Protein 5N0K (pdb70)

Organism: Rattus norvegicus (NCBI:txid10116)

Nearest PDB structures (foldseek):
  5n4l-assembly1_A  TM=9.983E-01  e=0.000E+00  Rattus norvegicus
  4enz-assembly1_A  TM=9.926E-01  e=0.000E+00  Homo sapiens
  2j5w-assembly1_A  TM=9.923E-01  e=0.000E+00  Homo sapiens
  1kcw-assembly1_A  TM=9.896E-01  e=0.000E+00  Homo sapiens
  4ejx-assembly1_A  TM=9.880E-01  e=0.000E+00  Homo sapiens

Sequence (1034 aa):
REKHYYIGITEAVWDYASGSEEKELISVDTEQSNFYLRNGPDRIGRKYKKALYSEYTDDGTFTKTIDKPAWLGLLGPVIKAEVGDKVSVHVKNFASRPYTFHAHGVTYTKANEGAIYPDNTTDFQRADDKLFPGQQYLYVLRANEPSPGEGDSNCVTRIYHSHVDAPKDIASGLIGPLILCKKGSLHKEKEENIDQEFVLMFSVVDENLSWYLEDNIKTFCSEPEKVDKDNEDFQESNRMYSINGYTTFGSLPGLSMCAEDRVKWYLFGMGNEVDVHSALFHGQALTSKNYHTDIINLFPATLIDVSMVAQNPGVWMLSCQNLNHLKAGLQAFFQVRDCNKPSPDDDIQDRHVRHYYIAAEETIWDYAPSGTDTFTGENLTSLGSDSRVFFEQGATRIGGSYKKLVYREYTDDSFTNRKQRGPDEEHLGILGPVIWAEVGDIIRVTFHNKGQFPLSIQPMGVRFTKENEGTYYGPDGRSSKQASHVAPKETFTYEWTVPKEMGPTYADPVCLSKMYYSGVDLTKDIFTGLIGPMKICKKGSLLADGRQKDVDKEFYLFATVFDENESLLLDDNIRMFTTAPENVDKEDEDFQESNKMHSMNGFMYGNLPGLNMCLGESIVWYLFSAGNEADVHGIYFSGNTYLSKGERRDTANLFPHKSLTLLMTPDTEGSFDVECLTTDHYTGGMKQKYTVNQCKGQFEDVTLYQGERTYYIAAVEVEWDYSPSRDWEMMELHHLQEQNVSNAFLDKEEFFIGSKYKKVVYREFTDSTFRREQVKRRAEEEHLGILGPLIHADVGDKVKVVFKNMASRPYSIHAHGVKTKSSTVAPTLPGEVRTYIWQIPERSGAGTEDSPCIPWAYYSTVDRVKDLYSGLIGPLIVCRKSYVKVFNPKKKMEFSLLFLVFDENESWYLDDNINTYSDHPEKVNKDNEEFIESNKMHAINGKMFGNLQGLTMHVGDEVNWYVMAMGNEIDLHTVHFHGHSFQYKHRGIHSSDVFDLFPGTYQTLEMFPQTPGTWLLHCHVTDHIHAGMVTTYTVLPN

Secondary structure (DSSP, 8-state):
-EEEEEEEEEEEEEETTTT-TT-B-TT--HHHHHHHH---SS---SEEEEEEEEEESSTT--SEEPPPGGGTTSPPPEEEETT-EEEEEEEEESSS-B--EESSSB--GGG----S-SS--STTTSTT-B-TT-EEEEEEE--SS-S-TTS-SEEEEEEE--SSHHHHHHHT-EEEEEEE-TT-EETTEETT-SEEEEEEEEEEETTTSTTHHHHHHHH-SS-SS--TT-HHHHHHTEEEEETTB-TT-----EEETT-EEEEEEEEESSTT--EEEEETT--EEETTEEES-EEE-BT-EEEEEEE--SSEEEEEEE--HHHHTTT-EEEEEEE---PPP------S--EEEEEEEEEEEEEES-TTSB-TTT--BTT-TT-TTHHHH--SSS---SEEEEEEEEEESSTT--SB----STTGGGTTS-PPEEEETT-EEEEEEEE-SSS-B--EEESSB--GGG-SS--BSSS----TTT-B-TT-EEEEEEE--GGGS--TTS-SEEEEEEE--SSHHHHHHHT-EEEEEEE-TT-B-TTS-BTT-SEEEEEEEEEEEGGG-TTHHHHHHHH-S-TTS--TT-HHHHHHTEEEEETTB-TT-----EEETT--EEEEEEE-SSTT--EEEEETT--EEETTEEESEEEE-TT-EEEEEE---S-EEEEEEE-SHHHHHTT-EEEEEEE-SS---SS-S---SEEEEEEEEEEEEEES-S--HHHHHHHHHHT-----TTT--TTT---SEEEEEEEEEESSTT--SBPPPPTTTGGGTTSPPPEEEETT-EEEEEEEEESSS-B--EESS-B-SSS----B-TT-EEEEEEE--GGGS--TTS-SEEEEEEE-STTHHHHHHHT-EEEEEEE----S---S---EEEEEEEEEEEEGGG-TTHHHHHHHH-S-GGG--TT-HHHHHHTEEEEETTB-TT-----EEETT-EEEEEEEE-SSTT--EEEEETT--EEESGGG-EEESEEEE-TT-EEEEEE---S-EEEEEEE--HHHHHTT-EEEEEEE--

GO terms:
  GO:0005576 extracellular region (C, EXP)
  GO:0001889 liver development (P, IEP)
  GO:0005507 copper ion binding (F, IDA)
  GO:0005576 extracellular region (C, IDA)
  GO:0009986 cell surface (C, IDA)
  GO:0030324 lung development (P, IEP)
  GO:0060056 mammary gland involution (P, IEP)
  GO:0046688 response to copper ion (P, IDA)
  GO:0007565 female pregnancy (P, IEP)
  GO:0007584 response to nutrient (P, IEP)
  GO:0007595 lactation (P, IEP)
  GO:0015679 plasma membrane copper ion transport (P, TAS)
  GO:0006879 intracellular iron ion homeostasis (P, TAS)

CATH classification: 2.60.40.420 (+5 more: 2.60.40.420, 2.60.40.420, 2.60.40.420)

Structure (mmCIF, N/CA/C/O backbone):
data_5N0K
#
_entry.id   5N0K
#
_cell.length_a   75.360
_cell.length_b   103.810
_cell.length_c   172.811
_cell.angle_alpha   90.00
_cell.angle_beta   90.00
_cell.angle_gamma   90.00
#
_symmetry.space_group_name_H-M   'P 21 21 21'
#
loop_
_entity.id
_entity.type
_entity.pdbx_description
1 polymer Ceruloplasmin
2 non-polymer 2-acetamido-2-deoxy-beta-D-glucopyranose
3 non-polymer 'COPPER (II) ION'
4 non-polymer 'CALCIUM ION'
5 non-polymer 'SODIUM ION'
6 water water
#
loop_
_atom_site.group_PDB
_atom_site.id
_atom_site.type_symbol
_atom_site.label_atom_id
_atom_site.label_alt_id
_atom_site.label_comp_id
_atom_site.label_asym_id
_atom_site.label_entity_id
_atom_site.label_seq_id
_atom_site.pdbx_PDB_ins_code
_atom_site.Cartn_x
_atom_site.Cartn_y
_atom_site.Cartn_z
_atom_site.occupancy
_atom_site.B_iso_or_equiv
_atom_site.auth_seq_id
_atom_site.auth_comp_id
_atom_site.auth_asym_id
_atom_site.auth_atom_id
_atom_site.pdbx_PDB_model_num
ATOM 1 N N . ARG A 1 20 ? 5.425 -27.320 -40.230 1.00 71.77 1 ARG A N 1
ATOM 2 C CA . ARG A 1 20 ? 4.614 -27.771 -39.056 1.00 70.74 1 ARG A CA 1
ATOM 3 C C . ARG A 1 20 ? 4.014 -26.524 -38.384 1.00 68.47 1 ARG A C 1
ATOM 4 O O . ARG A 1 20 ? 4.744 -25.627 -37.977 1.00 64.90 1 ARG A O 1
ATOM 12 N N . GLU A 1 21 ? 2.689 -26.443 -38.325 1.00 67.56 2 GLU A N 1
ATOM 13 C CA . GLU A 1 21 ? 1.998 -25.235 -37.845 1.00 67.77 2 GLU A CA 1
ATOM 14 C C . GLU A 1 21 ? 1.855 -25.336 -36.319 1.00 64.28 2 GLU A C 1
ATOM 15 O O . GLU A 1 21 ? 1.473 -26.381 -35.829 1.00 64.38 2 GLU A O 1
ATOM 21 N N . LYS A 1 22 ? 2.226 -24.277 -35.584 1.00 60.70 3 LYS A N 1
ATOM 22 C CA . LYS A 1 22 ? 2.136 -24.229 -34.109 1.00 58.50 3 LYS A CA 1
ATOM 23 C C . LYS A 1 22 ? 1.460 -22.948 -33.656 1.00 56.06 3 LYS A C 1
ATOM 24 O O . LYS A 1 22 ? 1.445 -21.865 -34.358 1.00 54.78 3 LYS A O 1
ATOM 30 N N . HIS A 1 23 ? 0.852 -23.066 -32.453 1.00 55.21 4 HIS A N 1
ATOM 31 C CA . HIS A 1 23 ? 0.024 -22.010 -31.833 1.00 55.24 4 HIS A CA 1
ATOM 32 C C . HIS A 1 23 ? 0.513 -21.795 -30.400 1.00 52.68 4 HIS A C 1
ATOM 33 O O . HIS A 1 23 ? 0.708 -22.759 -29.646 1.00 51.91 4 HIS A O 1
ATOM 40 N N . TYR A 1 24 ? 0.725 -20.533 -30.033 1.00 49.58 5 TYR A N 1
ATOM 41 C CA . TYR A 1 24 ? 0.894 -20.163 -28.637 1.00 48.82 5 TYR A CA 1
ATOM 42 C C . TYR A 1 24 ? -0.120 -19.086 -28.284 1.00 48.54 5 TYR A C 1
ATOM 43 O O . TYR A 1 24 ? -0.456 -18.231 -29.108 1.00 48.23 5 TYR A O 1
ATOM 52 N N . TYR A 1 25 ? -0.602 -19.118 -27.054 1.00 48.80 6 TYR A N 1
ATOM 53 C CA . TYR A 1 25 ? -1.576 -18.136 -26.616 1.00 50.11 6 TYR A CA 1
ATOM 54 C C . TYR A 1 25 ? -0.826 -17.418 -25.468 1.00 48.84 6 TYR A C 1
ATOM 55 O O . TYR A 1 25 ? -0.381 -18.062 -24.490 1.00 49.17 6 TYR A O 1
ATOM 64 N N . ILE A 1 26 ? -0.663 -16.100 -25.619 1.00 47.23 7 ILE A N 1
ATOM 65 C CA . ILE A 1 26 ? 0.077 -15.335 -24.632 1.00 47.59 7 ILE A CA 1
ATOM 66 C C . ILE A 1 26 ? -0.617 -14.058 -24.286 1.00 47.44 7 ILE A C 1
ATOM 67 O O . ILE A 1 26 ? -0.976 -13.277 -25.186 1.00 47.60 7 ILE A O 1
ATOM 72 N N . GLY A 1 27 ? -0.731 -13.824 -22.981 1.00 48.54 8 GLY A N 1
ATOM 73 C CA . GLY A 1 27 ? -1.489 -12.709 -22.451 1.00 51.09 8 GLY A CA 1
ATOM 74 C C . GLY A 1 27 ? -0.594 -11.761 -21.682 1.00 51.73 8 GLY A C 1
ATOM 75 O O . GLY A 1 27 ? 0.361 -12.199 -21.046 1.00 51.21 8 GLY A O 1
ATOM 76 N N . ILE A 1 28 ? -0.938 -10.473 -21.717 1.00 52.53 9 ILE A N 1
ATOM 77 C CA . ILE A 1 28 ? -0.215 -9.433 -21.002 1.00 52.57 9 ILE A CA 1
ATOM 78 C C . ILE A 1 28 ? -1.037 -8.980 -19.803 1.00 54.27 9 ILE A C 1
ATOM 79 O O . ILE A 1 28 ? -2.163 -8.529 -19.977 1.00 58.04 9 ILE A O 1
ATOM 84 N N . THR A 1 29 ? -0.493 -9.077 -18.596 1.00 54.76 10 THR A N 1
ATOM 85 C CA . THR A 1 29 ? -1.216 -8.617 -17.409 1.00 58.10 10 THR A CA 1
ATOM 86 C C . THR A 1 29 ? -0.302 -7.902 -16.448 1.00 57.73 10 THR A C 1
ATOM 87 O O . THR A 1 29 ? 0.839 -8.305 -16.252 1.00 58.30 10 THR A O 1
ATOM 91 N N . GLU A 1 30 ? -0.839 -6.855 -15.828 1.00 58.35 11 GLU A N 1
ATOM 92 C CA . GLU A 1 30 ? -0.190 -6.180 -14.713 1.00 58.51 11 GLU A CA 1
ATOM 93 C C . GLU A 1 30 ? -0.276 -7.066 -13.494 1.00 57.99 11 GLU A C 1
ATOM 94 O O . GLU A 1 30 ? -1.240 -7.779 -13.340 1.00 60.81 11 GLU A O 1
ATOM 100 N N . ALA A 1 31 ? 0.751 -7.044 -12.660 1.00 56.43 12 ALA A N 1
ATOM 101 C CA . ALA A 1 31 ? 0.836 -7.892 -11.474 1.00 57.55 12 ALA A CA 1
ATOM 102 C C . ALA A 1 31 ? 2.065 -7.451 -10.715 1.00 57.69 12 ALA A C 1
ATOM 103 O O . ALA A 1 31 ? 2.976 -6.915 -11.318 1.00 59.25 12 ALA A O 1
ATOM 105 N N . VAL A 1 32 ? 2.099 -7.686 -9.407 1.00 57.97 13 VAL A N 1
ATOM 106 C CA . VAL A 1 32 ? 3.217 -7.216 -8.565 1.00 58.45 13 VAL A CA 1
ATOM 107 C C . VAL A 1 32 ? 4.330 -8.275 -8.537 1.00 56.82 13 VAL A C 1
ATOM 108 O O . VAL A 1 32 ? 4.066 -9.420 -8.166 1.00 56.37 13 VAL A O 1
ATOM 112 N N . TRP A 1 33 ? 5.551 -7.898 -8.952 1.00 54.29 14 T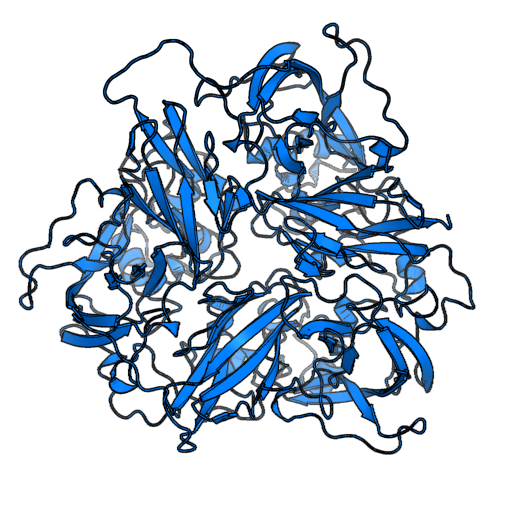RP A N 1
ATOM 113 C CA . TRP A 1 33 ? 6.685 -8.836 -9.021 1.00 52.35 14 TRP A CA 1
ATOM 114 C C . TRP A 1 33 ? 7.568 -8.662 -7.796 1.00 51.91 14 TRP A C 1
ATOM 115 O O . TRP A 1 33 ? 7.898 -7.555 -7.421 1.00 50.86 14 TRP A O 1
ATOM 126 N N . ASP A 1 34 ? 7.965 -9.775 -7.198 1.00 53.79 15 ASP A N 1
ATOM 127 C CA . ASP A 1 34 ? 8.860 -9.780 -6.053 1.00 54.99 15 ASP A CA 1
ATOM 128 C C . ASP A 1 34 ? 10.288 -10.171 -6.465 1.00 53.27 15 ASP A C 1
ATOM 129 O O . ASP A 1 34 ? 10.570 -11.353 -6.736 1.00 53.18 15 ASP A O 1
ATOM 134 N N . TYR A 1 35 ? 11.187 -9.191 -6.409 1.00 50.90 16 TYR A N 1
ATOM 135 C CA . TYR A 1 35 ? 12.554 -9.363 -6.878 1.00 50.38 16 TYR A CA 1
ATOM 136 C C . TYR A 1 35 ? 13.395 -10.224 -5.959 1.00 52.37 16 TYR A C 1
ATOM 137 O O . TYR A 1 35 ? 14.480 -10.627 -6.341 1.00 50.93 16 TYR A O 1
ATOM 146 N N . ALA A 1 36 ? 12.946 -10.472 -4.737 1.00 57.32 17 ALA A N 1
ATOM 147 C CA . ALA A 1 36 ? 13.791 -11.169 -3.784 1.00 61.42 17 ALA A CA 1
ATOM 148 C C . ALA A 1 36 ? 13.067 -12.107 -2.826 1.00 66.09 17 ALA A C 1
ATOM 149 O O . ALA A 1 36 ? 13.531 -12.303 -1.701 1.00 64.16 17 ALA A O 1
ATOM 151 N N . SER A 1 37 ? 11.969 -12.721 -3.286 1.00 73.96 18 SER A N 1
ATOM 152 C CA . SER A 1 37 ? 11.355 -13.863 -2.575 1.00 80.29 18 SER A CA 1
ATOM 153 C C . SER A 1 37 ? 12.439 -14.924 -2.294 1.00 83.10 18 SER A C 1
ATOM 154 O O . SER A 1 37 ? 12.885 -15.613 -3.212 1.00 83.65 18 SER A O 1
ATOM 157 N N . GLY A 1 38 ? 12.877 -15.027 -1.040 1.00 87.35 19 GLY A N 1
ATOM 158 C CA . GLY A 1 38 ? 14.000 -15.902 -0.682 1.00 93.79 19 GLY A CA 1
ATOM 159 C C . GLY A 1 38 ? 14.843 -15.361 0.454 1.00 100.64 19 GLY A C 1
ATOM 160 O O . GLY A 1 38 ? 15.409 -16.133 1.230 1.00 105.22 19 GLY A O 1
ATOM 161 N N . SER A 1 39 ? 14.954 -14.030 0.520 1.00 106.45 20 SER A N 1
ATOM 162 C CA . SER A 1 39 ? 15.618 -13.304 1.626 1.00 107.85 20 SER A CA 1
ATOM 163 C C . SER A 1 39 ? 17.099 -13.690 1.729 1.00 108.26 20 SER A C 1
ATOM 164 O O . SER A 1 39 ? 17.702 -14.146 0.738 1.00 100.94 20 SER A O 1
ATOM 167 N N . GLU A 1 40 ? 17.684 -13.466 2.911 1.00 109.77 21 GLU A N 1
ATOM 168 C CA . GLU A 1 40 ? 18.920 -14.137 3.280 1.00 108.11 21 GLU A CA 1
ATOM 169 C C . GLU A 1 40 ? 18.933 -14.500 4.775 1.00 99.02 21 GLU A C 1
ATOM 170 O O . GLU A 1 40 ? 18.951 -13.580 5.584 1.00 94.81 21 GLU A O 1
ATOM 176 N N . GLU A 1 41 ? 18.908 -15.784 5.191 1.00 95.20 22 GLU A N 1
ATOM 177 C CA . GLU A 1 41 ? 19.056 -17.051 4.411 1.00 92.17 22 GLU A CA 1
ATOM 178 C C . GLU A 1 41 ? 20.424 -17.268 3.703 1.00 84.95 22 GLU A C 1
ATOM 179 O O . GLU A 1 41 ? 21.316 -17.946 4.249 1.00 79.59 22 GLU A O 1
ATOM 185 N N . LYS A 1 42 ? 20.560 -16.703 2.501 1.00 76.97 23 LYS A N 1
ATOM 186 C CA . LYS A 1 42 ? 21.723 -16.848 1.634 1.00 72.23 23 LYS A CA 1
ATOM 187 C C . LYS A 1 42 ? 23.002 -16.151 2.167 1.00 67.47 23 LYS A C 1
ATOM 188 O O . LYS A 1 42 ? 22.925 -15.087 2.777 1.00 65.95 23 LYS A O 1
ATOM 194 N N . GLU A 1 43 ? 24.163 -16.792 1.961 1.00 64.07 24 GLU A N 1
ATOM 195 C CA . GLU A 1 43 ? 25.474 -16.161 2.163 1.00 60.37 24 GLU A CA 1
ATOM 196 C C . GLU A 1 43 ? 26.083 -15.875 0.774 1.00 56.51 24 GLU A C 1
ATOM 197 O O . GLU A 1 43 ? 26.494 -16.788 0.056 1.00 53.72 24 GLU A O 1
ATOM 203 N N . LEU A 1 44 ? 26.108 -14.590 0.414 1.00 53.27 25 LEU A N 1
ATOM 204 C CA . LEU A 1 44 ? 26.489 -14.111 -0.918 1.00 50.87 25 LEU A CA 1
ATOM 205 C C . LEU A 1 44 ? 27.922 -13.585 -0.957 1.00 48.91 25 LEU A C 1
ATOM 206 O O . LEU A 1 44 ? 28.512 -13.269 0.061 1.00 49.66 25 LEU A O 1
ATOM 211 N N . ILE A 1 45 ? 28.488 -13.589 -2.149 1.00 48.04 26 ILE A N 1
ATOM 212 C CA . ILE A 1 45 ? 29.794 -12.992 -2.442 1.00 47.55 26 ILE A CA 1
ATOM 213 C C . ILE A 1 45 ? 29.744 -11.465 -2.277 1.00 44.79 26 ILE A C 1
ATOM 214 O O . ILE A 1 45 ? 28.972 -10.788 -2.961 1.00 41.50 26 ILE A O 1
ATOM 219 N N . SER A 1 46 ? 30.572 -10.943 -1.371 1.00 45.41 27 SER A N 1
ATOM 220 C CA . SER A 1 46 ? 30.856 -9.496 -1.272 1.00 47.63 27 SER A CA 1
ATOM 221 C C . SER A 1 46 ? 29.631 -8.565 -1.041 1.00 48.33 27 SER A C 1
ATOM 222 O O . SER A 1 46 ? 29.554 -7.462 -1.599 1.00 49.07 27 SER A O 1
ATOM 225 N N . VAL A 1 47 ? 28.718 -9.028 -0.197 1.00 49.95 28 VAL A N 1
ATOM 226 C CA . VAL A 1 47 ? 27.470 -8.368 0.140 1.00 55.02 28 VAL A CA 1
ATOM 227 C C . VAL A 1 47 ? 27.161 -8.506 1.660 1.00 61.98 28 VAL A C 1
ATOM 228 O O . VAL A 1 47 ? 27.158 -9.626 2.227 1.00 60.64 28 VAL A O 1
ATOM 232 N N . ASP A 1 48 ? 26.851 -7.366 2.283 1.00 68.18 29 ASP A N 1
ATOM 233 C CA . ASP A 1 48 ? 26.360 -7.311 3.677 1.00 73.19 29 ASP A CA 1
ATOM 234 C C . ASP A 1 48 ? 24.896 -6.859 3.738 1.00 72.57 29 ASP A C 1
ATOM 235 O O . ASP A 1 48 ? 24.273 -6.594 2.714 1.00 70.89 29 ASP A O 1
ATOM 240 N N . THR A 1 49 ? 24.342 -6.839 4.942 1.00 75.76 30 THR A N 1
ATOM 241 C CA . THR A 1 49 ? 22.987 -6.349 5.182 1.00 77.45 30 THR A CA 1
ATOM 242 C C . THR A 1 49 ? 22.762 -4.938 4.601 1.00 75.94 30 THR A C 1
ATOM 243 O O . THR A 1 49 ? 21.741 -4.688 3.970 1.00 75.16 30 THR A O 1
ATOM 247 N N . GLU A 1 50 ? 23.714 -4.031 4.795 1.00 76.65 31 GLU A N 1
ATOM 248 C CA . GLU A 1 50 ? 23.591 -2.667 4.253 1.00 78.10 31 GLU A CA 1
ATOM 249 C C . GLU A 1 50 ? 23.363 -2.669 2.749 1.00 73.53 31 GLU A C 1
ATOM 250 O O . GLU A 1 50 ? 22.382 -2.105 2.273 1.00 71.88 31 GLU A O 1
ATOM 256 N N . GLN A 1 51 ? 24.278 -3.312 2.022 1.00 70.78 32 GLN A N 1
ATOM 257 C CA . GLN A 1 51 ? 24.226 -3.353 0.559 1.00 68.20 32 GLN A CA 1
ATOM 258 C C . GLN A 1 51 ? 22.895 -3.903 0.032 1.00 64.19 32 GLN A C 1
ATOM 259 O O . GLN A 1 51 ? 22.354 -3.342 -0.922 1.00 63.81 32 GLN A O 1
ATOM 265 N N . SER A 1 52 ? 22.365 -4.966 0.646 1.00 59.41 33 SER A N 1
ATOM 266 C CA . SER A 1 52 ? 21.086 -5.543 0.190 1.00 57.91 33 SER A CA 1
ATOM 267 C C . SER A 1 52 ? 19.889 -4.685 0.600 1.00 56.96 33 SER A C 1
ATOM 268 O O . SER A 1 52 ? 18.921 -4.580 -0.144 1.00 56.06 33 SER A O 1
ATOM 271 N N . ASN A 1 53 ? 19.961 -4.077 1.780 1.00 57.15 34 ASN A N 1
ATOM 272 C CA . ASN A 1 53 ? 18.921 -3.167 2.256 1.00 56.20 34 ASN A CA 1
ATOM 273 C C . ASN A 1 53 ? 18.731 -2.020 1.301 1.00 53.57 34 ASN A C 1
ATOM 274 O O . ASN A 1 53 ? 17.601 -1.632 1.012 1.00 52.14 34 ASN A O 1
ATOM 279 N N . PHE A 1 54 ? 19.851 -1.486 0.817 1.00 51.83 35 PHE A N 1
ATOM 280 C CA . PHE A 1 54 ? 19.855 -0.407 -0.180 1.00 50.09 35 PHE A CA 1
ATOM 281 C C . PHE A 1 54 ? 18.831 -0.620 -1.293 1.00 48.87 35 PHE A C 1
ATOM 282 O O . PHE A 1 54 ? 18.030 0.281 -1.586 1.00 49.07 35 PHE A O 1
ATOM 290 N N . TYR A 1 55 ? 18.836 -1.823 -1.868 1.00 45.77 36 TYR A N 1
ATOM 291 C CA . TYR A 1 55 ? 17.957 -2.167 -2.987 1.00 45.11 36 TYR A CA 1
ATOM 292 C C . TYR A 1 55 ? 16.642 -2.778 -2.591 1.00 47.70 36 TYR A C 1
ATOM 293 O O . TYR A 1 55 ? 15.646 -2.597 -3.291 1.00 46.83 36 TYR A O 1
ATOM 302 N N . LEU A 1 56 ? 16.635 -3.516 -1.486 1.00 52.06 37 LEU A N 1
ATOM 303 C CA . LEU A 1 56 ? 15.521 -4.383 -1.150 1.00 56.06 37 LEU A CA 1
ATOM 304 C C . LEU A 1 56 ? 14.557 -3.854 -0.090 1.00 60.51 37 LEU A C 1
ATOM 305 O O . LEU A 1 56 ? 13.406 -4.285 -0.069 1.00 59.92 37 LEU A O 1
ATOM 310 N N . ARG A 1 57 ? 15.007 -2.968 0.801 1.00 64.82 38 ARG A N 1
ATOM 311 C CA . ARG A 1 57 ? 14.161 -2.582 1.933 1.00 68.75 38 ARG A CA 1
ATOM 312 C C . ARG A 1 57 ? 13.255 -1.388 1.649 1.00 67.44 38 ARG A C 1
ATOM 313 O O . ARG A 1 57 ? 13.709 -0.312 1.235 1.00 61.51 38 ARG A O 1
ATOM 321 N N . ASN A 1 58 ? 11.965 -1.627 1.879 1.00 69.86 39 ASN A N 1
ATOM 322 C CA . ASN A 1 58 ? 10.937 -0.591 1.920 1.00 73.55 39 ASN A CA 1
ATOM 323 C C . ASN A 1 58 ? 11.293 0.536 2.917 1.00 73.85 39 ASN A C 1
ATOM 324 O O . ASN A 1 58 ? 11.885 0.293 3.969 1.00 73.98 39 ASN A O 1
ATOM 329 N N . GLY A 1 59 ? 10.934 1.763 2.572 1.00 74.86 40 GLY A N 1
ATOM 330 C CA . GLY A 1 59 ? 11.184 2.911 3.434 1.00 76.11 40 GLY A CA 1
ATOM 331 C C . GLY A 1 59 ? 10.203 4.026 3.151 1.00 78.81 40 GLY A C 1
ATOM 332 O O . GLY A 1 59 ? 9.249 3.832 2.374 1.00 75.03 40 GLY A O 1
ATOM 333 N N . PRO A 1 60 ? 10.416 5.196 3.799 1.00 83.98 41 PRO A N 1
ATOM 334 C CA . PRO A 1 60 ? 9.647 6.429 3.506 1.00 84.73 41 PRO A CA 1
ATOM 335 C C . PRO A 1 60 ? 9.835 6.915 2.063 1.00 83.15 41 PRO A C 1
ATOM 336 O O . PRO A 1 60 ? 8.861 7.134 1.342 1.00 85.25 41 PRO A O 1
ATOM 340 N N . ASP A 1 61 ? 11.092 7.054 1.658 1.00 80.55 42 ASP A N 1
ATOM 341 C CA . ASP A 1 61 ? 11.461 7.535 0.317 1.00 77.58 42 ASP A CA 1
ATOM 342 C C . ASP A 1 61 ? 11.704 6.390 -0.702 1.00 75.04 42 ASP A C 1
ATOM 343 O O . ASP A 1 61 ? 11.684 6.672 -1.911 1.00 68.95 42 ASP A O 1
ATOM 348 N N . ARG A 1 62 ? 11.835 5.137 -0.195 1.00 73.53 43 ARG A N 1
ATOM 349 C CA . ARG A 1 62 ? 12.199 3.882 -0.940 1.00 70.33 43 ARG A CA 1
ATOM 350 C C . ARG A 1 62 ? 11.096 2.804 -1.150 1.00 69.05 43 ARG A C 1
ATOM 351 O O . ARG A 1 62 ? 10.490 2.314 -0.188 1.00 69.19 43 ARG A O 1
ATOM 359 N N . ILE A 1 63 ? 10.931 2.372 -2.403 1.00 66.76 44 ILE A N 1
ATOM 360 C CA . ILE A 1 63 ? 9.903 1.371 -2.815 1.00 65.65 44 ILE A CA 1
ATOM 361 C C . ILE A 1 63 ? 10.098 -0.055 -2.240 1.00 64.02 44 ILE A C 1
ATOM 362 O O . ILE A 1 63 ? 9.114 -0.723 -1.875 1.00 63.76 44 ILE A O 1
ATOM 367 N N . GLY A 1 64 ? 11.349 -0.521 -2.210 1.00 62.31 45 GLY A N 1
ATOM 368 C CA . GLY A 1 64 ? 11.685 -1.877 -1.757 1.00 61.74 45 GLY A CA 1
ATOM 369 C C . GLY A 1 64 ? 11.884 -2.883 -2.879 1.00 60.00 45 GLY A C 1
ATOM 370 O O . GLY A 1 64 ? 12.479 -2.562 -3.906 1.00 59.01 45 GLY A O 1
ATOM 371 N N . ARG A 1 65 ? 11.406 -4.103 -2.672 1.00 59.33 46 ARG A N 1
ATOM 372 C CA . ARG A 1 65 ? 11.662 -5.210 -3.580 1.00 58.15 46 ARG A CA 1
ATOM 373 C C . ARG A 1 65 ? 10.487 -5.631 -4.431 1.00 57.23 46 ARG A C 1
ATOM 374 O O . ARG A 1 65 ? 10.646 -6.484 -5.295 1.00 58.57 46 ARG A O 1
ATOM 382 N N . LYS A 1 66 ? 9.323 -5.033 -4.229 1.00 57.92 47 LYS A N 1
ATOM 383 C CA . LYS A 1 66 ? 8.136 -5.380 -4.998 1.00 58.54 47 LYS A CA 1
ATOM 384 C C . LYS A 1 66 ? 7.772 -4.234 -5.908 1.00 55.64 47 LYS A C 1
ATOM 385 O O . LYS A 1 66 ? 7.684 -3.106 -5.453 1.00 57.76 47 LYS A O 1
ATOM 391 N N . TYR A 1 67 ? 7.556 -4.514 -7.182 1.00 51.55 48 TYR A N 1
ATOM 392 C CA . TYR A 1 67 ? 7.145 -3.491 -8.125 1.00 49.72 48 TYR A CA 1
ATOM 393 C C . TYR A 1 67 ? 5.992 -4.023 -8.955 1.00 50.52 48 TYR A C 1
ATOM 394 O O . TYR A 1 67 ? 5.934 -5.205 -9.264 1.00 49.47 48 TYR A O 1
ATOM 403 N N . LYS A 1 68 ? 5.039 -3.150 -9.245 1.00 52.25 49 LYS A N 1
ATOM 404 C CA . LYS A 1 68 ? 4.030 -3.424 -10.235 1.00 53.16 49 LYS A CA 1
ATOM 405 C C . LYS A 1 68 ? 4.723 -3.459 -11.587 1.00 50.48 49 LYS A C 1
ATOM 406 O O . LYS A 1 68 ? 5.363 -2.496 -11.979 1.00 50.49 49 LYS A O 1
ATOM 412 N N . LYS A 1 69 ? 4.577 -4.571 -12.292 1.00 50.88 50 LYS A N 1
ATOM 413 C CA . LYS A 1 69 ? 5.185 -4.778 -13.628 1.00 49.74 50 LYS A CA 1
ATOM 414 C C . LYS A 1 69 ? 4.119 -5.310 -14.554 1.00 50.03 50 LYS A C 1
ATOM 415 O O . LYS A 1 69 ? 3.108 -5.777 -14.091 1.00 52.27 50 LYS A O 1
ATOM 421 N N . ALA A 1 70 ? 4.341 -5.212 -15.864 1.00 50.14 51 ALA A N 1
ATOM 422 C CA . ALA A 1 70 ? 3.509 -5.884 -16.876 1.00 48.69 51 ALA A CA 1
ATOM 423 C C . ALA A 1 70 ? 4.287 -7.085 -17.386 1.00 48.09 51 ALA A C 1
ATOM 424 O O . ALA A 1 70 ? 5.418 -6.935 -17.858 1.00 46.24 51 ALA A O 1
ATOM 426 N N . LEU A 1 71 ? 3.666 -8.261 -17.310 1.00 47.73 52 LEU A N 1
ATOM 427 C CA . LEU A 1 71 ? 4.308 -9.503 -17.666 1.00 46.78 52 LEU A CA 1
ATOM 428 C C . LEU A 1 71 ? 3.487 -10.293 -18.660 1.00 48.09 52 LEU A C 1
ATOM 429 O O . LEU A 1 71 ? 2.263 -10.211 -18.650 1.00 49.13 52 LEU A O 1
ATOM 434 N N . TYR A 1 72 ? 4.186 -11.085 -19.490 1.00 48.11 53 TYR A N 1
ATOM 435 C CA . TYR A 1 72 ? 3.570 -12.015 -20.441 1.00 47.73 53 TYR A CA 1
ATOM 436 C C . TYR A 1 72 ? 3.324 -13.339 -19.719 1.00 48.42 53 TYR A C 1
ATOM 437 O O . TYR A 1 72 ? 4.172 -13.765 -18.939 1.00 47.17 53 TYR A O 1
ATOM 446 N N . SER A 1 73 ? 2.181 -13.981 -19.980 1.00 49.31 54 SER A N 1
ATOM 447 C CA . SER A 1 73 ? 1.857 -15.278 -19.387 1.00 50.34 54 SER A CA 1
ATOM 448 C C . SER A 1 73 ? 1.285 -16.148 -20.467 1.00 50.03 54 SER A C 1
ATOM 449 O O . SER A 1 73 ? 0.793 -15.632 -21.479 1.00 49.41 54 SER A O 1
ATOM 452 N N . GLU A 1 74 ? 1.362 -17.461 -20.267 1.00 50.71 55 GLU A N 1
ATOM 453 C CA . GLU A 1 74 ? 0.885 -18.418 -21.279 1.00 52.91 55 GLU A CA 1
ATOM 454 C C . GLU A 1 74 ? -0.482 -18.966 -20.927 1.00 53.05 55 GLU A C 1
ATOM 455 O O . GLU A 1 74 ? -0.708 -19.370 -19.794 1.00 51.10 55 GLU A O 1
ATOM 461 N N . TYR A 1 75 ? -1.358 -19.053 -21.923 1.00 56.81 56 TYR A N 1
ATOM 462 C CA . TYR A 1 75 ? -2.717 -19.611 -21.739 1.00 60.23 56 TYR A CA 1
ATOM 463 C C . TYR A 1 75 ? -2.983 -20.793 -22.688 1.00 60.59 56 TYR A C 1
ATOM 464 O O . TYR A 1 75 ? -2.390 -20.889 -23.760 1.00 58.10 56 TYR A O 1
ATOM 473 N N . THR A 1 76 ? -3.895 -21.680 -22.282 1.00 62.86 57 THR A N 1
ATOM 474 C CA . THR A 1 76 ? -4.201 -22.913 -23.036 1.00 63.83 57 THR A CA 1
ATOM 475 C C . THR A 1 76 ? -4.894 -22.679 -24.383 1.00 65.10 57 THR A C 1
ATOM 476 O O . THR A 1 76 ? -4.738 -23.459 -25.324 1.00 63.38 57 THR A O 1
ATOM 480 N N . ASP A 1 77 ? -5.603 -21.566 -24.482 1.00 67.88 58 ASP A N 1
ATOM 481 C CA A ASP A 1 77 ? -6.669 -21.423 -25.443 0.70 71.88 58 ASP A CA 1
ATOM 482 C CA B ASP A 1 77 ? -6.639 -21.418 -25.496 0.30 69.00 58 ASP A CA 1
ATOM 483 C C . ASP A 1 77 ? -6.793 -19.976 -25.938 1.00 70.77 58 ASP A C 1
ATOM 484 O O . ASP A 1 77 ? -6.302 -19.054 -25.276 1.00 68.21 58 ASP A O 1
ATOM 493 N N . GLY A 1 78 ? -7.487 -19.803 -27.075 1.00 72.10 59 GLY A N 1
ATOM 494 C CA . GLY A 1 78 ? -7.917 -18.486 -27.573 1.00 71.05 59 GLY A CA 1
ATOM 495 C C . GLY A 1 78 ? -8.913 -17.724 -26.688 1.00 72.23 59 GLY A C 1
ATOM 496 O O . GLY A 1 78 ? -9.317 -16.599 -27.051 1.00 71.42 59 GLY A O 1
ATOM 497 N N . THR A 1 79 ? -9.313 -18.319 -25.549 1.00 72.82 60 THR A N 1
ATOM 498 C CA . THR A 1 79 ? -10.157 -17.660 -24.537 1.00 73.70 60 THR A CA 1
ATOM 499 C C . THR A 1 79 ? -9.391 -17.021 -23.381 1.00 71.07 60 THR A C 1
ATOM 500 O O . THR A 1 79 ? -9.923 -16.132 -22.735 1.00 69.50 60 THR A O 1
ATOM 504 N N . PHE A 1 80 ? -8.158 -17.461 -23.114 1.00 70.96 61 PHE A N 1
ATOM 505 C CA . PHE A 1 80 ? -7.308 -16.859 -22.056 1.00 70.86 61 PHE A CA 1
ATOM 506 C C . PHE A 1 80 ? -7.983 -17.013 -20.690 1.00 74.44 61 PHE A C 1
ATOM 507 O O . PHE A 1 80 ? -7.984 -16.112 -19.827 1.00 71.79 61 PHE A O 1
ATOM 515 N N . THR A 1 81 ? -8.555 -18.196 -20.513 1.00 79.90 62 THR A N 1
ATOM 516 C CA . THR A 1 81 ? -9.329 -18.512 -19.331 1.00 82.08 62 THR A CA 1
ATOM 517 C C . THR A 1 81 ? -8.510 -19.297 -18.300 1.00 83.78 62 THR A C 1
ATOM 518 O O . THR A 1 81 ? -8.847 -19.223 -17.115 1.00 85.63 62 THR A O 1
ATOM 522 N N . LYS A 1 82 ? -7.463 -20.035 -18.733 1.00 82.46 63 LYS A N 1
ATOM 523 C CA . LYS A 1 82 ? -6.469 -20.628 -17.788 1.00 81.37 63 LYS A CA 1
ATOM 524 C C . LYS A 1 82 ? -4.990 -20.666 -18.241 1.00 78.95 63 LYS A C 1
ATOM 525 O O . LYS A 1 82 ? -4.675 -20.825 -19.432 1.00 75.18 63 LYS A O 1
ATOM 531 N N . THR A 1 83 ? -4.108 -20.571 -17.240 1.00 76.32 64 THR A N 1
ATOM 532 C CA . THR A 1 83 ? -2.689 -20.465 -17.447 1.00 74.16 64 THR A CA 1
ATOM 533 C C . THR A 1 83 ? -2.034 -21.826 -17.584 1.00 72.92 64 THR A C 1
ATOM 534 O O . THR A 1 83 ? -2.478 -22.810 -16.974 1.00 71.68 64 THR A O 1
ATOM 538 N N . ILE A 1 84 ? -0.962 -21.840 -18.380 1.00 70.23 65 ILE A N 1
ATOM 539 C CA . ILE A 1 84 ? 0.051 -22.886 -18.361 1.00 68.56 65 ILE A CA 1
ATOM 540 C C . ILE A 1 84 ? 1.169 -22.340 -17.477 1.00 68.25 65 ILE A C 1
ATOM 541 O O . ILE A 1 84 ? 1.695 -21.260 -17.751 1.00 68.95 65 ILE A O 1
ATOM 546 N N . ASP A 1 85 ? 1.517 -23.087 -16.427 1.00 70.45 66 ASP A N 1
ATOM 547 C CA . ASP A 1 85 ? 2.493 -22.655 -15.400 1.00 71.26 66 ASP A CA 1
ATOM 548 C C . ASP A 1 85 ? 3.881 -22.449 -15.991 1.00 70.49 66 ASP A C 1
ATOM 549 O O . ASP A 1 85 ? 4.381 -23.323 -16.706 1.00 75.30 66 ASP A O 1
ATOM 554 N N . LYS A 1 86 ? 4.525 -21.330 -15.671 1.00 67.10 67 LYS A N 1
ATOM 555 C CA . LYS A 1 86 ? 5.912 -21.121 -16.093 1.00 61.94 67 LYS A CA 1
ATOM 556 C C . LYS A 1 86 ? 6.830 -22.025 -15.262 1.00 58.94 67 LYS A C 1
ATOM 557 O O . LYS A 1 86 ? 6.540 -22.252 -14.099 1.00 61.07 67 LYS A O 1
ATOM 563 N N . PRO A 1 87 ? 7.930 -22.556 -15.847 1.00 55.51 68 PRO A N 1
ATOM 564 C CA . PRO A 1 87 ? 8.956 -23.181 -14.994 1.00 54.01 68 PRO A CA 1
ATOM 565 C C . PRO A 1 87 ? 9.421 -22.206 -13.914 1.00 54.15 68 PRO A C 1
ATOM 566 O O . PRO A 1 87 ? 9.448 -21.004 -14.171 1.00 52.55 68 PRO A O 1
ATOM 570 N N . ALA A 1 88 ? 9.757 -22.701 -12.720 1.00 55.03 69 ALA A N 1
ATOM 571 C CA . ALA A 1 88 ? 10.043 -21.810 -11.566 1.00 55.64 69 ALA A CA 1
ATOM 572 C C . ALA A 1 88 ? 11.204 -20.856 -11.834 1.00 53.18 69 ALA A C 1
ATOM 573 O O . ALA A 1 88 ? 11.174 -19.691 -11.412 1.00 55.42 69 ALA A O 1
ATOM 575 N N . TRP A 1 89 ? 12.203 -21.360 -12.558 1.00 50.12 70 TRP A N 1
ATOM 576 C CA . TRP A 1 89 ? 13.423 -20.586 -12.890 1.00 47.27 70 TRP A CA 1
ATOM 577 C C . TRP A 1 89 ? 13.217 -19.496 -13.933 1.00 44.69 70 TRP A C 1
ATOM 578 O O . TRP A 1 89 ? 14.079 -18.627 -14.046 1.00 42.94 70 TRP A O 1
ATOM 589 N N . LEU A 1 90 ? 12.127 -19.550 -14.707 1.00 43.56 71 LEU A N 1
ATOM 590 C CA . LEU A 1 90 ? 11.844 -18.492 -15.688 1.00 43.86 71 LEU A CA 1
ATOM 591 C C . LEU A 1 90 ? 11.598 -17.138 -15.081 1.00 45.19 71 LEU A C 1
ATOM 592 O O . LEU A 1 90 ? 11.776 -16.130 -15.767 1.00 46.37 71 LEU A O 1
ATOM 597 N N . GLY A 1 91 ? 11.139 -17.090 -13.835 1.00 45.10 72 GLY A N 1
ATOM 598 C CA . GLY A 1 91 ? 10.893 -15.812 -13.193 1.00 44.84 72 GLY A CA 1
ATOM 599 C C . GLY A 1 91 ? 9.921 -14.959 -13.977 1.00 45.10 72 GLY A C 1
ATOM 600 O O . GLY A 1 91 ? 8.841 -15.422 -14.337 1.00 46.74 72 GLY A O 1
ATOM 601 N N . LEU A 1 92 ? 10.326 -13.729 -14.294 1.00 45.44 73 LEU A N 1
ATOM 602 C CA . LEU A 1 92 ? 9.415 -12.749 -14.918 1.00 44.58 73 LEU A CA 1
ATOM 603 C C . LEU A 1 92 ? 9.405 -12.783 -16.441 1.00 43.43 73 LEU A C 1
ATOM 604 O O . LEU A 1 92 ? 8.546 -12.150 -17.086 1.00 43.35 73 LEU A O 1
ATOM 609 N N . LEU A 1 93 ? 10.346 -13.516 -17.026 1.00 41.48 74 LEU A N 1
ATOM 610 C CA . LEU A 1 93 ? 10.329 -13.718 -18.471 1.00 40.39 74 LEU A CA 1
ATOM 611 C C . LEU A 1 93 ? 9.013 -14.334 -18.921 1.00 40.60 74 LEU A C 1
ATOM 612 O O . LEU A 1 93 ? 8.408 -15.114 -18.197 1.00 40.32 74 LEU A O 1
ATOM 617 N N . GLY A 1 94 ? 8.576 -13.944 -20.111 1.00 40.96 75 GLY A N 1
ATOM 618 C CA . GLY A 1 94 ? 7.435 -14.534 -20.767 1.00 41.84 75 GLY A CA 1
ATOM 619 C C . GLY A 1 94 ? 7.692 -16.006 -21.025 1.00 42.51 75 GLY A C 1
ATOM 620 O O . GLY A 1 94 ? 8.837 -16.469 -20.941 1.00 41.28 75 GLY A O 1
ATOM 621 N N . PRO A 1 95 ? 6.626 -16.771 -21.295 1.00 44.41 76 PRO A N 1
ATOM 622 C CA . PRO A 1 95 ? 6.773 -18.217 -21.567 1.00 43.89 76 PRO A CA 1
ATOM 623 C C . PRO A 1 95 ? 7.683 -18.530 -22.769 1.00 43.17 76 PRO A C 1
ATOM 624 O O . PRO A 1 95 ? 7.791 -17.721 -23.705 1.00 39.86 76 PRO A O 1
ATOM 628 N N . VAL A 1 96 ? 8.294 -19.714 -22.738 1.00 42.95 77 VAL A N 1
ATOM 629 C CA . VAL A 1 96 ? 9.202 -20.114 -23.779 1.00 42.81 77 VAL A CA 1
ATOM 630 C C . VAL A 1 96 ? 8.404 -20.478 -25.045 1.00 44.06 77 VAL A C 1
ATOM 631 O O . VAL A 1 96 ? 7.536 -21.357 -25.007 1.00 46.14 77 VAL A O 1
ATOM 635 N N . ILE A 1 97 ? 8.691 -19.781 -26.144 1.00 43.82 78 ILE A N 1
ATOM 636 C CA . ILE A 1 97 ? 8.276 -20.211 -27.477 1.00 46.48 78 ILE A CA 1
ATOM 637 C C . ILE A 1 97 ? 9.411 -20.999 -28.127 1.00 46.71 78 ILE A C 1
ATOM 638 O O . ILE A 1 97 ? 10.560 -20.567 -28.104 1.00 47.42 78 ILE A O 1
ATOM 643 N N . LYS A 1 98 ? 9.078 -22.129 -28.743 1.00 46.52 79 LYS A N 1
ATOM 644 C CA . LYS A 1 98 ? 10.022 -22.909 -29.539 1.00 44.89 79 LYS A CA 1
ATOM 645 C C . LYS A 1 98 ? 9.584 -22.938 -30.986 1.00 44.58 79 LYS A C 1
ATOM 646 O O . LYS A 1 98 ? 8.415 -23.115 -31.274 1.00 44.76 79 LYS A O 1
ATOM 652 N N . ALA A 1 99 ? 10.533 -22.793 -31.902 1.00 44.79 80 ALA A N 1
ATOM 653 C CA . ALA A 1 99 ? 10.283 -22.983 -33.339 1.00 44.05 80 ALA A CA 1
ATOM 654 C C . ALA A 1 99 ? 11.428 -23.767 -34.005 1.00 43.27 80 ALA A C 1
ATOM 655 O O . ALA A 1 99 ? 12.600 -23.576 -33.670 1.00 41.25 80 ALA A O 1
ATOM 657 N N . GLU A 1 100 ? 11.062 -24.663 -34.918 1.00 44.39 81 GLU A N 1
ATOM 658 C CA . GLU A 1 100 ? 11.985 -25.363 -35.807 1.00 44.73 81 GLU A CA 1
ATOM 659 C C . GLU A 1 100 ? 11.978 -24.755 -37.186 1.00 43.57 81 GLU A C 1
ATOM 660 O O . GLU A 1 100 ? 10.950 -24.302 -37.628 1.00 40.26 81 GLU A O 1
ATOM 666 N N . VAL A 1 101 ? 13.121 -24.796 -37.882 1.00 44.21 82 VAL A N 1
ATOM 667 C CA . VAL A 1 101 ? 13.226 -24.333 -39.298 1.00 44.23 82 VAL A CA 1
ATOM 668 C C . VAL A 1 101 ? 12.067 -24.910 -40.124 1.00 44.93 82 VAL A C 1
ATOM 669 O O . VAL A 1 101 ? 11.835 -26.130 -40.117 1.00 42.67 82 VAL A O 1
ATOM 673 N N . GLY A 1 102 ? 11.340 -24.010 -40.796 1.00 46.16 83 GLY A N 1
ATOM 674 C CA . GLY A 1 102 ? 10.167 -24.366 -41.572 1.00 47.65 83 GLY A CA 1
ATOM 675 C C . GLY A 1 102 ? 8.823 -24.264 -40.867 1.00 49.01 83 GLY A C 1
ATOM 676 O O . GLY A 1 102 ? 7.808 -24.228 -41.560 1.00 52.94 83 GLY A O 1
ATOM 677 N N . ASP A 1 103 ? 8.787 -24.254 -39.527 1.00 46.97 84 ASP A N 1
ATOM 678 C CA . ASP A 1 103 ? 7.539 -24.060 -38.769 1.00 46.07 84 ASP A CA 1
ATOM 679 C C . ASP A 1 103 ? 6.895 -22.698 -39.070 1.00 46.34 84 ASP A C 1
ATOM 680 O O . ASP A 1 103 ? 7.585 -21.717 -39.293 1.00 45.22 84 ASP A O 1
ATOM 685 N N . LYS A 1 104 ? 5.559 -22.697 -39.096 1.00 49.40 85 LYS A N 1
ATOM 686 C CA . LYS A 1 104 ? 4.699 -21.516 -38.997 1.00 50.48 85 LYS A CA 1
ATOM 687 C C . LYS A 1 104 ? 4.214 -21.476 -37.556 1.00 49.57 85 LYS A C 1
ATOM 688 O O . LYS A 1 104 ? 3.697 -22.464 -37.054 1.00 49.01 85 LYS A O 1
ATOM 694 N N . VAL A 1 105 ? 4.418 -20.343 -36.893 1.00 49.53 86 VAL A N 1
ATOM 695 C CA . VAL A 1 105 ? 4.084 -20.183 -35.490 1.00 49.22 86 VAL A CA 1
ATOM 696 C C . VAL A 1 105 ? 3.130 -19.004 -35.403 1.00 49.96 86 VAL A C 1
ATOM 697 O O . VAL A 1 105 ? 3.390 -17.919 -35.930 1.00 50.33 86 VAL A O 1
ATOM 701 N N . SER A 1 106 ? 2.004 -19.275 -34.761 1.00 50.61 87 SER A N 1
ATOM 702 C CA . SER A 1 106 ? 0.929 -18.348 -34.605 1.00 50.76 87 SER A CA 1
ATOM 703 C C . SER A 1 106 ? 0.997 -18.039 -33.130 1.00 49.86 87 SER A C 1
ATOM 704 O O . SER A 1 106 ? 0.878 -18.968 -32.249 1.00 50.85 87 SER A O 1
ATOM 707 N N . VAL A 1 107 ? 1.089 -16.744 -32.847 1.00 50.18 88 VAL A N 1
ATOM 708 C CA . VAL A 1 107 ? 1.147 -16.298 -31.479 1.00 50.43 88 VAL A CA 1
ATOM 709 C C . VAL A 1 107 ? -0.080 -15.428 -31.313 1.00 50.73 88 VAL A C 1
ATOM 710 O O . VAL A 1 107 ? -0.168 -14.339 -31.897 1.00 48.44 88 VAL A O 1
ATOM 714 N N . HIS A 1 108 ? -1.036 -15.963 -30.562 1.00 52.73 89 HIS A N 1
ATOM 715 C CA . HIS A 1 108 ? -2.254 -15.258 -30.232 1.00 54.11 89 HIS A CA 1
ATOM 716 C C . HIS A 1 108 ? -1.864 -14.483 -28.954 1.00 52.83 89 HIS A C 1
ATOM 717 O O . HIS A 1 108 ? -1.626 -15.059 -27.892 1.00 52.04 89 HIS A O 1
ATOM 724 N N . VAL A 1 109 ? -1.974 -13.149 -29.110 1.00 53.12 90 VAL A N 1
ATOM 725 C CA . VAL A 1 109 ? -1.669 -12.224 -28.037 1.00 52.84 90 VAL A CA 1
ATOM 726 C C . VAL A 1 109 ? -2.871 -11.350 -27.679 1.00 54.49 90 VAL A C 1
ATOM 727 O O . VAL A 1 109 ? -3.540 -10.798 -28.570 1.00 53.75 90 VAL A O 1
ATOM 731 N N . LYS A 1 110 ? -3.115 -11.211 -26.374 1.00 54.35 91 LYS A N 1
ATOM 732 C CA . LYS A 1 110 ? -4.179 -10.360 -25.869 1.00 56.04 91 LYS A CA 1
ATOM 733 C C . LYS A 1 110 ? -3.626 -9.551 -24.716 1.00 54.29 91 LYS A C 1
ATOM 734 O O . LYS A 1 110 ? -2.959 -10.081 -23.838 1.00 52.80 91 LYS A O 1
ATOM 740 N N . ASN A 1 111 ? -3.956 -8.268 -24.727 1.00 54.80 92 ASN A N 1
ATOM 741 C CA . ASN A 1 111 ? -3.475 -7.320 -23.752 1.00 55.04 92 ASN A CA 1
ATOM 742 C C . ASN A 1 111 ? -4.585 -7.015 -22.705 1.00 57.26 92 ASN A C 1
ATOM 743 O O . ASN A 1 111 ? -5.641 -6.479 -23.053 1.00 54.41 92 ASN A O 1
ATOM 748 N N . PHE A 1 112 ? -4.315 -7.400 -21.445 1.00 59.72 93 PHE A N 1
ATOM 749 C CA . PHE A 1 112 ? -5.179 -7.115 -20.273 1.00 62.83 93 PHE A CA 1
ATOM 750 C C . PHE A 1 112 ? -4.501 -6.143 -19.286 1.00 64.55 93 PHE A C 1
ATOM 751 O O . PHE A 1 112 ? -4.694 -6.237 -18.055 1.00 63.66 93 PHE A O 1
ATOM 759 N N . ALA A 1 113 ? -3.704 -5.214 -19.811 1.00 64.84 94 ALA A N 1
ATOM 760 C CA . ALA A 1 113 ? -3.044 -4.217 -18.977 1.00 63.56 94 ALA A CA 1
ATOM 761 C C . ALA A 1 113 ? -3.641 -2.831 -19.310 1.00 63.45 94 ALA A C 1
ATOM 762 O O . ALA A 1 113 ? -4.488 -2.727 -20.192 1.00 63.83 94 ALA A O 1
ATOM 764 N N . SER A 1 114 ? -3.194 -1.787 -18.611 1.00 62.59 95 SER A N 1
ATOM 765 C CA . SER A 1 114 ? -3.792 -0.440 -18.689 1.00 62.72 95 SER A CA 1
ATOM 766 C C . SER A 1 114 ? -3.194 0.514 -19.754 1.00 62.21 95 SER A C 1
ATOM 767 O O . SER A 1 114 ? -3.537 1.697 -19.778 1.00 63.11 95 SER A O 1
ATOM 770 N N . ARG A 1 115 ? -2.316 0.008 -20.628 1.00 61.85 96 ARG A N 1
ATOM 771 C CA . ARG A 1 115 ? -1.717 0.813 -21.713 1.00 59.90 96 ARG A CA 1
ATOM 772 C C . ARG A 1 115 ? -1.368 -0.052 -22.953 1.00 55.90 96 ARG A C 1
ATOM 773 O O . ARG A 1 115 ? -1.357 -1.287 -22.868 1.00 52.75 96 ARG A O 1
ATOM 781 N N . PRO A 1 116 ? -1.115 0.595 -24.109 1.00 53.26 97 PRO A N 1
ATOM 782 C CA . PRO A 1 116 ? -0.915 -0.191 -25.305 1.00 52.67 97 PRO A CA 1
ATOM 783 C C . PRO A 1 116 ? 0.442 -0.905 -25.294 1.00 51.62 97 PRO A C 1
ATOM 784 O O . PRO A 1 116 ? 1.410 -0.366 -24.758 1.00 49.29 97 PRO A O 1
ATOM 788 N N . TYR A 1 117 ? 0.481 -2.101 -25.877 1.00 50.60 98 TYR A N 1
ATOM 789 C CA . TYR A 1 117 ? 1.663 -2.968 -25.868 1.00 50.39 98 TYR A CA 1
ATOM 790 C C . TYR A 1 117 ? 1.659 -3.857 -27.117 1.00 50.12 98 TYR A C 1
ATOM 791 O O . TYR A 1 117 ? 0.702 -3.826 -27.871 1.00 51.48 98 TYR A O 1
ATOM 800 N N . THR A 1 118 ? 2.732 -4.617 -27.347 1.00 48.90 99 THR A N 1
ATOM 801 C CA . THR A 1 118 ? 2.828 -5.556 -28.490 1.00 48.36 99 THR A CA 1
ATOM 802 C C . THR A 1 118 ? 3.611 -6.834 -28.167 1.00 47.06 99 THR A C 1
ATOM 803 O O . THR A 1 118 ? 4.093 -7.045 -27.045 1.00 45.88 99 THR A O 1
ATOM 807 N N . PHE A 1 119 ? 3.674 -7.689 -29.182 1.00 46.19 100 PHE A N 1
ATOM 808 C CA . PHE A 1 119 ? 4.554 -8.833 -29.245 1.00 44.60 100 PHE A CA 1
ATOM 809 C C . PHE A 1 119 ? 5.403 -8.660 -30.493 1.00 43.62 100 PHE A C 1
ATOM 810 O O . PHE A 1 119 ? 4.895 -8.614 -31.611 1.00 43.27 100 PHE A O 1
ATOM 818 N N . HIS A 1 120 ? 6.709 -8.598 -30.278 1.00 41.99 101 HIS A N 1
ATOM 819 C CA . HIS A 1 120 ? 7.674 -8.474 -31.342 1.00 40.85 101 HIS A CA 1
ATOM 820 C C . HIS A 1 120 ? 8.769 -9.536 -31.243 1.00 39.33 101 HIS A C 1
ATOM 821 O O . HIS A 1 120 ? 9.464 -9.580 -30.245 1.00 37.04 101 HIS A O 1
ATOM 828 N N . ALA A 1 121 ? 8.950 -10.343 -32.293 1.00 40.90 102 ALA A N 1
ATOM 829 C CA . ALA A 1 121 ? 9.872 -11.516 -32.256 1.00 40.64 102 ALA A CA 1
ATOM 830 C C . ALA A 1 121 ? 11.167 -11.247 -33.010 1.00 39.61 102 ALA A C 1
ATOM 831 O O . ALA A 1 121 ? 11.112 -10.737 -34.114 1.00 39.70 102 ALA A O 1
ATOM 833 N N . HIS A 1 122 ? 12.303 -11.620 -32.408 1.00 38.20 103 HIS A N 1
ATOM 834 C CA . HIS A 1 122 ? 13.620 -11.659 -33.071 1.00 38.63 103 HIS A CA 1
ATOM 835 C C . HIS A 1 122 ? 13.950 -12.842 -34.012 1.00 40.91 103 HIS A C 1
ATOM 836 O O . HIS A 1 122 ? 14.541 -12.678 -35.083 1.00 43.09 103 HIS A O 1
ATOM 843 N N . GLY A 1 123 ? 13.687 -14.062 -33.657 1.00 42.37 104 GLY A N 1
ATOM 844 C CA . GLY A 1 123 ? 14.458 -15.076 -34.450 1.00 45.69 104 GLY A CA 1
ATOM 845 C C . GLY A 1 123 ? 14.154 -15.352 -35.926 1.00 45.08 104 GLY A C 1
ATOM 846 O O . GLY A 1 123 ? 14.742 -16.267 -36.542 1.00 43.55 104 GLY A O 1
ATOM 847 N N . VAL A 1 124 ? 13.238 -14.575 -36.493 1.00 44.14 105 VAL A N 1
ATOM 848 C CA . VAL A 1 124 ? 12.154 -15.227 -37.193 1.00 44.61 105 VAL A CA 1
ATOM 849 C C . VAL A 1 124 ? 11.611 -14.341 -38.316 1.00 43.18 105 VAL A C 1
ATOM 850 O O . VAL A 1 124 ? 11.870 -13.156 -38.272 1.00 40.65 105 VAL A O 1
ATOM 854 N N . THR A 1 125 ? 10.933 -14.904 -39.337 1.00 43.56 106 THR A N 1
ATOM 855 C CA . THR A 1 125 ? 10.382 -14.055 -40.466 1.00 44.99 106 THR A CA 1
ATOM 856 C C . THR A 1 125 ? 8.870 -13.695 -40.298 1.00 45.23 106 THR A C 1
ATOM 857 O O . THR A 1 125 ? 8.013 -14.552 -40.096 1.00 46.85 106 THR A O 1
ATOM 861 N N . TYR A 1 126 ? 8.588 -12.404 -40.364 1.00 45.04 107 TYR A N 1
ATOM 862 C CA . TYR A 1 126 ? 7.251 -11.827 -40.244 1.00 44.70 107 TYR A CA 1
ATOM 863 C C . TYR A 1 126 ? 7.099 -10.793 -41.348 1.00 44.24 107 TYR A C 1
ATOM 864 O O . TYR A 1 126 ? 8.077 -10.169 -41.757 1.00 43.61 107 TYR A O 1
ATOM 873 N N . THR A 1 127 ? 5.877 -10.587 -41.822 1.00 45.12 108 THR A N 1
ATOM 874 C CA . THR A 1 127 ? 5.585 -9.491 -42.755 1.00 44.22 108 THR A CA 1
ATOM 875 C C . THR A 1 127 ? 5.463 -8.227 -41.945 1.00 43.30 108 THR A C 1
ATOM 876 O O . THR A 1 127 ? 5.485 -8.278 -40.704 1.00 40.79 108 THR A O 1
ATOM 880 N N . LYS A 1 128 ? 5.288 -7.095 -42.621 1.00 44.30 109 LYS A N 1
ATOM 881 C CA . LYS A 1 128 ? 5.079 -5.829 -41.912 1.00 44.92 109 LYS A CA 1
ATOM 882 C C . LYS A 1 128 ? 3.830 -5.802 -41.015 1.00 48.27 109 LYS A C 1
ATOM 883 O O . LYS A 1 128 ? 3.796 -5.071 -40.023 1.00 49.74 109 LYS A O 1
ATOM 889 N N . ALA A 1 129 ? 2.822 -6.606 -41.361 1.00 49.23 110 ALA A N 1
ATOM 890 C CA . ALA A 1 129 ? 1.634 -6.782 -40.541 1.00 50.43 110 ALA A CA 1
ATOM 891 C C . ALA A 1 129 ? 1.843 -7.672 -39.303 1.00 49.37 110 ALA A C 1
ATOM 892 O O . ALA A 1 129 ? 0.918 -7.823 -38.488 1.00 49.58 110 ALA A O 1
ATOM 894 N N . ASN A 1 130 ? 3.021 -8.289 -39.173 1.00 47.23 111 ASN A N 1
ATOM 895 C CA . ASN A 1 130 ? 3.283 -9.282 -38.112 1.00 46.12 111 ASN A CA 1
ATOM 896 C C . ASN A 1 130 ? 4.512 -8.949 -37.246 1.00 45.09 111 ASN A C 1
ATOM 897 O O . ASN A 1 130 ? 4.966 -9.775 -36.464 1.00 45.59 111 ASN A O 1
ATOM 902 N N . GLU A 1 131 ? 4.977 -7.708 -37.330 1.00 44.47 112 GLU A N 1
ATOM 903 C CA . GLU A 1 131 ? 6.197 -7.255 -36.673 1.00 42.61 112 GLU A CA 1
ATOM 904 C C . GLU A 1 131 ? 5.974 -6.837 -35.224 1.00 42.33 112 GLU A C 1
ATOM 905 O O . GLU A 1 131 ? 6.826 -7.042 -34.383 1.00 41.65 112 GLU A O 1
ATOM 911 N N . GLY A 1 132 ? 4.849 -6.201 -34.923 1.00 42.97 113 GLY A N 1
ATOM 912 C CA . GLY A 1 132 ? 4.589 -5.739 -33.555 1.00 41.49 113 GLY A CA 1
ATOM 913 C C . GLY A 1 132 ? 5.516 -4.638 -33.083 1.00 40.44 113 GLY A C 1
ATOM 914 O O . GLY A 1 132 ? 5.943 -4.625 -31.927 1.00 37.63 113 GLY A O 1
ATOM 915 N N . ALA A 1 133 ? 5.830 -3.715 -33.988 1.00 41.04 114 ALA A N 1
ATOM 916 C CA . ALA A 1 133 ? 6.652 -2.559 -33.639 1.00 42.39 114 ALA A CA 1
ATOM 917 C C . ALA A 1 133 ? 6.189 -1.343 -34.427 1.00 44.20 114 ALA A C 1
ATOM 918 O O . ALA A 1 133 ? 5.931 -1.435 -35.641 1.00 46.59 114 ALA A O 1
ATOM 920 N N . ILE A 1 134 ? 6.108 -0.210 -33.733 1.00 43.21 115 ILE A N 1
ATOM 921 C CA . ILE A 1 134 ? 5.655 1.022 -34.324 1.00 44.26 115 ILE A CA 1
ATOM 922 C C . ILE A 1 134 ? 6.801 2.012 -34.614 1.00 43.63 115 ILE A C 1
ATOM 923 O O . ILE A 1 134 ? 7.627 2.353 -33.735 1.00 43.75 115 ILE A O 1
ATOM 928 N N . TYR A 1 135 ? 6.842 2.458 -35.861 1.00 42.82 116 TYR A N 1
ATOM 929 C CA . TYR A 1 135 ? 7.805 3.445 -36.311 1.00 41.42 116 TYR A CA 1
ATOM 930 C C . TYR A 1 135 ? 7.467 3.865 -37.714 1.00 41.93 116 TYR A C 1
ATOM 931 O O . TYR A 1 135 ? 6.730 3.146 -38.403 1.00 43.45 116 TYR A O 1
ATOM 940 N N . PRO A 1 136 ? 8.029 4.988 -38.167 1.00 42.35 117 PRO A N 1
ATOM 941 C CA . PRO A 1 136 ? 7.809 5.445 -39.550 1.00 43.34 117 PRO A CA 1
ATOM 942 C C . PRO A 1 136 ? 8.289 4.462 -40.595 1.00 43.17 117 PRO A C 1
ATOM 943 O O . PRO A 1 136 ? 9.480 4.348 -40.803 1.00 43.26 117 PRO A O 1
ATOM 947 N N . ASP A 1 137 ? 7.358 3.755 -41.227 1.00 45.32 118 ASP A N 1
ATOM 948 C CA . ASP A 1 137 ? 7.668 2.674 -42.186 1.00 47.16 118 ASP A CA 1
ATOM 949 C C . ASP A 1 137 ? 6.839 2.682 -43.499 1.00 49.81 118 ASP A C 1
ATOM 950 O O . ASP A 1 137 ? 6.827 1.667 -44.227 1.00 49.83 118 ASP A O 1
ATOM 955 N N . ASN A 1 138 ? 6.171 3.804 -43.797 1.00 52.42 119 ASN A N 1
ATOM 956 C CA . ASN A 1 138 ? 5.254 3.934 -44.942 1.00 56.75 119 ASN A CA 1
ATOM 957 C C . ASN A 1 138 ? 4.150 2.841 -44.963 1.00 57.30 119 ASN A C 1
ATOM 958 O O . ASN A 1 138 ? 3.602 2.566 -46.008 1.00 60.94 119 ASN A O 1
ATOM 963 N N . THR A 1 139 ? 3.819 2.238 -43.818 1.00 56.74 120 THR A N 1
ATOM 964 C CA . THR A 1 139 ? 2.683 1.333 -43.727 1.00 58.73 120 THR A CA 1
ATOM 965 C C . THR A 1 139 ? 1.383 2.086 -43.323 1.00 62.28 120 THR A C 1
ATOM 966 O O . THR A 1 139 ? 1.418 3.189 -42.757 1.00 59.39 120 THR A O 1
ATOM 970 N N . THR A 1 140 ? 0.249 1.468 -43.622 1.00 69.36 121 THR A N 1
ATOM 971 C CA . THR A 1 140 ? -1.069 2.082 -43.397 1.00 79.98 121 THR A CA 1
ATOM 972 C C . THR A 1 140 ? -2.021 1.048 -42.819 1.00 82.19 121 THR A C 1
ATOM 973 O O . THR A 1 140 ? -2.082 -0.053 -43.327 1.00 82.58 121 THR A O 1
ATOM 977 N N . ASP A 1 141 ? -2.711 1.418 -41.737 1.00 85.68 122 ASP A N 1
ATOM 978 C CA . ASP A 1 141 ? -3.948 0.779 -41.286 1.00 88.98 122 ASP A CA 1
ATOM 979 C C . ASP A 1 141 ? -3.906 -0.749 -41.197 1.00 86.08 122 ASP A C 1
ATOM 980 O O . ASP A 1 141 ? -3.686 -1.271 -40.118 1.00 80.75 122 ASP A O 1
ATOM 985 N N . PHE A 1 142 ? -4.106 -1.448 -42.322 1.00 90.73 123 PHE A N 1
ATOM 986 C CA . PHE A 1 142 ? -4.167 -2.939 -42.394 1.00 94.85 123 PHE A CA 1
ATOM 987 C C . PHE A 1 142 ? -2.863 -3.675 -42.006 1.00 88.74 123 PHE A C 1
ATOM 988 O O . PHE A 1 142 ? -2.689 -4.854 -42.294 1.00 91.94 123 PHE A O 1
ATOM 996 N N . GLN A 1 143 ? -2.039 -3.002 -41.223 1.00 77.98 124 GLN A N 1
ATOM 997 C CA . GLN A 1 143 ? -0.592 -3.203 -41.178 1.00 74.92 124 GLN A CA 1
ATOM 998 C C . GLN A 1 143 ? -0.001 -2.561 -39.943 1.00 70.23 124 GLN A C 1
ATOM 999 O O . GLN A 1 143 ? 1.095 -2.926 -39.557 1.00 69.11 124 GLN A O 1
ATOM 1005 N N . ARG A 1 144 ? -0.680 -1.551 -39.397 1.00 65.30 125 ARG A N 1
ATOM 1006 C CA . ARG A 1 144 ? -0.345 -0.954 -38.121 1.00 61.27 125 ARG A CA 1
ATOM 1007 C C . ARG A 1 144 ? -1.156 -1.502 -36.966 1.00 60.24 125 ARG A C 1
ATOM 1008 O O . ARG A 1 144 ? -1.050 -0.984 -35.856 1.00 60.52 125 ARG A O 1
ATOM 1016 N N . ALA A 1 145 ? -1.939 -2.554 -37.196 1.00 60.02 126 ALA A N 1
ATOM 1017 C CA . ALA A 1 145 ? -2.809 -3.100 -36.153 1.00 61.19 126 ALA A CA 1
ATOM 1018 C C . ALA A 1 145 ? -2.025 -3.961 -35.184 1.00 60.85 126 ALA A C 1
ATOM 1019 O O . ALA A 1 145 ? -2.316 -3.979 -33.984 1.00 63.32 126 ALA A O 1
ATOM 1021 N N . ASP A 1 146 ? -1.044 -4.687 -35.720 1.00 58.04 127 ASP A N 1
ATOM 1022 C CA . ASP A 1 146 ? 0.027 -5.329 -34.920 1.00 55.68 127 ASP A CA 1
ATOM 1023 C C . ASP A 1 146 ? 0.882 -4.430 -34.028 1.00 53.07 127 ASP A C 1
ATOM 1024 O O . ASP A 1 146 ? 1.434 -4.902 -33.032 1.00 50.16 127 ASP A O 1
ATOM 1029 N N . ASP A 1 147 ? 0.984 -3.151 -34.385 1.00 52.92 128 ASP A N 1
ATOM 1030 C CA . ASP A 1 147 ? 1.969 -2.237 -33.802 1.00 51.36 128 ASP A CA 1
ATOM 1031 C C . ASP A 1 147 ? 1.588 -1.596 -32.471 1.00 52.31 128 ASP A C 1
ATOM 1032 O O . ASP A 1 147 ? 2.451 -1.083 -31.775 1.00 51.84 128 ASP A O 1
ATOM 1037 N N . LYS A 1 148 ? 0.313 -1.677 -32.097 1.00 55.23 129 LYS A N 1
ATOM 1038 C CA . LYS A 1 148 ? -0.206 -1.096 -30.839 1.00 55.76 129 LYS A CA 1
ATOM 1039 C C . LYS A 1 148 ? -1.498 -1.862 -30.430 1.00 56.05 129 LYS A C 1
ATOM 1040 O O . LYS A 1 148 ? -2.494 -1.807 -31.145 1.00 56.38 129 LYS A O 1
ATOM 1046 N N . LEU A 1 149 ? -1.457 -2.600 -29.322 1.00 54.78 130 LEU A N 1
ATOM 1047 C CA . LEU A 1 149 ? -2.622 -3.297 -28.814 1.00 54.96 130 LEU A CA 1
ATOM 1048 C C . LEU A 1 149 ? -3.057 -2.592 -27.569 1.00 55.87 130 LEU A C 1
ATOM 1049 O O . LEU A 1 149 ? -2.387 -2.711 -26.518 1.00 53.09 130 LEU A O 1
ATOM 1054 N N . PHE A 1 150 ? -4.201 -1.904 -27.684 1.00 55.13 131 PHE A N 1
ATOM 1055 C CA . PHE A 1 150 ? -4.742 -1.148 -26.585 1.00 56.33 131 PHE A CA 1
ATOM 1056 C C . PHE A 1 150 ? -5.232 -2.181 -25.583 1.00 57.38 131 PHE A C 1
ATOM 1057 O O . PHE A 1 150 ? -5.385 -3.429 -25.914 1.00 57.37 131 PHE A O 1
ATOM 1065 N N . PRO A 1 151 ? -5.538 -1.699 -24.337 1.00 59.12 132 PRO A N 1
ATOM 1066 C CA . PRO A 1 151 ? -6.210 -2.541 -23.328 1.00 59.63 132 PRO A CA 1
ATOM 1067 C C . PRO A 1 151 ? -7.433 -3.242 -23.929 1.00 60.08 132 PRO A C 1
ATOM 1068 O O . PRO A 1 151 ? -8.156 -2.640 -24.729 1.00 60.49 132 PRO A O 1
ATOM 1072 N N . GLY A 1 152 ? -7.573 -4.536 -23.642 1.00 61.18 133 GLY A N 1
ATOM 1073 C CA . GLY A 1 152 ? -8.604 -5.373 -24.242 1.00 62.37 133 GLY A CA 1
ATOM 1074 C C . GLY A 1 152 ? -8.444 -5.820 -25.690 1.00 62.39 133 GLY A C 1
ATOM 1075 O O . GLY A 1 152 ? -9.235 -6.677 -26.144 1.00 63.32 133 GLY A O 1
ATOM 1076 N N . GLN A 1 153 ? -7.473 -5.273 -26.435 1.00 60.01 134 GLN A N 1
ATOM 1077 C CA . GLN A 1 153 ? -7.305 -5.694 -27.823 1.00 59.99 134 GLN A CA 1
ATOM 1078 C C . GLN A 1 153 ? -6.513 -6.982 -27.923 1.00 58.70 134 GLN A C 1
ATOM 1079 O O . GLN A 1 153 ? -5.789 -7.372 -26.993 1.00 58.33 134 GLN A O 1
ATOM 1085 N N . GLN A 1 154 ? -6.655 -7.623 -29.078 1.00 58.60 135 GLN A N 1
ATOM 1086 C CA . GLN A 1 154 ? -6.132 -8.963 -29.329 1.00 58.29 135 GLN A CA 1
ATOM 1087 C C . GLN A 1 154 ? -5.584 -9.028 -30.746 1.00 57.29 135 GLN A C 1
ATOM 1088 O O . GLN A 1 154 ? -6.161 -8.424 -31.654 1.00 57.21 135 GLN A O 1
ATOM 1094 N N . TYR A 1 155 ? -4.491 -9.780 -30.929 1.00 56.49 136 TYR A N 1
ATOM 1095 C CA . TYR A 1 155 ? -3.899 -9.997 -32.253 1.00 55.30 136 TYR A CA 1
ATOM 1096 C C . TYR A 1 155 ? -3.233 -11.345 -32.406 1.00 55.11 136 TYR A C 1
ATOM 1097 O O . TYR A 1 155 ? -2.640 -11.901 -31.465 1.00 55.20 136 TYR A O 1
ATOM 1106 N N . LEU A 1 156 ? -3.303 -11.844 -33.627 1.00 55.91 137 LEU A N 1
ATOM 1107 C CA . LEU A 1 156 ? -2.668 -13.089 -33.994 1.00 55.51 137 LEU A CA 1
ATOM 1108 C C . LEU A 1 156 ? -1.486 -12.692 -34.897 1.00 52.15 137 LEU A C 1
ATOM 1109 O O . LEU A 1 156 ? -1.641 -12.185 -36.055 1.00 47.37 137 LEU A O 1
ATOM 1114 N N . TYR A 1 157 ? -0.309 -12.901 -34.291 1.00 49.54 138 TYR A N 1
ATOM 1115 C CA . TYR A 1 157 ? 1.001 -12.758 -34.941 1.00 47.77 138 TYR A CA 1
ATOM 1116 C C . TYR A 1 157 ? 1.472 -14.048 -35.648 1.00 46.64 138 TYR A C 1
ATOM 1117 O O . TYR A 1 157 ? 1.644 -15.096 -35.017 1.00 45.11 138 TYR A O 1
ATOM 1126 N N . VAL A 1 158 ? 1.689 -13.946 -36.954 1.00 47.47 139 VAL A N 1
ATOM 1127 C CA . VAL A 1 158 ? 2.079 -15.066 -37.809 1.00 49.34 139 VAL A CA 1
ATOM 1128 C C . VAL A 1 158 ? 3.580 -14.950 -38.066 1.00 47.74 139 VAL A C 1
ATOM 1129 O O . VAL A 1 158 ? 4.011 -14.077 -38.831 1.00 46.33 139 VAL A O 1
ATOM 1133 N N . LEU A 1 159 ? 4.339 -15.853 -37.436 1.00 47.74 140 LEU A N 1
ATOM 1134 C CA . LEU A 1 159 ? 5.803 -15.976 -37.603 1.00 47.08 140 LEU A CA 1
ATOM 1135 C C . LEU A 1 159 ? 6.144 -17.258 -38.394 1.00 47.55 140 LEU A C 1
ATOM 1136 O O . LEU A 1 159 ? 5.505 -18.305 -38.210 1.00 46.59 140 LEU A O 1
ATOM 1141 N N . ARG A 1 160 ? 7.167 -17.181 -39.241 1.00 47.92 141 ARG A N 1
ATOM 1142 C CA . ARG A 1 160 ? 7.716 -18.358 -39.923 1.00 48.65 141 ARG A CA 1
ATOM 1143 C C . ARG A 1 160 ? 9.228 -18.476 -39.694 1.00 46.89 141 ARG A C 1
ATOM 1144 O O . ARG A 1 160 ? 9.959 -17.527 -39.874 1.00 46.39 141 ARG A O 1
ATOM 1152 N N . ALA A 1 161 ? 9.689 -19.655 -39.315 1.00 48.15 142 ALA A N 1
ATOM 1153 C CA . ALA A 1 161 ? 11.124 -19.925 -39.135 1.00 46.81 142 ALA A CA 1
ATOM 1154 C C . ALA A 1 161 ? 11.806 -20.181 -40.485 1.00 48.33 142 ALA A C 1
ATOM 1155 O O . ALA A 1 161 ? 12.126 -21.314 -40.818 1.00 47.16 142 ALA A O 1
ATOM 1157 N N . ASN A 1 162 ? 12.033 -19.108 -41.240 1.00 52.92 143 ASN A N 1
ATOM 1158 C CA . ASN A 1 162 ? 12.521 -19.175 -42.643 1.00 57.43 143 ASN A CA 1
ATOM 1159 C C . ASN A 1 162 ? 13.817 -18.442 -42.979 1.00 61.70 143 ASN A C 1
ATOM 1160 O O . ASN A 1 162 ? 14.299 -18.572 -44.106 1.00 66.36 143 ASN A O 1
ATOM 1165 N N . GLU A 1 163 ? 14.390 -17.669 -42.063 1.00 65.14 144 GLU A N 1
ATOM 1166 C CA . GLU A 1 163 ? 15.751 -17.140 -42.332 1.00 70.05 144 GLU A CA 1
ATOM 1167 C C . GLU A 1 163 ? 16.811 -18.257 -42.174 1.00 69.52 144 GLU A C 1
ATOM 1168 O O . GLU A 1 163 ? 16.437 -19.407 -41.903 1.00 65.30 144 GLU A O 1
ATOM 1174 N N . PRO A 1 164 ? 18.119 -17.954 -42.405 1.00 73.16 145 PRO A N 1
ATOM 1175 C CA . PRO A 1 164 ? 19.210 -18.945 -42.090 1.00 73.19 145 PRO A CA 1
ATOM 1176 C C . PRO A 1 164 ? 19.113 -19.543 -40.680 1.00 72.46 145 PRO A C 1
ATOM 1177 O O . PRO A 1 164 ? 19.634 -20.615 -40.425 1.00 77.26 145 PRO A O 1
ATOM 1181 N N . SER A 1 165 ? 18.426 -18.830 -39.796 1.00 71.83 146 SER A N 1
ATOM 1182 C CA . SER A 1 165 ? 17.702 -19.418 -38.671 1.00 68.29 146 SER A CA 1
ATOM 1183 C C . SER A 1 165 ? 18.846 -19.768 -37.773 1.00 60.20 146 SER A C 1
ATOM 1184 O O . SER A 1 165 ? 19.433 -18.774 -37.239 1.00 55.33 146 SER A O 1
ATOM 1187 N N . PRO A 1 166 ? 19.156 -21.116 -37.584 1.00 46.83 147 PRO A N 1
ATOM 1188 C CA . PRO A 1 166 ? 20.487 -21.459 -37.072 1.00 42.27 147 PRO A CA 1
ATOM 1189 C C . PRO A 1 166 ? 21.411 -21.960 -38.173 1.00 39.87 147 PRO A C 1
ATOM 1190 O O . PRO A 1 166 ? 21.056 -22.832 -38.973 1.00 38.70 147 PRO A O 1
ATOM 1194 N N . GLY A 1 167 ? 22.604 -21.377 -38.199 1.00 38.12 148 GLY A N 1
ATOM 1195 C CA . GLY A 1 167 ? 23.641 -21.747 -39.106 1.00 37.34 148 GLY A CA 1
ATOM 1196 C C . GLY A 1 167 ? 24.215 -23.140 -38.903 1.00 37.15 148 GLY A C 1
ATOM 1197 O O . GLY A 1 167 ? 24.062 -23.782 -37.858 1.00 35.43 148 GLY A O 1
ATOM 1198 N N . GLU A 1 168 ? 24.941 -23.580 -39.912 1.00 37.39 149 GLU A N 1
ATOM 1199 C CA . GLU A 1 168 ? 25.560 -24.885 -39.869 1.00 38.88 149 GLU A CA 1
ATOM 1200 C C . GLU A 1 168 ? 26.597 -24.995 -38.750 1.00 35.49 149 GLU A C 1
ATOM 1201 O O . GLU A 1 168 ? 26.789 -26.077 -38.212 1.00 34.79 149 GLU A O 1
ATOM 1207 N N . GLY A 1 169 ? 27.251 -23.883 -38.417 1.00 32.42 150 GLY A N 1
ATOM 1208 C CA . GLY A 1 169 ? 28.164 -23.827 -37.287 1.00 30.99 150 GLY A CA 1
ATOM 1209 C C . GLY A 1 169 ? 27.530 -23.497 -35.934 1.00 29.90 150 GLY A C 1
ATOM 1210 O O . GLY A 1 169 ? 28.209 -23.512 -34.917 1.00 29.70 150 GLY A O 1
ATOM 1211 N N . ASP A 1 170 ? 26.249 -23.182 -35.912 1.00 29.29 151 ASP A N 1
ATOM 1212 C CA . ASP A 1 170 ? 25.526 -22.931 -34.668 1.00 29.73 151 ASP A CA 1
ATOM 1213 C C . ASP A 1 170 ? 25.044 -24.245 -34.050 1.00 30.78 151 ASP A C 1
ATOM 1214 O O . ASP A 1 170 ? 24.992 -25.309 -34.719 1.00 31.26 151 ASP A O 1
ATOM 1219 N N . SER A 1 171 ? 24.685 -24.168 -32.772 1.00 29.37 152 SER A N 1
ATOM 1220 C CA . SER A 1 171 ? 24.029 -25.278 -32.085 1.00 29.65 152 SER A CA 1
ATOM 1221 C C . SER A 1 171 ? 22.721 -25.699 -32.750 1.00 30.05 152 SER A C 1
ATOM 1222 O O . SER A 1 171 ? 22.140 -24.961 -33.546 1.00 29.65 152 SER A O 1
ATOM 1225 N N . ASN A 1 172 ? 22.242 -26.877 -32.397 1.00 31.63 153 ASN A N 1
ATOM 1226 C CA . ASN A 1 172 ? 20.921 -27.330 -32.883 1.00 33.37 153 ASN A CA 1
ATOM 1227 C C . ASN A 1 172 ? 19.838 -26.314 -32.532 1.00 34.05 153 ASN A C 1
ATOM 1228 O O . ASN A 1 172 ? 19.013 -26.000 -33.373 1.00 33.76 153 ASN A O 1
ATOM 1233 N N . CYS A 1 173 ? 19.907 -25.757 -31.312 1.00 34.84 154 CYS A N 1
ATOM 1234 C CA . CYS A 1 173 ? 18.984 -24.707 -30.845 1.00 34.20 154 CYS A CA 1
ATOM 1235 C C . CYS A 1 173 ? 19.771 -23.482 -30.355 1.00 32.65 154 CYS A C 1
ATOM 1236 O O . CYS A 1 173 ? 20.826 -23.611 -29.705 1.00 32.13 154 CYS A O 1
ATOM 1239 N N . VAL A 1 174 ? 19.257 -22.298 -30.678 1.00 31.70 155 VAL A N 1
ATOM 1240 C CA . VAL A 1 174 ? 19.910 -21.019 -30.372 1.00 30.70 155 VAL A CA 1
ATOM 1241 C C . VAL A 1 174 ? 18.919 -20.068 -29.700 1.00 31.62 155 VAL A C 1
ATOM 1242 O O . VAL A 1 174 ? 17.703 -20.302 -29.760 1.00 30.72 155 VAL A O 1
ATOM 1246 N N . THR A 1 175 ? 19.441 -18.996 -29.087 1.00 31.58 156 THR A N 1
ATOM 1247 C CA . THR A 1 175 ? 18.604 -18.106 -28.349 1.00 32.69 156 THR A CA 1
ATOM 1248 C C . THR A 1 175 ? 18.177 -16.942 -29.178 1.00 32.90 156 THR A C 1
ATOM 1249 O O . THR A 1 175 ? 18.974 -16.322 -29.833 1.00 31.98 156 THR A O 1
ATOM 1253 N N . ARG A 1 176 ? 16.860 -16.717 -29.181 1.00 33.23 157 ARG A N 1
ATOM 1254 C CA . ARG A 1 176 ? 16.259 -15.515 -29.696 1.00 32.90 157 ARG A CA 1
ATOM 1255 C C . ARG A 1 176 ? 15.308 -15.022 -28.596 1.00 32.80 157 ARG A C 1
ATOM 1256 O O . ARG A 1 176 ? 15.160 -15.648 -27.549 1.00 30.85 157 ARG A O 1
ATOM 1264 N N . ILE A 1 177 ? 14.726 -13.852 -28.810 1.00 33.65 158 ILE A N 1
ATOM 1265 C CA . ILE A 1 177 ? 13.861 -13.220 -27.804 1.00 34.34 158 ILE A CA 1
ATOM 1266 C C . ILE A 1 177 ? 12.641 -12.640 -28.463 1.00 34.91 158 ILE A C 1
ATOM 1267 O O . ILE A 1 177 ? 12.581 -12.536 -29.708 1.00 34.23 158 ILE A O 1
ATOM 1272 N N . TYR A 1 178 ? 11.660 -12.300 -27.624 1.00 35.32 159 TYR A N 1
ATOM 1273 C CA . TYR A 1 178 ? 10.523 -11.480 -28.053 1.00 35.12 159 TYR A CA 1
ATOM 1274 C C . TYR A 1 178 ? 10.251 -10.471 -26.957 1.00 35.70 159 TYR A C 1
ATOM 1275 O O . TYR A 1 178 ? 10.578 -10.712 -25.779 1.00 35.06 159 TYR A O 1
ATOM 1284 N N . HIS A 1 179 ? 9.667 -9.345 -27.359 1.00 35.53 160 HIS A N 1
ATOM 1285 C CA . HIS A 1 179 ? 9.345 -8.298 -26.414 1.00 37.37 160 HIS A CA 1
ATOM 1286 C C . HIS A 1 179 ? 8.381 -7.249 -27.011 1.00 37.97 160 HIS A C 1
ATOM 1287 O O . HIS A 1 179 ? 8.135 -7.209 -28.210 1.00 38.02 160 HIS A O 1
ATOM 1294 N N . SER A 1 180 ? 7.815 -6.409 -26.161 1.00 38.53 161 SER A N 1
ATOM 1295 C CA . SER A 1 180 ? 6.903 -5.390 -26.651 1.00 39.85 161 SER A CA 1
ATOM 1296 C C . SER A 1 180 ? 7.714 -4.259 -27.247 1.00 40.01 161 SER A C 1
ATOM 1297 O O . SER A 1 180 ? 8.845 -4.013 -26.841 1.00 40.09 161 SER A O 1
ATOM 1300 N N . HIS A 1 181 ? 7.130 -3.559 -28.208 1.00 42.00 162 HIS A N 1
ATOM 1301 C CA . HIS A 1 181 ? 7.869 -2.578 -28.986 1.00 42.12 162 HIS A CA 1
ATOM 1302 C C . HIS A 1 181 ? 7.019 -1.387 -29.402 1.00 43.07 162 HIS A C 1
ATOM 1303 O O . HIS A 1 181 ? 6.978 -0.982 -30.571 1.00 42.78 162 HIS A O 1
ATOM 1310 N N . VAL A 1 182 ? 6.353 -0.827 -28.408 1.00 45.12 163 VAL A N 1
ATOM 1311 C CA . VAL A 1 182 ? 5.665 0.446 -28.539 1.00 46.61 163 VAL A CA 1
ATOM 1312 C C . VAL A 1 182 ? 6.793 1.449 -28.340 1.00 45.94 163 VAL A C 1
ATOM 1313 O O . VAL A 1 182 ? 7.212 2.126 -29.298 1.00 45.28 163 VAL A O 1
ATOM 1317 N N . ASP A 1 183 ? 7.312 1.486 -27.114 1.00 45.86 164 ASP A N 1
ATOM 1318 C CA . ASP A 1 183 ? 8.630 2.082 -26.820 1.00 45.39 164 ASP A CA 1
ATOM 1319 C C . ASP A 1 183 ? 9.434 0.944 -26.191 1.00 43.22 164 ASP A C 1
ATOM 1320 O O . ASP A 1 183 ? 9.313 0.650 -24.990 1.00 42.11 164 ASP A O 1
ATOM 1325 N N . ALA A 1 184 ? 10.221 0.269 -27.014 1.00 41.27 165 ALA A N 1
ATOM 1326 C CA . ALA A 1 184 ? 10.764 -1.013 -26.604 1.00 40.57 165 ALA A CA 1
ATOM 1327 C C . ALA A 1 184 ? 11.496 -0.932 -25.267 1.00 39.61 165 ALA A C 1
ATOM 1328 O O . ALA A 1 184 ? 11.236 -1.747 -24.399 1.00 38.30 165 ALA A O 1
ATOM 1330 N N . PRO A 1 185 ? 12.398 0.063 -25.092 1.00 39.75 166 PRO A N 1
ATOM 1331 C CA . PRO A 1 185 ? 13.116 0.084 -23.816 1.00 38.96 166 PRO A CA 1
ATOM 1332 C C . PRO A 1 185 ? 12.217 0.215 -22.600 1.00 40.42 166 PRO A C 1
ATOM 1333 O O . PRO A 1 185 ? 12.451 -0.479 -21.615 1.00 41.41 166 PRO A O 1
ATOM 1337 N N . LYS A 1 186 ? 11.204 1.078 -22.652 1.00 42.08 167 LYS A N 1
ATOM 1338 C CA . LYS A 1 186 ? 10.324 1.259 -21.499 1.00 42.51 167 LYS A CA 1
ATOM 1339 C C . LYS A 1 186 ? 9.432 0.039 -21.269 1.00 41.08 167 LYS A C 1
ATOM 1340 O O . LYS A 1 186 ? 9.258 -0.405 -20.147 1.00 40.71 167 LYS A O 1
ATOM 1346 N N . ASP A 1 187 ? 8.942 -0.542 -22.349 1.00 39.89 168 ASP A N 1
ATOM 1347 C CA . ASP A 1 187 ? 8.145 -1.765 -22.304 1.00 40.43 168 ASP A CA 1
ATOM 1348 C C . ASP A 1 187 ? 8.886 -2.961 -21.729 1.00 40.72 168 ASP A C 1
ATOM 1349 O O . ASP A 1 187 ? 8.282 -3.807 -21.052 1.00 41.30 168 ASP A O 1
ATOM 1354 N N . ILE A 1 188 ? 10.185 -3.066 -22.041 1.00 39.78 169 ILE A N 1
ATOM 1355 C CA . ILE A 1 188 ? 11.021 -4.170 -21.545 1.00 38.41 169 ILE A CA 1
ATOM 1356 C C . ILE A 1 188 ? 11.273 -3.958 -20.058 1.00 37.39 169 ILE A C 1
ATOM 1357 O O . ILE A 1 188 ? 11.203 -4.896 -19.264 1.00 35.44 169 ILE A O 1
ATOM 1362 N N . ALA A 1 189 ? 11.597 -2.724 -19.703 1.00 37.09 170 ALA A N 1
ATOM 1363 C CA . ALA A 1 189 ? 11.885 -2.400 -18.326 1.00 38.71 170 ALA A CA 1
ATOM 1364 C C . ALA A 1 189 ? 10.646 -2.701 -17.501 1.00 40.95 170 ALA A C 1
ATOM 1365 O O . ALA A 1 189 ? 10.770 -3.181 -16.388 1.00 43.55 170 ALA A O 1
ATOM 1367 N N . SER A 1 190 ? 9.463 -2.413 -18.069 1.00 41.56 171 SER A N 1
ATOM 1368 C CA . SER A 1 190 ? 8.148 -2.753 -17.481 1.00 42.14 171 SER A CA 1
ATOM 1369 C C . SER A 1 190 ? 7.885 -4.250 -17.311 1.00 43.20 171 SER A C 1
ATOM 1370 O O . SER A 1 190 ? 7.097 -4.626 -16.448 1.00 44.72 171 SER A O 1
ATOM 1373 N N . GLY A 1 191 ? 8.541 -5.085 -18.126 1.00 41.50 172 GLY A N 1
ATOM 1374 C CA . GLY A 1 191 ? 8.621 -6.526 -17.916 1.00 40.22 172 GLY A CA 1
ATOM 1375 C C . GLY A 1 191 ? 8.220 -7.378 -19.105 1.00 40.11 172 GLY A C 1
ATOM 1376 O O . GLY A 1 191 ? 8.135 -8.602 -18.987 1.00 41.34 172 GLY A O 1
ATOM 1377 N N . LEU A 1 192 ? 7.952 -6.761 -20.248 1.00 39.49 173 LEU A N 1
ATOM 1378 C CA . LEU A 1 192 ? 7.517 -7.509 -21.423 1.00 40.18 173 LEU A CA 1
ATOM 1379 C C . LEU A 1 192 ? 8.686 -8.032 -22.286 1.00 39.32 173 LEU A C 1
ATOM 1380 O O . LEU A 1 192 ? 9.047 -7.432 -23.319 1.00 37.94 173 LEU A O 1
ATOM 1385 N N . ILE A 1 193 ? 9.253 -9.151 -21.847 1.00 38.20 174 ILE A N 1
ATOM 1386 C CA . ILE A 1 193 ? 10.365 -9.787 -22.546 1.00 38.20 174 ILE A CA 1
ATOM 1387 C C . ILE A 1 193 ? 10.235 -11.265 -22.274 1.00 37.58 174 ILE A C 1
ATOM 1388 O O . ILE A 1 193 ? 9.878 -11.667 -21.149 1.00 36.97 174 ILE A O 1
ATOM 1393 N N . GLY A 1 194 ? 10.491 -12.065 -23.305 1.00 36.98 175 GLY A N 1
ATOM 1394 C CA . GLY A 1 194 ? 10.547 -13.518 -23.162 1.00 36.96 175 GLY A CA 1
ATOM 1395 C C . GLY A 1 194 ? 11.492 -14.159 -24.171 1.00 36.64 175 GLY A C 1
ATOM 1396 O O . GLY A 1 194 ? 11.975 -13.469 -25.067 1.00 35.13 175 GLY A O 1
ATOM 1397 N N . PRO A 1 195 ? 11.727 -15.482 -24.054 1.00 36.63 176 PRO A N 1
ATOM 1398 C CA . PRO A 1 195 ? 12.538 -16.245 -24.967 1.00 36.75 176 PRO A CA 1
ATOM 1399 C C . PRO A 1 195 ? 11.797 -16.972 -26.080 1.00 36.95 176 PRO A C 1
ATOM 1400 O O . PRO A 1 195 ? 10.693 -17.501 -25.875 1.00 37.08 176 PRO A O 1
ATOM 1404 N N . LEU A 1 196 ? 12.445 -17.002 -27.239 1.00 36.12 177 LEU A N 1
ATOM 1405 C CA . LEU A 1 196 ? 12.031 -17.795 -28.393 1.00 37.02 177 LEU A CA 1
ATOM 1406 C C . LEU A 1 196 ? 13.255 -18.614 -28.756 1.00 36.94 177 LEU A C 1
ATOM 1407 O O . LEU A 1 196 ? 14.276 -18.037 -29.178 1.00 36.98 177 LEU A O 1
ATOM 1412 N N . ILE A 1 197 ? 13.175 -19.935 -28.546 1.00 36.22 178 ILE A N 1
ATOM 1413 C CA . ILE A 1 197 ? 14.260 -20.849 -28.868 1.00 36.24 178 ILE A CA 1
ATOM 1414 C C . ILE A 1 197 ? 14.051 -21.375 -30.296 1.00 36.46 178 ILE A C 1
ATOM 1415 O O . ILE A 1 197 ? 13.019 -21.980 -30.612 1.00 36.47 178 ILE A O 1
ATOM 1420 N N . LEU A 1 198 ? 15.036 -21.137 -31.153 1.00 34.94 179 LEU A N 1
ATOM 1421 C CA . LEU A 1 198 ? 14.924 -21.446 -32.559 1.00 35.84 179 LEU A CA 1
ATOM 1422 C C . LEU A 1 198 ? 15.833 -22.622 -32.837 1.00 36.03 179 LEU A C 1
ATOM 1423 O O . LEU A 1 198 ? 17.007 -22.583 -32.514 1.00 35.35 179 LEU A O 1
ATOM 1428 N N . CYS A 1 199 ? 15.298 -23.659 -33.462 1.00 38.02 180 CYS A N 1
ATOM 1429 C CA . CYS A 1 199 ? 16.051 -24.904 -33.664 1.00 39.72 180 CYS A CA 1
ATOM 1430 C C . CYS A 1 199 ? 16.113 -25.410 -35.095 1.00 38.24 180 CYS A C 1
ATOM 1431 O O . CYS A 1 199 ? 15.249 -25.148 -35.913 1.00 38.84 180 CYS A O 1
ATOM 1434 N N . LYS A 1 200 ? 17.139 -26.181 -35.369 1.00 38.20 181 LYS A N 1
ATOM 1435 C CA . LYS A 1 200 ? 17.264 -26.877 -36.643 1.00 40.37 181 LYS A CA 1
ATOM 1436 C C . LYS A 1 200 ? 16.131 -27.911 -36.747 1.00 42.40 181 LYS A C 1
ATOM 1437 O O . LYS A 1 200 ? 15.710 -28.501 -35.748 1.00 39.72 181 LYS A O 1
ATOM 1443 N N . LYS A 1 201 ? 15.612 -28.085 -37.953 1.00 47.64 182 LYS A N 1
ATOM 1444 C CA . LYS A 1 201 ? 14.685 -29.185 -38.233 1.00 51.24 182 LYS A CA 1
ATOM 1445 C C . LYS A 1 201 ? 15.415 -30.529 -38.003 1.00 50.99 182 LYS A C 1
ATOM 1446 O O . LYS A 1 201 ? 16.614 -30.617 -38.233 1.00 51.50 182 LYS A O 1
ATOM 1452 N N . GLY A 1 202 ? 14.788 -31.571 -37.478 1.00 52.32 183 GLY A N 1
ATOM 1453 C CA . GLY A 1 202 ? 13.841 -31.555 -36.423 1.00 51.31 183 GLY A CA 1
ATOM 1454 C C . GLY A 1 202 ? 14.708 -32.076 -35.276 1.00 50.48 183 GLY A C 1
ATOM 1455 O O . GLY A 1 202 ? 14.873 -33.283 -35.086 1.00 47.15 183 GLY A O 1
ATOM 1456 N N . SER A 1 203 ? 15.288 -31.145 -34.528 1.00 48.16 184 SER A N 1
ATOM 1457 C CA . SER A 1 203 ? 16.015 -31.480 -33.295 1.00 49.76 184 SER A CA 1
ATOM 1458 C C . SER A 1 203 ? 15.135 -31.617 -32.014 1.00 48.70 184 SER A C 1
ATOM 1459 O O . SER A 1 203 ? 15.640 -32.080 -30.992 1.00 48.55 184 SER A O 1
ATOM 1462 N N . LEU A 1 204 ? 13.852 -31.252 -32.075 1.00 47.82 185 LEU A N 1
ATOM 1463 C CA . LEU A 1 204 ? 12.926 -31.353 -30.918 1.00 50.61 185 LEU A CA 1
ATOM 1464 C C . LEU A 1 204 ? 12.090 -32.653 -30.810 1.00 52.81 185 LEU A C 1
ATOM 1465 O O . LEU A 1 204 ? 11.666 -33.233 -31.799 1.00 52.41 185 LEU A O 1
ATOM 1470 N N . HIS A 1 205 ? 11.841 -33.062 -29.572 1.00 56.54 186 HIS A N 1
ATOM 1471 C CA . HIS A 1 205 ? 10.913 -34.144 -29.235 1.00 58.83 186 HIS A CA 1
ATOM 1472 C C . HIS A 1 205 ? 10.165 -33.665 -28.001 1.00 58.17 186 HIS A C 1
ATOM 1473 O O . HIS A 1 205 ? 10.776 -33.333 -26.980 1.00 51.74 186 HIS A O 1
ATOM 1480 N N . LYS A 1 206 ? 8.837 -33.617 -28.114 1.00 63.38 187 LYS A N 1
ATOM 1481 C CA . LYS A 1 206 ? 7.961 -33.137 -27.037 1.00 66.56 187 LYS A CA 1
ATOM 1482 C C . LYS A 1 206 ? 8.450 -31.757 -26.590 1.00 63.63 187 LYS A C 1
ATOM 1483 O O . LYS A 1 206 ? 8.546 -31.479 -25.388 1.00 61.27 187 LYS A O 1
ATOM 1489 N N . GLU A 1 207 ? 8.806 -30.927 -27.581 1.00 60.70 188 GLU A N 1
ATOM 1490 C CA . GLU A 1 207 ? 9.278 -29.553 -27.357 1.00 57.89 188 GLU A CA 1
ATOM 1491 C C . GLU A 1 207 ? 10.655 -29.383 -26.662 1.00 52.79 188 GLU A C 1
ATOM 1492 O O . GLU A 1 207 ? 11.041 -28.275 -26.294 1.00 50.56 188 GLU A O 1
ATOM 1498 N N . LYS A 1 208 ? 11.399 -30.468 -26.525 1.00 48.94 189 LYS A N 1
ATOM 1499 C CA . LYS A 1 208 ? 12.671 -30.459 -25.840 1.00 48.17 189 LYS A CA 1
ATOM 1500 C C . LYS A 1 208 ? 13.726 -31.040 -26.787 1.00 46.55 189 LYS A C 1
ATOM 1501 O O . LYS A 1 208 ? 13.447 -32.020 -27.477 1.00 46.57 189 LYS A O 1
ATOM 1507 N N . GLU A 1 209 ? 14.919 -30.438 -26.838 1.00 43.79 190 GLU A N 1
ATOM 1508 C CA . GLU A 1 209 ? 15.980 -30.956 -27.701 1.00 42.67 190 GLU A CA 1
ATOM 1509 C C . GLU A 1 209 ? 16.343 -32.404 -27.338 1.00 44.74 190 GLU A C 1
ATOM 1510 O O . GLU A 1 209 ? 16.595 -32.700 -26.178 1.00 43.01 190 GLU A O 1
ATOM 1516 N N . GLU A 1 210 ? 16.378 -33.281 -28.344 1.00 47.15 191 GLU A N 1
ATOM 1517 C CA . GLU A 1 210 ? 16.803 -34.658 -28.153 1.00 49.79 191 GLU A CA 1
ATOM 1518 C C . GLU A 1 210 ? 18.248 -34.740 -27.700 1.00 48.78 191 GLU A C 1
ATOM 1519 O O . GLU A 1 210 ? 19.104 -33.984 -28.170 1.00 48.56 191 GLU A O 1
ATOM 1525 N N . ASN A 1 211 ? 18.483 -35.679 -26.785 1.00 47.39 192 ASN A N 1
ATOM 1526 C CA . ASN A 1 211 ? 19.757 -35.900 -26.093 1.00 46.29 192 ASN A CA 1
ATOM 1527 C C . ASN A 1 211 ? 20.242 -34.739 -25.223 1.00 43.19 192 ASN A C 1
ATOM 1528 O O . ASN A 1 211 ? 21.420 -34.640 -24.943 1.00 44.83 192 ASN A O 1
ATOM 1533 N N . ILE A 1 212 ? 19.332 -33.870 -24.793 1.00 40.49 193 ILE A N 1
ATOM 1534 C CA . ILE A 1 212 ? 19.637 -32.807 -23.852 1.00 38.07 193 ILE A CA 1
ATOM 1535 C C . ILE A 1 212 ? 18.750 -33.101 -22.663 1.00 37.87 193 ILE A C 1
ATOM 1536 O O . ILE A 1 212 ? 17.569 -33.357 -22.822 1.00 36.19 193 ILE A O 1
ATOM 1541 N N . ASP A 1 213 ? 19.346 -33.098 -21.481 1.00 38.80 194 ASP A N 1
ATOM 1542 C CA . ASP A 1 213 ? 18.644 -33.407 -20.231 1.00 40.87 194 ASP A CA 1
ATOM 1543 C C . ASP A 1 213 ? 18.011 -32.170 -19.580 1.00 41.13 194 ASP A C 1
ATOM 1544 O O . ASP A 1 213 ? 16.942 -32.276 -18.996 1.00 41.83 194 ASP A O 1
ATOM 1549 N N . GLN A 1 214 ? 18.623 -30.998 -19.747 1.00 40.03 195 GLN A N 1
ATOM 1550 C CA . GLN A 1 214 ? 18.124 -29.750 -19.153 1.00 40.00 195 GLN A CA 1
ATOM 1551 C C . GLN A 1 214 ? 18.259 -28.562 -20.079 1.00 39.14 195 GLN A C 1
ATOM 1552 O O . GLN A 1 214 ? 19.314 -28.355 -20.691 1.00 39.03 195 GLN A O 1
ATOM 1558 N N . GLU A 1 215 ? 17.210 -27.759 -20.150 1.00 38.15 196 GLU A N 1
ATOM 1559 C CA . GLU A 1 215 ? 17.256 -26.543 -20.916 1.00 37.71 196 GLU A CA 1
ATOM 1560 C C . GLU A 1 215 ? 16.870 -25.380 -19.993 1.00 37.58 196 GLU A C 1
ATOM 1561 O O . GLU A 1 215 ? 15.774 -25.368 -19.455 1.00 37.71 196 GLU A O 1
ATOM 1567 N N . PHE A 1 216 ? 17.786 -24.426 -19.797 1.00 37.32 197 PHE A N 1
ATOM 1568 C CA . PHE A 1 216 ? 17.495 -23.234 -19.006 1.00 36.79 197 PHE A CA 1
ATOM 1569 C C . PHE A 1 216 ? 17.668 -21.957 -19.852 1.00 36.56 197 PHE A C 1
ATOM 1570 O O . PHE A 1 216 ? 18.507 -21.877 -20.762 1.00 36.32 197 PHE A O 1
ATOM 1578 N N . VAL A 1 217 ? 16.842 -20.969 -19.547 1.00 35.41 198 VAL A N 1
ATOM 1579 C CA . VAL A 1 217 ? 16.904 -19.684 -20.160 1.00 35.36 198 VAL A CA 1
ATOM 1580 C C . VAL A 1 217 ? 17.132 -18.670 -19.045 1.00 35.19 198 VAL A C 1
ATOM 1581 O O . VAL A 1 217 ? 16.350 -18.617 -18.096 1.00 34.54 198 VAL A O 1
ATOM 1585 N N . LEU A 1 218 ? 18.156 -17.835 -19.216 1.00 33.98 199 LEU A N 1
ATOM 1586 C CA . LEU A 1 218 ? 18.500 -16.792 -18.255 1.00 34.11 199 LEU A CA 1
ATOM 1587 C C . LEU A 1 218 ? 18.738 -15.454 -18.913 1.00 33.10 199 LEU A C 1
ATOM 1588 O O . LEU A 1 218 ? 19.569 -15.350 -19.814 1.00 32.12 199 LEU A O 1
ATOM 1593 N N . MET A 1 219 ? 18.048 -14.435 -18.414 1.00 32.97 200 MET A N 1
ATOM 1594 C CA . MET A 1 219 ? 18.278 -13.049 -18.780 1.00 32.81 200 MET A CA 1
ATOM 1595 C C . MET A 1 219 ? 19.087 -12.342 -17.689 1.00 32.61 200 MET A C 1
ATOM 1596 O O . MET A 1 219 ? 18.659 -12.320 -16.559 1.00 32.25 200 MET A O 1
ATOM 1601 N N . PHE A 1 220 ? 20.237 -11.752 -18.039 1.00 32.32 201 PHE A N 1
ATOM 1602 C CA . PHE A 1 220 ? 21.033 -10.961 -17.107 1.00 31.85 201 PHE A CA 1
ATOM 1603 C C . PHE A 1 220 ? 20.650 -9.574 -17.408 1.00 31.86 201 PHE A C 1
ATOM 1604 O O . PHE A 1 220 ? 20.784 -9.139 -18.535 1.00 34.70 201 PHE A O 1
ATOM 1612 N N . SER A 1 221 ? 20.137 -8.881 -16.417 1.00 32.17 202 SER A N 1
ATOM 1613 C CA . SER A 1 221 ? 19.691 -7.538 -16.621 1.00 33.75 202 SER A CA 1
ATOM 1614 C C . SER A 1 221 ? 19.702 -6.713 -15.333 1.00 34.93 202 SER A C 1
ATOM 1615 O O . SER A 1 221 ? 19.318 -7.208 -14.271 1.00 35.75 202 SER A O 1
ATOM 1618 N N . VAL A 1 222 ? 20.128 -5.459 -15.463 1.00 34.31 203 VAL A N 1
ATOM 1619 C CA . VAL A 1 222 ? 19.907 -4.446 -14.440 1.00 35.16 203 VAL A CA 1
ATOM 1620 C C . VAL A 1 222 ? 18.516 -3.879 -14.749 1.00 35.41 203 VAL A C 1
ATOM 1621 O O . VAL A 1 222 ? 18.364 -2.870 -15.464 1.00 35.84 203 VAL A O 1
ATOM 1625 N N . VAL A 1 223 ? 17.489 -4.551 -14.249 1.00 35.69 204 VAL A N 1
ATOM 1626 C CA . VAL A 1 223 ? 16.125 -4.134 -14.579 1.00 37.40 204 VAL A CA 1
ATOM 1627 C C . VAL A 1 223 ? 15.831 -2.751 -13.939 1.00 38.54 204 VAL A C 1
ATOM 1628 O O . VAL A 1 223 ? 15.810 -2.607 -12.710 1.00 39.64 204 VAL A O 1
ATOM 1632 N N . ASP A 1 224 ? 15.650 -1.740 -14.781 1.00 38.84 205 ASP A N 1
ATOM 1633 C CA . ASP A 1 224 ? 15.547 -0.373 -14.309 1.00 40.59 205 ASP A CA 1
ATOM 1634 C C . ASP A 1 224 ? 14.095 0.087 -14.066 1.00 40.27 205 ASP A C 1
ATOM 1635 O O . ASP A 1 224 ? 13.382 0.512 -14.994 1.00 37.28 205 ASP A O 1
ATOM 1640 N N . GLU A 1 225 ? 13.669 0.023 -12.803 1.00 41.23 206 GLU A N 1
ATOM 1641 C CA . GLU A 1 225 ? 12.292 0.394 -12.465 1.00 42.29 206 GLU A CA 1
ATOM 1642 C C . GLU A 1 225 ? 12.055 1.939 -12.569 1.00 43.74 206 GLU A C 1
ATOM 1643 O O . GLU A 1 225 ? 10.916 2.374 -12.499 1.00 45.33 206 GLU A O 1
ATOM 1649 N N . ASN A 1 226 ? 13.097 2.758 -12.761 1.00 43.98 207 ASN A N 1
ATOM 1650 C CA . ASN A 1 226 ? 12.893 4.183 -13.091 1.00 45.98 207 ASN A CA 1
ATOM 1651 C C . ASN A 1 226 ? 12.391 4.367 -14.490 1.00 46.43 207 ASN A C 1
ATOM 1652 O O . ASN A 1 226 ? 11.800 5.406 -14.791 1.00 45.78 207 ASN A O 1
ATOM 1657 N N . LEU A 1 227 ? 12.681 3.389 -15.346 1.00 46.04 208 LEU A N 1
ATOM 1658 C CA . LEU A 1 227 ? 12.195 3.416 -16.712 1.00 47.74 208 LEU A CA 1
ATOM 1659 C C . LEU A 1 227 ? 10.862 2.778 -16.919 1.00 45.99 208 LEU A C 1
ATOM 1660 O O . LEU A 1 227 ? 10.238 3.046 -17.932 1.00 44.42 208 LEU A O 1
ATOM 1665 N N . SER A 1 228 ? 10.452 1.881 -16.030 1.00 47.05 209 SER A N 1
ATOM 1666 C CA . SER A 1 228 ? 9.116 1.281 -16.132 1.00 48.21 209 SER A CA 1
ATOM 1667 C C . SER A 1 228 ? 7.992 2.336 -16.217 1.00 48.08 209 SER A C 1
ATOM 1668 O O . SER A 1 228 ? 8.031 3.393 -15.565 1.00 46.32 209 SER A O 1
ATOM 1671 N N . TRP A 1 229 ? 6.990 2.009 -17.028 1.00 48.33 210 TRP A N 1
ATOM 1672 C CA . TRP A 1 229 ? 5.751 2.763 -17.080 1.00 50.05 210 TRP A CA 1
ATOM 1673 C C . TRP A 1 229 ? 5.083 2.893 -15.682 1.00 51.28 210 TRP A C 1
ATOM 1674 O O . TRP A 1 229 ? 4.433 3.883 -15.385 1.00 51.85 210 TRP A O 1
ATOM 1685 N N . TYR A 1 230 ? 5.297 1.900 -14.828 1.00 51.23 211 TYR A N 1
ATOM 1686 C CA . TYR A 1 230 ? 4.656 1.813 -13.539 1.00 52.33 211 TYR A CA 1
ATOM 1687 C C . TYR A 1 230 ? 5.495 2.462 -12.439 1.00 52.00 211 TYR A C 1
ATOM 1688 O O . TYR A 1 230 ? 5.316 2.131 -11.283 1.00 53.08 211 TYR A O 1
ATOM 1697 N N . LEU A 1 231 ? 6.408 3.373 -12.760 1.00 51.51 212 LEU A N 1
ATOM 1698 C CA . LEU A 1 231 ? 7.177 4.039 -11.698 1.00 51.80 212 LEU A CA 1
ATOM 1699 C C . LEU A 1 231 ? 6.262 4.887 -10.795 1.00 55.31 212 LEU A C 1
ATOM 1700 O O . LEU A 1 231 ? 6.386 4.811 -9.567 1.00 52.34 212 LEU A O 1
ATOM 1705 N N . GLU A 1 232 ? 5.362 5.683 -11.395 1.00 60.71 213 GLU A N 1
ATOM 1706 C CA . GLU A 1 232 ? 4.495 6.605 -10.606 1.00 64.49 213 GLU A CA 1
ATOM 1707 C C . GLU A 1 232 ? 3.533 5.767 -9.786 1.00 65.65 213 GLU A C 1
ATOM 1708 O O . GLU A 1 232 ? 3.418 6.002 -8.589 1.00 67.28 213 GLU A O 1
ATOM 1714 N N . ASP A 1 233 ? 2.872 4.788 -10.427 1.00 65.84 214 ASP A N 1
ATOM 1715 C CA . ASP A 1 233 ? 2.027 3.791 -9.736 1.00 64.87 214 ASP A CA 1
ATOM 1716 C C . ASP A 1 233 ? 2.754 3.160 -8.537 1.00 64.63 214 ASP A C 1
ATOM 1717 O O . ASP A 1 233 ? 2.143 2.950 -7.489 1.00 66.46 214 ASP A O 1
ATOM 1722 N N . ASN A 1 234 ? 4.048 2.864 -8.693 1.00 62.76 215 ASN A N 1
ATOM 1723 C CA . ASN A 1 234 ? 4.851 2.216 -7.637 1.00 62.62 215 ASN A CA 1
ATOM 1724 C C . ASN A 1 234 ? 5.319 3.168 -6.532 1.00 63.41 215 ASN A C 1
ATOM 1725 O O . ASN A 1 234 ? 5.555 2.726 -5.398 1.00 63.18 215 ASN A O 1
ATOM 1730 N N . ILE A 1 235 ? 5.522 4.446 -6.865 1.00 63.61 216 ILE A N 1
ATOM 1731 C CA . ILE A 1 235 ? 5.786 5.471 -5.849 1.00 64.01 216 ILE A CA 1
ATOM 1732 C C . ILE A 1 235 ? 4.525 5.646 -4.982 1.00 66.22 216 ILE A C 1
ATOM 1733 O O . ILE A 1 235 ? 4.629 5.652 -3.756 1.00 64.99 216 ILE A O 1
ATOM 1738 N N . LYS A 1 236 ? 3.358 5.758 -5.632 1.00 69.31 217 LYS A N 1
ATOM 1739 C CA . LYS A 1 236 ? 2.043 5.874 -4.958 1.00 73.09 217 LYS A CA 1
ATOM 1740 C C . LYS A 1 236 ? 1.772 4.704 -3.987 1.00 72.98 217 LYS A C 1
ATOM 1741 O O . LYS A 1 236 ? 1.305 4.926 -2.864 1.00 72.30 217 LYS A O 1
ATOM 1747 N N . THR A 1 237 ? 2.089 3.479 -4.410 1.00 72.17 218 THR A N 1
ATOM 1748 C CA . THR A 1 237 ? 1.790 2.274 -3.624 1.00 73.28 218 THR A CA 1
ATOM 1749 C C . THR A 1 237 ? 2.745 2.034 -2.425 1.00 75.04 218 THR A C 1
ATOM 1750 O O . THR A 1 237 ? 2.281 1.617 -1.364 1.00 79.12 218 THR A O 1
ATOM 1754 N N . PHE A 1 238 ? 4.044 2.311 -2.568 1.00 74.40 219 PHE A N 1
ATOM 1755 C CA . PHE A 1 238 ? 5.067 1.826 -1.601 1.00 75.35 219 PHE A CA 1
ATOM 1756 C C . PHE A 1 238 ? 5.848 2.887 -0.818 1.00 77.55 219 PHE A C 1
ATOM 1757 O O . PHE A 1 238 ? 6.371 2.583 0.261 1.00 79.99 219 PHE A O 1
ATOM 1765 N N . CYS A 1 239 ? 5.983 4.099 -1.361 1.00 78.64 220 CYS A N 1
ATOM 1766 C CA . CYS A 1 239 ? 6.654 5.180 -0.639 1.00 79.57 220 CYS A CA 1
ATOM 1767 C C . CYS A 1 239 ? 5.635 5.744 0.386 1.00 86.27 220 CYS A C 1
ATOM 1768 O O . CYS A 1 239 ? 4.696 6.464 0.005 1.00 86.88 220 CYS A O 1
ATOM 1771 N N . SER A 1 240 ? 5.817 5.400 1.672 1.00 91.10 221 SER A N 1
ATOM 1772 C CA . SER A 1 240 ? 4.925 5.854 2.771 1.00 94.82 221 SER A CA 1
ATOM 1773 C C . SER A 1 240 ? 4.879 7.387 3.021 1.00 99.94 221 SER A C 1
ATOM 1774 O O . SER A 1 240 ? 4.030 7.844 3.791 1.00 102.67 221 SER A O 1
ATOM 1777 N N . GLU A 1 241 ? 5.780 8.158 2.396 1.00 102.35 222 GLU A N 1
ATOM 1778 C CA . GLU A 1 241 ? 5.716 9.630 2.355 1.00 106.75 222 GLU A CA 1
ATOM 1779 C C . GLU A 1 241 ? 6.165 10.100 0.963 1.00 109.84 222 GLU A C 1
ATOM 1780 O O . GLU A 1 241 ? 7.364 10.188 0.739 1.00 105.69 222 GLU A O 1
ATOM 1786 N N . PRO A 1 242 ? 5.230 10.431 0.031 1.00 118.26 223 PRO A N 1
ATOM 1787 C CA . PRO A 1 242 ? 5.658 10.746 -1.354 1.00 119.63 223 PRO A CA 1
ATOM 1788 C C . PRO A 1 242 ? 6.132 12.219 -1.569 1.00 123.70 223 PRO A C 1
ATOM 1789 O O . PRO A 1 242 ? 5.769 12.842 -2.577 1.00 121.64 223 PRO A O 1
ATOM 1793 N N . GLU A 1 243 ? 6.985 12.727 -0.661 1.00 127.40 224 GLU A N 1
ATOM 1794 C CA . GLU A 1 243 ? 7.343 14.169 -0.549 1.00 130.03 224 GLU A CA 1
ATOM 1795 C C . GLU A 1 243 ? 8.788 14.511 -0.990 1.00 130.36 224 GLU A C 1
ATOM 1796 O O . GLU A 1 243 ? 8.979 15.074 -2.075 1.00 128.75 224 GLU A O 1
ATOM 1802 N N . LYS A 1 244 ? 9.786 14.182 -0.153 1.00 130.32 225 LYS A N 1
ATOM 1803 C CA . LYS A 1 244 ? 11.212 14.503 -0.432 1.00 128.17 225 LYS A CA 1
ATOM 1804 C C . LYS A 1 244 ? 11.838 13.712 -1.594 1.00 127.13 225 LYS A C 1
ATOM 1805 O O . LYS A 1 244 ? 12.919 14.075 -2.076 1.00 125.56 225 LYS A O 1
ATOM 1811 N N . VAL A 1 245 ? 11.173 12.631 -2.020 1.00 125.42 226 VAL A N 1
ATOM 1812 C CA . VAL A 1 245 ? 11.482 11.950 -3.292 1.00 118.96 226 VAL A CA 1
ATOM 1813 C C . VAL A 1 245 ? 11.523 12.906 -4.493 1.00 109.15 226 VAL A C 1
ATOM 1814 O O . VAL A 1 245 ? 10.512 13.185 -5.157 1.00 106.05 226 VAL A O 1
ATOM 1818 N N . ASP A 1 246 ? 12.725 13.413 -4.726 1.00 98.06 227 ASP A N 1
ATOM 1819 C CA . ASP A 1 246 ? 13.121 13.935 -6.010 1.00 90.48 227 ASP A CA 1
ATOM 1820 C C . ASP A 1 246 ? 13.399 12.666 -6.847 1.00 84.02 227 ASP A C 1
ATOM 1821 O O . AS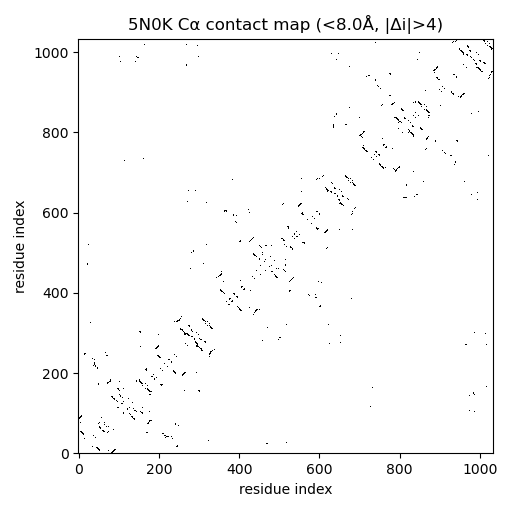P A 1 246 ? 14.227 11.841 -6.451 1.00 78.89 227 ASP A O 1
ATOM 1826 N N . LYS A 1 247 ? 12.695 12.475 -7.965 1.00 78.85 228 LYS A N 1
ATOM 1827 C CA . LYS A 1 247 ? 12.991 11.333 -8.862 1.00 77.74 228 LYS A CA 1
ATOM 1828 C C . LYS A 1 247 ? 14.370 11.426 -9.543 1.00 77.27 228 LYS A C 1
ATOM 1829 O O . LYS A 1 247 ? 14.880 10.413 -10.008 1.00 77.98 228 LYS A O 1
ATOM 1835 N N . ASP A 1 248 ? 14.948 12.632 -9.598 1.00 77.64 229 ASP A N 1
ATOM 1836 C CA . ASP A 1 248 ? 16.344 12.861 -10.023 1.00 75.71 229 ASP A CA 1
ATOM 1837 C C . ASP A 1 248 ? 17.381 12.363 -9.005 1.00 71.43 229 ASP A C 1
ATOM 1838 O O . ASP A 1 248 ? 18.553 12.227 -9.362 1.00 70.20 229 ASP A O 1
ATOM 1843 N N . ASN A 1 249 ? 16.976 12.187 -7.741 1.00 68.96 230 ASN A N 1
ATOM 1844 C CA . ASN A 1 249 ? 17.884 11.784 -6.647 1.00 68.54 230 ASN A CA 1
ATOM 1845 C C . ASN A 1 249 ? 18.630 10.500 -7.041 1.00 65.50 230 ASN A C 1
ATOM 1846 O O . ASN A 1 249 ? 18.012 9.473 -7.298 1.00 62.72 230 ASN A O 1
ATOM 1851 N N . GLU A 1 250 ? 19.951 10.594 -7.105 1.00 65.22 231 GLU A N 1
ATOM 1852 C CA . GLU A 1 250 ? 20.784 9.520 -7.605 1.00 64.53 231 GLU A CA 1
ATOM 1853 C C . GLU A 1 250 ? 20.657 8.273 -6.740 1.00 63.08 231 GLU A C 1
ATOM 1854 O O . GLU A 1 250 ? 20.412 7.181 -7.268 1.00 63.99 231 GLU A O 1
ATOM 1860 N N . ASP A 1 251 ? 20.768 8.430 -5.424 1.00 61.05 232 ASP A N 1
ATOM 1861 C CA . ASP A 1 251 ? 20.594 7.297 -4.509 1.00 59.84 232 ASP A CA 1
ATOM 1862 C C . ASP A 1 251 ? 19.206 6.606 -4.693 1.00 58.08 232 ASP A C 1
ATOM 1863 O O . ASP A 1 251 ? 19.104 5.373 -4.607 1.00 55.56 232 ASP A O 1
ATOM 1868 N N . PHE A 1 252 ? 18.163 7.374 -5.016 1.00 56.22 233 PHE A N 1
ATOM 1869 C CA . PHE A 1 252 ? 16.812 6.794 -5.194 1.00 54.35 233 PHE A CA 1
ATOM 1870 C C . PHE A 1 252 ? 16.690 6.019 -6.537 1.00 50.87 233 PHE A C 1
ATOM 1871 O O . PHE A 1 252 ? 16.119 4.920 -6.575 1.00 48.58 233 PHE A O 1
ATOM 1879 N N . GLN A 1 253 ? 17.182 6.622 -7.620 1.00 49.45 234 GLN A N 1
ATOM 1880 C CA . GLN A 1 253 ? 17.215 5.968 -8.933 1.00 49.65 234 GLN A CA 1
ATOM 1881 C C . GLN A 1 253 ? 17.891 4.588 -8.835 1.00 48.21 234 GLN A C 1
ATOM 1882 O O . GLN A 1 253 ? 17.323 3.580 -9.290 1.00 45.93 234 GLN A O 1
ATOM 1888 N N . GLU A 1 254 ? 19.074 4.575 -8.207 1.00 46.10 235 GLU A N 1
ATOM 1889 C CA . GLU A 1 254 ? 19.892 3.381 -8.010 1.00 45.20 235 GLU A CA 1
ATOM 1890 C C . GLU A 1 254 ? 19.162 2.303 -7.210 1.00 44.97 235 GLU A C 1
ATOM 1891 O O . GLU A 1 254 ? 19.267 1.105 -7.516 1.00 43.48 235 GLU A O 1
ATOM 1897 N N . SER A 1 255 ? 18.382 2.710 -6.222 1.00 44.60 236 SER A N 1
ATOM 1898 C CA . SER A 1 255 ? 17.632 1.732 -5.455 1.00 45.73 236 SER A CA 1
ATOM 1899 C C . SER A 1 255 ? 16.505 1.085 -6.284 1.00 45.21 236 SER A C 1
ATOM 1900 O O . SER A 1 255 ? 15.967 0.054 -5.864 1.00 44.61 236 SER A O 1
ATOM 1903 N N . ASN A 1 256 ? 16.150 1.677 -7.432 1.00 45.04 237 ASN A N 1
ATOM 1904 C CA . ASN A 1 256 ? 15.221 1.086 -8.398 1.00 45.70 237 ASN A CA 1
ATOM 1905 C C . ASN A 1 256 ? 15.894 0.259 -9.500 1.00 44.25 237 ASN A C 1
ATOM 1906 O O . ASN A 1 256 ? 15.237 -0.180 -10.450 1.00 44.43 237 ASN A O 1
ATOM 1911 N N . ARG A 1 257 ? 17.202 0.056 -9.388 1.00 43.08 238 ARG A N 1
ATOM 1912 C CA . ARG A 1 257 ? 17.931 -0.772 -10.336 1.00 41.25 238 ARG A CA 1
ATOM 1913 C C . ARG A 1 257 ? 18.181 -2.156 -9.717 1.00 40.04 238 ARG A C 1
ATOM 1914 O O . ARG A 1 257 ? 18.952 -2.300 -8.749 1.00 37.97 238 ARG A O 1
ATOM 1922 N N . MET A 1 258 ? 17.507 -3.170 -10.272 1.00 39.30 239 MET A N 1
ATOM 1923 C CA . MET A 1 258 ? 17.470 -4.491 -9.642 1.00 38.54 239 MET A CA 1
ATOM 1924 C C . MET A 1 258 ? 18.353 -5.451 -10.441 1.00 36.58 239 MET A C 1
ATOM 1925 O O . MET A 1 258 ? 18.004 -5.872 -11.549 1.00 34.17 239 MET A O 1
ATOM 1930 N N . TYR A 1 259 ? 19.534 -5.731 -9.896 1.00 36.37 240 TYR A N 1
ATOM 1931 C CA . TYR A 1 259 ? 20.593 -6.412 -10.651 1.00 35.57 240 TYR A CA 1
ATOM 1932 C C . TYR A 1 259 ? 20.307 -7.915 -10.555 1.00 36.30 240 TYR A C 1
ATOM 1933 O O . TYR A 1 259 ? 20.658 -8.557 -9.573 1.00 38.94 240 TYR A O 1
ATOM 1942 N N . SER A 1 260 ? 19.688 -8.468 -11.588 1.00 35.21 241 SER A N 1
ATOM 1943 C CA . SER A 1 260 ? 18.983 -9.726 -11.486 1.00 35.03 241 SER A CA 1
ATOM 1944 C C . SER A 1 260 ? 19.214 -10.671 -12.656 1.00 34.24 241 SER A C 1
ATOM 1945 O O . SER A 1 260 ? 19.674 -10.260 -13.718 1.00 33.83 241 SER A O 1
ATOM 1948 N N . ILE A 1 261 ? 18.818 -11.926 -12.422 1.00 34.47 242 ILE A N 1
ATOM 1949 C CA . ILE A 1 261 ? 18.661 -12.949 -13.436 1.00 34.36 242 ILE A CA 1
ATOM 1950 C C . ILE A 1 261 ? 17.215 -13.385 -13.480 1.00 35.17 242 ILE A C 1
ATOM 1951 O O . ILE A 1 261 ? 16.692 -13.917 -12.502 1.00 37.24 242 ILE A O 1
ATOM 1956 N N . ASN A 1 262 ? 16.557 -13.176 -14.608 1.00 34.60 243 ASN A N 1
ATOM 1957 C CA . ASN A 1 262 ? 15.130 -13.436 -14.735 1.00 35.20 243 ASN A CA 1
ATOM 1958 C C . ASN A 1 262 ? 14.317 -12.725 -13.657 1.00 36.48 243 ASN A C 1
ATOM 1959 O O . ASN A 1 262 ? 13.250 -13.182 -13.255 1.00 37.26 243 ASN A O 1
ATOM 1964 N N . GLY A 1 263 ? 14.814 -11.565 -13.230 1.00 37.66 244 GLY A N 1
ATOM 1965 C CA . GLY A 1 263 ? 14.152 -10.760 -12.211 1.00 39.29 244 GLY A CA 1
ATOM 1966 C C . GLY A 1 263 ? 14.252 -11.272 -10.791 1.00 39.82 244 GLY A C 1
ATOM 1967 O O . GLY A 1 263 ? 13.403 -10.938 -9.971 1.00 41.40 244 GLY A O 1
ATOM 1968 N N . TYR A 1 264 ? 15.285 -12.059 -10.502 1.00 40.21 245 TYR A N 1
ATOM 1969 C CA . TYR A 1 264 ? 15.585 -12.518 -9.154 1.00 42.20 245 TYR A CA 1
ATOM 1970 C C . TYR A 1 264 ? 16.957 -11.943 -8.786 1.00 42.51 245 TYR A C 1
ATOM 1971 O O . TYR A 1 264 ? 17.929 -12.108 -9.560 1.00 39.28 245 TYR A O 1
ATOM 1980 N N . THR A 1 265 ? 16.991 -11.248 -7.634 1.00 43.33 246 THR A N 1
ATOM 1981 C CA A THR A 1 265 ? 18.193 -10.620 -7.099 0.70 43.91 246 THR A CA 1
ATOM 1982 C CA B THR A 1 265 ? 18.187 -10.606 -7.102 0.30 43.54 246 THR A CA 1
ATOM 1983 C C . THR A 1 265 ? 18.622 -11.325 -5.820 1.00 44.47 246 THR A C 1
ATOM 1984 O O . THR A 1 265 ? 17.876 -12.124 -5.275 1.00 47.22 246 THR A O 1
ATOM 1991 N N . PHE A 1 266 ? 19.839 -11.033 -5.369 1.00 43.66 247 PHE A N 1
ATOM 1992 C CA . PHE A 1 266 ? 20.395 -11.477 -4.089 1.00 43.88 247 PHE A CA 1
ATOM 1993 C C . PHE A 1 266 ? 20.231 -12.971 -3.795 1.00 44.36 247 PHE A C 1
ATOM 1994 O O . PHE A 1 266 ? 19.884 -13.384 -2.691 1.00 44.93 247 PHE A O 1
ATOM 2002 N N . GLY A 1 267 ? 20.522 -13.781 -4.810 1.00 44.01 248 GLY A N 1
ATOM 2003 C CA . GLY A 1 267 ? 20.580 -15.229 -4.663 1.00 43.22 248 GLY A CA 1
ATOM 2004 C C . GLY A 1 267 ? 19.231 -15.888 -4.647 1.00 44.24 248 GLY A C 1
ATOM 2005 O O . GLY A 1 267 ? 19.138 -17.038 -4.277 1.00 45.46 248 GLY A O 1
ATOM 2006 N N . SER A 1 268 ? 18.187 -15.190 -5.075 1.00 43.90 249 SER A N 1
ATOM 2007 C CA . SER A 1 268 ? 16.825 -15.696 -4.931 1.00 44.95 249 SER A CA 1
ATOM 2008 C C . SER A 1 268 ? 16.286 -16.572 -6.081 1.00 43.30 249 SER A C 1
ATOM 2009 O O . SER A 1 268 ? 15.228 -17.167 -5.923 1.00 43.43 249 SER A O 1
ATOM 2012 N N . LEU A 1 269 ? 16.987 -16.651 -7.217 1.00 42.03 250 LEU A N 1
ATOM 2013 C CA . LEU A 1 269 ? 16.539 -17.464 -8.368 1.00 42.76 250 LEU A CA 1
ATOM 2014 C C . LEU A 1 269 ? 16.342 -18.898 -7.925 1.00 42.31 250 LEU A C 1
ATOM 2015 O O . LEU A 1 269 ? 17.299 -19.501 -7.457 1.00 40.49 250 LEU A O 1
ATOM 2020 N N . PRO A 1 270 ? 15.101 -19.424 -8.041 1.00 42.84 251 PRO A N 1
ATOM 2021 C CA . PRO A 1 270 ? 14.803 -20.798 -7.658 1.00 44.71 251 PRO A CA 1
ATOM 2022 C C . PRO A 1 270 ? 14.874 -21.799 -8.825 1.00 44.10 251 PRO A C 1
ATOM 2023 O O . PRO A 1 270 ? 14.707 -21.420 -9.994 1.00 43.62 251 PRO A O 1
ATOM 2027 N N . GLY A 1 271 ? 15.097 -23.063 -8.497 1.00 44.42 252 GLY A N 1
ATOM 2028 C CA . GLY A 1 271 ? 14.776 -24.167 -9.425 1.00 46.17 252 GLY A CA 1
ATOM 2029 C C . GLY A 1 271 ? 15.815 -24.590 -10.457 1.00 45.17 252 GLY A C 1
ATOM 2030 O O . GLY A 1 271 ? 15.495 -25.366 -11.364 1.00 46.36 252 GLY A O 1
ATOM 2031 N N . LEU A 1 272 ? 17.051 -24.117 -10.321 1.00 42.67 253 LEU A N 1
ATOM 2032 C CA . LEU A 1 272 ? 18.126 -24.515 -11.231 1.00 42.26 253 LEU A CA 1
ATOM 2033 C C . LEU A 1 272 ? 18.819 -25.804 -10.749 1.00 41.96 253 LEU A C 1
ATOM 2034 O O . LEU A 1 272 ? 19.976 -25.799 -10.290 1.00 41.67 253 LEU A O 1
ATOM 2039 N N . SER A 1 273 ? 18.081 -26.905 -10.837 1.00 41.72 254 SER A N 1
ATOM 2040 C CA . SER A 1 273 ? 18.569 -28.192 -10.386 1.00 41.87 254 SER A CA 1
ATOM 2041 C C . SER A 1 273 ? 18.822 -29.105 -11.582 1.00 40.79 254 SER A C 1
ATOM 2042 O O . SER A 1 273 ? 18.259 -28.929 -12.644 1.00 39.90 254 SER A O 1
ATOM 2045 N N . MET A 1 274 ? 19.711 -30.063 -11.401 1.00 40.78 255 MET A N 1
ATOM 2046 C CA . MET A 1 274 ? 20.123 -30.938 -12.473 1.00 39.94 255 MET A CA 1
ATOM 2047 C C . MET A 1 274 ? 20.909 -32.030 -11.798 1.00 41.20 255 MET A C 1
ATOM 2048 O O . MET A 1 274 ? 21.196 -31.931 -10.596 1.00 41.02 255 MET A O 1
ATOM 2053 N N . CYS A 1 275 ? 21.211 -33.072 -12.562 1.00 43.01 256 CYS A N 1
ATOM 2054 C CA . CYS A 1 275 ? 22.008 -34.198 -12.113 1.00 46.42 256 CYS A CA 1
ATOM 2055 C C . CYS A 1 275 ? 23.392 -34.131 -12.658 1.00 44.72 256 CYS A C 1
ATOM 2056 O O . CYS A 1 275 ? 23.566 -33.732 -13.802 1.00 44.63 256 CYS A O 1
ATOM 2059 N N . ALA A 1 276 ? 24.369 -34.604 -11.892 1.00 43.77 257 ALA A N 1
ATOM 2060 C CA . ALA A 1 276 ? 25.702 -34.813 -12.436 1.00 43.62 257 ALA A CA 1
ATOM 2061 C C . ALA A 1 276 ? 25.607 -35.715 -13.663 1.00 43.99 257 ALA A C 1
ATOM 2062 O O . ALA A 1 276 ? 24.871 -36.700 -13.662 1.00 42.83 257 ALA A O 1
ATOM 2064 N N . GLU A 1 277 ? 26.336 -35.332 -14.714 1.00 44.22 258 GLU A N 1
ATOM 2065 C CA . GLU A 1 277 ? 26.323 -35.973 -16.061 1.00 44.56 258 GLU A CA 1
ATOM 2066 C C . GLU A 1 277 ? 25.168 -35.533 -16.938 1.00 41.41 258 GLU A C 1
ATOM 2067 O O . GLU A 1 277 ? 25.107 -35.943 -18.077 1.00 40.92 258 GLU A O 1
ATOM 2073 N N . ASP A 1 278 ? 24.264 -34.696 -16.443 1.00 39.90 259 ASP A N 1
ATOM 2074 C CA . ASP A 1 278 ? 23.305 -34.074 -17.341 1.00 39.81 259 ASP A CA 1
ATOM 2075 C C . ASP A 1 278 ? 23.996 -33.268 -18.464 1.00 39.06 259 ASP A C 1
ATOM 2076 O O . ASP A 1 278 ? 24.961 -32.544 -18.221 1.00 36.05 259 ASP A O 1
ATOM 2081 N N . ARG A 1 279 ? 23.501 -33.447 -19.691 1.00 40.63 260 ARG A N 1
ATOM 2082 C CA . ARG A 1 279 ? 23.824 -32.575 -20.817 1.00 41.09 260 ARG A CA 1
ATOM 2083 C C . ARG A 1 279 ? 22.832 -31.386 -20.785 1.00 38.91 260 ARG A C 1
ATOM 2084 O O . ARG A 1 279 ? 21.616 -31.553 -20.940 1.00 37.25 260 ARG A O 1
ATOM 2092 N N . VAL A 1 280 ? 23.382 -30.196 -20.514 1.00 36.32 261 VAL A N 1
ATOM 2093 C CA . VAL A 1 280 ? 22.644 -28.987 -20.252 1.00 34.38 261 VAL A CA 1
ATOM 2094 C C . VAL A 1 280 ? 22.881 -27.992 -21.393 1.00 34.19 261 VAL A C 1
ATOM 2095 O O . VAL A 1 280 ? 24.017 -27.825 -21.879 1.00 33.20 261 VAL A O 1
ATOM 2099 N N . LYS A 1 281 ? 21.806 -27.323 -21.816 1.00 33.60 262 LYS A N 1
ATOM 2100 C CA . LYS A 1 281 ? 21.915 -26.112 -22.626 1.00 32.49 262 LYS A CA 1
ATOM 2101 C C . LYS A 1 281 ? 21.471 -24.897 -21.812 1.00 32.17 262 LYS A C 1
ATOM 2102 O O . LYS A 1 281 ? 20.398 -24.919 -21.199 1.00 32.04 262 LYS A O 1
ATOM 2108 N N . TRP A 1 282 ? 22.293 -23.846 -21.822 1.00 30.76 263 TRP A N 1
ATOM 2109 C CA . TRP A 1 282 ? 21.948 -22.577 -21.208 1.00 31.44 263 TRP A CA 1
ATOM 2110 C C . TRP A 1 282 ? 21.715 -21.556 -22.315 1.00 31.06 263 TRP A C 1
ATOM 2111 O O . TRP A 1 282 ? 22.595 -21.360 -23.128 1.00 30.85 263 TRP A O 1
ATOM 2122 N N . TYR A 1 283 ? 20.535 -20.923 -22.339 1.00 31.49 264 TYR A N 1
ATOM 2123 C CA . TYR A 1 283 ? 20.141 -19.964 -23.372 1.00 31.29 264 TYR A CA 1
ATOM 2124 C C . TYR A 1 283 ? 20.172 -18.654 -22.680 1.00 30.80 264 TYR A C 1
ATOM 2125 O O . TYR A 1 283 ? 19.368 -18.395 -21.807 1.00 31.05 264 TYR A O 1
ATOM 2134 N N . LEU A 1 284 ? 21.159 -17.839 -23.023 1.00 30.91 265 LEU A N 1
ATOM 2135 C CA . LEU A 1 284 ? 21.448 -16.650 -22.261 1.00 30.68 265 LEU A CA 1
ATOM 2136 C C . LEU A 1 284 ? 21.259 -15.432 -23.083 1.00 29.97 265 LEU A C 1
ATOM 2137 O O . LEU A 1 284 ? 21.555 -15.438 -24.256 1.00 30.10 265 LEU A O 1
ATOM 2142 N N . PHE A 1 285 ? 20.770 -14.370 -22.453 1.00 30.19 266 PHE A N 1
ATOM 2143 C CA . PHE A 1 285 ? 20.787 -13.087 -23.067 1.00 28.92 266 PHE A CA 1
ATOM 2144 C C . PHE A 1 285 ? 20.882 -11.984 -22.041 1.00 28.92 266 PHE A C 1
ATOM 2145 O O . PHE A 1 285 ? 20.607 -12.169 -20.860 1.00 29.38 266 PHE A O 1
ATOM 2153 N N . GLY A 1 286 ? 21.406 -10.865 -22.507 1.00 28.60 267 GLY A N 1
ATOM 2154 C CA . GLY A 1 286 ? 21.510 -9.639 -21.750 1.00 29.26 267 GLY A CA 1
ATOM 2155 C C . GLY A 1 286 ? 20.404 -8.708 -22.202 1.00 30.47 267 GLY A C 1
ATOM 2156 O O . GLY A 1 286 ? 19.873 -8.846 -23.307 1.00 28.44 267 GLY A O 1
ATOM 2157 N N . MET A 1 287 ? 20.041 -7.775 -21.335 1.00 32.38 268 MET A N 1
ATOM 2158 C CA . MET A 1 287 ? 19.079 -6.752 -21.692 1.00 35.83 268 MET A CA 1
ATOM 2159 C C . MET A 1 287 ? 19.326 -5.489 -20.892 1.00 34.97 268 MET A C 1
ATOM 2160 O O . MET A 1 287 ? 19.629 -5.552 -19.711 1.00 34.95 268 MET A O 1
ATOM 2165 N N . GLY A 1 288 ? 19.206 -4.335 -21.542 1.00 35.65 269 GLY A N 1
ATOM 2166 C CA . GLY A 1 288 ? 19.028 -3.062 -20.850 1.00 34.25 269 GLY A CA 1
ATOM 2167 C C . GLY A 1 288 ? 19.792 -1.916 -21.464 1.00 33.79 269 GLY A C 1
ATOM 2168 O O . GLY A 1 288 ? 19.569 -1.554 -22.615 1.00 33.00 269 GLY A O 1
ATOM 2169 N N . ASN A 1 289 ? 20.700 -1.346 -20.690 1.00 32.91 270 ASN A N 1
ATOM 2170 C CA . ASN A 1 289 ? 21.271 -0.054 -20.988 1.00 33.18 270 ASN A CA 1
ATOM 2171 C C . ASN A 1 289 ? 22.810 -0.118 -20.926 1.00 31.89 270 ASN A C 1
ATOM 2172 O O . ASN A 1 289 ? 23.386 -1.206 -21.004 1.00 30.09 270 ASN A O 1
ATOM 2177 N N . GLU A 1 290 ? 23.468 1.030 -20.781 1.00 30.08 271 GLU A N 1
ATOM 2178 C CA . GLU A 1 290 ? 24.915 1.067 -20.821 1.00 31.22 271 GLU A CA 1
ATOM 2179 C C . GLU A 1 290 ? 25.572 0.367 -19.634 1.00 31.19 271 GLU A C 1
ATOM 2180 O O . GLU A 1 290 ? 26.671 -0.148 -19.794 1.00 31.83 271 GLU A O 1
ATOM 2186 N N . VAL A 1 291 ? 24.942 0.391 -18.450 1.00 31.91 272 VAL A N 1
ATOM 2187 C CA . VAL A 1 291 ? 25.452 -0.357 -17.273 1.00 32.98 272 VAL A CA 1
ATOM 2188 C C . VAL A 1 291 ? 25.385 -1.881 -17.452 1.00 31.11 272 VAL A C 1
ATOM 2189 O O . VAL A 1 291 ? 26.052 -2.591 -16.724 1.00 29.38 272 VAL A O 1
ATOM 2193 N N . ASP A 1 292 ? 24.612 -2.362 -18.413 1.00 30.04 273 ASP A N 1
ATOM 2194 C CA . ASP A 1 292 ? 24.508 -3.798 -18.667 1.00 30.52 273 ASP A CA 1
ATOM 2195 C C . ASP A 1 292 ? 25.705 -4.425 -19.393 1.00 30.32 273 ASP A C 1
ATOM 2196 O O . ASP A 1 292 ? 25.570 -4.919 -20.524 1.00 29.30 273 ASP A O 1
ATOM 2201 N N . VAL A 1 293 ? 26.871 -4.376 -18.710 1.00 29.54 274 VAL A N 1
ATOM 2202 C CA . VAL A 1 293 ? 28.068 -5.065 -19.076 1.00 28.22 274 VAL A CA 1
ATOM 2203 C C . VAL A 1 293 ? 28.117 -6.230 -18.116 1.00 28.39 274 VAL A C 1
ATOM 2204 O O . VAL A 1 293 ? 28.456 -6.063 -16.961 1.00 29.04 274 VAL A O 1
ATOM 2208 N N . HIS A 1 294 ? 27.740 -7.406 -18.602 1.00 28.12 275 HIS A N 1
ATOM 2209 C CA . HIS A 1 294 ? 27.680 -8.605 -17.762 1.00 28.96 275 HIS A CA 1
ATOM 2210 C C . HIS A 1 294 ? 28.744 -9.622 -18.098 1.00 28.41 275 HIS A C 1
ATOM 2211 O O . HIS A 1 294 ? 29.165 -9.740 -19.247 1.00 27.08 275 HIS A O 1
ATOM 2218 N N . SER A 1 295 ? 29.133 -10.379 -17.068 1.00 28.07 276 SER A N 1
ATOM 2219 C CA . SER A 1 295 ? 30.166 -11.408 -17.175 1.00 26.60 276 SER A CA 1
ATOM 2220 C C . SER A 1 295 ? 29.708 -12.601 -16.342 1.00 26.77 276 SER A C 1
ATOM 2221 O O . SER A 1 295 ? 30.053 -12.775 -15.172 1.00 26.53 276 SER A O 1
ATOM 2224 N N . ALA A 1 296 ? 28.877 -13.418 -16.950 1.00 27.27 277 ALA A N 1
ATOM 2225 C CA . ALA A 1 296 ? 28.371 -14.635 -16.307 1.00 28.03 277 ALA A CA 1
ATOM 2226 C C . ALA A 1 296 ? 29.425 -15.689 -16.059 1.00 28.42 277 ALA A C 1
ATOM 2227 O O . ALA A 1 296 ? 30.071 -16.137 -17.013 1.00 28.55 277 ALA A O 1
ATOM 2229 N N . LEU A 1 297 ? 29.569 -16.104 -14.792 1.00 28.70 278 LEU A N 1
ATOM 2230 C CA . LEU A 1 297 ? 30.422 -17.212 -14.424 1.00 29.27 278 LEU A CA 1
ATOM 2231 C C . LEU A 1 297 ? 29.580 -18.305 -13.780 1.00 30.10 278 LEU A C 1
ATOM 2232 O O . LEU A 1 297 ? 28.883 -18.060 -12.804 1.00 30.25 278 LEU A O 1
ATOM 2237 N N . PHE A 1 298 ? 29.665 -19.514 -14.315 1.00 30.52 279 PHE A N 1
ATOM 2238 C CA . PHE A 1 298 ? 29.082 -20.710 -13.699 1.00 30.60 279 PHE A CA 1
ATOM 2239 C C . PHE A 1 298 ? 30.172 -21.355 -12.897 1.00 31.10 279 PHE A C 1
ATOM 2240 O O . PHE A 1 298 ? 30.981 -22.076 -13.448 1.00 32.41 279 PHE A O 1
ATOM 2248 N N . HIS A 1 299 ? 30.211 -21.092 -11.597 1.00 31.95 280 HIS A N 1
ATOM 2249 C CA . HIS A 1 299 ? 31.336 -21.534 -10.790 1.00 32.95 280 HIS A CA 1
ATOM 2250 C C . HIS A 1 299 ? 31.429 -23.069 -10.734 1.00 33.17 280 HIS A C 1
ATOM 2251 O O . HIS A 1 299 ? 30.420 -23.800 -10.577 1.00 33.94 280 HIS A O 1
ATOM 2258 N N . GLY A 1 300 ? 32.653 -23.545 -10.837 1.00 31.94 281 GLY A N 1
ATOM 2259 C CA . GLY A 1 300 ? 32.916 -24.934 -10.743 1.00 33.94 281 GLY A CA 1
ATOM 2260 C C . GLY A 1 300 ? 32.521 -25.723 -11.969 1.00 34.91 281 GLY A C 1
ATOM 2261 O O . GLY A 1 300 ? 32.628 -26.928 -11.937 1.00 35.72 281 GLY A O 1
ATOM 2262 N N . GLN A 1 301 ? 32.094 -25.083 -13.057 1.00 34.55 282 GLN A N 1
ATOM 2263 C CA . GLN A 1 301 ? 31.649 -25.857 -14.215 1.00 34.93 282 GLN A CA 1
ATOM 2264 C C . GLN A 1 301 ? 32.487 -25.641 -15.449 1.00 34.39 282 GLN A C 1
ATOM 2265 O O . GLN A 1 301 ? 33.337 -24.758 -15.502 1.00 34.77 282 GLN A O 1
ATOM 2271 N N . ALA A 1 302 ? 32.267 -26.495 -16.437 1.00 34.74 283 ALA A N 1
ATOM 2272 C CA . ALA A 1 302 ? 33.031 -26.466 -17.671 1.00 33.68 283 ALA A CA 1
ATOM 2273 C C . ALA A 1 302 ? 32.090 -26.240 -18.850 1.00 33.38 283 ALA A C 1
ATOM 2274 O O . ALA A 1 302 ? 31.208 -27.067 -19.117 1.00 32.76 283 ALA A O 1
ATOM 2276 N N . LEU A 1 303 ? 32.273 -25.107 -19.538 1.00 32.52 284 LEU A N 1
ATOM 2277 C CA . LEU A 1 303 ? 31.339 -24.669 -20.574 1.00 32.89 284 LEU A CA 1
ATOM 2278 C C . LEU A 1 303 ? 31.966 -24.637 -21.972 1.00 30.53 284 LEU A C 1
ATOM 2279 O O . LEU A 1 303 ? 33.163 -24.330 -22.139 1.00 30.55 284 LEU A O 1
ATOM 2284 N N . THR A 1 304 ? 31.149 -24.885 -22.983 1.00 29.74 285 THR A N 1
ATOM 2285 C CA . THR A 1 304 ? 31.520 -24.557 -24.362 1.00 31.75 285 THR A CA 1
ATOM 2286 C C . THR A 1 304 ? 30.458 -23.785 -25.090 1.00 30.57 285 THR A C 1
ATOM 2287 O O . THR A 1 304 ? 29.320 -23.902 -24.769 1.00 30.23 285 THR A O 1
ATOM 2291 N N . SER A 1 305 ? 30.889 -23.021 -26.092 1.00 31.72 286 SER A N 1
ATOM 2292 C CA . SER A 1 305 ? 30.047 -22.287 -27.008 1.00 32.13 286 SER A CA 1
ATOM 2293 C C . SER A 1 305 ? 30.700 -22.320 -28.379 1.00 32.74 286 SER A C 1
ATOM 2294 O O . SER A 1 305 ? 31.897 -22.051 -28.491 1.00 31.82 286 SER A O 1
ATOM 2297 N N . LYS A 1 306 ? 29.923 -22.625 -29.413 1.00 33.48 287 LYS A N 1
ATOM 2298 C CA . LYS A 1 306 ? 30.432 -22.821 -30.778 1.00 34.78 287 LYS A CA 1
ATOM 2299 C C . LYS A 1 306 ? 31.681 -23.692 -30.859 1.00 32.93 287 LYS A C 1
ATOM 2300 O O . LYS A 1 306 ? 32.576 -23.431 -31.678 1.00 31.76 287 LYS A O 1
ATOM 2306 N N . ASN A 1 307 ? 31.717 -24.724 -30.017 1.00 32.58 288 ASN A N 1
ATOM 2307 C CA . ASN A 1 307 ? 32.805 -25.704 -29.934 1.00 32.29 288 ASN A CA 1
ATOM 2308 C C . ASN A 1 307 ? 34.151 -25.167 -29.451 1.00 31.26 288 ASN A C 1
ATOM 2309 O O . ASN A 1 307 ? 35.187 -25.836 -29.603 1.00 30.93 288 ASN A O 1
ATOM 2314 N N . TYR A 1 308 ? 34.112 -23.995 -28.832 1.00 29.39 289 TYR A N 1
ATOM 2315 C CA . TYR A 1 308 ? 35.263 -23.387 -28.166 1.00 29.11 289 TYR A CA 1
ATOM 2316 C C . TYR A 1 308 ? 34.996 -23.428 -26.687 1.00 28.37 289 TYR A C 1
ATOM 2317 O O . TYR A 1 308 ? 33.843 -23.296 -26.261 1.00 28.78 289 TYR A O 1
ATOM 2326 N N . HIS A 1 309 ? 36.049 -23.620 -25.904 1.00 27.93 290 HIS A N 1
ATOM 2327 C CA . HIS A 1 309 ? 35.934 -23.528 -24.451 1.00 27.82 290 HIS A CA 1
ATOM 2328 C C . HIS A 1 309 ? 35.573 -22.091 -24.026 1.00 27.23 290 HIS A C 1
ATOM 2329 O O . HIS A 1 309 ? 36.076 -21.191 -24.582 1.00 26.46 290 HIS A O 1
ATOM 2336 N N . THR A 1 310 ? 34.645 -21.916 -23.114 1.00 28.40 291 THR A N 1
ATOM 2337 C CA . THR A 1 310 ? 34.326 -20.602 -22.551 1.00 31.04 291 THR A CA 1
ATOM 2338 C C . THR A 1 310 ? 34.423 -20.685 -21.036 1.00 30.39 291 THR A C 1
ATOM 2339 O O . THR A 1 310 ? 33.907 -21.624 -20.413 1.00 29.56 291 THR A O 1
ATOM 2343 N N . ASP A 1 311 ? 34.999 -19.642 -20.461 1.00 30.45 292 ASP A N 1
ATOM 2344 C CA . ASP A 1 311 ? 35.067 -19.461 -19.029 1.00 31.76 292 ASP A CA 1
ATOM 2345 C C . ASP A 1 311 ? 34.131 -18.377 -18.524 1.00 33.14 292 ASP A C 1
ATOM 2346 O O . ASP A 1 311 ? 33.664 -18.471 -17.404 1.00 39.63 292 ASP A O 1
ATOM 2351 N N . ILE A 1 312 ? 33.884 -17.341 -19.304 1.00 30.94 293 ILE A N 1
ATOM 2352 C CA . ILE A 1 312 ? 32.972 -16.310 -18.913 1.00 30.07 293 ILE A CA 1
ATOM 2353 C C . ILE A 1 312 ? 32.061 -16.089 -20.079 1.00 28.64 293 ILE A C 1
ATOM 2354 O O . ILE A 1 312 ? 32.515 -16.162 -21.200 1.00 28.00 293 ILE A O 1
ATOM 2359 N N . ILE A 1 313 ? 30.785 -15.828 -19.828 1.00 28.68 294 ILE A N 1
ATOM 2360 C CA . ILE A 1 313 ? 29.860 -15.451 -20.886 1.00 29.19 294 ILE A CA 1
ATOM 2361 C C . ILE A 1 313 ? 29.503 -13.985 -20.697 1.00 27.74 294 ILE A C 1
ATOM 2362 O O . ILE A 1 313 ? 28.848 -13.617 -19.706 1.00 28.22 294 ILE A O 1
ATOM 2367 N N . ASN A 1 314 ? 29.932 -13.157 -21.646 1.00 25.69 295 ASN A N 1
ATOM 2368 C CA . ASN A 1 314 ? 29.624 -11.725 -21.620 1.00 24.95 295 ASN A CA 1
ATOM 2369 C C . ASN A 1 314 ? 28.330 -11.456 -22.313 1.00 24.86 295 ASN A C 1
ATOM 2370 O O . ASN A 1 314 ? 28.020 -12.059 -23.324 1.00 25.79 295 ASN A O 1
ATOM 2375 N N . LEU A 1 315 ? 27.565 -10.534 -21.763 1.00 25.21 296 LEU A N 1
ATOM 2376 C CA . LEU A 1 315 ? 26.201 -10.282 -22.230 1.00 25.85 296 LEU A CA 1
ATOM 2377 C C . LEU A 1 315 ? 26.000 -8.810 -22.141 1.00 25.55 296 LEU A C 1
ATOM 2378 O O . LEU A 1 315 ? 26.355 -8.218 -21.153 1.00 24.80 296 LEU A O 1
ATOM 2383 N N . PHE A 1 316 ? 25.467 -8.244 -23.212 1.00 25.99 297 PHE A N 1
ATOM 2384 C CA . PHE A 1 316 ? 25.146 -6.828 -23.318 1.00 26.90 297 PHE A CA 1
ATOM 2385 C C . PHE A 1 316 ? 23.651 -6.676 -23.691 1.00 28.27 297 PHE A C 1
ATOM 2386 O O . PHE A 1 316 ? 22.928 -7.676 -23.863 1.00 30.96 297 PHE A O 1
ATOM 2394 N N . PRO A 1 317 ? 23.164 -5.445 -23.861 1.00 28.84 298 PRO A N 1
ATOM 2395 C CA . PRO A 1 317 ? 21.739 -5.368 -24.244 1.00 28.53 298 PRO A CA 1
ATOM 2396 C C . PRO A 1 317 ? 21.404 -6.107 -25.564 1.00 28.94 298 PRO A C 1
ATOM 2397 O O . PRO A 1 317 ? 21.800 -5.695 -26.647 1.00 28.83 298 PRO A O 1
ATOM 2401 N N . ALA A 1 318 ? 20.643 -7.181 -25.417 1.00 29.09 299 ALA A N 1
ATOM 2402 C CA . ALA A 1 318 ? 20.183 -8.069 -26.463 1.00 29.51 299 ALA A CA 1
ATOM 2403 C C . ALA A 1 318 ? 21.257 -8.975 -27.062 1.00 29.96 299 ALA A C 1
ATOM 2404 O O . ALA A 1 318 ? 21.026 -9.625 -28.100 1.00 30.94 299 ALA A O 1
ATOM 2406 N N . THR A 1 319 ? 22.388 -9.110 -26.375 1.00 29.04 300 THR A N 1
ATOM 2407 C CA . THR A 1 319 ? 23.290 -10.184 -26.738 1.00 29.01 300 THR A CA 1
ATOM 2408 C C . THR A 1 319 ? 22.595 -11.551 -26.648 1.00 29.46 300 THR A C 1
ATOM 2409 O O . THR A 1 319 ? 21.977 -11.865 -25.637 1.00 28.85 300 THR A O 1
ATOM 2413 N N . LEU A 1 320 ? 22.735 -12.346 -27.695 1.00 29.49 301 LEU A N 1
ATOM 2414 C CA . LEU A 1 320 ? 22.108 -13.658 -27.774 1.00 31.21 301 LEU A CA 1
ATOM 2415 C C . LEU A 1 320 ? 23.191 -14.704 -27.904 1.00 31.29 301 LEU A C 1
ATOM 2416 O O . LEU A 1 320 ? 23.972 -14.641 -28.825 1.00 30.64 301 LEU A O 1
ATOM 2421 N N . ILE A 1 321 ? 23.208 -15.665 -26.991 1.00 32.09 302 ILE A N 1
ATOM 2422 C CA . ILE A 1 321 ? 24.166 -16.732 -27.032 1.00 32.91 302 ILE A CA 1
ATOM 2423 C C . ILE A 1 321 ? 23.593 -17.997 -26.359 1.00 31.69 302 ILE A C 1
ATOM 2424 O O . ILE A 1 321 ? 22.750 -17.918 -25.473 1.00 29.34 302 ILE A O 1
ATOM 2429 N N . ASP A 1 322 ? 24.114 -19.147 -26.751 1.00 31.34 303 ASP A N 1
ATOM 2430 C CA . ASP A 1 322 ? 23.780 -20.403 -26.130 1.00 31.75 303 ASP A CA 1
ATOM 2431 C C . ASP A 1 322 ? 25.049 -21.185 -25.784 1.00 30.66 303 ASP A C 1
ATOM 2432 O O . ASP A 1 322 ? 25.992 -21.204 -26.536 1.00 29.36 303 ASP A O 1
ATOM 2437 N N . VAL A 1 323 ? 25.076 -21.809 -24.611 1.00 32.03 304 VAL A N 1
ATOM 2438 C CA . VAL A 1 323 ? 26.234 -22.592 -24.196 1.00 31.97 304 VAL A CA 1
ATOM 2439 C C . VAL A 1 323 ? 25.801 -23.959 -23.720 1.00 31.98 304 VAL A C 1
ATOM 2440 O O . VAL A 1 323 ? 24.661 -24.193 -23.280 1.00 30.80 304 VAL A O 1
ATOM 2444 N N . SER A 1 324 ? 26.730 -24.879 -23.829 1.00 32.06 305 SER A N 1
ATOM 2445 C CA . SER A 1 324 ? 26.443 -26.231 -23.463 1.00 33.73 305 SER A CA 1
ATOM 2446 C C . SER A 1 324 ? 27.456 -26.678 -22.378 1.00 34.28 305 SER A C 1
ATOM 2447 O O . SER A 1 324 ? 28.600 -26.190 -22.309 1.00 33.65 305 SER A O 1
ATOM 2450 N N . MET A 1 325 ? 26.989 -27.532 -21.485 1.00 34.60 306 MET A N 1
ATOM 2451 C CA . MET A 1 325 ? 27.790 -28.038 -20.376 1.00 34.88 306 MET A CA 1
ATOM 2452 C C . MET A 1 325 ? 27.315 -29.415 -19.941 1.00 35.69 306 MET A C 1
ATOM 2453 O O . MET A 1 325 ? 26.149 -29.775 -20.081 1.00 34.64 306 MET A O 1
ATOM 2458 N N . VAL A 1 326 ? 28.241 -30.189 -19.415 1.00 37.24 307 VAL A N 1
ATOM 2459 C CA . VAL A 1 326 ? 27.933 -31.449 -18.788 1.00 36.99 307 VAL A CA 1
ATOM 2460 C C . VAL A 1 326 ? 28.169 -31.196 -17.312 1.00 37.41 307 VAL A C 1
ATOM 2461 O O . VAL A 1 326 ? 29.301 -30.962 -16.912 1.00 34.68 307 VAL A O 1
ATOM 2465 N N . ALA A 1 327 ? 27.101 -31.265 -16.510 1.00 39.33 308 ALA A N 1
ATOM 2466 C CA . ALA A 1 327 ? 27.165 -30.925 -15.088 1.00 39.71 308 ALA A CA 1
ATOM 2467 C C . ALA A 1 327 ? 28.057 -31.908 -14.403 1.00 41.32 308 ALA A C 1
ATOM 2468 O O . ALA A 1 327 ? 27.891 -33.099 -14.599 1.00 41.55 308 ALA A O 1
ATOM 2470 N N . GLN A 1 328 ? 29.025 -31.415 -13.652 1.00 44.41 309 GLN A N 1
ATOM 2471 C CA . GLN A 1 328 ? 29.887 -32.261 -12.847 1.00 49.70 309 GLN A CA 1
ATOM 2472 C C . GLN A 1 328 ? 29.926 -31.710 -11.420 1.00 49.31 309 GLN A C 1
ATOM 2473 O O . GLN A 1 328 ? 29.404 -30.622 -11.100 1.00 48.59 309 GLN A O 1
ATOM 2479 N N . ASN A 1 329 ? 30.551 -32.495 -10.565 1.00 49.54 310 ASN A N 1
ATOM 2480 C CA . ASN A 1 329 ? 30.947 -32.058 -9.245 1.00 50.74 310 ASN A CA 1
ATOM 2481 C C . ASN A 1 329 ? 29.728 -31.771 -8.356 1.00 48.75 310 ASN A C 1
ATOM 2482 O O . ASN A 1 329 ? 29.375 -30.616 -8.093 1.00 46.29 310 ASN A O 1
ATOM 2487 N N . PRO A 1 330 ? 29.064 -32.841 -7.914 1.00 48.21 311 PRO A N 1
ATOM 2488 C CA . PRO A 1 330 ? 27.899 -32.729 -7.054 1.00 48.47 311 PRO A CA 1
ATOM 2489 C C . PRO A 1 330 ? 28.003 -31.719 -5.883 1.00 47.21 311 PRO A C 1
ATOM 2490 O O . PRO A 1 330 ? 28.898 -31.801 -5.046 1.00 48.77 311 PRO A O 1
ATOM 2494 N N . GLY A 1 331 ? 27.074 -30.776 -5.862 1.00 44.30 312 GLY A N 1
ATOM 2495 C CA . GLY A 1 331 ? 27.079 -29.699 -4.898 1.00 44.20 312 GLY A CA 1
ATOM 2496 C C . GLY A 1 331 ? 26.243 -28.500 -5.322 1.00 41.64 312 GLY A C 1
ATOM 2497 O O . GLY A 1 331 ? 25.589 -28.519 -6.368 1.00 41.05 312 GLY A O 1
ATOM 2498 N N . VAL A 1 332 ? 26.266 -27.476 -4.472 1.00 40.53 313 VAL A N 1
ATOM 2499 C CA . VAL A 1 332 ? 25.627 -26.178 -4.727 1.00 39.35 313 VAL A CA 1
ATOM 2500 C C . VAL A 1 332 ? 26.671 -25.192 -5.206 1.00 37.91 313 VAL A C 1
ATOM 2501 O O . VAL A 1 332 ? 27.657 -24.927 -4.510 1.00 36.57 313 VAL A O 1
ATOM 2505 N N . TRP A 1 333 ? 26.410 -24.620 -6.375 1.00 37.44 314 TRP A N 1
ATOM 2506 C CA . TRP A 1 333 ? 27.367 -23.757 -7.062 1.00 37.22 314 TRP A CA 1
ATOM 2507 C C . TRP A 1 333 ? 26.771 -22.419 -7.346 1.00 37.20 314 TRP A C 1
ATOM 2508 O O . TRP A 1 333 ? 25.578 -22.305 -7.590 1.00 37.28 314 TRP A O 1
ATOM 2519 N N . MET A 1 334 ? 27.634 -21.419 -7.329 1.00 38.13 315 MET A N 1
ATOM 2520 C CA . MET A 1 334 ? 27.267 -20.013 -7.569 1.00 39.71 315 MET A CA 1
ATOM 2521 C C . MET A 1 334 ? 27.252 -19.675 -9.078 1.00 37.00 315 MET A C 1
ATOM 2522 O O . MET A 1 334 ? 28.071 -20.182 -9.860 1.00 37.03 315 MET A O 1
ATOM 2527 N N . LEU A 1 335 ? 26.277 -18.874 -9.477 1.00 35.42 316 LEU A N 1
ATOM 2528 C CA . LEU A 1 335 ? 26.160 -18.287 -10.806 1.00 34.26 316 LEU A CA 1
ATOM 2529 C C . LEU A 1 335 ? 26.163 -16.814 -10.530 1.00 34.50 316 LEU A C 1
ATOM 2530 O O . LEU A 1 335 ? 25.241 -16.309 -9.879 1.00 33.35 316 LEU A O 1
ATOM 2535 N N . SER A 1 336 ? 27.213 -16.133 -10.951 1.00 33.79 317 SER A N 1
ATOM 2536 C CA . SER A 1 336 ? 27.353 -14.727 -10.625 1.00 36.12 317 SER A CA 1
ATOM 2537 C C . SER A 1 336 ? 27.795 -13.925 -11.841 1.00 34.42 317 SER A C 1
ATOM 2538 O O . SER A 1 336 ? 28.292 -14.471 -12.810 1.00 35.73 317 SER A O 1
ATOM 2541 N N . CYS A 1 337 ? 27.553 -12.627 -11.795 1.00 33.56 318 CYS A N 1
ATOM 2542 C CA . CYS A 1 337 ? 28.165 -11.701 -12.738 1.00 31.51 318 CYS A CA 1
ATOM 2543 C C . CYS A 1 337 ? 29.454 -11.216 -12.084 1.00 31.11 318 CYS A C 1
ATOM 2544 O O . CYS A 1 337 ? 29.439 -10.797 -10.935 1.00 33.13 318 CYS A O 1
ATOM 2547 N N . GLN A 1 338 ? 30.556 -11.287 -12.808 1.00 29.83 319 GLN A N 1
ATOM 2548 C CA . GLN A 1 338 ? 31.857 -10.852 -12.315 1.00 30.07 319 GLN A CA 1
ATOM 2549 C C . GLN A 1 338 ? 32.167 -9.397 -12.585 1.00 29.63 319 GLN A C 1
ATOM 2550 O O . GLN A 1 338 ? 33.258 -8.939 -12.269 1.00 29.73 319 GLN A O 1
ATOM 2556 N N . ASN A 1 339 ? 31.235 -8.670 -13.205 1.00 29.70 320 ASN A N 1
ATOM 2557 C CA . ASN A 1 339 ? 31.254 -7.212 -13.136 1.00 29.03 320 ASN A CA 1
ATOM 2558 C C . ASN A 1 339 ? 31.142 -6.888 -11.650 1.00 28.92 320 ASN A C 1
ATOM 2559 O O . ASN A 1 339 ? 30.088 -7.094 -11.048 1.00 27.68 320 ASN A O 1
ATOM 2564 N N . LEU A 1 340 ? 32.246 -6.382 -11.087 1.00 28.72 321 LEU A N 1
ATOM 2565 C CA . LEU A 1 340 ? 32.372 -6.176 -9.655 1.00 30.20 321 LEU A CA 1
ATOM 2566 C C . LEU A 1 340 ? 31.288 -5.239 -9.077 1.00 31.37 321 LEU A C 1
ATOM 2567 O O . LEU A 1 340 ? 30.832 -5.458 -7.940 1.00 34.19 321 LEU A O 1
ATOM 2572 N N . ASN A 1 341 ? 30.857 -4.242 -9.848 1.00 29.76 322 ASN A N 1
ATOM 2573 C CA . ASN A 1 341 ? 29.709 -3.445 -9.426 1.00 30.66 322 ASN A CA 1
ATOM 2574 C C . ASN A 1 341 ? 28.407 -4.199 -9.391 1.00 30.50 322 ASN A C 1
ATOM 2575 O O . ASN A 1 341 ? 27.596 -3.936 -8.509 1.00 32.01 322 ASN A O 1
ATOM 2580 N N . HIS A 1 342 ? 28.222 -5.132 -10.320 1.00 29.26 323 HIS A N 1
ATOM 2581 C CA . HIS A 1 342 ? 27.008 -5.918 -10.377 1.00 29.63 323 HIS A CA 1
ATOM 2582 C C . HIS A 1 342 ? 26.944 -6.972 -9.300 1.00 30.39 323 HIS A C 1
ATOM 2583 O O . HIS A 1 342 ? 25.875 -7.210 -8.728 1.00 30.86 323 HIS A O 1
ATOM 2590 N N . LEU A 1 343 ? 28.081 -7.608 -9.045 1.00 31.02 324 LEU A N 1
ATOM 2591 C CA . LEU A 1 343 ? 28.198 -8.648 -8.042 1.00 33.63 324 LEU A CA 1
ATOM 2592 C C . LEU A 1 343 ? 27.783 -8.149 -6.675 1.00 35.33 324 LEU A C 1
ATOM 2593 O O . LEU A 1 343 ? 26.917 -8.736 -6.050 1.00 36.83 324 LEU A O 1
ATOM 2598 N N . LYS A 1 344 ? 28.346 -7.030 -6.252 1.00 36.25 325 LYS A N 1
ATOM 2599 C CA . LYS A 1 344 ? 27.949 -6.445 -4.972 1.00 39.75 325 LYS A CA 1
ATOM 2600 C C . LYS A 1 344 ? 26.550 -5.783 -4.915 1.00 39.88 325 LYS A C 1
ATOM 2601 O O . LYS A 1 344 ? 26.073 -5.479 -3.823 1.00 41.91 325 LYS A O 1
ATOM 2607 N N . ALA A 1 345 ? 25.900 -5.581 -6.053 1.00 38.27 326 ALA A N 1
ATOM 2608 C CA . ALA A 1 345 ? 24.496 -5.158 -6.078 1.00 37.95 326 ALA A CA 1
ATOM 2609 C C . ALA A 1 345 ? 23.529 -6.354 -6.170 1.00 36.97 326 ALA A C 1
ATOM 2610 O O . ALA A 1 345 ? 22.352 -6.185 -6.515 1.00 37.47 326 ALA A O 1
ATOM 2612 N N . GLY A 1 346 ? 24.023 -7.551 -5.878 1.00 35.74 327 GLY A N 1
ATOM 2613 C CA . GLY A 1 346 ? 23.169 -8.732 -5.779 1.00 36.28 327 GLY A CA 1
ATOM 2614 C C . GLY A 1 346 ? 23.027 -9.650 -6.981 1.00 36.43 327 GLY A C 1
ATOM 2615 O O . GLY A 1 346 ? 22.261 -10.612 -6.913 1.00 36.99 327 GLY A O 1
ATOM 2616 N N . LEU A 1 347 ? 23.733 -9.398 -8.083 1.00 36.26 328 LEU A N 1
ATOM 2617 C CA . LEU A 1 347 ? 23.562 -10.234 -9.286 1.00 35.62 328 LEU A CA 1
ATOM 2618 C C . LEU A 1 347 ? 24.302 -11.584 -9.167 1.00 35.29 328 LEU A C 1
ATOM 2619 O O . LEU A 1 347 ? 25.461 -11.767 -9.603 1.00 35.00 328 LEU A O 1
ATOM 2624 N N . GLN A 1 348 ? 23.587 -12.512 -8.547 1.00 36.23 329 GLN A N 1
ATOM 2625 C CA . GLN A 1 348 ? 24.090 -13.792 -8.070 1.00 36.56 329 GLN A CA 1
ATOM 2626 C C . GLN A 1 348 ? 22.876 -14.724 -7.900 1.00 37.17 329 GLN A C 1
ATOM 2627 O O . GLN A 1 348 ? 21.785 -14.302 -7.482 1.00 38.00 329 GLN A O 1
ATOM 2633 N N . ALA A 1 349 ? 23.091 -15.989 -8.213 1.00 37.49 330 ALA A N 1
ATOM 2634 C CA . ALA A 1 349 ? 22.105 -17.041 -8.079 1.00 37.25 330 ALA A CA 1
ATOM 2635 C C . ALA A 1 349 ? 22.827 -18.348 -7.794 1.00 36.90 330 ALA A C 1
ATOM 2636 O O . ALA A 1 349 ? 24.028 -18.431 -7.983 1.00 36.34 330 ALA A O 1
ATOM 2638 N N . PHE A 1 350 ? 22.094 -19.356 -7.341 1.00 37.71 331 PHE A N 1
ATOM 2639 C CA . PHE A 1 350 ? 22.659 -20.660 -7.049 1.00 38.63 331 PHE A CA 1
ATOM 2640 C C . PHE A 1 350 ? 22.058 -21.655 -8.000 1.00 38.70 331 PHE A C 1
ATOM 2641 O O . PHE A 1 350 ? 20.959 -21.439 -8.494 1.00 39.86 331 PHE A O 1
ATOM 2649 N N . PHE A 1 351 ? 22.802 -22.718 -8.298 1.00 36.59 332 PHE A N 1
ATOM 2650 C CA . PHE A 1 351 ? 22.238 -23.881 -8.942 1.00 36.64 332 PHE A CA 1
ATOM 2651 C C . PHE A 1 351 ? 22.752 -25.155 -8.274 1.00 36.88 332 PHE A C 1
ATOM 2652 O O . PHE A 1 351 ? 23.779 -25.141 -7.589 1.00 36.96 332 PHE A O 1
ATOM 2660 N N . GLN A 1 352 ? 22.049 -26.255 -8.490 1.00 36.72 333 GLN A N 1
ATOM 2661 C CA . GLN A 1 352 ? 22.320 -27.463 -7.723 1.00 37.72 333 GLN A CA 1
ATOM 2662 C C . GLN A 1 352 ? 22.594 -28.612 -8.646 1.00 37.57 333 GLN A C 1
ATOM 2663 O O . GLN A 1 352 ? 21.802 -28.869 -9.549 1.00 38.01 333 GLN A O 1
ATOM 2669 N N . VAL A 1 353 ? 23.697 -29.307 -8.410 1.00 37.83 334 VAL A N 1
ATOM 2670 C CA . VAL A 1 353 ? 24.047 -30.473 -9.190 1.00 39.13 334 VAL A CA 1
ATOM 2671 C C . VAL A 1 353 ? 23.908 -31.630 -8.224 1.00 41.31 334 VAL A C 1
ATOM 2672 O O . VAL A 1 353 ? 24.632 -31.687 -7.248 1.00 41.46 334 VAL A O 1
ATOM 2676 N N . ARG A 1 354 ? 22.923 -32.488 -8.454 1.00 43.28 335 ARG A N 1
ATOM 2677 C CA . ARG A 1 354 ? 22.645 -33.631 -7.569 1.00 46.74 335 ARG A CA 1
ATOM 2678 C C . ARG A 1 354 ? 23.429 -34.856 -8.026 1.00 49.12 335 ARG A C 1
ATOM 2679 O O . ARG A 1 354 ? 23.704 -34.981 -9.207 1.00 49.83 335 ARG A O 1
ATOM 2687 N N . ASP A 1 355 ? 23.753 -35.763 -7.105 1.00 54.36 336 ASP A N 1
ATOM 2688 C CA . ASP A 1 355 ? 24.366 -37.067 -7.434 1.00 57.02 336 ASP A CA 1
ATOM 2689 C C . ASP A 1 355 ? 23.209 -38.009 -7.725 1.00 58.12 336 ASP A C 1
ATOM 2690 O O . ASP A 1 355 ? 22.610 -38.530 -6.811 1.00 57.61 336 ASP A O 1
ATOM 2695 N N . CYS A 1 356 ? 22.880 -38.200 -8.998 1.00 60.91 337 CYS A N 1
ATOM 2696 C CA . CYS A 1 356 ? 21.813 -39.139 -9.396 1.00 63.91 337 CYS A CA 1
ATOM 2697 C C . CYS A 1 356 ? 22.388 -40.521 -9.782 1.00 64.04 337 CYS A C 1
ATOM 2698 O O . CYS A 1 356 ? 21.740 -41.253 -10.508 1.00 62.23 337 CYS A O 1
ATOM 2701 N N . ASN A 1 357 ? 23.596 -40.861 -9.310 1.00 66.89 338 ASN A N 1
ATOM 2702 C CA . ASN A 1 357 ? 24.290 -42.125 -9.644 1.00 73.35 338 ASN A CA 1
ATOM 2703 C C . ASN A 1 357 ? 24.379 -42.449 -11.157 1.00 73.75 338 ASN A C 1
ATOM 2704 O O . ASN A 1 357 ? 24.412 -43.610 -11.547 1.00 73.33 338 ASN A O 1
ATOM 2709 N N . LYS A 1 358 ? 24.436 -41.420 -11.998 1.00 75.15 339 LYS A N 1
ATOM 2710 C CA . LYS A 1 358 ? 24.587 -41.609 -13.434 1.00 75.64 339 LYS A CA 1
ATOM 2711 C C . LYS A 1 358 ? 26.069 -41.876 -13.661 1.00 76.72 339 LYS A C 1
ATOM 2712 O O . LYS A 1 358 ? 26.910 -41.322 -12.939 1.00 74.44 339 LYS A O 1
ATOM 2718 N N . PRO A 1 359 ? 26.392 -42.735 -14.649 1.00 77.76 340 PRO A N 1
ATOM 2719 C CA . PRO A 1 359 ? 27.768 -43.218 -14.823 1.00 80.03 340 PRO A CA 1
ATOM 2720 C C . PRO A 1 359 ? 28.785 -42.151 -15.256 1.00 80.62 340 PRO A C 1
ATOM 2721 O O . PRO A 1 359 ? 28.593 -41.545 -16.304 1.00 77.25 340 PRO A O 1
ATOM 2725 N N . SER A 1 360 ? 29.840 -41.936 -14.451 1.00 85.02 341 SER A N 1
ATOM 2726 C CA . SER A 1 360 ? 31.028 -41.148 -14.864 1.00 88.63 341 SER A CA 1
ATOM 2727 C C . SER A 1 360 ? 31.681 -41.832 -16.069 1.00 95.88 341 SER A C 1
ATOM 2728 O O . SER A 1 360 ? 32.022 -43.015 -15.963 1.00 100.02 341 SER A O 1
ATOM 2731 N N . PRO A 1 361 ? 31.864 -41.116 -17.212 1.00 101.16 342 PRO A N 1
ATOM 2732 C CA . PRO A 1 361 ? 32.784 -41.704 -18.189 1.00 102.73 342 PRO A CA 1
ATOM 2733 C C . PRO A 1 361 ? 34.174 -41.601 -17.561 1.00 103.33 342 PRO A C 1
ATOM 2734 O O . PRO A 1 361 ? 34.810 -40.550 -17.607 1.00 102.19 342 PRO A O 1
ATOM 2738 N N . ASP A 1 362 ? 34.586 -42.681 -16.904 1.00 105.99 343 ASP A N 1
ATOM 2739 C CA . ASP A 1 362 ? 35.744 -42.654 -16.022 1.00 108.77 343 ASP A CA 1
ATOM 2740 C C . ASP A 1 362 ? 37.010 -42.761 -16.876 1.00 106.10 343 ASP A C 1
ATOM 2741 O O . ASP A 1 362 ? 37.285 -43.805 -17.470 1.00 98.79 343 ASP A O 1
ATOM 2746 N N . ASP A 1 363 ? 37.747 -41.652 -16.941 1.00 106.53 344 ASP A N 1
ATOM 2747 C CA . ASP A 1 363 ? 38.905 -41.495 -17.817 1.00 107.00 344 ASP A CA 1
ATOM 2748 C C . ASP A 1 363 ? 40.139 -41.601 -16.898 1.00 107.20 344 ASP A C 1
ATOM 2749 O O . ASP A 1 363 ? 39.985 -41.276 -15.724 1.00 112.39 344 ASP A O 1
ATOM 2754 N N . ASP A 1 364 ? 41.334 -42.075 -17.296 1.00 102.87 345 ASP A N 1
ATOM 2755 C CA . ASP A 1 364 ? 41.839 -42.477 -18.635 1.00 101.30 345 ASP A CA 1
ATOM 2756 C C . ASP A 1 364 ? 43.315 -42.025 -18.746 1.00 98.38 345 ASP A C 1
ATOM 2757 O O . ASP A 1 364 ? 44.132 -42.765 -19.292 1.00 102.24 345 ASP A O 1
ATOM 2762 N N . ILE A 1 365 ? 43.664 -40.854 -18.187 1.00 92.26 346 ILE A N 1
ATOM 2763 C CA . ILE A 1 365 ? 44.927 -40.147 -18.525 1.00 85.91 346 ILE A CA 1
ATOM 2764 C C . ILE A 1 365 ? 46.224 -40.724 -17.891 1.00 81.63 346 ILE A C 1
ATOM 2765 O O . ILE A 1 365 ? 46.308 -40.961 -16.684 1.00 75.89 346 ILE A O 1
ATOM 2770 N N . GLN A 1 366 ? 47.235 -40.885 -18.754 1.00 81.84 347 GLN A N 1
ATOM 2771 C CA . GLN A 1 366 ? 48.569 -41.415 -18.425 1.00 83.74 347 GLN A CA 1
ATOM 2772 C C . GLN A 1 366 ? 49.592 -40.269 -18.218 1.00 79.74 347 GLN A C 1
ATOM 2773 O O . GLN A 1 366 ? 49.414 -39.164 -18.761 1.00 74.71 347 GLN A O 1
ATOM 2779 N N . ASP A 1 367 ? 50.665 -40.559 -17.467 1.00 75.62 348 ASP A N 1
ATOM 2780 C CA . ASP A 1 367 ? 51.765 -39.601 -17.162 1.00 70.86 348 ASP A CA 1
ATOM 2781 C C . ASP A 1 367 ? 51.208 -38.226 -16.732 1.00 67.23 348 ASP A C 1
ATOM 2782 O O . ASP A 1 367 ? 51.481 -37.208 -17.361 1.00 62.71 348 ASP A O 1
ATOM 2787 N N . ARG A 1 368 ? 50.410 -38.233 -15.659 1.00 65.87 349 ARG A N 1
ATOM 2788 C CA . ARG A 1 368 ? 49.901 -37.008 -15.021 1.00 62.57 349 ARG A CA 1
ATOM 2789 C C . ARG A 1 368 ? 51.044 -36.381 -14.225 1.00 59.72 349 ARG A C 1
ATOM 2790 O O . ARG A 1 368 ? 51.783 -37.086 -13.535 1.00 60.07 349 ARG A O 1
ATOM 2798 N N . HIS A 1 369 ? 51.189 -35.060 -14.325 1.00 55.33 350 HIS A N 1
ATOM 2799 C CA . HIS A 1 369 ? 52.237 -34.323 -13.611 1.00 52.50 350 HIS A CA 1
ATOM 2800 C C . HIS A 1 369 ? 51.624 -33.498 -12.514 1.00 46.39 350 HIS A C 1
ATOM 2801 O O . HIS A 1 369 ? 50.479 -33.109 -12.603 1.00 45.04 350 HIS A O 1
ATOM 2808 N N . VAL A 1 370 ? 52.392 -33.265 -11.463 1.00 44.81 351 VAL A N 1
ATOM 2809 C CA . VAL A 1 370 ? 52.029 -32.315 -10.408 1.00 43.37 351 VAL A CA 1
ATOM 2810 C C . VAL A 1 370 ? 52.780 -31.022 -10.685 1.00 40.96 351 VAL A C 1
ATOM 2811 O O . VAL A 1 370 ? 53.999 -31.036 -10.742 1.00 41.69 351 VAL A O 1
ATOM 2815 N N . ARG A 1 371 ? 52.052 -29.922 -10.872 1.00 38.26 352 ARG A N 1
ATOM 2816 C CA . ARG A 1 371 ? 52.641 -28.580 -10.951 1.00 36.47 352 ARG A CA 1
ATOM 2817 C C . ARG A 1 371 ? 52.433 -27.929 -9.605 1.00 35.87 352 ARG A C 1
ATOM 2818 O O . ARG A 1 371 ? 51.293 -27.581 -9.253 1.00 36.09 352 ARG A O 1
ATOM 2826 N N . HIS A 1 372 ? 53.519 -27.782 -8.842 1.00 36.88 353 HIS A N 1
ATOM 2827 C CA . HIS A 1 372 ? 53.490 -27.180 -7.510 1.00 37.70 353 HIS A CA 1
ATOM 2828 C C . HIS A 1 372 ? 54.098 -25.778 -7.522 1.00 36.41 353 HIS A C 1
ATOM 2829 O O . HIS A 1 372 ? 55.222 -25.589 -7.968 1.00 36.29 353 HIS A O 1
ATOM 2836 N N . TYR A 1 373 ? 53.330 -24.816 -7.015 1.00 35.76 354 TYR A N 1
ATOM 2837 C CA . TYR A 1 373 ? 53.718 -23.407 -6.956 1.00 36.22 354 TYR A CA 1
ATOM 2838 C C . TYR A 1 373 ? 53.749 -22.941 -5.496 1.00 35.91 354 TYR A C 1
ATOM 2839 O O . TYR A 1 373 ? 52.938 -23.405 -4.672 1.00 36.93 354 TYR A O 1
ATOM 2848 N N . TYR A 1 374 ? 54.697 -22.056 -5.183 1.00 34.93 355 TYR A N 1
ATOM 2849 C CA . TYR A 1 374 ? 54.801 -21.429 -3.860 1.00 35.39 355 TYR A CA 1
ATOM 2850 C C . TYR A 1 374 ? 54.592 -19.968 -4.068 1.00 33.90 355 TYR A C 1
ATOM 2851 O O . TYR A 1 374 ? 55.377 -19.343 -4.740 1.00 33.56 355 TYR A O 1
ATOM 2860 N N . ILE A 1 375 ? 53.490 -19.444 -3.556 1.00 34.28 356 ILE A N 1
ATOM 2861 C CA . ILE A 1 375 ? 53.043 -18.098 -3.852 1.00 33.80 356 ILE A CA 1
ATOM 2862 C C . ILE A 1 375 ? 52.660 -17.386 -2.586 1.00 35.59 356 ILE A C 1
ATOM 2863 O O . ILE A 1 375 ? 51.870 -17.888 -1.808 1.00 38.18 356 ILE A O 1
ATOM 2868 N N . ALA A 1 376 ? 53.195 -16.195 -2.389 1.00 36.43 357 ALA A N 1
ATOM 2869 C CA . ALA A 1 376 ? 52.819 -15.370 -1.273 1.00 37.05 357 ALA A CA 1
ATOM 2870 C C . ALA A 1 376 ? 52.060 -14.118 -1.725 1.00 36.94 357 ALA A C 1
ATOM 2871 O O . ALA A 1 376 ? 52.347 -13.528 -2.779 1.00 36.39 357 ALA A O 1
ATOM 2873 N N . ALA A 1 377 ? 51.109 -13.702 -0.903 1.00 37.03 358 ALA A N 1
ATOM 2874 C CA . ALA A 1 377 ? 50.594 -12.350 -0.971 1.00 38.05 358 ALA A CA 1
ATOM 2875 C C . ALA A 1 377 ? 51.480 -11.481 -0.099 1.00 38.61 358 ALA A C 1
ATOM 2876 O O . ALA A 1 377 ? 51.757 -11.851 1.015 1.00 38.68 358 ALA A O 1
ATOM 2878 N N . GLU A 1 378 ? 51.950 -10.359 -0.639 1.00 39.54 359 GLU A N 1
ATOM 2879 C CA . GLU A 1 378 ? 52.857 -9.423 0.073 1.00 40.75 359 GLU A CA 1
ATOM 2880 C C . GLU A 1 378 ? 52.761 -7.986 -0.444 1.00 40.74 359 GLU A C 1
ATOM 2881 O O . GLU A 1 378 ? 52.327 -7.735 -1.581 1.00 39.99 359 GLU A O 1
ATOM 2887 N N . GLU A 1 379 ? 53.240 -7.070 0.391 1.00 42.40 360 GLU A N 1
ATOM 2888 C CA . GLU A 1 379 ? 53.155 -5.630 0.186 1.00 42.93 360 GLU A CA 1
ATOM 2889 C C . GLU A 1 379 ? 54.275 -5.121 -0.685 1.00 41.71 360 GLU A C 1
ATOM 2890 O O . GLU A 1 379 ? 55.383 -5.515 -0.469 1.00 42.14 360 GLU A O 1
ATOM 2896 N N . THR A 1 380 ? 53.983 -4.284 -1.689 1.00 42.01 361 THR A N 1
ATOM 2897 C CA . THR A 1 380 ? 54.981 -3.400 -2.345 1.00 43.07 361 THR A CA 1
ATOM 2898 C C . THR A 1 380 ? 54.434 -1.998 -2.419 1.00 43.50 361 THR A C 1
ATOM 2899 O O . THR A 1 380 ? 53.223 -1.762 -2.345 1.00 42.73 361 THR A O 1
ATOM 2903 N N . ILE A 1 381 ? 55.341 -1.080 -2.695 1.00 43.51 362 ILE A N 1
ATOM 2904 C CA . ILE A 1 381 ? 54.952 0.193 -3.202 1.00 43.50 362 ILE A CA 1
ATOM 2905 C C . ILE A 1 381 ? 55.047 0.018 -4.706 1.00 41.45 362 ILE A C 1
ATOM 2906 O O . ILE A 1 381 ? 56.106 -0.206 -5.273 1.00 40.47 362 ILE A O 1
ATOM 2911 N N . TRP A 1 382 ? 53.890 0.063 -5.337 1.00 40.03 363 TRP A N 1
ATOM 2912 C CA . TRP A 1 382 ? 53.812 -0.065 -6.766 1.00 37.70 363 TRP A CA 1
ATOM 2913 C C . TRP A 1 382 ? 53.742 1.301 -7.425 1.00 36.65 363 TRP A C 1
ATOM 2914 O O . TRP A 1 382 ? 52.835 2.068 -7.215 1.00 35.90 363 TRP A O 1
ATOM 2925 N N . ASP A 1 383 ? 54.712 1.568 -8.254 1.00 36.95 364 ASP A N 1
ATOM 2926 C CA . ASP A 1 383 ? 54.757 2.758 -9.028 1.00 36.79 364 ASP A CA 1
ATOM 2927 C C . ASP A 1 383 ? 54.183 2.409 -10.406 1.00 35.85 364 ASP A C 1
ATOM 2928 O O . ASP A 1 383 ? 54.764 1.608 -11.133 1.00 35.75 364 ASP A O 1
ATOM 2933 N N . TYR A 1 384 ? 53.090 3.064 -10.765 1.00 35.53 365 TYR A N 1
ATOM 2934 C CA . TYR A 1 384 ? 52.416 2.829 -12.040 1.00 35.78 365 TYR A CA 1
ATOM 2935 C C . TYR A 1 384 ? 53.160 3.390 -13.279 1.00 35.67 365 TYR A C 1
ATOM 2936 O O . TYR A 1 384 ? 52.854 3.009 -14.423 1.00 32.91 365 TYR A O 1
ATOM 2945 N N . ALA A 1 385 ? 54.135 4.273 -13.060 1.00 37.00 366 ALA A N 1
ATOM 2946 C CA . ALA A 1 385 ? 54.959 4.760 -14.162 1.00 38.19 366 ALA A CA 1
ATOM 2947 C C . ALA A 1 385 ? 56.363 5.210 -13.685 1.00 39.45 366 ALA A C 1
ATOM 2948 O O . ALA A 1 385 ? 56.639 6.400 -13.562 1.00 40.04 366 ALA A O 1
ATOM 2950 N N . PRO A 1 386 ? 57.249 4.244 -13.424 1.00 39.75 367 PRO A N 1
ATOM 2951 C CA . PRO A 1 386 ? 58.565 4.527 -12.839 1.00 41.57 367 PRO A CA 1
ATOM 2952 C C . PRO A 1 386 ? 59.358 5.660 -13.460 1.00 42.47 367 PRO A C 1
ATOM 2953 O O . PRO A 1 386 ? 60.051 6.342 -12.733 1.00 45.67 367 PRO A O 1
ATOM 2957 N N . SER A 1 387 ? 59.276 5.863 -14.770 1.00 41.65 368 SER A N 1
ATOM 2958 C CA . SER A 1 387 ? 60.027 6.950 -15.443 1.00 42.61 368 SER A CA 1
ATOM 2959 C C . SER A 1 387 ? 59.529 8.374 -15.133 1.00 43.86 368 SER A C 1
ATOM 2960 O O . SER A 1 387 ? 60.217 9.346 -15.438 1.00 44.42 368 SER A O 1
ATOM 2963 N N . GLY A 1 388 ? 58.324 8.506 -14.585 1.00 45.00 369 GLY A N 1
ATOM 2964 C CA . GLY A 1 388 ? 57.712 9.827 -14.371 1.00 45.24 369 GLY A CA 1
ATOM 2965 C C . GLY A 1 388 ? 57.313 10.569 -15.640 1.00 45.07 369 GLY A C 1
ATOM 2966 O O . GLY A 1 388 ? 56.922 11.752 -15.585 1.00 45.27 369 GLY A O 1
ATOM 2967 N N . THR A 1 389 ? 57.405 9.885 -16.782 1.00 45.26 370 THR A N 1
ATOM 2968 C CA . THR A 1 389 ? 56.990 10.440 -18.044 1.00 45.02 370 THR A CA 1
ATOM 2969 C C . THR A 1 389 ? 56.009 9.527 -18.752 1.00 43.33 370 THR A C 1
ATOM 2970 O O . THR A 1 389 ? 55.915 8.326 -18.472 1.00 42.72 370 THR A O 1
ATOM 2974 N N . ASP A 1 390 ? 55.267 10.149 -19.653 1.00 42.62 371 ASP A N 1
ATOM 2975 C CA . ASP A 1 390 ? 54.656 9.496 -20.777 1.00 41.83 371 ASP A CA 1
ATOM 2976 C C . ASP A 1 390 ? 55.753 9.281 -21.809 1.00 42.41 371 ASP A C 1
ATOM 2977 O O . ASP A 1 390 ? 56.201 10.207 -22.467 1.00 43.05 371 ASP A O 1
ATOM 2982 N N . THR A 1 391 ? 56.159 8.029 -21.915 1.00 42.94 372 THR A N 1
ATOM 2983 C CA . THR A 1 391 ? 57.151 7.537 -22.857 1.00 44.57 372 THR A CA 1
ATOM 2984 C C . THR A 1 391 ? 56.793 7.768 -24.331 1.00 44.85 372 THR A C 1
ATOM 2985 O O . THR A 1 391 ? 57.678 7.701 -25.166 1.00 49.23 372 THR A O 1
ATOM 2989 N N . PHE A 1 392 ? 55.527 8.008 -24.665 1.00 41.65 373 PHE A N 1
ATOM 2990 C CA . PHE A 1 392 ? 55.145 8.265 -26.052 1.00 41.46 373 PHE A CA 1
ATOM 2991 C C . PHE A 1 392 ? 55.572 9.670 -26.463 1.00 43.56 373 PHE A C 1
ATOM 2992 O O . PHE A 1 392 ? 56.036 9.851 -27.576 1.00 42.71 373 PHE A O 1
ATOM 3000 N N . THR A 1 393 ? 55.425 10.639 -25.549 1.00 45.24 374 THR A N 1
ATOM 3001 C CA . THR A 1 393 ? 55.664 12.063 -25.828 1.00 46.71 374 THR A CA 1
ATOM 3002 C C . THR A 1 393 ? 56.884 12.669 -25.144 1.00 47.65 374 THR A C 1
ATOM 3003 O O . THR A 1 393 ? 57.223 13.801 -25.436 1.00 51.35 374 THR A O 1
ATOM 3007 N N . GLY A 1 394 ? 57.515 11.953 -24.214 1.00 48.50 375 GLY A N 1
ATOM 3008 C CA . GLY A 1 394 ? 58.606 12.501 -23.400 1.00 48.67 375 GLY A CA 1
ATOM 3009 C C . GLY A 1 394 ? 58.175 13.442 -22.281 1.00 49.28 375 GLY A C 1
ATOM 3010 O O . GLY A 1 394 ? 59.010 13.883 -21.515 1.00 48.04 375 GLY A O 1
ATOM 3011 N N . GLU A 1 395 ? 56.876 13.723 -22.163 1.00 51.06 376 GLU A N 1
ATOM 3012 C CA . GLU A 1 395 ? 56.358 14.699 -21.194 1.00 53.26 376 GLU A CA 1
ATOM 3013 C C . GLU A 1 395 ? 56.298 14.170 -19.763 1.00 52.45 376 GLU A C 1
ATOM 3014 O O . GLU A 1 395 ? 55.933 13.009 -19.516 1.00 51.35 376 GLU A O 1
ATOM 3020 N N . ASN A 1 396 ? 56.593 15.084 -18.847 1.00 51.10 377 ASN A N 1
ATOM 3021 C CA . ASN A 1 396 ? 56.458 14.925 -17.425 1.00 51.77 377 ASN A CA 1
ATOM 3022 C C . ASN A 1 396 ? 54.982 14.673 -17.111 1.00 47.69 377 ASN A C 1
ATOM 3023 O O . ASN A 1 396 ? 54.114 15.419 -17.562 1.00 44.70 377 ASN A O 1
ATOM 3028 N N . LEU A 1 397 ? 54.720 13.619 -16.334 1.00 45.21 378 LEU A N 1
ATOM 3029 C CA . LEU A 1 397 ? 53.362 13.213 -16.010 1.00 45.01 378 LEU A CA 1
ATOM 3030 C C . LEU A 1 397 ? 52.580 14.202 -15.175 1.00 46.20 378 LEU A C 1
ATOM 3031 O O . LEU A 1 397 ? 51.345 14.166 -15.187 1.00 48.06 378 LEU A O 1
ATOM 3036 N N . THR A 1 398 ? 53.266 15.049 -14.425 1.00 47.12 379 THR A N 1
ATOM 3037 C CA . THR A 1 398 ? 52.596 16.030 -13.584 1.00 49.50 379 THR A CA 1
ATOM 3038 C C . THR A 1 398 ? 52.606 17.416 -14.231 1.00 50.59 379 THR A C 1
ATOM 3039 O O . THR A 1 398 ? 52.432 18.420 -13.544 1.00 51.31 379 THR A O 1
ATOM 3043 N N . SER A 1 399 ? 52.791 17.490 -15.550 1.00 51.78 380 SER A N 1
ATOM 3044 C CA . SER A 1 399 ? 52.972 18.791 -16.172 1.00 53.21 380 SER A CA 1
ATOM 3045 C C . SER A 1 399 ? 51.604 19.459 -16.290 1.00 53.25 380 SER A C 1
ATOM 3046 O O . SER A 1 399 ? 50.599 18.787 -16.529 1.00 50.76 380 SER A O 1
ATOM 3049 N N . LEU A 1 400 ? 51.582 20.778 -16.077 1.00 55.03 381 LEU A N 1
ATOM 3050 C CA . LEU A 1 400 ? 50.333 21.532 -15.980 1.00 54.80 381 LEU A CA 1
ATOM 3051 C C . LEU A 1 400 ? 49.405 21.356 -17.171 1.00 52.48 381 LEU A C 1
ATOM 3052 O O . LEU A 1 400 ? 49.859 21.279 -18.305 1.00 51.54 381 LEU A O 1
ATOM 3057 N N . GLY A 1 401 ? 48.100 21.266 -16.893 1.00 51.56 382 GLY A N 1
ATOM 3058 C CA . GLY A 1 401 ? 47.115 21.088 -17.931 1.00 50.15 382 GLY A CA 1
ATOM 3059 C C . GLY A 1 401 ? 47.153 19.761 -18.693 1.00 50.12 382 GLY A C 1
ATOM 3060 O O . GLY A 1 401 ? 46.369 19.594 -19.618 1.00 51.86 382 GLY A O 1
ATOM 3061 N N . SER A 1 402 ? 48.028 18.814 -18.339 1.00 48.48 383 SER A N 1
ATOM 3062 C CA . SER A 1 402 ? 48.089 17.525 -19.058 1.00 47.49 383 SER A CA 1
ATOM 3063 C C . SER A 1 402 ? 47.011 16.590 -18.487 1.00 44.11 383 SER A C 1
ATOM 3064 O O . SER A 1 402 ? 46.586 16.741 -17.335 1.00 44.53 383 SER A O 1
ATOM 3067 N N . ASP A 1 403 ? 46.577 15.630 -19.290 1.00 41.92 384 ASP A N 1
ATOM 3068 C CA . ASP A 1 403 ? 45.623 14.607 -18.812 1.00 41.15 384 ASP A CA 1
ATOM 3069 C C . ASP A 1 403 ? 46.284 13.706 -17.742 1.00 38.72 384 ASP A C 1
ATOM 3070 O O . ASP A 1 403 ? 45.624 13.263 -16.790 1.00 36.73 384 ASP A O 1
ATOM 3075 N N . SER A 1 404 ? 47.592 13.472 -17.885 1.00 38.12 385 SER A N 1
ATOM 3076 C CA . SER A 1 404 ? 48.289 12.582 -16.974 1.00 39.48 385 SER A CA 1
ATOM 3077 C C . SER A 1 404 ? 48.285 13.119 -15.552 1.00 41.61 385 SER A C 1
ATOM 3078 O O . SER A 1 404 ? 48.087 12.340 -14.607 1.00 41.68 385 SER A O 1
ATOM 3081 N N . ARG A 1 405 ? 48.438 14.438 -15.416 1.00 41.49 386 ARG A N 1
ATOM 3082 C CA . ARG A 1 405 ? 48.479 15.079 -14.125 1.00 43.61 386 ARG A CA 1
ATOM 3083 C C . ARG A 1 405 ? 47.321 14.732 -13.236 1.00 41.91 386 ARG A C 1
ATOM 3084 O O . ARG A 1 405 ? 47.499 14.622 -12.032 1.00 43.34 386 ARG A O 1
ATOM 3092 N N . VAL A 1 406 ? 46.142 14.514 -13.796 1.00 41.28 387 VAL A N 1
ATOM 3093 C CA . VAL A 1 406 ? 45.007 14.152 -12.942 1.00 41.51 387 VAL A CA 1
ATOM 3094 C C . VAL A 1 406 ? 45.370 12.963 -12.046 1.00 41.64 387 VAL A C 1
ATOM 3095 O O . VAL A 1 406 ? 45.033 12.957 -10.883 1.00 43.39 387 VAL A O 1
ATOM 3099 N N . PHE A 1 407 ? 46.098 11.990 -12.591 1.00 39.33 388 PHE A N 1
ATOM 3100 C CA . PHE A 1 407 ? 46.365 10.729 -11.912 1.00 38.32 388 PHE A CA 1
ATOM 3101 C C . PHE A 1 407 ? 47.687 10.693 -11.149 1.00 38.71 388 PHE A C 1
ATOM 3102 O O . PHE A 1 407 ? 47.834 9.901 -10.204 1.00 38.75 388 PHE A O 1
ATOM 3110 N N . PHE A 1 408 ? 48.644 11.511 -11.574 1.00 40.12 389 PHE A N 1
ATOM 3111 C CA . PHE A 1 408 ? 49.989 11.545 -10.975 1.00 42.66 389 PHE A CA 1
ATOM 3112 C C . PHE A 1 408 ? 50.294 12.717 -10.007 1.00 45.43 389 PHE A C 1
ATOM 3113 O O . PHE A 1 408 ? 51.214 12.621 -9.165 1.00 43.35 389 PHE A O 1
ATOM 3121 N N . GLU A 1 409 ? 49.512 13.797 -10.118 1.00 49.43 390 GLU A N 1
ATOM 3122 C CA . GLU A 1 409 ? 49.561 14.918 -9.161 1.00 53.20 390 GLU A CA 1
ATOM 3123 C C . GLU A 1 409 ? 49.618 14.362 -7.730 1.00 52.25 390 GLU A C 1
ATOM 3124 O O . GLU A 1 409 ? 48.829 13.486 -7.359 1.00 49.12 390 GLU A O 1
ATOM 3130 N N . GLN A 1 410 ? 50.582 14.844 -6.950 1.00 53.32 391 GLN A N 1
ATOM 3131 C CA . GLN A 1 410 ? 50.673 14.502 -5.529 1.00 53.90 391 GLN A CA 1
ATOM 3132 C C . GLN A 1 410 ? 50.772 15.785 -4.703 1.00 55.74 391 GLN A C 1
ATOM 3133 O O . GLN A 1 410 ? 51.563 16.675 -5.016 1.00 58.82 391 GLN A O 1
ATOM 3139 N N . GLY A 1 411 ? 49.968 15.880 -3.655 1.00 55.16 392 GLY A N 1
ATOM 3140 C CA . GLY A 1 411 ? 50.047 17.024 -2.759 1.00 55.37 392 GLY A CA 1
ATOM 3141 C C . GLY A 1 411 ? 49.135 16.811 -1.577 1.00 54.38 392 GLY A C 1
ATOM 3142 O O . GLY A 1 411 ? 49.185 15.749 -0.963 1.00 52.81 392 GLY A O 1
ATOM 3143 N N . ALA A 1 412 ? 48.262 17.789 -1.319 1.00 54.87 393 ALA A N 1
ATOM 3144 C CA . ALA A 1 412 ? 47.449 17.849 -0.089 1.00 55.92 393 ALA A CA 1
ATOM 3145 C C . ALA A 1 412 ? 46.372 16.760 0.063 1.00 54.85 393 ALA A C 1
ATOM 3146 O O . ALA A 1 412 ? 46.277 16.125 1.119 1.00 56.15 393 ALA A O 1
ATOM 3148 N N . THR A 1 413 ? 45.555 16.567 -0.963 1.00 53.26 394 THR A N 1
ATOM 3149 C CA . THR A 1 413 ? 44.512 15.545 -0.933 1.00 53.57 394 THR A CA 1
ATOM 3150 C C . THR A 1 413 ? 44.663 14.623 -2.147 1.00 52.08 394 THR A C 1
ATOM 3151 O O . THR A 1 413 ? 43.688 14.093 -2.698 1.00 49.83 394 THR A O 1
ATOM 3155 N N . ARG A 1 414 ? 45.903 14.408 -2.546 1.00 52.07 395 ARG A N 1
ATOM 3156 C CA . ARG A 1 414 ? 46.162 13.664 -3.748 1.00 52.56 395 ARG A CA 1
ATOM 3157 C C . ARG A 1 414 ? 47.357 12.723 -3.532 1.00 51.00 395 ARG A C 1
ATOM 3158 O O . ARG A 1 414 ? 48.449 13.174 -3.158 1.00 51.72 395 ARG A O 1
ATOM 3166 N N . ILE A 1 415 ? 47.127 11.427 -3.743 1.00 47.76 396 ILE A N 1
ATOM 3167 C CA . ILE A 1 415 ? 48.125 10.384 -3.455 1.00 46.89 396 ILE A CA 1
ATOM 3168 C C . ILE A 1 415 ? 49.263 10.351 -4.470 1.00 45.03 396 ILE A C 1
ATOM 3169 O O . ILE A 1 415 ? 50.404 10.143 -4.090 1.00 44.30 396 ILE A O 1
ATOM 3174 N N . GLY A 1 416 ? 48.936 10.484 -5.757 1.00 44.03 397 GLY A N 1
ATOM 3175 C CA . GLY A 1 416 ? 49.931 10.428 -6.846 1.00 43.62 397 GLY A CA 1
ATOM 3176 C C . GLY A 1 416 ? 50.011 9.099 -7.597 1.00 42.30 397 GLY A C 1
ATOM 3177 O O . GLY A 1 416 ? 49.025 8.396 -7.739 1.00 42.70 397 GLY A O 1
ATOM 3178 N N . GLY A 1 417 ? 51.213 8.768 -8.048 1.00 41.45 398 GLY A N 1
ATOM 3179 C CA . GLY A 1 417 ? 51.486 7.637 -8.904 1.00 40.59 398 GLY A CA 1
ATOM 3180 C C . GLY A 1 417 ? 51.921 6.334 -8.253 1.00 39.93 398 GLY A C 1
ATOM 3181 O O . GLY A 1 417 ? 51.996 5.302 -8.952 1.00 40.81 398 GLY A O 1
ATOM 3182 N N . SER A 1 418 ? 52.193 6.354 -6.949 1.00 38.14 399 SER A N 1
ATOM 3183 C CA . SER A 1 418 ? 52.643 5.152 -6.229 1.00 38.50 399 SER A CA 1
ATOM 3184 C C . SER A 1 418 ? 51.685 4.774 -5.107 1.00 37.65 399 SER A C 1
ATOM 3185 O O . SER A 1 418 ? 51.248 5.620 -4.350 1.00 39.57 399 SER A O 1
ATOM 3188 N N . TYR A 1 419 ? 51.331 3.506 -5.022 1.00 37.73 400 TYR A N 1
ATOM 3189 C CA . TYR A 1 419 ? 50.365 3.029 -4.036 1.00 38.43 400 TYR A CA 1
ATOM 3190 C C . TYR A 1 419 ? 50.931 1.769 -3.394 1.00 40.46 400 TYR A C 1
ATOM 3191 O O . TYR A 1 419 ? 51.530 0.926 -4.082 1.00 38.89 400 TYR A O 1
ATOM 3200 N N . LYS A 1 420 ? 50.784 1.689 -2.068 1.00 42.57 401 LYS A N 1
ATOM 3201 C CA . LYS A 1 420 ? 50.924 0.447 -1.337 1.00 43.31 401 LYS A CA 1
ATOM 3202 C C . LYS A 1 420 ? 49.911 -0.543 -1.911 1.00 41.15 401 LYS A C 1
ATOM 3203 O O . LYS A 1 420 ? 48.713 -0.277 -1.930 1.00 40.41 401 LYS A O 1
ATOM 3209 N N . LYS A 1 421 ? 50.405 -1.677 -2.406 1.00 39.88 402 LYS A N 1
ATOM 3210 C CA . LYS A 1 421 ? 49.560 -2.728 -2.980 1.00 38.21 402 LYS A CA 1
ATOM 3211 C C . LYS A 1 421 ? 49.898 -4.061 -2.359 1.00 38.33 402 LYS A C 1
ATOM 3212 O O . LYS A 1 421 ? 50.899 -4.195 -1.667 1.00 37.85 402 LYS A O 1
ATOM 3218 N N . LEU A 1 422 ? 49.031 -5.030 -2.603 1.00 38.02 403 LEU A N 1
ATOM 3219 C CA . LEU A 1 422 ? 49.219 -6.409 -2.181 1.00 38.51 403 LEU A CA 1
ATOM 3220 C C . LEU A 1 422 ? 49.291 -7.256 -3.442 1.00 36.63 403 LEU A C 1
ATOM 3221 O O . LEU A 1 422 ? 48.396 -7.250 -4.259 1.00 37.31 403 LEU A O 1
ATOM 3226 N N . VAL A 1 423 ? 50.307 -8.071 -3.540 1.00 35.46 404 VAL A N 1
ATOM 3227 C CA . VAL A 1 423 ? 50.701 -8.619 -4.777 1.00 34.00 404 VAL A CA 1
ATOM 3228 C C . VAL A 1 423 ? 51.078 -10.116 -4.605 1.00 33.71 404 VAL A C 1
ATOM 3229 O O . VAL A 1 423 ? 51.626 -10.529 -3.572 1.00 33.84 404 VAL A O 1
ATOM 3233 N N . TYR A 1 424 ? 50.723 -10.958 -5.584 1.00 32.07 405 TYR A N 1
ATOM 3234 C CA . TYR A 1 424 ? 51.157 -12.365 -5.567 1.00 31.40 405 TYR A CA 1
ATOM 3235 C C . TYR A 1 424 ? 52.608 -12.517 -6.107 1.00 31.86 405 TYR A C 1
ATOM 3236 O O . TYR A 1 424 ? 52.968 -11.918 -7.143 1.00 30.44 405 TYR A O 1
ATOM 3245 N N . ARG A 1 425 ? 53.440 -13.295 -5.401 1.00 32.74 406 ARG A N 1
ATOM 3246 C CA . ARG A 1 425 ? 54.866 -13.397 -5.719 1.00 34.14 406 ARG A CA 1
ATOM 3247 C C . ARG A 1 425 ? 55.342 -14.805 -5.485 1.00 35.30 406 ARG A C 1
ATOM 3248 O O . ARG A 1 425 ? 54.966 -15.423 -4.485 1.00 36.17 406 ARG A O 1
ATOM 3256 N N . GLU A 1 426 ? 56.127 -15.325 -6.429 1.00 35.48 407 GLU A N 1
ATOM 3257 C CA . GLU A 1 426 ? 56.492 -16.745 -6.443 1.00 35.32 407 GLU A CA 1
ATOM 3258 C C . GLU A 1 426 ? 57.812 -16.947 -5.692 1.00 36.27 407 GLU A C 1
ATOM 3259 O O . GLU A 1 426 ? 58.756 -16.117 -5.818 1.00 34.92 407 GLU A O 1
ATOM 3265 N N . TYR A 1 427 ? 57.852 -18.063 -4.953 1.00 36.53 408 TYR A N 1
ATOM 3266 C CA . TYR A 1 427 ? 59.011 -18.483 -4.160 1.00 38.95 408 TYR A CA 1
ATOM 3267 C C . TYR A 1 427 ? 59.416 -19.857 -4.603 1.00 39.31 408 TYR A C 1
ATOM 3268 O O . TYR A 1 427 ? 58.728 -20.472 -5.406 1.00 40.40 408 TYR A O 1
ATOM 3277 N N . THR A 1 428 ? 60.562 -20.310 -4.123 1.00 41.37 409 THR A N 1
ATOM 3278 C CA . THR A 1 428 ? 61.142 -21.607 -4.504 1.00 41.96 409 THR A CA 1
ATOM 3279 C C . THR A 1 428 ? 60.587 -22.722 -3.655 1.00 41.99 409 THR A C 1
ATOM 3280 O O . THR A 1 428 ? 60.535 -23.854 -4.102 1.00 42.32 409 THR A O 1
ATOM 3284 N N . ASP A 1 429 ? 60.154 -22.399 -2.441 1.00 43.77 410 ASP A N 1
ATOM 3285 C CA . ASP A 1 429 ? 59.739 -23.417 -1.459 1.00 45.46 410 ASP A CA 1
ATOM 3286 C C . ASP A 1 429 ? 58.785 -22.884 -0.377 1.00 45.76 410 ASP A C 1
ATOM 3287 O O . ASP A 1 429 ? 58.433 -21.706 -0.329 1.00 44.57 410 ASP A O 1
ATOM 3292 N N . ASP A 1 430 ? 58.361 -23.824 0.439 1.00 47.12 411 ASP A N 1
ATOM 3293 C CA . ASP A 1 430 ? 57.465 -23.670 1.555 1.00 49.75 411 ASP A CA 1
ATOM 3294 C C . ASP A 1 430 ? 57.966 -22.695 2.698 1.00 49.09 411 ASP A C 1
ATOM 3295 O O . ASP A 1 430 ? 57.182 -22.309 3.573 1.00 48.30 411 ASP A O 1
ATOM 3300 N N . SER A 1 431 ? 59.255 -22.325 2.700 1.00 47.39 412 SER A N 1
ATOM 3301 C CA . SER A 1 431 ? 59.821 -21.356 3.642 1.00 47.57 412 SER A CA 1
ATOM 3302 C C . SER A 1 431 ? 59.699 -19.911 3.163 1.00 46.71 412 SER A C 1
ATOM 3303 O O . SER A 1 431 ? 59.931 -18.975 3.942 1.00 45.48 412 SER A O 1
ATOM 3306 N N . PHE A 1 432 ? 59.403 -19.728 1.879 1.00 45.25 413 PHE A N 1
ATOM 3307 C CA . PHE A 1 432 ? 59.133 -18.404 1.342 1.00 45.82 413 PHE A CA 1
ATOM 3308 C C . PHE A 1 432 ? 60.308 -17.473 1.584 1.00 47.81 413 PHE A C 1
ATOM 3309 O O . PHE A 1 432 ? 60.159 -16.344 2.025 1.00 47.58 413 PHE A O 1
ATOM 3317 N N . THR A 1 433 ? 61.469 -17.975 1.201 1.00 49.88 414 THR A N 1
ATOM 3318 C CA . THR A 1 433 ? 62.744 -17.349 1.494 1.00 52.30 414 THR A CA 1
ATOM 3319 C C . THR A 1 433 ? 63.447 -16.811 0.252 1.00 51.79 414 THR A C 1
ATOM 3320 O O . THR A 1 433 ? 63.990 -15.717 0.278 1.00 53.67 414 THR A O 1
ATOM 3324 N N . ASN A 1 434 ? 63.488 -17.619 -0.797 1.00 52.23 415 ASN A N 1
ATOM 3325 C CA . ASN A 1 434 ? 64.090 -17.251 -2.049 1.00 52.65 415 ASN A CA 1
ATOM 3326 C C . ASN A 1 434 ? 63.002 -17.188 -3.093 1.00 51.38 415 ASN A C 1
ATOM 3327 O O . ASN A 1 434 ? 62.297 -18.167 -3.326 1.00 49.90 415 ASN A O 1
ATOM 3332 N N . ARG A 1 435 ? 62.904 -16.023 -3.718 1.00 51.21 416 ARG A N 1
ATOM 3333 C CA . ARG A 1 435 ? 62.063 -15.808 -4.866 1.00 52.17 416 ARG A CA 1
ATOM 3334 C C . ARG A 1 435 ? 62.531 -16.699 -6.002 1.00 52.96 416 ARG A C 1
ATOM 3335 O O . ARG A 1 435 ? 63.736 -16.876 -6.194 1.00 52.36 416 ARG A O 1
ATOM 3343 N N . LYS A 1 436 ? 61.583 -17.288 -6.729 1.00 54.76 417 LYS A N 1
ATOM 3344 C CA . LYS A 1 436 ? 61.865 -17.766 -8.081 1.00 59.06 417 LYS A CA 1
ATOM 3345 C C . LYS A 1 436 ? 62.032 -16.481 -8.898 1.00 60.46 417 LYS A C 1
ATOM 3346 O O . LYS A 1 436 ? 61.055 -15.771 -9.159 1.00 58.50 417 LYS A O 1
ATOM 3352 N N . GLN A 1 437 ? 63.264 -16.124 -9.229 1.00 64.72 418 GLN A N 1
ATOM 3353 C CA . GLN A 1 437 ? 63.457 -14.808 -9.832 1.00 69.36 418 GLN A CA 1
ATOM 3354 C C . GLN A 1 437 ? 62.923 -14.756 -11.266 1.00 64.99 418 GLN A C 1
ATOM 3355 O O . GLN A 1 437 ? 62.951 -15.734 -12.021 1.00 60.13 418 GLN A O 1
ATOM 3361 N N . ARG A 1 438 ? 62.395 -13.580 -11.572 1.00 63.22 419 ARG A N 1
ATOM 3362 C CA . ARG A 1 438 ? 61.600 -13.341 -12.746 1.00 62.50 419 ARG A CA 1
ATOM 3363 C C . ARG A 1 438 ? 62.554 -13.105 -13.924 1.00 62.38 419 ARG A C 1
ATOM 3364 O O . ARG A 1 438 ? 63.356 -12.161 -13.902 1.00 60.22 419 ARG A O 1
ATOM 3372 N N . GLY A 1 439 ? 62.500 -13.997 -14.917 1.00 62.28 420 GLY A N 1
ATOM 3373 C CA . GLY A 1 439 ? 63.350 -13.917 -16.118 1.00 62.58 420 GLY A CA 1
ATOM 3374 C C . GLY A 1 439 ? 63.139 -12.694 -17.013 1.00 61.40 420 GLY A C 1
ATOM 3375 O O . GLY A 1 439 ? 62.370 -11.787 -16.692 1.00 58.74 420 GLY A O 1
ATOM 3376 N N . PRO A 1 440 ? 63.854 -12.640 -18.145 1.00 63.41 421 PRO A N 1
ATOM 3377 C CA . PRO A 1 440 ? 63.625 -11.541 -19.095 1.00 61.04 421 PRO A CA 1
ATOM 3378 C C . PRO A 1 440 ? 62.291 -11.687 -19.847 1.00 57.01 421 PRO A C 1
ATOM 3379 O O . PRO A 1 440 ? 61.631 -10.684 -20.113 1.00 52.90 421 PRO A O 1
ATOM 3383 N N . ASP A 1 441 ? 61.943 -12.931 -20.190 1.00 54.82 422 ASP A N 1
ATOM 3384 C CA . ASP A 1 441 ? 60.597 -13.348 -20.630 1.00 54.85 422 ASP A CA 1
ATOM 3385 C C . ASP A 1 441 ? 59.404 -12.874 -19.744 1.00 49.01 422 ASP A C 1
ATOM 3386 O O . ASP A 1 441 ? 58.321 -12.714 -20.248 1.00 43.67 422 ASP A O 1
ATOM 3391 N N . GLU A 1 442 ? 59.621 -12.677 -18.447 1.00 45.96 423 GLU A N 1
ATOM 3392 C CA . GLU A 1 442 ? 58.567 -12.397 -17.485 1.00 44.74 423 GLU A CA 1
ATOM 3393 C C . GLU A 1 442 ? 58.661 -10.973 -16.928 1.00 40.63 423 GLU A C 1
ATOM 3394 O O . GLU A 1 442 ? 57.892 -10.604 -16.075 1.00 38.01 423 GLU A O 1
ATOM 3400 N N . GLU A 1 443 ? 59.584 -10.149 -17.410 1.00 40.19 424 GLU A N 1
ATOM 3401 C CA . GLU A 1 443 ? 59.647 -8.759 -16.952 1.00 39.37 424 GLU A CA 1
ATOM 3402 C C . GLU A 1 443 ? 58.341 -7.990 -17.255 1.00 36.43 424 GLU A C 1
ATOM 3403 O O . GLU A 1 443 ? 57.896 -7.196 -16.437 1.00 35.47 424 GLU A O 1
ATOM 3409 N N . HIS A 1 444 ? 57.711 -8.274 -18.402 1.00 33.27 425 HIS A N 1
ATOM 3410 C CA . HIS A 1 444 ? 56.469 -7.586 -18.800 1.00 31.17 425 HIS A CA 1
ATOM 3411 C C . HIS A 1 444 ? 55.296 -7.838 -17.880 1.00 29.80 425 HIS A C 1
ATOM 3412 O O . HIS A 1 444 ? 54.297 -7.135 -17.941 1.00 27.37 425 HIS A O 1
ATOM 3419 N N . LEU A 1 445 ? 55.390 -8.887 -17.082 1.00 29.42 426 LEU A N 1
ATOM 3420 C CA . LEU A 1 445 ? 54.321 -9.276 -16.153 1.00 29.36 426 LEU A CA 1
ATOM 3421 C C . LEU A 1 445 ? 53.916 -8.162 -15.196 1.00 29.43 426 LEU A C 1
ATOM 3422 O O . LEU A 1 445 ? 52.732 -8.012 -14.877 1.00 29.57 426 LEU A O 1
ATOM 3427 N N . GLY A 1 446 ? 54.897 -7.386 -14.754 1.00 30.17 427 GLY A N 1
ATOM 3428 C CA . GLY A 1 446 ? 54.663 -6.230 -13.932 1.00 30.79 427 GLY A CA 1
ATOM 3429 C C . GLY A 1 446 ? 53.978 -6.601 -12.645 1.00 31.52 427 GLY A C 1
ATOM 3430 O O . GLY A 1 446 ? 54.489 -7.405 -11.873 1.00 33.91 427 GLY A O 1
ATOM 3431 N N . ILE A 1 447 ? 52.792 -6.046 -12.434 1.00 30.83 428 ILE A N 1
ATOM 3432 C CA . ILE A 1 447 ? 52.095 -6.243 -11.191 1.00 30.79 428 ILE A CA 1
ATOM 3433 C C . ILE A 1 447 ? 51.536 -7.666 -10.992 1.00 29.55 428 ILE A C 1
ATOM 3434 O O . ILE A 1 447 ? 51.321 -8.086 -9.850 1.00 28.70 428 ILE A O 1
ATOM 3439 N N . LEU A 1 448 ? 51.291 -8.380 -12.095 1.00 28.30 429 LEU A N 1
ATOM 3440 C CA . LEU A 1 448 ? 50.670 -9.697 -12.066 1.00 28.44 429 LEU A CA 1
ATOM 3441 C C . LEU A 1 448 ? 51.425 -10.686 -11.222 1.00 28.80 429 LEU A C 1
ATOM 3442 O O . LEU A 1 448 ? 52.633 -10.614 -11.128 1.00 30.18 429 LEU A O 1
ATOM 3447 N N . GLY A 1 449 ? 50.728 -11.609 -10.600 1.00 28.37 430 GLY A N 1
ATOM 3448 C CA . GLY A 1 449 ? 51.408 -12.728 -9.929 1.00 28.87 430 GLY A CA 1
ATOM 3449 C C . GLY A 1 449 ? 52.001 -13.666 -10.941 1.00 28.98 430 GLY A C 1
ATOM 3450 O O . GLY A 1 449 ? 51.810 -13.495 -12.145 1.00 28.35 430 GLY A O 1
ATOM 3451 N N . PRO A 1 450 ? 52.701 -14.698 -10.470 1.00 29.90 431 PRO A N 1
ATOM 3452 C CA . PRO A 1 450 ? 53.344 -15.594 -11.434 1.00 29.54 431 PRO A CA 1
ATOM 3453 C C . PRO A 1 450 ? 52.321 -16.335 -12.286 1.00 28.17 431 PRO A C 1
ATOM 3454 O O . PRO A 1 450 ? 51.177 -16.507 -11.870 1.00 28.07 431 PRO A O 1
ATOM 3458 N N . VAL A 1 451 ? 52.731 -16.760 -13.474 1.00 27.52 432 VAL A N 1
ATOM 3459 C CA . VAL A 1 451 ? 51.888 -17.582 -14.313 1.00 27.60 432 VAL A CA 1
ATOM 3460 C C . VAL A 1 451 ? 51.705 -18.969 -13.688 1.00 28.91 432 VAL A C 1
ATOM 3461 O O . VAL A 1 451 ? 52.682 -19.676 -13.460 1.00 28.69 432 VAL A O 1
ATOM 3465 N N . ILE A 1 452 ? 50.461 -19.375 -13.447 1.00 29.47 433 ILE A N 1
ATOM 3466 C CA . ILE A 1 452 ? 50.156 -20.774 -13.055 1.00 30.97 433 ILE A CA 1
ATOM 3467 C C . ILE A 1 452 ? 49.777 -21.531 -14.342 1.00 31.30 433 ILE A C 1
ATOM 3468 O O . ILE A 1 452 ? 48.766 -21.200 -14.983 1.00 30.48 433 ILE A O 1
ATOM 3473 N N . TRP A 1 453 ? 50.571 -22.529 -14.718 1.00 30.52 434 TRP A N 1
ATOM 3474 C CA . TRP A 1 453 ? 50.355 -23.248 -15.970 1.00 30.67 434 TRP A CA 1
ATOM 3475 C C . TRP A 1 453 ? 50.205 -24.732 -15.751 1.00 30.54 434 TRP A C 1
ATOM 3476 O O . TRP A 1 453 ? 50.728 -25.292 -14.797 1.00 31.12 434 TRP A O 1
ATOM 3487 N N . ALA A 1 454 ? 49.486 -25.374 -16.653 1.00 29.85 435 ALA A N 1
ATOM 3488 C CA . ALA A 1 454 ? 49.308 -26.789 -16.558 1.00 30.91 435 ALA A CA 1
ATOM 3489 C C . ALA A 1 454 ? 48.810 -27.345 -17.849 1.00 31.52 435 ALA A C 1
ATOM 3490 O O . ALA A 1 454 ? 48.210 -26.638 -18.661 1.00 31.85 435 ALA A O 1
ATOM 3492 N N . GLU A 1 455 ? 49.019 -28.639 -18.014 1.00 32.39 436 GLU A N 1
ATOM 3493 C CA . GLU A 1 455 ? 48.416 -29.370 -19.124 1.00 32.15 436 GLU A CA 1
ATOM 3494 C C . GLU A 1 455 ? 47.158 -30.073 -18.670 1.00 31.56 436 GLU A C 1
ATOM 3495 O O . GLU A 1 455 ? 47.002 -30.385 -17.494 1.00 30.74 436 GLU A O 1
ATOM 3501 N N . VAL A 1 456 ? 46.288 -30.354 -19.633 1.00 31.20 437 VAL A N 1
ATOM 3502 C CA . VAL A 1 456 ? 45.132 -31.193 -19.416 1.00 32.52 437 VAL A CA 1
ATOM 3503 C C . VAL A 1 456 ? 45.610 -32.515 -18.779 1.00 33.90 437 VAL A C 1
ATOM 3504 O O . VAL A 1 456 ? 46.534 -33.181 -19.285 1.00 35.47 437 VAL A O 1
ATOM 3508 N N . GLY A 1 457 ? 44.977 -32.876 -17.676 1.00 34.73 438 GLY A N 1
ATOM 3509 C CA . GLY A 1 457 ? 45.280 -34.102 -16.939 1.00 35.62 438 GLY A CA 1
ATOM 3510 C C . GLY A 1 457 ? 46.078 -33.848 -15.676 1.00 36.08 438 GLY A C 1
ATOM 3511 O O . GLY A 1 457 ? 46.104 -34.688 -14.791 1.00 36.84 438 GLY A O 1
ATOM 3512 N N . ASP A 1 458 ? 46.737 -32.699 -15.582 1.00 35.67 439 ASP A N 1
ATOM 3513 C CA . ASP A 1 458 ? 47.631 -32.440 -14.469 1.00 36.53 439 ASP A CA 1
ATOM 3514 C C . ASP A 1 458 ? 46.874 -32.155 -13.182 1.00 36.58 439 ASP A C 1
ATOM 3515 O O . ASP A 1 458 ? 45.659 -31.943 -13.179 1.00 35.77 439 ASP A O 1
ATOM 3520 N N . ILE A 1 459 ? 47.643 -32.153 -12.098 1.00 36.67 440 ILE A N 1
ATOM 3521 C CA . ILE A 1 459 ? 47.202 -31.709 -10.791 1.00 36.56 440 ILE A CA 1
ATOM 3522 C C . ILE A 1 459 ? 48.002 -30.460 -10.499 1.00 34.44 440 ILE A C 1
ATOM 3523 O O . ILE A 1 459 ? 49.185 -30.409 -10.779 1.00 33.77 440 ILE A O 1
ATOM 3528 N N . ILE A 1 460 ? 47.351 -29.449 -9.967 1.00 33.69 441 ILE A N 1
ATOM 3529 C CA . ILE A 1 460 ? 48.030 -28.214 -9.658 1.00 34.88 441 ILE A CA 1
ATOM 3530 C C . ILE A 1 460 ? 47.964 -28.112 -8.184 1.00 34.93 441 ILE A C 1
ATOM 3531 O O . ILE A 1 460 ? 46.887 -28.214 -7.645 1.00 35.01 441 ILE A O 1
ATOM 3536 N N . ARG A 1 461 ? 49.101 -27.884 -7.544 1.00 36.91 442 ARG A N 1
ATOM 3537 C CA . ARG A 1 461 ? 49.102 -27.499 -6.148 1.00 39.11 442 ARG A CA 1
ATOM 3538 C C . ARG A 1 461 ? 49.725 -26.125 -5.974 1.00 37.50 442 ARG A C 1
ATOM 3539 O O . ARG A 1 461 ? 50.725 -25.788 -6.621 1.00 36.11 442 ARG A O 1
ATOM 3547 N N . VAL A 1 462 ? 49.123 -25.350 -5.080 1.00 36.21 443 VAL A N 1
ATOM 3548 C CA . VAL A 1 462 ? 49.566 -24.016 -4.791 1.00 36.82 443 VAL A CA 1
ATOM 3549 C C . VAL A 1 462 ? 49.648 -23.852 -3.291 1.00 37.22 443 VAL A C 1
ATOM 3550 O O . VAL A 1 462 ? 48.644 -23.903 -2.619 1.00 37.89 443 VAL A O 1
ATOM 3554 N N . THR A 1 463 ? 50.858 -23.683 -2.775 1.00 37.38 444 THR A N 1
ATOM 3555 C CA . THR A 1 463 ? 51.054 -23.380 -1.373 1.00 37.35 444 THR A CA 1
ATOM 3556 C C . THR A 1 463 ? 51.070 -21.867 -1.235 1.00 37.05 444 THR A C 1
ATOM 3557 O O . THR A 1 463 ? 51.990 -21.208 -1.695 1.00 37.40 444 THR A O 1
ATOM 3561 N N . PHE A 1 464 ? 50.038 -21.335 -0.588 1.00 37.26 445 PHE A N 1
ATOM 3562 C CA . PHE A 1 464 ? 49.806 -19.921 -0.497 1.00 37.29 445 PHE A CA 1
ATOM 3563 C C . PHE A 1 464 ? 50.017 -19.422 0.926 1.00 38.36 445 PHE A C 1
ATOM 3564 O O . PHE A 1 464 ? 49.377 -19.893 1.862 1.00 38.65 445 PHE A O 1
ATOM 3572 N N . HIS A 1 465 ? 50.869 -18.419 1.063 1.00 39.29 446 HIS A N 1
ATOM 3573 C CA . HIS A 1 465 ? 51.265 -17.881 2.365 1.00 40.52 446 HIS A CA 1
ATOM 3574 C C . HIS A 1 465 ? 50.950 -16.408 2.328 1.00 39.46 446 HIS A C 1
ATOM 3575 O O . HIS A 1 465 ? 51.335 -15.715 1.411 1.00 37.79 446 HIS A O 1
ATOM 3582 N N . ASN A 1 466 ? 50.238 -15.947 3.329 1.00 39.88 447 ASN A N 1
ATOM 3583 C CA . ASN A 1 466 ? 49.751 -14.607 3.345 1.00 40.94 447 ASN A CA 1
ATOM 3584 C C . ASN A 1 466 ? 50.698 -13.779 4.198 1.00 42.82 447 ASN A C 1
ATOM 3585 O O . ASN A 1 466 ? 50.776 -14.030 5.371 1.00 45.15 447 ASN A O 1
ATOM 3590 N N . LYS A 1 467 ? 51.413 -12.817 3.611 1.00 43.97 448 LYS A N 1
ATOM 3591 C CA . LYS A 1 467 ? 52.269 -11.860 4.373 1.00 46.37 448 LYS A CA 1
ATOM 3592 C C . LYS A 1 467 ? 51.661 -10.465 4.507 1.00 46.97 448 LYS A C 1
ATOM 3593 O O . LYS A 1 467 ? 52.358 -9.526 4.853 1.00 48.34 448 LYS A O 1
ATOM 3599 N N . GLY A 1 468 ? 50.372 -10.319 4.221 1.00 46.94 449 GLY A N 1
ATOM 3600 C CA . GLY A 1 468 ? 49.683 -9.054 4.367 1.00 47.46 449 GLY A CA 1
ATOM 3601 C C . GLY A 1 468 ? 48.913 -9.004 5.671 1.00 49.52 449 GLY A C 1
ATOM 3602 O O . GLY A 1 468 ? 48.943 -9.955 6.435 1.00 50.31 449 GLY A O 1
ATOM 3603 N N . GLN A 1 469 ? 48.214 -7.894 5.906 1.00 50.93 450 GLN A N 1
ATOM 3604 C CA . GLN A 1 469 ? 47.422 -7.662 7.121 1.00 53.05 450 GLN A CA 1
ATOM 3605 C C . GLN A 1 469 ? 45.912 -7.962 6.980 1.00 52.18 450 GLN A C 1
ATOM 3606 O O . GLN A 1 469 ? 45.166 -7.800 7.951 1.00 52.10 450 GLN A O 1
ATOM 3612 N N . PHE A 1 470 ? 45.468 -8.390 5.791 1.00 49.60 451 PHE A N 1
ATOM 3613 C CA . PHE A 1 470 ? 44.068 -8.705 5.535 1.00 48.33 451 PHE A CA 1
ATOM 3614 C C . PHE A 1 470 ? 43.968 -10.156 5.122 1.00 47.88 451 PHE A C 1
ATOM 3615 O O . PHE A 1 470 ? 44.886 -10.689 4.462 1.00 45.75 451 PHE A O 1
ATOM 3623 N N . PRO A 1 471 ? 42.848 -10.810 5.500 1.00 47.72 452 PRO A N 1
ATOM 3624 C CA . PRO A 1 471 ? 42.635 -12.161 5.016 1.00 46.59 452 PRO A CA 1
ATOM 3625 C C . PRO A 1 471 ? 42.498 -12.164 3.489 1.00 43.80 452 PRO A C 1
ATOM 3626 O O . PRO A 1 471 ? 41.934 -11.236 2.915 1.00 42.53 452 PRO A O 1
ATOM 3630 N N . LEU A 1 472 ? 43.049 -13.204 2.872 1.00 41.55 453 LEU A N 1
ATOM 3631 C CA . LEU A 1 472 ? 43.070 -13.357 1.436 1.00 39.17 453 LEU A CA 1
ATOM 3632 C C . LEU A 1 472 ? 42.886 -14.836 1.031 1.00 36.79 453 LEU A C 1
ATOM 3633 O O . LEU A 1 472 ? 42.812 -15.745 1.866 1.00 34.59 453 LEU A O 1
ATOM 3638 N N . SER A 1 473 ? 42.775 -15.057 -0.262 1.00 35.11 454 SER A N 1
ATOM 3639 C CA . SER A 1 473 ? 42.739 -16.411 -0.790 1.00 35.07 454 SER A CA 1
ATOM 3640 C C . SER A 1 473 ? 43.260 -16.477 -2.202 1.00 33.46 454 SER A C 1
ATOM 3641 O O . SER A 1 473 ? 43.730 -15.480 -2.739 1.00 33.45 454 SER A O 1
ATOM 3644 N N . ILE A 1 474 ? 43.230 -17.677 -2.775 1.00 32.88 455 ILE A N 1
ATOM 3645 C CA . ILE A 1 474 ? 43.424 -17.860 -4.207 1.00 32.10 455 ILE A CA 1
ATOM 3646 C C . ILE A 1 474 ? 42.241 -18.565 -4.807 1.00 32.87 455 ILE A C 1
ATOM 3647 O O . ILE A 1 474 ? 41.889 -19.682 -4.388 1.00 33.33 455 ILE A O 1
ATOM 3652 N N . GLN A 1 475 ? 41.610 -17.896 -5.775 1.00 33.48 456 GLN A N 1
ATOM 3653 C CA . GLN A 1 475 ? 40.464 -18.458 -6.484 1.00 33.28 456 GLN A CA 1
ATOM 3654 C C . GLN A 1 475 ? 40.842 -18.522 -7.950 1.00 31.58 456 GLN A C 1
ATOM 3655 O O . GLN A 1 475 ? 41.021 -17.492 -8.588 1.00 29.21 456 GLN A O 1
ATOM 3661 N N . PRO A 1 476 ? 40.959 -19.729 -8.495 1.00 31.79 457 PRO A N 1
ATOM 3662 C CA . PRO A 1 476 ? 41.164 -19.864 -9.953 1.00 31.93 457 PRO A CA 1
ATOM 3663 C C . PRO A 1 476 ? 39.864 -19.719 -10.726 1.00 31.96 457 PRO A C 1
ATOM 3664 O O . PRO A 1 476 ? 38.792 -20.040 -10.222 1.00 32.33 457 PRO A O 1
ATOM 3668 N N . MET A 1 477 ? 39.963 -19.241 -11.943 1.00 32.76 458 MET A N 1
ATOM 3669 C CA . MET A 1 477 ? 38.858 -19.357 -12.886 1.00 34.07 458 MET A CA 1
ATOM 3670 C C . MET A 1 477 ? 39.248 -20.405 -13.906 1.00 34.02 458 MET A C 1
ATOM 3671 O O . MET A 1 477 ? 40.216 -20.204 -14.622 1.00 33.69 458 MET A O 1
ATOM 3676 N N . GLY A 1 478 ? 38.524 -21.524 -13.970 1.00 34.25 459 GLY A N 1
ATOM 3677 C CA . GLY A 1 478 ? 38.686 -22.474 -15.058 1.00 34.19 459 GLY A CA 1
ATOM 3678 C C . GLY A 1 478 ? 39.535 -23.719 -14.788 1.00 35.88 459 GLY A C 1
ATOM 3679 O O . GLY A 1 478 ? 40.113 -24.305 -15.716 1.00 36.79 459 GLY A O 1
ATOM 3680 N N . VAL A 1 479 ? 39.613 -24.135 -13.531 1.00 36.62 460 VAL A N 1
ATOM 3681 C CA . VAL A 1 479 ? 40.131 -25.456 -13.179 1.00 37.49 460 VAL A CA 1
ATOM 3682 C C . VAL A 1 479 ? 39.174 -26.033 -12.172 1.00 38.07 460 VAL A C 1
ATOM 3683 O O . VAL A 1 479 ? 38.282 -25.353 -11.718 1.00 38.44 460 VAL A O 1
ATOM 3687 N N . ARG A 1 480 ? 39.346 -27.311 -11.866 1.00 42.18 461 ARG A N 1
ATOM 3688 C CA . ARG A 1 480 ? 38.416 -28.077 -11.031 1.00 44.22 461 ARG A CA 1
ATOM 3689 C C . ARG A 1 480 ? 38.968 -28.155 -9.617 1.00 41.84 461 ARG A C 1
ATOM 3690 O O . ARG A 1 480 ? 40.114 -28.533 -9.400 1.00 39.64 461 ARG A O 1
ATOM 3698 N N . PHE A 1 481 ? 38.131 -27.758 -8.675 1.00 41.92 462 PHE A N 1
ATOM 3699 C CA . PHE A 1 481 ? 38.411 -27.832 -7.244 1.00 42.24 462 PHE A CA 1
ATOM 3700 C C . PHE A 1 481 ? 37.256 -28.525 -6.549 1.00 43.44 462 PHE A C 1
ATOM 3701 O O . PHE A 1 481 ? 36.097 -28.321 -6.902 1.00 43.47 462 PHE A O 1
ATOM 3709 N N . THR A 1 482 ? 37.576 -29.316 -5.533 1.00 45.28 463 THR A N 1
ATOM 3710 C CA . THR A 1 482 ? 36.575 -29.755 -4.586 1.00 45.45 463 THR A CA 1
ATOM 3711 C C . THR A 1 482 ? 36.180 -28.553 -3.728 1.00 47.12 463 THR A C 1
ATOM 3712 O O . THR A 1 482 ? 36.905 -27.524 -3.638 1.00 46.96 463 THR A O 1
ATOM 3716 N N . LYS A 1 483 ? 35.023 -28.688 -3.094 1.00 47.61 464 LYS A N 1
ATOM 3717 C CA . LYS A 1 483 ? 34.479 -27.641 -2.224 1.00 47.27 464 LYS A CA 1
ATOM 3718 C C . LYS A 1 483 ? 35.475 -27.214 -1.091 1.00 48.21 464 LYS A C 1
ATOM 3719 O O . LYS A 1 483 ? 35.552 -26.030 -0.711 1.00 46.27 464 LYS A O 1
ATOM 3725 N N . GLU A 1 484 ? 36.278 -28.175 -0.625 1.00 49.95 465 GLU A N 1
ATOM 3726 C CA . GLU A 1 484 ? 37.279 -27.957 0.422 1.00 52.79 465 GLU A CA 1
ATOM 3727 C C . GLU A 1 484 ? 38.472 -27.124 -0.050 1.00 50.07 465 GLU A C 1
ATOM 3728 O O . GLU A 1 484 ? 39.216 -26.600 0.783 1.00 48.43 465 GLU A O 1
ATOM 3734 N N . ASN A 1 485 ? 38.620 -27.001 -1.379 1.00 45.81 466 ASN A N 1
ATOM 3735 C CA . ASN A 1 485 ? 39.605 -26.183 -2.021 1.00 43.50 466 ASN A CA 1
ATOM 3736 C C . ASN A 1 485 ? 39.074 -24.871 -2.633 1.00 42.82 466 ASN A C 1
ATOM 3737 O O . ASN A 1 485 ? 39.871 -24.076 -3.099 1.00 43.61 466 ASN A O 1
ATOM 3742 N N . GLU A 1 486 ? 37.764 -24.624 -2.630 1.00 41.69 467 GLU A N 1
ATOM 3743 C CA . GLU A 1 486 ? 37.204 -23.401 -3.242 1.00 39.09 467 GLU A CA 1
ATOM 3744 C C . GLU A 1 486 ? 37.669 -22.133 -2.524 1.00 38.94 467 GLU A C 1
ATOM 3745 O O . GLU A 1 486 ? 37.723 -22.088 -1.287 1.00 38.83 467 GLU A O 1
ATOM 3751 N N . GLY A 1 487 ? 38.038 -21.119 -3.308 1.00 37.04 468 GLY A N 1
ATOM 3752 C CA . GLY A 1 487 ? 38.593 -19.885 -2.764 1.00 36.83 468 GLY A CA 1
ATOM 3753 C C . GLY A 1 487 ? 37.629 -18.786 -2.372 1.00 35.80 468 GLY A C 1
ATOM 3754 O O . GLY A 1 487 ? 38.048 -17.737 -1.923 1.00 35.78 468 GLY A O 1
ATOM 3755 N N . THR A 1 488 ? 36.345 -19.010 -2.570 1.00 36.65 469 THR A N 1
ATOM 3756 C CA . THR A 1 488 ? 35.353 -17.987 -2.352 1.00 38.49 469 THR A CA 1
ATOM 3757 C C . THR A 1 488 ? 34.252 -18.586 -1.521 1.00 38.88 469 THR A C 1
ATOM 3758 O O . THR A 1 488 ? 33.821 -19.705 -1.800 1.00 38.09 469 THR A O 1
ATOM 3762 N N . TYR A 1 489 ? 33.781 -17.830 -0.534 1.00 40.40 470 TYR A N 1
ATOM 3763 C CA . TYR A 1 489 ? 32.781 -18.359 0.351 1.00 43.28 470 TYR A CA 1
ATOM 3764 C C . TYR A 1 489 ? 31.378 -17.908 -0.031 1.00 42.41 470 TYR A C 1
ATOM 3765 O O . TYR A 1 489 ? 31.133 -16.757 -0.328 1.00 40.73 470 TYR A O 1
ATOM 3774 N N . TYR A 1 490 ? 30.469 -18.867 -0.006 1.00 41.87 471 TYR A N 1
ATOM 3775 C CA . TYR A 1 490 ? 29.059 -18.617 -0.154 1.00 42.18 471 TYR A CA 1
ATOM 3776 C C . TYR A 1 490 ? 28.285 -19.864 0.314 1.00 42.74 471 TYR A C 1
ATOM 3777 O O . TYR A 1 490 ? 28.859 -20.937 0.475 1.00 42.11 471 TYR A O 1
ATOM 3786 N N . GLY A 1 491 ? 26.989 -19.705 0.530 1.00 43.86 472 GLY A N 1
ATOM 3787 C CA . GLY A 1 491 ? 26.121 -20.812 0.859 1.00 45.64 472 GLY A CA 1
ATOM 3788 C C . GLY A 1 491 ? 24.652 -20.440 1.118 1.00 46.39 472 GLY A C 1
ATOM 3789 O O . GLY A 1 491 ? 24.231 -19.322 0.823 1.00 43.88 472 GLY A O 1
ATOM 3790 N N . PRO A 1 492 ? 23.873 -21.367 1.684 1.00 49.95 473 PRO A N 1
ATOM 3791 C CA . PRO A 1 492 ? 24.355 -22.679 2.139 1.00 50.95 473 PRO A CA 1
ATOM 3792 C C . PRO A 1 492 ? 24.758 -23.621 0.985 1.00 52.00 473 PRO A C 1
ATOM 3793 O O . PRO A 1 492 ? 24.016 -23.750 -0.007 1.00 49.78 473 PRO A O 1
ATOM 3797 N N . ASP A 1 493 ? 25.959 -24.200 1.113 1.00 53.94 474 ASP A N 1
ATOM 3798 C CA . ASP A 1 493 ? 26.476 -25.219 0.211 1.00 57.17 474 ASP A CA 1
ATOM 3799 C C . ASP A 1 493 ? 27.234 -26.384 0.930 1.00 59.50 474 ASP A C 1
ATOM 3800 O O . ASP A 1 493 ? 28.051 -27.099 0.296 1.00 59.54 474 ASP A O 1
ATOM 3805 N N . GLY A 1 494 ? 26.972 -26.564 2.231 1.00 59.80 475 GLY A N 1
ATOM 3806 C CA . GLY A 1 494 ? 27.474 -27.713 2.971 1.00 61.18 475 GLY A CA 1
ATOM 3807 C C . GLY A 1 494 ? 28.914 -27.635 3.437 1.00 62.03 475 GLY A C 1
ATOM 3808 O O . GLY A 1 494 ? 29.451 -28.640 3.912 1.00 63.80 475 GLY A O 1
ATOM 3809 N N . ARG A 1 495 ? 29.532 -26.458 3.318 1.00 61.45 476 ARG A N 1
ATOM 3810 C CA . ARG A 1 495 ? 30.901 -26.232 3.792 1.00 62.81 476 ARG A CA 1
ATOM 3811 C C . ARG A 1 495 ? 30.880 -25.781 5.271 1.00 66.20 476 ARG A C 1
ATOM 3812 O O . ARG A 1 495 ? 30.090 -24.886 5.631 1.00 63.51 476 ARG A O 1
ATOM 3820 N N . SER A 1 496 ? 31.737 -26.399 6.101 1.00 70.03 477 SER A N 1
ATOM 3821 C CA . SER A 1 496 ? 32.038 -25.916 7.478 1.00 73.85 477 SER A CA 1
ATOM 3822 C C . SER A 1 496 ? 33.314 -25.068 7.447 1.00 75.96 477 SER A C 1
ATOM 3823 O O . SER A 1 496 ? 33.296 -23.868 7.777 1.00 81.34 477 SER A O 1
ATOM 3826 N N . SER A 1 497 ? 34.411 -25.704 7.025 1.00 73.29 478 SER A N 1
ATOM 3827 C CA . SER A 1 497 ? 35.742 -25.094 7.040 1.00 70.06 478 SER A CA 1
ATOM 3828 C C . SER A 1 497 ? 35.835 -23.837 6.133 1.00 66.16 478 SER A C 1
ATOM 3829 O O . SER A 1 497 ? 35.462 -23.878 4.967 1.00 59.92 478 SER A O 1
ATOM 3832 N N . LYS A 1 498 ? 36.327 -22.742 6.712 1.00 65.49 479 LYS A N 1
ATOM 3833 C CA . LYS A 1 498 ? 36.636 -21.497 6.004 1.00 65.95 479 LYS A CA 1
ATOM 3834 C C . LYS A 1 498 ? 38.102 -21.387 5.540 1.00 62.59 479 LYS A C 1
ATOM 3835 O O . LYS A 1 498 ? 38.496 -20.366 4.971 1.00 64.23 479 LYS A O 1
ATOM 3841 N N . GLN A 1 499 ? 38.887 -22.437 5.759 1.00 58.96 480 GLN A N 1
ATOM 3842 C CA . GLN A 1 499 ? 40.339 -22.406 5.620 1.00 57.30 480 GLN A CA 1
ATOM 3843 C C . GLN A 1 499 ? 40.792 -21.985 4.224 1.00 52.91 480 GLN A C 1
ATOM 3844 O O . GLN A 1 499 ? 41.678 -21.154 4.091 1.00 51.71 480 GLN A O 1
ATOM 3850 N N . ALA A 1 500 ? 40.152 -22.547 3.207 1.00 48.26 481 ALA A N 1
ATOM 3851 C CA . ALA A 1 500 ? 40.504 -22.297 1.812 1.00 45.85 481 ALA A CA 1
ATOM 3852 C C . ALA A 1 500 ? 40.060 -20.929 1.314 1.00 43.47 481 ALA A C 1
ATOM 3853 O O . ALA A 1 500 ? 40.701 -20.359 0.425 1.00 39.85 481 ALA A O 1
ATOM 3855 N N . SER A 1 501 ? 38.942 -20.449 1.851 1.00 42.13 482 SER A N 1
ATOM 3856 C CA . SER A 1 501 ? 38.314 -19.194 1.428 1.00 42.45 482 SER A CA 1
ATOM 3857 C C . SER A 1 501 ? 38.674 -18.001 2.319 1.00 42.97 482 SER A C 1
ATOM 3858 O O . SER A 1 501 ? 38.234 -16.889 2.076 1.00 43.26 482 SER A O 1
ATOM 3861 N N . HIS A 1 502 ? 39.482 -18.245 3.343 1.00 44.33 483 HIS A N 1
ATOM 3862 C CA . HIS A 1 502 ? 39.883 -17.240 4.317 1.00 44.72 483 HIS A CA 1
ATOM 3863 C C . HIS A 1 502 ? 41.225 -17.735 4.902 1.00 44.21 483 HIS A C 1
ATOM 3864 O O . HIS A 1 502 ? 41.256 -18.557 5.818 1.00 43.40 483 HIS A O 1
ATOM 3871 N N . VAL A 1 503 ? 42.318 -17.313 4.269 1.00 43.26 484 VAL A N 1
ATOM 3872 C CA . VAL A 1 503 ? 43.667 -17.527 4.765 1.00 42.81 484 VAL A CA 1
ATOM 3873 C C . VAL A 1 503 ? 44.070 -16.229 5.436 1.00 43.03 484 VAL A C 1
ATOM 3874 O O . VAL A 1 503 ? 44.291 -15.204 4.757 1.00 40.46 484 VAL A O 1
ATOM 3878 N N . ALA A 1 504 ? 44.117 -16.287 6.774 1.00 44.15 485 ALA A N 1
ATOM 3879 C CA . ALA A 1 504 ? 44.392 -15.138 7.665 1.00 44.84 485 ALA A CA 1
ATOM 3880 C C . ALA A 1 504 ? 45.814 -14.682 7.523 1.00 45.72 485 ALA A C 1
ATOM 3881 O O . ALA A 1 504 ? 46.637 -15.466 7.059 1.00 44.68 485 ALA A O 1
ATOM 3883 N N . PRO A 1 505 ? 46.120 -13.442 7.968 1.00 48.36 486 PRO A N 1
ATOM 3884 C CA . PRO A 1 505 ? 47.417 -12.780 7.922 1.00 51.34 486 PRO A CA 1
ATOM 3885 C C . PRO A 1 505 ? 48.767 -13.477 8.177 1.00 55.77 486 PRO A C 1
ATOM 3886 O O . PRO A 1 505 ? 49.775 -12.887 7.803 1.00 64.80 486 PRO A O 1
ATOM 3890 N N . LYS A 1 506 ? 48.882 -14.625 8.814 1.00 56.46 487 LYS A N 1
ATOM 3891 C CA . LYS A 1 506 ? 50.211 -15.304 8.756 1.00 57.20 487 LYS A CA 1
ATOM 3892 C C . LYS A 1 506 ? 50.118 -16.803 8.389 1.00 54.44 487 LYS A C 1
ATOM 3893 O O . LYS A 1 506 ? 51.097 -17.534 8.438 1.00 52.37 487 LYS A O 1
ATOM 3899 N N . GLU A 1 507 ? 48.944 -17.246 7.976 1.00 51.83 488 GLU A N 1
ATOM 3900 C CA . GLU A 1 507 ? 48.720 -18.640 7.740 1.00 51.56 488 GLU A CA 1
ATOM 3901 C C . GLU A 1 507 ? 49.176 -19.018 6.335 1.00 48.49 488 GLU A C 1
ATOM 3902 O O . GLU A 1 507 ? 49.581 -18.167 5.515 1.00 45.32 488 GLU A O 1
ATOM 3908 N N . THR A 1 508 ? 49.128 -20.321 6.100 1.00 46.03 489 THR A N 1
ATOM 3909 C CA . THR A 1 508 ? 49.520 -20.924 4.873 1.00 44.24 489 THR A CA 1
ATOM 3910 C C . THR A 1 508 ? 48.455 -21.957 4.539 1.00 43.08 489 THR A C 1
ATOM 3911 O O . THR A 1 508 ? 47.994 -22.682 5.402 1.00 42.64 489 THR A O 1
ATOM 3915 N N . PHE A 1 509 ? 48.059 -22.029 3.278 1.00 42.24 490 PHE A N 1
ATOM 3916 C CA . PHE A 1 509 ? 47.147 -23.076 2.836 1.00 41.75 490 PHE A CA 1
ATOM 3917 C C . PHE A 1 509 ? 47.644 -23.638 1.519 1.00 40.94 490 PHE A C 1
ATOM 3918 O O . PHE A 1 509 ? 48.060 -22.858 0.644 1.00 41.47 490 PHE A O 1
ATOM 3926 N N . THR A 1 510 ? 47.619 -24.969 1.406 1.00 40.06 491 THR A N 1
ATOM 3927 C CA . THR A 1 510 ? 47.904 -25.693 0.158 1.00 41.04 491 THR A CA 1
ATOM 3928 C C . THR A 1 510 ? 46.615 -26.151 -0.605 1.00 40.14 491 THR A C 1
ATOM 3929 O O . THR A 1 510 ? 45.971 -27.169 -0.265 1.00 38.43 491 THR A O 1
ATOM 3933 N N . TYR A 1 511 ? 46.302 -25.372 -1.643 1.00 37.95 492 TYR A N 1
ATOM 3934 C CA . TYR A 1 511 ? 45.274 -25.667 -2.613 1.00 37.37 492 TYR A CA 1
ATOM 3935 C C . TYR A 1 511 ? 45.680 -26.831 -3.472 1.00 38.15 492 TYR A C 1
ATOM 3936 O O . TYR A 1 511 ? 46.837 -26.940 -3.840 1.00 38.62 492 TYR A O 1
ATOM 3945 N N . GLU A 1 512 ? 44.722 -27.686 -3.810 1.00 39.58 493 GLU A N 1
ATOM 3946 C CA . GLU A 1 512 ? 44.871 -28.653 -4.875 1.00 40.59 493 GLU A CA 1
ATOM 3947 C C . GLU A 1 512 ? 43.710 -28.470 -5.858 1.00 39.70 493 GLU A C 1
ATOM 3948 O O . GLU A 1 512 ? 42.565 -28.636 -5.499 1.00 40.47 493 GLU A O 1
ATOM 3954 N N . TRP A 1 513 ? 44.031 -28.178 -7.110 1.00 38.76 494 TRP A N 1
ATOM 3955 C CA . TRP A 1 513 ? 43.062 -28.165 -8.182 1.00 37.16 494 TRP A CA 1
ATOM 3956 C C . TRP A 1 513 ? 43.479 -29.232 -9.207 1.00 37.46 494 TRP A C 1
ATOM 3957 O O . TRP A 1 513 ? 44.647 -29.689 -9.201 1.00 36.98 494 TRP A O 1
ATOM 3968 N N . THR A 1 514 ? 42.551 -29.629 -10.085 1.00 36.26 495 THR A N 1
ATOM 3969 C CA . THR A 1 514 ? 42.866 -30.591 -11.171 1.00 36.28 495 THR A CA 1
ATOM 3970 C C . THR A 1 514 ? 42.446 -29.985 -12.516 1.00 34.90 495 THR A C 1
ATOM 3971 O O . THR A 1 514 ? 41.728 -28.981 -12.538 1.00 31.15 495 THR A O 1
ATOM 3975 N N . VAL A 1 515 ? 42.901 -30.577 -13.623 1.00 34.75 496 VAL A N 1
ATOM 3976 C CA . VAL A 1 515 ? 42.630 -30.022 -14.958 1.00 35.90 496 VAL A CA 1
ATOM 3977 C C . VAL A 1 515 ? 42.057 -31.128 -15.845 1.00 38.41 496 VAL A C 1
ATOM 3978 O O . VAL A 1 515 ? 42.772 -31.733 -16.663 1.00 39.68 496 VAL A O 1
ATOM 3982 N N . PRO A 1 516 ? 40.758 -31.421 -15.685 1.00 39.65 497 PRO A N 1
ATOM 3983 C CA . PRO A 1 516 ? 40.163 -32.451 -16.542 1.00 39.36 497 PRO A CA 1
ATOM 3984 C C . PRO A 1 516 ? 39.905 -31.906 -17.935 1.00 39.23 497 PRO A C 1
ATOM 3985 O O . PRO A 1 516 ? 39.856 -30.701 -18.141 1.00 40.11 497 PRO A O 1
ATOM 3989 N N . LYS A 1 517 ? 39.762 -32.795 -18.889 1.00 41.31 498 LYS A N 1
ATOM 3990 C CA . LYS A 1 517 ? 39.764 -32.415 -20.282 1.00 44.70 498 LYS A CA 1
ATOM 3991 C C . LYS A 1 517 ? 38.671 -31.423 -20.649 1.00 41.70 498 LYS A C 1
ATOM 3992 O O . LYS A 1 517 ? 38.846 -30.641 -21.559 1.00 40.44 498 LYS A O 1
ATOM 3998 N N . GLU A 1 518 ? 37.557 -31.442 -19.944 1.00 42.21 499 GLU A N 1
ATOM 3999 C CA . GLU A 1 518 ? 36.432 -30.529 -20.244 1.00 43.65 499 GLU A CA 1
ATOM 4000 C C . GLU A 1 518 ? 36.809 -29.082 -19.908 1.00 39.53 499 GLU A C 1
ATOM 4001 O O . GLU A 1 518 ? 36.243 -28.144 -20.450 1.00 34.94 499 GLU A O 1
ATOM 4007 N N . MET A 1 519 ? 37.802 -28.925 -19.040 1.00 39.03 500 MET A N 1
ATOM 4008 C CA . MET A 1 519 ? 38.297 -27.625 -18.666 1.00 39.07 500 MET A CA 1
ATOM 4009 C C . MET A 1 519 ? 39.430 -27.148 -19.559 1.00 35.93 500 MET A C 1
ATOM 4010 O O . MET A 1 519 ? 39.846 -25.990 -19.469 1.00 33.19 500 MET A O 1
ATOM 4015 N N . GLY A 1 520 ? 39.921 -28.031 -20.430 1.00 32.98 501 GLY A N 1
ATOM 4016 C CA . GLY A 1 520 ? 40.983 -27.682 -21.361 1.00 31.50 501 GLY A CA 1
ATOM 4017 C C . GLY A 1 520 ? 40.481 -27.228 -22.716 1.00 30.42 501 GLY A C 1
ATOM 4018 O O . GLY A 1 520 ? 39.285 -27.209 -22.967 1.00 30.09 501 GLY A O 1
ATOM 4019 N N . PRO A 1 521 ? 41.403 -26.882 -23.623 1.00 29.95 502 PRO A N 1
ATOM 4020 C CA . PRO A 1 521 ? 41.039 -26.508 -24.988 1.00 30.64 502 PRO A CA 1
ATOM 4021 C C . PRO A 1 521 ? 40.272 -27.585 -25.670 1.00 29.71 502 PRO A C 1
ATOM 4022 O O . PRO A 1 521 ? 40.583 -28.726 -25.469 1.00 28.14 502 PRO A O 1
ATOM 4026 N N . THR A 1 522 ? 39.299 -27.208 -26.482 1.00 30.59 503 THR A N 1
ATOM 4027 C CA . THR A 1 522 ? 38.601 -28.173 -27.360 1.00 32.03 503 THR A CA 1
ATOM 4028 C C . THR A 1 522 ? 39.480 -28.440 -28.581 1.00 32.12 503 THR A C 1
ATOM 4029 O O . THR A 1 522 ? 40.498 -27.798 -28.747 1.00 32.33 503 THR A O 1
ATOM 4033 N N . TYR A 1 523 ? 39.042 -29.349 -29.441 1.00 32.20 504 TYR A N 1
ATOM 4034 C CA . TYR A 1 523 ? 39.616 -29.587 -30.765 1.00 34.05 504 TYR A CA 1
ATOM 4035 C C . TYR A 1 523 ? 39.882 -28.326 -31.578 1.00 32.95 504 TYR A C 1
ATOM 4036 O O . TYR A 1 523 ? 40.950 -28.174 -32.192 1.00 35.12 504 TYR A O 1
ATOM 4045 N N . ALA A 1 524 ? 38.909 -27.436 -31.581 1.00 31.20 505 ALA A N 1
ATOM 4046 C CA . ALA A 1 524 ? 38.939 -26.272 -32.427 1.00 30.35 505 ALA A CA 1
ATOM 4047 C C . ALA A 1 524 ? 39.707 -25.105 -31.800 1.00 30.50 505 ALA A C 1
ATOM 4048 O O . ALA A 1 524 ? 40.049 -24.168 -32.497 1.00 31.36 505 ALA A O 1
ATOM 4050 N N . ASP A 1 525 ? 39.918 -25.161 -30.477 1.00 30.80 506 ASP A N 1
ATOM 4051 C CA . ASP A 1 525 ? 40.635 -24.128 -29.694 1.00 29.06 506 ASP A CA 1
ATOM 4052 C C . ASP A 1 525 ? 42.131 -24.055 -30.013 1.00 28.26 506 ASP A C 1
ATOM 4053 O O . ASP A 1 525 ? 42.711 -24.996 -30.547 1.00 29.04 506 ASP A O 1
ATOM 4058 N N . PRO A 1 526 ? 42.788 -22.947 -29.628 1.00 27.05 507 PRO A N 1
ATOM 4059 C CA . PRO A 1 526 ? 44.258 -22.966 -29.647 1.00 27.33 507 PRO A CA 1
ATOM 4060 C C . PRO A 1 526 ? 44.881 -23.944 -28.645 1.00 27.43 507 PRO A C 1
ATOM 4061 O O . PRO A 1 526 ? 44.190 -24.504 -27.771 1.00 27.33 507 PRO A O 1
ATOM 4065 N N . VAL A 1 527 ? 46.192 -24.084 -28.742 1.00 27.43 508 VAL A N 1
ATOM 4066 C CA . VAL A 1 527 ? 46.913 -25.037 -27.929 1.00 29.08 508 VAL A CA 1
ATOM 4067 C C . VAL A 1 527 ? 46.804 -24.724 -26.428 1.00 27.93 508 VAL A C 1
ATOM 4068 O O . VAL A 1 527 ? 46.641 -25.647 -25.611 1.00 26.21 508 VAL A O 1
ATOM 4072 N N . CYS A 1 528 ? 46.844 -23.434 -26.093 1.00 26.54 509 CYS A N 1
ATOM 4073 C CA . CYS A 1 528 ? 46.763 -22.971 -24.728 1.00 27.15 509 CYS A CA 1
ATOM 4074 C C . CYS A 1 528 ? 45.688 -21.919 -24.551 1.00 26.82 509 CYS A C 1
ATOM 4075 O O . CYS A 1 528 ? 45.555 -20.991 -25.370 1.00 25.33 509 CYS A O 1
ATOM 4078 N N . LEU A 1 529 ? 44.955 -22.037 -23.439 1.00 27.34 510 LEU A N 1
ATOM 4079 C CA . LEU A 1 529 ? 43.950 -21.025 -23.066 1.00 27.31 510 LEU A CA 1
ATOM 4080 C C . LEU A 1 529 ? 44.470 -20.114 -21.987 1.00 26.49 510 LEU A C 1
ATOM 4081 O O . LEU A 1 529 ? 45.111 -20.557 -21.068 1.00 27.15 510 LEU A O 1
ATOM 4086 N N . SER A 1 530 ? 44.085 -18.860 -22.063 1.00 25.82 511 SER A N 1
ATOM 4087 C CA . SER A 1 530 ? 44.402 -17.854 -21.064 1.00 26.25 511 SER A CA 1
ATOM 4088 C C . SER A 1 530 ? 43.322 -17.906 -20.009 1.00 25.95 511 SER A C 1
ATOM 4089 O O . SER A 1 530 ? 42.135 -17.790 -20.327 1.00 24.99 511 SER A O 1
ATOM 4092 N N . LYS A 1 531 ? 43.706 -18.026 -18.759 1.00 25.99 512 LYS A N 1
ATOM 4093 C CA . LYS A 1 531 ? 42.752 -17.854 -17.688 1.00 26.76 512 LYS A CA 1
ATOM 4094 C C . LYS A 1 531 ? 43.401 -17.017 -16.636 1.00 27.21 512 LYS A C 1
ATOM 4095 O O . LYS A 1 531 ? 44.389 -16.323 -16.934 1.00 26.78 512 LYS A O 1
ATOM 4101 N N . MET A 1 532 ? 42.868 -17.045 -15.420 1.00 28.03 513 MET A N 1
ATOM 4102 C CA . MET A 1 532 ? 43.388 -16.203 -14.364 1.00 29.02 513 MET A CA 1
ATOM 4103 C C . MET A 1 532 ? 43.066 -16.746 -12.996 1.00 28.26 513 MET A C 1
ATOM 4104 O O . MET A 1 532 ? 42.295 -17.673 -12.863 1.00 27.31 513 MET A O 1
ATOM 4109 N N . TYR A 1 533 ? 43.682 -16.134 -11.993 1.00 27.54 514 TYR A N 1
ATOM 4110 C CA . TYR A 1 533 ? 43.389 -16.402 -10.614 1.00 27.40 514 TYR A CA 1
ATOM 4111 C C . TYR A 1 533 ? 43.463 -15.079 -9.858 1.00 27.59 514 TYR A C 1
ATOM 4112 O O . TYR A 1 533 ? 44.087 -14.123 -10.341 1.00 27.16 514 TYR A O 1
ATOM 4121 N N . TYR A 1 534 ? 42.808 -15.031 -8.697 1.00 27.73 515 TYR A N 1
ATOM 4122 C CA . TYR A 1 534 ? 42.672 -13.807 -7.907 1.00 28.66 515 TYR A CA 1
ATOM 4123 C C . TYR A 1 534 ? 42.222 -14.155 -6.508 1.00 29.55 515 TYR A C 1
ATOM 4124 O O . TYR A 1 534 ? 41.840 -15.289 -6.231 1.00 30.23 515 TYR A O 1
ATOM 4133 N N . SER A 1 535 ? 42.270 -13.191 -5.615 1.00 31.02 516 SER A N 1
ATOM 4134 C CA . SER A 1 535 ? 41.809 -13.424 -4.266 1.00 33.91 516 SER A CA 1
ATOM 4135 C C . SER A 1 535 ? 40.300 -13.280 -4.218 1.00 35.21 516 SER A C 1
ATOM 4136 O O . SER A 1 535 ? 39.756 -12.291 -4.684 1.00 36.59 516 SER A O 1
ATOM 4139 N N . GLY A 1 536 ? 39.658 -14.295 -3.643 1.00 36.37 517 GLY A N 1
ATOM 4140 C CA . GLY A 1 536 ? 38.227 -14.383 -3.507 1.00 35.93 517 GLY A CA 1
ATOM 4141 C C . GLY A 1 536 ? 37.627 -14.173 -2.125 1.00 36.95 517 GLY A C 1
ATOM 4142 O O . GLY A 1 536 ? 36.457 -14.489 -1.925 1.00 35.64 517 GLY A O 1
ATOM 4143 N N . VAL A 1 537 ? 38.395 -13.650 -1.172 1.00 38.09 518 VAL A N 1
ATOM 4144 C CA . VAL A 1 537 ? 37.830 -13.292 0.122 1.00 40.00 518 VAL A CA 1
ATOM 4145 C C . VAL A 1 537 ? 36.846 -12.144 -0.039 1.00 40.79 518 VAL A C 1
ATOM 4146 O O . VAL A 1 537 ? 35.771 -12.194 0.509 1.00 41.36 518 VAL A O 1
ATOM 4150 N N . ASP A 1 538 ? 37.256 -11.087 -0.742 1.00 41.62 519 ASP A N 1
ATOM 4151 C CA . ASP A 1 538 ? 36.349 -10.023 -1.204 1.00 41.97 519 ASP A CA 1
ATOM 4152 C C . ASP A 1 538 ? 36.766 -9.591 -2.618 1.00 41.10 519 ASP A C 1
ATOM 4153 O O . ASP A 1 538 ? 37.545 -8.675 -2.825 1.00 41.92 519 ASP A O 1
ATOM 4158 N N . LEU A 1 539 ? 36.203 -10.260 -3.591 1.00 41.70 520 LEU A N 1
ATOM 4159 C CA . LEU A 1 539 ? 36.555 -10.069 -4.994 1.00 41.84 520 LEU A CA 1
ATOM 4160 C C . LEU A 1 539 ? 36.544 -8.613 -5.445 1.00 40.26 520 LEU A C 1
ATOM 4161 O O . LEU A 1 539 ? 37.405 -8.185 -6.238 1.00 38.58 520 LEU A O 1
ATOM 4166 N N . THR A 1 540 ? 35.561 -7.869 -4.941 1.00 37.83 521 THR A N 1
ATOM 4167 C CA . THR A 1 540 ? 35.333 -6.503 -5.398 1.00 36.72 521 THR A CA 1
ATOM 4168 C C . THR A 1 540 ? 36.395 -5.506 -4.912 1.00 37.34 521 THR A C 1
ATOM 4169 O O . THR A 1 540 ? 36.453 -4.364 -5.423 1.00 35.53 521 THR A O 1
ATOM 4173 N N . LYS A 1 541 ? 37.191 -5.915 -3.915 1.00 37.24 522 LYS A N 1
ATOM 4174 C CA . LYS A 1 541 ? 38.355 -5.144 -3.443 1.00 38.23 522 LYS A CA 1
ATOM 4175 C C . LYS A 1 541 ? 39.722 -5.757 -3.713 1.00 36.33 522 LYS A C 1
ATOM 4176 O O . LYS A 1 541 ? 40.698 -5.028 -3.973 1.00 34.73 522 LYS A O 1
ATOM 4182 N N . ASP A 1 542 ? 39.794 -7.086 -3.624 1.00 36.14 523 ASP A N 1
ATOM 4183 C CA . ASP A 1 542 ? 41.080 -7.813 -3.646 1.00 36.60 523 ASP A CA 1
ATOM 4184 C C . ASP A 1 542 ? 41.871 -7.656 -4.941 1.00 35.49 523 ASP A C 1
ATOM 4185 O O . ASP A 1 542 ? 43.072 -7.383 -4.918 1.00 36.90 523 ASP A O 1
ATOM 4190 N N . ILE A 1 543 ? 41.178 -7.756 -6.058 1.00 34.18 524 ILE A N 1
ATOM 4191 C CA . ILE A 1 543 ? 41.827 -7.638 -7.334 1.00 33.71 524 ILE A CA 1
ATOM 4192 C C . ILE A 1 543 ? 42.410 -6.229 -7.470 1.00 32.70 524 ILE A C 1
ATOM 4193 O O . ILE A 1 543 ? 43.596 -6.050 -7.821 1.00 30.63 524 ILE A O 1
ATOM 4198 N N . PHE A 1 544 ? 41.582 -5.238 -7.170 1.00 31.53 525 PHE A N 1
ATOM 4199 C CA . PHE A 1 544 ? 42.034 -3.855 -7.238 1.00 31.90 525 PHE A CA 1
ATOM 4200 C C . PHE A 1 544 ? 43.135 -3.574 -6.235 1.00 32.10 525 PHE A C 1
ATOM 4201 O O . PHE A 1 544 ? 43.929 -2.660 -6.439 1.00 31.49 525 PHE A O 1
ATOM 4209 N N . THR A 1 545 ? 43.187 -4.358 -5.151 1.00 33.18 526 THR A N 1
ATOM 4210 C CA . THR A 1 545 ? 44.324 -4.291 -4.222 1.00 33.84 526 THR A CA 1
ATOM 4211 C C . THR A 1 545 ? 45.646 -4.799 -4.882 1.00 33.50 526 THR A C 1
ATOM 4212 O O . THR A 1 545 ? 46.763 -4.368 -4.490 1.00 33.73 526 THR A O 1
ATOM 4216 N N . GLY A 1 546 ? 45.514 -5.669 -5.895 1.00 31.58 527 GLY A N 1
ATOM 4217 C CA . GLY A 1 546 ? 46.642 -6.169 -6.683 1.00 30.45 527 GLY A CA 1
ATOM 4218 C C . GLY A 1 546 ? 46.711 -7.679 -6.769 1.00 30.29 527 GLY A C 1
ATOM 4219 O O . GLY A 1 546 ? 47.647 -8.219 -7.369 1.00 29.94 527 GLY A O 1
ATOM 4220 N N . LEU A 1 547 ? 45.715 -8.372 -6.223 1.00 29.62 528 LEU A N 1
ATOM 4221 C CA . LEU A 1 547 ? 45.796 -9.812 -6.150 1.00 30.84 528 LEU A CA 1
ATOM 4222 C C . LEU A 1 547 ? 45.165 -10.431 -7.358 1.00 29.27 528 LEU A C 1
ATOM 4223 O O . LEU A 1 547 ? 44.021 -10.867 -7.300 1.00 29.05 528 LEU A O 1
ATOM 4228 N N . ILE A 1 548 ? 45.968 -10.512 -8.416 1.00 28.21 529 ILE A N 1
ATOM 4229 C CA . ILE A 1 548 ? 45.544 -11.005 -9.692 1.00 28.27 529 ILE A CA 1
ATOM 4230 C C . ILE A 1 548 ? 46.741 -11.599 -10.410 1.00 27.55 529 ILE A C 1
ATOM 4231 O O . ILE A 1 548 ? 47.823 -10.991 -10.424 1.00 27.75 529 ILE A O 1
ATOM 4236 N N . GLY A 1 549 ? 46.525 -12.724 -11.088 1.00 26.98 530 GLY A N 1
ATOM 4237 C CA . GLY A 1 549 ? 47.545 -13.268 -11.974 1.00 27.08 530 GLY A CA 1
ATOM 4238 C C . GLY A 1 549 ? 47.036 -14.146 -13.101 1.00 26.38 530 GLY A C 1
ATOM 4239 O O . GLY A 1 549 ? 45.907 -14.543 -13.075 1.00 25.44 530 GLY A O 1
ATOM 4240 N N . PRO A 1 550 ? 47.898 -14.460 -14.089 1.00 27.07 531 PRO A N 1
ATOM 4241 C CA . PRO A 1 550 ? 47.489 -15.286 -15.208 1.00 26.91 531 PRO A CA 1
ATOM 4242 C C . PRO A 1 550 ? 47.577 -16.774 -14.950 1.00 27.91 531 PRO A C 1
ATOM 4243 O O . PRO A 1 550 ? 48.407 -17.233 -14.201 1.00 27.50 531 PRO A O 1
ATOM 4247 N N . MET A 1 551 ? 46.694 -17.509 -15.609 1.00 29.25 532 MET A N 1
ATOM 4248 C CA . MET A 1 551 ? 46.741 -18.952 -15.632 1.00 31.75 532 MET A CA 1
ATOM 4249 C C . MET A 1 551 ? 46.722 -19.329 -17.117 1.00 31.39 532 MET A C 1
ATOM 4250 O O . MET A 1 551 ? 46.107 -18.626 -17.940 1.00 31.86 532 MET A O 1
ATOM 4255 N N . LYS A 1 552 ? 47.482 -20.364 -17.452 1.00 29.71 533 LYS A N 1
ATOM 4256 C CA . LYS A 1 552 ? 47.575 -20.914 -18.778 1.00 28.41 533 LYS A CA 1
ATOM 4257 C C . LYS A 1 552 ? 47.317 -22.410 -18.738 1.00 28.48 533 LYS A C 1
ATOM 4258 O O . LYS A 1 552 ? 48.037 -23.137 -18.078 1.00 27.29 533 LYS A O 1
ATOM 4264 N N . ILE A 1 553 ? 46.291 -22.866 -19.448 1.00 27.40 534 ILE A N 1
ATOM 4265 C CA . ILE A 1 553 ? 45.885 -24.243 -19.398 1.00 28.38 534 ILE A CA 1
ATOM 4266 C C . ILE A 1 553 ? 46.001 -24.800 -20.796 1.00 27.82 534 ILE A C 1
ATOM 4267 O O . ILE A 1 553 ? 45.409 -24.244 -21.698 1.00 27.94 534 ILE A O 1
ATOM 4272 N N . CYS A 1 554 ? 46.723 -25.900 -20.977 1.00 28.19 535 CYS A N 1
ATOM 4273 C CA . CYS A 1 554 ? 47.136 -26.318 -22.314 1.00 29.30 535 CYS A CA 1
ATOM 4274 C C . CYS A 1 554 ? 46.853 -27.787 -22.630 1.00 29.91 535 CYS A C 1
ATOM 4275 O O . CYS A 1 554 ? 46.700 -28.614 -21.742 1.00 28.36 535 CYS A O 1
ATOM 4278 N N . LYS A 1 555 ? 46.790 -28.082 -23.927 1.00 31.02 536 LYS A N 1
ATOM 4279 C CA . LYS A 1 555 ? 46.641 -29.427 -24.399 1.00 33.02 536 LYS A CA 1
ATOM 4280 C C . LYS A 1 555 ? 47.764 -30.263 -23.863 1.00 32.92 536 LYS A C 1
ATOM 4281 O O . LYS A 1 555 ? 48.890 -29.838 -23.737 1.00 31.27 536 LYS A O 1
ATOM 4287 N N . LYS A 1 556 ? 47.399 -31.466 -23.511 1.00 34.20 537 LYS A N 1
ATOM 4288 C CA . LYS A 1 556 ? 48.326 -32.493 -23.152 1.00 36.80 537 LYS A CA 1
ATOM 4289 C C . LYS A 1 556 ? 49.436 -32.645 -24.198 1.00 36.34 537 LYS A C 1
ATOM 4290 O O . LYS A 1 556 ? 49.146 -32.667 -25.387 1.00 36.29 537 LYS A O 1
ATOM 4296 N N . GLY A 1 557 ? 50.689 -32.744 -23.741 1.00 36.11 538 GLY A N 1
ATOM 4297 C CA . GLY A 1 557 ? 51.863 -32.920 -24.606 1.00 36.98 538 GLY A CA 1
ATOM 4298 C C . GLY A 1 557 ? 52.427 -31.665 -25.247 1.00 37.88 538 GLY A 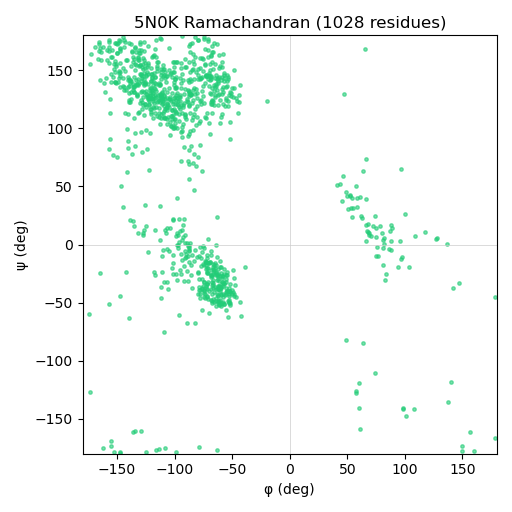C 1
ATOM 4299 O O . GLY A 1 557 ? 53.430 -31.729 -25.965 1.00 37.54 538 GLY A O 1
ATOM 4300 N N . SER A 1 558 ? 51.819 -30.507 -24.974 1.00 37.18 539 SER A N 1
ATOM 4301 C CA . SER A 1 558 ? 52.169 -29.276 -25.697 1.00 37.14 539 SER A CA 1
ATOM 4302 C C . SER A 1 558 ? 53.274 -28.412 -25.048 1.00 36.43 539 SER A C 1
ATOM 4303 O O . SER A 1 558 ? 53.835 -27.539 -25.719 1.00 38.23 539 SER A O 1
ATOM 4306 N N . LEU A 1 559 ? 53.558 -28.605 -23.765 1.00 36.01 540 LEU A N 1
ATOM 4307 C CA . LEU A 1 559 ? 54.518 -27.744 -23.060 1.00 37.18 540 LEU A CA 1
ATOM 4308 C C . LEU A 1 559 ? 55.923 -28.380 -22.898 1.00 38.32 540 LEU A C 1
ATOM 4309 O O . LEU A 1 559 ? 56.065 -29.603 -22.902 1.00 37.71 540 LEU A O 1
ATOM 4314 N N . LEU A 1 560 ? 56.937 -27.526 -22.815 1.00 38.49 541 LEU A N 1
ATOM 4315 C CA . LEU A 1 560 ? 58.290 -27.936 -22.446 1.00 41.43 541 LEU A CA 1
ATOM 4316 C C . LEU A 1 560 ? 58.316 -27.903 -20.932 1.00 43.01 541 LEU A C 1
ATOM 4317 O O . LEU A 1 560 ? 57.333 -27.447 -20.295 1.00 43.11 541 LEU A O 1
ATOM 4322 N N . ALA A 1 561 ? 59.415 -28.401 -20.364 1.00 42.86 542 ALA A N 1
ATOM 4323 C CA . ALA A 1 561 ? 59.548 -28.623 -18.911 1.00 43.79 542 ALA A CA 1
ATOM 4324 C C . ALA A 1 561 ? 59.352 -27.333 -18.082 1.00 42.78 542 ALA A C 1
ATOM 4325 O O . ALA A 1 561 ? 58.819 -27.360 -16.961 1.00 42.74 542 ALA A O 1
ATOM 4327 N N . ASP A 1 562 ? 59.756 -26.205 -18.663 1.00 42.35 543 ASP A N 1
ATOM 4328 C CA . ASP A 1 562 ? 59.625 -24.899 -18.018 1.00 43.39 543 ASP A CA 1
ATOM 4329 C C . ASP A 1 562 ? 58.264 -24.212 -18.262 1.00 40.71 543 ASP A C 1
ATOM 4330 O O . ASP A 1 562 ? 58.071 -23.081 -17.838 1.00 40.63 543 ASP A O 1
ATOM 4335 N N . GLY A 1 563 ? 57.356 -24.860 -18.987 1.00 39.67 544 GLY A N 1
ATOM 4336 C CA . GLY A 1 563 ? 55.990 -24.338 -19.198 1.00 39.88 544 GLY A CA 1
ATOM 4337 C C . GLY A 1 563 ? 55.725 -23.592 -20.505 1.00 39.13 544 GLY A C 1
ATOM 4338 O O . GLY A 1 563 ? 54.565 -23.306 -20.830 1.00 37.16 544 GLY A O 1
ATOM 4339 N N . ARG A 1 564 ? 56.786 -23.286 -21.249 1.00 40.02 545 ARG A N 1
ATOM 4340 C CA . ARG A 1 564 ? 56.680 -22.618 -22.545 1.00 40.02 545 ARG A CA 1
ATOM 4341 C C . ARG A 1 564 ? 56.032 -23.573 -23.515 1.00 37.12 545 ARG A C 1
ATOM 4342 O O . ARG A 1 564 ? 56.259 -24.781 -23.467 1.00 35.13 545 ARG A O 1
ATOM 4350 N N . GLN A 1 565 ? 55.238 -23.013 -24.406 1.00 35.34 546 GLN A N 1
ATOM 4351 C CA . GLN A 1 565 ? 54.567 -23.820 -25.381 1.00 37.16 546 GLN A CA 1
ATOM 4352 C C . GLN A 1 565 ? 55.555 -24.219 -26.507 1.00 38.74 546 GLN A C 1
ATOM 4353 O O . GLN A 1 565 ? 56.390 -23.395 -26.938 1.00 36.33 546 GLN A O 1
ATOM 4359 N N . LYS A 1 566 ? 55.396 -25.455 -27.000 1.00 39.24 547 LYS A N 1
ATOM 4360 C CA . LYS A 1 566 ? 56.346 -26.049 -27.933 1.00 41.28 547 LYS A CA 1
ATOM 4361 C C . LYS A 1 566 ? 56.632 -25.216 -29.168 1.00 43.03 547 LYS A C 1
ATOM 4362 O O . LYS A 1 566 ? 57.779 -24.828 -29.384 1.00 48.95 547 LYS A O 1
ATOM 4368 N N . ASP A 1 567 ? 55.704 -24.922 -30.037 1.00 43.80 548 ASP A N 1
ATOM 4369 C CA . ASP A 1 567 ? 56.268 -24.378 -31.307 1.00 45.59 548 ASP A CA 1
ATOM 4370 C C . ASP A 1 567 ? 56.231 -22.844 -31.356 1.00 41.30 548 ASP A C 1
ATOM 4371 O O . ASP A 1 567 ? 56.036 -22.248 -32.398 1.00 38.17 548 ASP A O 1
ATOM 4376 N N . VAL A 1 568 ? 56.537 -22.236 -30.211 1.00 38.54 549 VAL A N 1
ATOM 4377 C CA . VAL A 1 568 ? 56.266 -20.822 -29.955 1.00 38.04 549 VAL A CA 1
ATOM 4378 C C . VAL A 1 568 ? 57.493 -20.147 -29.371 1.00 37.06 549 VAL A C 1
ATOM 4379 O O . VAL A 1 568 ? 58.053 -20.647 -28.400 1.00 38.61 549 VAL A O 1
ATOM 4383 N N . ASP A 1 569 ? 57.889 -19.015 -29.944 1.00 34.19 550 ASP A N 1
ATOM 4384 C CA . ASP A 1 569 ? 59.111 -18.366 -29.535 1.00 35.62 550 ASP A CA 1
ATOM 4385 C C . ASP A 1 569 ? 58.903 -17.581 -28.246 1.00 33.80 550 ASP A C 1
ATOM 4386 O O . ASP A 1 569 ? 59.715 -17.677 -27.351 1.00 33.48 550 ASP A O 1
ATOM 4391 N N . LYS A 1 570 ? 57.791 -16.864 -28.129 1.00 32.79 551 LYS A N 1
ATOM 4392 C CA . LYS A 1 570 ? 57.502 -16.059 -26.953 1.00 32.20 551 LYS A CA 1
ATOM 4393 C C . LYS A 1 570 ? 56.013 -15.989 -26.635 1.00 30.46 551 LYS A C 1
ATOM 4394 O O . LYS A 1 570 ? 55.142 -15.963 -27.536 1.00 28.81 551 LYS A O 1
ATOM 4400 N N . GLU A 1 571 ? 55.773 -15.944 -25.324 1.00 29.20 552 GLU A N 1
ATOM 4401 C CA . GLU A 1 571 ? 54.490 -15.883 -24.733 1.00 29.57 552 GLU A CA 1
ATOM 4402 C C . GLU A 1 571 ? 54.402 -14.647 -23.851 1.00 29.06 552 GLU A C 1
ATOM 4403 O O . GLU A 1 571 ? 55.219 -14.484 -22.980 1.00 30.87 552 GLU A O 1
ATOM 4409 N N . PHE A 1 572 ? 53.405 -13.786 -24.082 1.00 28.67 553 PHE A N 1
ATOM 4410 C CA . PHE A 1 572 ? 53.189 -12.564 -23.296 1.00 27.84 553 PHE A CA 1
ATOM 4411 C C . PHE A 1 572 ? 51.763 -12.515 -22.773 1.00 26.74 553 PHE A C 1
ATOM 4412 O O . PHE A 1 572 ? 50.857 -12.866 -23.481 1.00 27.40 553 PHE A O 1
ATOM 4420 N N . TYR A 1 573 ? 51.587 -11.920 -21.600 1.00 26.35 554 TYR A N 1
ATOM 4421 C CA . TYR A 1 573 ? 50.366 -11.860 -20.806 1.00 25.62 554 TYR A CA 1
ATOM 4422 C C . TYR A 1 573 ? 50.052 -10.392 -20.597 1.00 26.20 554 TYR A C 1
ATOM 4423 O O . TYR A 1 573 ? 50.927 -9.656 -20.114 1.00 25.65 554 TYR A O 1
ATOM 4432 N N . LEU A 1 574 ? 48.858 -9.938 -20.999 1.00 25.46 555 LEU A N 1
ATOM 4433 C CA . LEU A 1 574 ? 48.468 -8.536 -20.819 1.00 25.77 555 LEU A CA 1
ATOM 4434 C C . LEU A 1 574 ? 47.130 -8.486 -20.128 1.00 25.31 555 LEU A C 1
ATOM 4435 O O . LEU A 1 574 ? 46.092 -8.956 -20.650 1.00 24.38 555 LEU A O 1
ATOM 4440 N N . PHE A 1 575 ? 47.178 -7.913 -18.944 1.00 25.41 556 PHE A N 1
ATOM 4441 C CA . PHE A 1 575 ? 46.034 -7.654 -18.123 1.00 25.59 556 PHE A CA 1
ATOM 4442 C C . PHE A 1 575 ? 45.657 -6.165 -18.231 1.00 25.51 556 PHE A C 1
ATOM 4443 O O . PHE A 1 575 ? 46.375 -5.298 -17.737 1.00 24.67 556 PHE A O 1
ATOM 4451 N N . ALA A 1 576 ? 44.525 -5.884 -18.877 1.00 25.94 557 ALA A N 1
ATOM 4452 C CA . ALA A 1 576 ? 43.983 -4.514 -18.965 1.00 25.97 557 ALA A CA 1
ATOM 4453 C C . ALA A 1 576 ? 42.895 -4.243 -17.933 1.00 26.01 557 ALA A C 1
ATOM 4454 O O . ALA A 1 576 ? 41.961 -5.012 -17.748 1.00 26.22 557 ALA A O 1
ATOM 4456 N N . THR A 1 577 ? 43.031 -3.139 -17.235 1.00 27.01 558 THR A N 1
ATOM 4457 C CA . THR A 1 577 ? 42.014 -2.763 -16.255 1.00 28.05 558 THR A CA 1
ATOM 4458 C C . THR A 1 577 ? 42.197 -1.312 -15.825 1.00 29.17 558 THR A C 1
ATOM 4459 O O . THR A 1 577 ? 43.295 -0.728 -15.966 1.00 29.43 558 THR A O 1
ATOM 4463 N N . VAL A 1 578 ? 41.107 -0.768 -15.297 1.00 29.69 559 VAL A N 1
ATOM 4464 C CA . VAL A 1 578 ? 41.116 0.490 -14.617 1.00 31.98 559 VAL A CA 1
ATOM 4465 C C . VAL A 1 578 ? 41.311 0.124 -13.141 1.00 31.96 559 VAL A C 1
ATOM 4466 O O . VAL A 1 578 ? 40.370 -0.289 -12.470 1.00 32.52 559 VAL A O 1
ATOM 4470 N N . PHE A 1 579 ? 42.538 0.270 -12.652 1.00 32.49 560 PHE A N 1
ATOM 4471 C CA . PHE A 1 579 ? 42.853 -0.097 -11.263 1.00 33.45 560 PHE A CA 1
ATOM 4472 C C . PHE A 1 579 ? 42.234 0.929 -10.346 1.00 33.83 560 PHE A C 1
ATOM 4473 O O . PHE A 1 579 ? 42.662 2.081 -10.315 1.00 32.53 560 PHE A O 1
ATOM 4481 N N . ASP A 1 580 ? 41.190 0.519 -9.634 1.00 34.05 561 ASP A N 1
ATOM 4482 C CA . ASP A 1 580 ? 40.421 1.468 -8.857 1.00 34.24 561 ASP A CA 1
ATOM 4483 C C . ASP A 1 580 ? 41.007 1.437 -7.470 1.00 33.45 561 ASP A C 1
ATOM 4484 O O . ASP A 1 580 ? 40.624 0.632 -6.669 1.00 32.72 561 ASP A O 1
ATOM 4489 N N . GLU A 1 581 ? 41.964 2.324 -7.221 1.00 33.42 562 GLU A N 1
ATOM 4490 C CA . GLU A 1 581 ? 42.598 2.414 -5.936 1.00 35.40 562 GLU A CA 1
ATOM 4491 C C . GLU A 1 581 ? 41.636 2.856 -4.807 1.00 37.50 562 GLU A C 1
ATOM 4492 O O . GLU A 1 581 ? 41.959 2.669 -3.618 1.00 38.53 562 GLU A O 1
ATOM 4498 N N . ASN A 1 582 ? 40.474 3.410 -5.167 1.00 38.10 563 ASN A N 1
ATOM 4499 C CA . ASN A 1 582 ? 39.428 3.732 -4.186 1.00 41.42 563 ASN A CA 1
ATOM 4500 C C . ASN A 1 582 ? 38.861 2.490 -3.567 1.00 40.69 563 ASN A C 1
ATOM 4501 O O . ASN A 1 582 ? 38.444 2.518 -2.436 1.00 41.31 563 ASN A O 1
ATOM 4506 N N . GLU A 1 583 ? 38.850 1.419 -4.335 1.00 41.93 564 GLU A N 1
ATOM 4507 C CA . GLU A 1 583 ? 38.359 0.125 -3.880 1.00 43.91 564 GLU A CA 1
ATOM 4508 C C . GLU A 1 583 ? 39.410 -0.739 -3.194 1.00 40.65 564 GLU A C 1
ATOM 4509 O O . GLU A 1 583 ? 39.074 -1.803 -2.717 1.00 41.99 564 GLU A O 1
ATOM 4515 N N . SER A 1 584 ? 40.658 -0.295 -3.120 1.00 38.99 565 SER A N 1
ATOM 4516 C CA . SER A 1 584 ? 41.724 -1.087 -2.482 1.00 39.80 565 SER A CA 1
ATOM 4517 C C . SER A 1 584 ? 41.576 -1.232 -0.956 1.00 40.32 565 SER A C 1
ATOM 4518 O O . SER A 1 584 ? 41.169 -0.286 -0.255 1.00 41.34 565 SER A O 1
ATOM 4521 N N . LEU A 1 585 ? 41.951 -2.413 -0.455 1.00 40.20 566 LEU A N 1
ATOM 4522 C CA . LEU A 1 585 ? 42.017 -2.674 0.984 1.00 40.09 566 LEU A CA 1
ATOM 4523 C C . LEU A 1 585 ? 42.982 -1.700 1.640 1.00 39.88 566 LEU A C 1
ATOM 4524 O O . LEU A 1 585 ? 42.821 -1.397 2.824 1.00 40.92 566 LEU A O 1
ATOM 4529 N N . LEU A 1 586 ? 43.960 -1.229 0.870 1.00 38.24 567 LEU A N 1
ATOM 4530 C CA . LEU A 1 586 ? 44.975 -0.315 1.353 1.00 40.02 567 LEU A CA 1
ATOM 4531 C C . LEU A 1 586 ? 44.737 1.184 1.122 1.00 40.14 567 LEU A C 1
ATOM 4532 O O . LEU A 1 586 ? 45.655 1.990 1.355 1.00 39.37 567 LEU A O 1
ATOM 4537 N N . LEU A 1 587 ? 43.520 1.561 0.709 1.00 41.11 568 LEU A N 1
ATOM 4538 C CA . LEU A 1 587 ? 43.177 2.975 0.520 1.00 42.86 568 LEU A CA 1
ATOM 4539 C C . LEU A 1 587 ? 43.510 3.815 1.736 1.00 45.72 568 LEU A C 1
ATOM 4540 O O . LEU A 1 587 ? 43.985 4.923 1.572 1.00 46.29 568 LEU A O 1
ATOM 4545 N N . ASP A 1 588 ? 43.252 3.308 2.942 1.00 49.20 569 ASP A N 1
ATOM 4546 C CA . ASP A 1 588 ? 43.549 4.080 4.149 1.00 51.89 569 ASP A CA 1
ATOM 4547 C C . ASP A 1 588 ? 45.050 4.196 4.387 1.00 51.86 569 ASP A C 1
ATOM 4548 O O . ASP A 1 588 ? 45.529 5.306 4.642 1.00 52.72 569 ASP A O 1
ATOM 4553 N N . ASP A 1 589 ? 45.807 3.103 4.294 1.00 51.75 570 ASP A N 1
ATOM 4554 C CA . ASP A 1 589 ? 47.280 3.224 4.398 1.00 52.99 570 ASP A CA 1
ATOM 4555 C C . ASP A 1 589 ? 47.851 4.228 3.392 1.00 51.94 570 ASP A C 1
ATOM 4556 O O . ASP A 1 589 ? 48.745 4.987 3.720 1.00 52.02 570 ASP A O 1
ATOM 4561 N N . ASN A 1 590 ? 47.320 4.227 2.175 1.00 49.54 571 ASN A N 1
ATOM 4562 C CA . ASN A 1 590 ? 47.809 5.094 1.130 1.00 48.01 571 ASN A CA 1
ATOM 4563 C C . ASN A 1 590 ? 47.452 6.561 1.349 1.00 49.21 571 ASN A C 1
ATOM 4564 O O . ASN A 1 590 ? 48.262 7.446 1.054 1.00 48.59 571 ASN A O 1
ATOM 4569 N N . ILE A 1 591 ? 46.248 6.823 1.849 1.00 49.78 572 ILE A N 1
ATOM 4570 C CA . ILE A 1 591 ? 45.863 8.189 2.206 1.00 51.76 572 ILE A CA 1
ATOM 4571 C C . ILE A 1 591 ? 46.856 8.724 3.248 1.00 53.24 572 ILE A C 1
ATOM 4572 O O . ILE A 1 591 ? 47.416 9.819 3.074 1.00 53.43 572 ILE A O 1
ATOM 4577 N N . ARG A 1 592 ? 47.094 7.938 4.296 1.00 55.16 573 ARG A N 1
ATOM 4578 C CA . ARG A 1 592 ? 48.084 8.308 5.332 1.00 59.58 573 ARG A CA 1
ATOM 4579 C C . ARG A 1 592 ? 49.515 8.429 4.814 1.00 58.35 573 ARG A C 1
ATOM 4580 O O . ARG A 1 592 ? 50.207 9.384 5.142 1.00 57.49 573 ARG A O 1
ATOM 4588 N N . MET A 1 593 ? 49.942 7.484 3.989 1.00 58.43 574 MET A N 1
ATOM 4589 C CA . MET A 1 593 ? 51.340 7.432 3.553 1.00 61.13 574 MET A CA 1
ATOM 4590 C C . MET A 1 593 ? 51.692 8.556 2.553 1.00 59.25 574 MET A C 1
ATOM 4591 O O . MET A 1 593 ? 52.796 9.088 2.594 1.00 58.16 574 MET A O 1
ATOM 4596 N N . PHE A 1 594 ? 50.741 8.949 1.700 1.00 57.12 575 PHE A N 1
ATOM 4597 C CA . PHE A 1 594 ? 51.058 9.730 0.506 1.00 55.87 575 PHE A CA 1
ATOM 4598 C C . PHE A 1 594 ? 50.463 11.149 0.384 1.00 55.34 575 PHE A C 1
ATOM 4599 O O . PHE A 1 594 ? 51.004 11.975 -0.348 1.00 53.34 575 PHE A O 1
ATOM 4607 N N . THR A 1 595 ? 49.361 11.431 1.061 1.00 56.67 576 THR A N 1
ATOM 4608 C CA . THR A 1 595 ? 48.823 12.793 1.062 1.00 59.03 576 THR A CA 1
ATOM 4609 C C . THR A 1 595 ? 49.492 13.584 2.180 1.00 61.64 576 THR A C 1
ATOM 4610 O O . THR A 1 595 ? 49.749 13.044 3.256 1.00 61.95 576 THR A O 1
ATOM 4614 N N . THR A 1 596 ? 49.776 14.860 1.922 1.00 63.39 577 THR A N 1
ATOM 4615 C CA . THR A 1 596 ? 50.288 15.754 2.968 1.00 65.69 577 THR A CA 1
ATOM 4616 C C . THR A 1 596 ? 49.170 16.262 3.913 1.00 66.22 577 THR A C 1
ATOM 4617 O O . THR A 1 596 ? 49.480 16.821 4.948 1.00 69.48 577 THR A O 1
ATOM 4621 N N . ALA A 1 597 ? 47.892 16.024 3.593 1.00 64.13 578 ALA A N 1
ATOM 4622 C CA . ALA A 1 597 ? 46.787 16.452 4.455 1.00 63.46 578 ALA A CA 1
ATOM 4623 C C . ALA A 1 597 ? 45.626 15.431 4.524 1.00 61.21 578 ALA A C 1
ATOM 4624 O O . ALA A 1 597 ? 44.507 15.758 4.189 1.00 61.62 578 ALA A O 1
ATOM 4626 N N . PRO A 1 598 ? 45.879 14.212 5.033 1.00 60.78 579 PRO A N 1
ATOM 4627 C CA . PRO A 1 598 ? 44.883 13.114 5.099 1.00 61.95 579 PRO A CA 1
ATOM 4628 C C . PRO A 1 598 ? 43.522 13.376 5.792 1.00 64.40 579 PRO A C 1
ATOM 4629 O O . PRO A 1 598 ? 42.529 12.674 5.530 1.00 61.57 579 PRO A O 1
ATOM 4633 N N . GLU A 1 599 ? 43.500 14.358 6.684 1.00 69.50 580 GLU A N 1
ATOM 4634 C CA . GLU A 1 599 ? 42.305 14.729 7.438 1.00 71.30 580 GLU A CA 1
ATOM 4635 C C . GLU A 1 599 ? 41.297 15.345 6.490 1.00 67.81 580 GLU A C 1
ATOM 4636 O O . GLU A 1 599 ? 40.115 15.104 6.621 1.00 67.32 580 GLU A O 1
ATOM 4642 N N . ASN A 1 600 ? 41.778 16.138 5.538 1.00 65.80 581 ASN A N 1
ATOM 4643 C CA . ASN A 1 600 ? 40.910 16.796 4.550 1.00 66.79 581 ASN A CA 1
ATOM 4644 C C . ASN A 1 600 ? 40.400 15.899 3.402 1.00 64.77 581 ASN A C 1
ATOM 4645 O O . ASN A 1 600 ? 39.522 16.336 2.641 1.00 64.08 581 ASN A O 1
ATOM 4650 N N . VAL A 1 601 ? 40.943 14.687 3.247 1.00 61.59 582 VAL A N 1
ATOM 4651 C CA . VAL A 1 601 ? 40.529 13.822 2.146 1.00 59.56 582 VAL A CA 1
ATOM 4652 C C . VAL A 1 601 ? 39.093 13.408 2.387 1.00 58.87 582 VAL A C 1
ATOM 4653 O O . VAL A 1 601 ? 38.758 12.893 3.464 1.00 58.07 582 VAL A O 1
ATOM 4657 N N . ASP A 1 602 ? 38.247 13.678 1.399 1.00 57.71 583 ASP A N 1
ATOM 4658 C CA . ASP A 1 602 ? 36.897 13.135 1.367 1.00 58.58 583 ASP A CA 1
ATOM 4659 C C . ASP A 1 602 ? 36.923 12.035 0.284 1.00 57.27 583 ASP A C 1
ATOM 4660 O O . ASP A 1 602 ? 37.016 12.337 -0.917 1.00 56.99 583 ASP A O 1
ATOM 4665 N N . LYS A 1 603 ? 36.838 10.775 0.716 1.00 55.14 584 LYS A N 1
ATOM 4666 C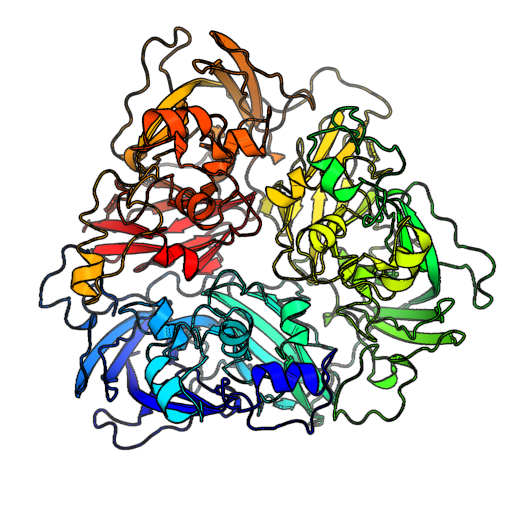 CA . LYS A 1 603 ? 36.841 9.626 -0.202 1.00 54.94 584 LYS A CA 1
ATOM 4667 C C . LYS A 1 603 ? 35.715 9.691 -1.216 1.00 57.29 584 LYS A C 1
ATOM 4668 O O . LYS A 1 603 ? 35.840 9.128 -2.310 1.00 59.04 584 LYS A O 1
ATOM 4674 N N . GLU A 1 604 ? 34.612 10.356 -0.850 1.00 58.82 585 GLU A N 1
ATOM 4675 C CA . GLU A 1 604 ? 33.428 10.470 -1.717 1.00 58.70 585 GLU A CA 1
ATOM 4676 C C . GLU A 1 604 ? 33.542 11.558 -2.799 1.00 55.51 585 GLU A C 1
ATOM 4677 O O . GLU A 1 604 ? 32.714 11.609 -3.678 1.00 52.25 585 GLU A O 1
ATOM 4683 N N . ASP A 1 605 ? 34.552 12.420 -2.742 1.00 56.04 586 ASP A N 1
ATOM 4684 C CA . ASP A 1 605 ? 34.728 13.474 -3.756 1.00 57.68 586 ASP A CA 1
ATOM 4685 C C . ASP A 1 605 ? 35.024 12.825 -5.119 1.00 57.05 586 ASP A C 1
ATOM 4686 O O . ASP A 1 605 ? 35.935 11.995 -5.212 1.00 56.95 586 ASP A O 1
ATOM 4691 N N . GLU A 1 606 ? 34.243 13.186 -6.145 1.00 56.33 587 GLU A N 1
ATOM 4692 C CA . GLU A 1 606 ? 34.439 12.694 -7.523 1.00 56.29 587 GLU A CA 1
ATOM 4693 C C . GLU A 1 606 ? 35.846 12.880 -8.094 1.00 53.92 587 GLU A C 1
ATOM 4694 O O . GLU A 1 606 ? 36.363 11.981 -8.755 1.00 53.48 587 GLU A O 1
ATOM 4700 N N . ASP A 1 607 ? 36.470 14.023 -7.827 1.00 52.65 588 ASP A N 1
ATOM 4701 C CA . ASP A 1 607 ? 37.805 14.303 -8.371 1.00 51.73 588 ASP A CA 1
ATOM 4702 C C . ASP A 1 607 ? 38.914 13.541 -7.616 1.00 49.32 588 ASP A C 1
ATOM 4703 O O . ASP A 1 607 ? 39.946 13.215 -8.197 1.00 48.48 588 ASP A O 1
ATOM 4708 N N . PHE A 1 608 ? 38.711 13.262 -6.333 1.00 46.69 589 PHE A N 1
ATOM 4709 C CA . PHE A 1 608 ? 39.625 12.413 -5.598 1.00 45.19 589 PHE A CA 1
ATOM 4710 C C . PHE A 1 608 ? 39.486 11.013 -6.144 1.00 43.03 589 PHE A C 1
ATOM 4711 O O . PHE A 1 608 ? 40.468 10.371 -6.423 1.00 42.31 589 PHE A O 1
ATOM 4719 N N . GLN A 1 609 ? 38.259 10.552 -6.283 1.00 43.10 590 GLN A N 1
ATOM 4720 C CA . GLN A 1 609 ? 38.017 9.259 -6.903 1.00 43.88 590 GLN A CA 1
ATOM 4721 C C . GLN A 1 609 ? 38.674 9.076 -8.271 1.00 40.66 590 GLN A C 1
ATOM 4722 O O . GLN A 1 609 ? 39.325 8.072 -8.512 1.00 39.86 590 GLN A O 1
ATOM 4728 N N . GLU A 1 610 ? 38.517 10.054 -9.137 1.00 39.49 591 GLU A N 1
ATOM 4729 C CA . GLU A 1 610 ? 39.058 9.971 -10.486 1.00 38.86 591 GLU A CA 1
ATOM 4730 C C . GLU A 1 610 ? 40.595 9.827 -10.437 1.00 37.86 591 GLU A C 1
ATOM 4731 O O . GLU A 1 610 ? 41.200 9.023 -11.183 1.00 34.99 591 GLU A O 1
ATOM 4737 N N . SER A 1 611 ? 41.205 10.571 -9.519 1.00 36.93 592 SER A N 1
ATOM 4738 C CA . SER A 1 611 ? 42.655 10.595 -9.370 1.00 36.68 592 SER A CA 1
ATOM 4739 C C . SER A 1 611 ? 43.226 9.246 -8.928 1.00 37.27 592 SER A C 1
ATOM 4740 O O . SER A 1 611 ? 44.467 9.039 -9.018 1.00 38.96 592 SER A O 1
ATOM 4743 N N . ASN A 1 612 ? 42.372 8.389 -8.346 1.00 35.70 593 ASN A N 1
ATOM 4744 C CA . ASN A 1 612 ? 42.776 7.042 -7.942 1.00 35.60 593 ASN A CA 1
ATOM 4745 C C . ASN A 1 612 ? 42.421 5.931 -8.932 1.00 34.37 593 ASN A C 1
ATOM 4746 O O . ASN A 1 612 ? 42.554 4.738 -8.588 1.00 33.04 593 ASN A O 1
ATOM 4751 N N . LYS A 1 613 ? 41.980 6.313 -10.139 1.00 32.84 594 LYS A N 1
ATOM 4752 C CA . LYS A 1 613 ? 41.695 5.362 -11.202 1.00 32.56 594 LYS A CA 1
ATOM 4753 C C . LYS A 1 613 ? 42.794 5.273 -12.214 1.00 31.94 594 LYS A C 1
ATOM 4754 O O . LYS A 1 613 ? 42.866 6.089 -13.097 1.00 34.10 594 LYS A O 1
ATOM 4760 N N . MET A 1 614 ? 43.614 4.241 -12.099 1.00 31.50 595 MET A N 1
ATOM 4761 C CA . MET A 1 614 ? 44.858 4.115 -12.828 1.00 31.49 595 MET A CA 1
ATOM 4762 C C . MET A 1 614 ? 44.633 3.154 -14.012 1.00 31.13 595 MET A C 1
ATOM 4763 O O . MET A 1 614 ? 44.584 1.942 -13.864 1.00 29.80 595 MET A O 1
ATOM 4768 N N . HIS A 1 615 ? 44.489 3.751 -15.191 1.00 31.53 596 HIS A N 1
ATOM 4769 C CA . HIS A 1 615 ? 44.094 3.065 -16.391 1.00 31.13 596 HIS A CA 1
ATOM 4770 C C . HIS A 1 615 ? 45.363 2.470 -16.963 1.00 30.90 596 HIS A C 1
ATOM 4771 O O . HIS A 1 615 ? 46.202 3.230 -17.499 1.00 32.22 596 HIS A O 1
ATOM 4778 N N . SER A 1 616 ? 45.477 1.133 -16.895 1.00 28.74 597 SER A N 1
ATOM 4779 C CA . SER A 1 616 ? 46.758 0.465 -17.005 1.00 28.44 597 SER A CA 1
ATOM 4780 C C . SER A 1 616 ? 46.752 -0.920 -17.673 1.00 27.49 597 SER A C 1
ATOM 4781 O O . SER A 1 616 ? 45.710 -1.545 -17.844 1.00 25.99 597 SER A O 1
ATOM 4784 N N . MET A 1 617 ? 47.956 -1.385 -17.973 1.00 27.76 598 MET A N 1
ATOM 4785 C CA . MET A 1 617 ? 48.229 -2.678 -18.569 1.00 29.38 598 MET A CA 1
ATOM 4786 C C . MET A 1 617 ? 49.319 -3.315 -17.726 1.00 27.85 598 MET A C 1
ATOM 4787 O O . MET A 1 617 ? 50.426 -2.796 -17.684 1.00 27.80 598 MET A O 1
ATOM 4792 N N . ASN A 1 618 ? 49.011 -4.411 -17.030 1.00 26.17 599 ASN A N 1
ATOM 4793 C CA . ASN A 1 618 ? 49.955 -5.009 -16.077 1.00 26.34 599 ASN A CA 1
ATOM 4794 C C . ASN A 1 618 ? 50.480 -4.051 -14.988 1.00 27.05 599 ASN A C 1
ATOM 4795 O O . ASN A 1 618 ? 51.602 -4.181 -14.490 1.00 27.72 599 ASN A O 1
ATOM 4800 N N . GLY A 1 619 ? 49.649 -3.103 -14.599 1.00 27.18 600 GLY A N 1
ATOM 4801 C CA . GLY A 1 619 ? 50.019 -2.120 -13.597 1.00 29.04 600 GLY A CA 1
ATOM 4802 C C . GLY A 1 619 ? 50.836 -0.953 -14.127 1.00 30.65 600 GLY A C 1
ATOM 4803 O O . GLY A 1 619 ? 51.312 -0.151 -13.326 1.00 31.20 600 GLY A O 1
ATOM 4804 N N . PHE A 1 620 ? 51.032 -0.868 -15.456 1.00 30.38 601 PHE A N 1
ATOM 4805 C CA . PHE A 1 620 ? 51.876 0.161 -16.039 1.00 31.16 601 PHE A CA 1
ATOM 4806 C C . PHE A 1 620 ? 51.026 1.074 -16.904 1.00 31.03 601 PHE A C 1
ATOM 4807 O O . PHE A 1 620 ? 49.979 0.659 -17.452 1.00 30.55 601 PHE A O 1
ATOM 4815 N N . MET A 1 621 ? 51.500 2.307 -17.041 1.00 30.52 602 MET A N 1
ATOM 4816 C CA . MET A 1 621 ? 50.752 3.380 -17.637 1.00 29.80 602 MET A CA 1
ATOM 4817 C C . MET A 1 621 ? 51.649 4.246 -18.486 1.00 30.02 602 MET A C 1
ATOM 4818 O O . MET A 1 621 ? 52.859 4.239 -18.329 1.00 30.42 602 MET A O 1
ATOM 4823 N N . TYR A 1 622 ? 51.050 4.984 -19.416 1.00 30.38 603 TYR A N 1
ATOM 4824 C CA . TYR A 1 622 ? 51.764 5.946 -20.266 1.00 29.83 603 TYR A CA 1
ATOM 4825 C C . TYR A 1 622 ? 53.149 5.455 -20.774 1.00 31.46 603 TYR A C 1
ATOM 4826 O O . TYR A 1 622 ? 54.173 6.139 -20.635 1.00 32.32 603 TYR A O 1
ATOM 4835 N N . GLY A 1 623 ? 53.154 4.251 -21.362 1.00 31.17 604 GLY A N 1
ATOM 4836 C CA . GLY A 1 623 ? 54.317 3.691 -22.020 1.00 31.24 604 GLY A CA 1
ATOM 4837 C C . GLY A 1 623 ? 55.433 3.155 -21.129 1.00 32.62 604 GLY A C 1
ATOM 4838 O O . GLY A 1 623 ? 56.521 2.879 -21.616 1.00 33.24 604 GLY A O 1
ATOM 4839 N N . ASN A 1 624 ? 55.171 2.971 -19.841 1.00 32.89 605 ASN A N 1
ATOM 4840 C CA . ASN A 1 624 ? 56.202 2.447 -18.919 1.00 33.80 605 ASN A CA 1
ATOM 4841 C C . ASN A 1 624 ? 56.315 0.937 -18.803 1.00 33.65 605 ASN A C 1
ATOM 4842 O O . ASN A 1 624 ? 57.161 0.461 -18.058 1.00 33.54 605 ASN A O 1
ATOM 4847 N N . LEU A 1 625 ? 55.464 0.189 -19.518 1.00 34.56 606 LEU A N 1
ATOM 4848 C CA . LEU A 1 625 ? 55.459 -1.294 -19.442 1.00 35.21 606 LEU A CA 1
ATOM 4849 C C . LEU A 1 625 ? 56.702 -1.828 -20.152 1.00 34.26 606 LEU A C 1
ATOM 4850 O O . LEU A 1 625 ? 56.817 -1.668 -21.381 1.00 31.97 606 LEU A O 1
ATOM 4855 N N . PRO A 1 626 ? 57.626 -2.440 -19.378 1.00 33.69 607 PRO A N 1
ATOM 4856 C CA . PRO A 1 626 ? 58.825 -2.982 -19.985 1.00 34.87 607 PRO A CA 1
ATOM 4857 C 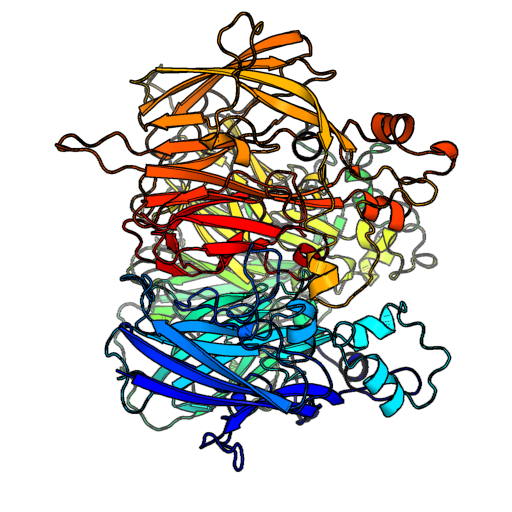C . PRO A 1 626 ? 58.656 -4.423 -20.488 1.00 34.39 607 PRO A C 1
ATOM 4858 O O . PRO A 1 626 ? 57.771 -5.139 -20.046 1.00 33.16 607 PRO A O 1
ATOM 4862 N N . GLY A 1 627 ? 59.513 -4.791 -21.433 1.00 34.69 608 GLY A N 1
ATOM 4863 C CA . GLY A 1 627 ? 59.787 -6.169 -21.806 1.00 34.58 608 GLY A CA 1
ATOM 4864 C C . GLY A 1 627 ? 58.951 -6.833 -22.870 1.00 33.26 608 GLY A C 1
ATOM 4865 O O . GLY A 1 627 ? 59.017 -8.037 -22.985 1.00 32.18 608 GLY A O 1
ATOM 4866 N N . LEU A 1 628 ? 58.172 -6.076 -23.646 1.00 32.87 609 LEU A N 1
ATOM 4867 C CA . LEU A 1 628 ? 57.450 -6.652 -24.802 1.00 31.80 609 LEU A CA 1
ATOM 4868 C C . LEU A 1 628 ? 58.370 -6.591 -26.039 1.00 32.58 609 LEU A C 1
ATOM 4869 O O . LEU A 1 628 ? 58.183 -5.787 -26.960 1.00 32.32 609 LEU A O 1
ATOM 4874 N N . ASN A 1 629 ? 59.388 -7.443 -26.027 1.00 33.68 610 ASN A N 1
ATOM 4875 C CA . ASN A 1 629 ? 60.429 -7.403 -27.050 1.00 35.68 610 ASN A CA 1
ATOM 4876 C C . ASN A 1 629 ? 60.523 -8.754 -27.723 1.00 34.99 610 ASN A C 1
ATOM 4877 O O . ASN A 1 629 ? 60.481 -9.770 -27.046 1.00 36.09 610 ASN A O 1
ATOM 4882 N N . MET A 1 630 ? 60.675 -8.748 -29.042 1.00 34.37 611 MET A N 1
ATOM 4883 C CA . MET A 1 630 ? 60.670 -9.954 -29.829 1.00 35.36 611 MET A CA 1
ATOM 4884 C C . MET A 1 630 ? 61.407 -9.726 -31.134 1.00 37.48 611 MET A C 1
ATOM 4885 O O . MET A 1 630 ? 61.788 -8.592 -31.456 1.00 38.05 611 MET A O 1
ATOM 4890 N N . CYS A 1 631 ? 61.577 -10.805 -31.894 1.00 39.46 612 CYS A N 1
ATOM 4891 C CA . CYS A 1 631 ? 62.269 -10.748 -33.178 1.00 41.24 612 CYS A CA 1
ATOM 4892 C C . CYS A 1 631 ? 61.301 -10.862 -34.361 1.00 40.92 612 CYS A C 1
ATOM 4893 O O . CYS A 1 631 ? 60.290 -11.570 -34.294 1.00 41.73 612 CYS A O 1
ATOM 4896 N N . LEU A 1 632 ? 61.624 -10.148 -35.430 1.00 39.43 613 LEU A N 1
ATOM 4897 C CA . LEU A 1 632 ? 60.972 -10.291 -36.715 1.00 40.64 613 LEU A CA 1
ATOM 4898 C C . LEU A 1 632 ? 60.801 -11.747 -37.119 1.00 39.18 613 LEU A C 1
ATOM 4899 O O . LEU A 1 632 ? 61.754 -12.476 -37.132 1.00 38.68 613 LEU A O 1
ATOM 4904 N N . GLY A 1 633 ? 59.566 -12.174 -37.387 1.00 37.87 614 GLY A N 1
ATOM 4905 C CA . GLY A 1 633 ? 59.289 -13.499 -37.899 1.00 37.51 614 GLY A CA 1
ATOM 4906 C C . GLY A 1 633 ? 59.106 -14.542 -36.812 1.00 37.98 614 GLY A C 1
ATOM 4907 O O . GLY A 1 633 ? 58.773 -15.700 -37.095 1.00 38.05 614 GLY A O 1
ATOM 4908 N N . GLU A 1 634 ? 59.308 -14.161 -35.556 1.00 37.91 615 GLU A N 1
ATOM 4909 C CA . GLU A 1 634 ? 59.116 -15.114 -34.468 1.00 37.79 615 GLU A CA 1
ATOM 4910 C C . GLU A 1 634 ? 57.630 -15.476 -34.336 1.00 35.62 615 GLU A C 1
ATOM 4911 O O . GLU A 1 634 ? 56.768 -14.763 -34.786 1.00 34.21 615 GLU A O 1
ATOM 4917 N N . SER A 1 635 ? 57.347 -16.616 -33.757 1.00 35.51 616 SER A N 1
ATOM 4918 C CA . SER A 1 635 ? 55.972 -17.017 -33.490 1.00 34.54 616 SER A CA 1
ATOM 4919 C C . SER A 1 635 ? 55.619 -16.546 -32.043 1.00 32.22 616 SER A C 1
ATOM 4920 O O . SER A 1 635 ? 56.259 -16.944 -31.098 1.00 30.76 616 SER A O 1
ATOM 4923 N N . ILE A 1 636 ? 54.625 -15.660 -31.909 1.00 30.68 617 ILE A N 1
ATOM 4924 C CA . ILE A 1 636 ? 54.238 -15.034 -30.639 1.00 29.21 617 ILE A CA 1
ATOM 4925 C C . ILE A 1 636 ? 52.794 -15.434 -30.273 1.00 28.91 617 ILE A C 1
ATOM 4926 O O . ILE A 1 636 ? 51.897 -15.454 -31.124 1.00 27.20 617 ILE A O 1
ATOM 4931 N N . VAL A 1 637 ? 52.573 -15.713 -28.985 1.00 28.14 618 VAL A N 1
ATOM 4932 C CA . VAL A 1 637 ? 51.241 -15.916 -28.449 1.00 27.02 618 VAL A CA 1
ATOM 4933 C C . VAL A 1 637 ? 51.025 -14.886 -27.355 1.00 26.11 618 VAL A C 1
ATOM 4934 O O . VAL A 1 637 ? 51.859 -14.734 -26.495 1.00 27.36 618 VAL A O 1
ATOM 4938 N N . TRP A 1 638 ? 49.897 -14.202 -27.428 1.00 25.09 619 TRP A N 1
ATOM 4939 C CA . TRP A 1 638 ? 49.459 -13.174 -26.493 1.00 24.90 619 TRP A CA 1
ATOM 4940 C C . TRP A 1 638 ? 48.239 -13.724 -25.739 1.00 23.77 619 TRP A C 1
ATOM 4941 O O . TRP A 1 638 ? 47.325 -14.165 -26.362 1.00 24.82 619 TRP A O 1
ATOM 4952 N N . TYR A 1 639 ? 48.254 -13.674 -24.418 1.00 23.60 620 TYR A N 1
ATOM 4953 C CA . TYR A 1 639 ? 47.185 -14.109 -23.539 1.00 24.21 620 TYR A CA 1
ATOM 4954 C C . TYR A 1 639 ? 46.665 -12.798 -22.913 1.00 24.97 620 TYR A C 1
ATOM 4955 O O . TYR A 1 639 ? 47.391 -12.168 -22.182 1.00 25.51 620 TYR A O 1
ATOM 4964 N N . LEU A 1 640 ? 45.469 -12.342 -23.276 1.00 25.28 621 LEU A N 1
ATOM 4965 C CA . LEU A 1 640 ? 44.951 -11.063 -22.793 1.00 26.28 621 LEU A CA 1
ATOM 4966 C C . LEU A 1 640 ? 43.829 -11.377 -21.836 1.00 25.64 621 LEU A C 1
ATOM 4967 O O . LEU A 1 640 ? 43.127 -12.377 -22.016 1.00 26.16 621 LEU A O 1
ATOM 4972 N N . PHE A 1 641 ? 43.678 -10.547 -20.811 1.00 24.39 622 PHE A N 1
ATOM 4973 C CA . PHE A 1 641 ? 42.523 -10.683 -19.922 1.00 23.73 622 PHE A CA 1
ATOM 4974 C C . PHE A 1 641 ? 42.232 -9.403 -19.176 1.00 23.87 622 PHE A C 1
ATOM 4975 O O . PHE A 1 641 ? 43.042 -8.471 -19.184 1.00 23.35 622 PHE A O 1
ATOM 4983 N N . SER A 1 642 ? 41.054 -9.358 -18.555 1.00 24.10 623 SER A N 1
ATOM 4984 C CA . SER A 1 642 ? 40.626 -8.201 -17.806 1.00 24.21 623 SER A CA 1
ATOM 4985 C C . SER A 1 642 ? 39.762 -8.569 -16.607 1.00 23.85 623 SER A C 1
ATOM 4986 O O . SER A 1 642 ? 39.354 -9.717 -16.442 1.00 25.72 623 SER A O 1
ATOM 4989 N N . ALA A 1 643 ? 39.535 -7.582 -15.766 1.00 23.41 624 ALA A N 1
ATOM 4990 C CA . ALA A 1 643 ? 38.676 -7.644 -14.613 1.00 24.77 624 ALA A CA 1
ATOM 4991 C C . ALA A 1 643 ? 38.226 -6.213 -14.337 1.00 26.51 624 ALA A C 1
ATOM 4992 O O . ALA A 1 643 ? 38.824 -5.259 -14.840 1.00 28.66 624 ALA A O 1
ATOM 4994 N N . GLY A 1 644 ? 37.152 -6.086 -13.573 1.00 27.51 625 GLY A N 1
ATOM 4995 C CA . GLY A 1 644 ? 36.630 -4.802 -13.098 1.00 27.49 625 GLY A CA 1
ATOM 4996 C C . GLY A 1 644 ? 35.115 -4.758 -13.217 1.00 27.07 625 GLY A C 1
ATOM 4997 O O . GLY A 1 644 ? 34.433 -5.748 -12.944 1.00 25.69 625 GLY A O 1
ATOM 4998 N N . ASN A 1 645 ? 34.620 -3.627 -13.710 1.00 26.86 626 ASN A N 1
ATOM 4999 C CA . ASN A 1 645 ? 33.208 -3.337 -13.777 1.00 27.40 626 ASN A CA 1
ATOM 5000 C C . ASN A 1 645 ? 32.841 -2.765 -15.157 1.00 27.54 626 ASN A C 1
ATOM 5001 O O . ASN A 1 645 ? 33.558 -2.952 -16.109 1.00 27.62 626 ASN A O 1
ATOM 5006 N N . GLU A 1 646 ? 31.718 -2.098 -15.280 1.00 29.54 627 GLU A N 1
ATOM 5007 C CA . GLU A 1 646 ? 31.245 -1.631 -16.583 1.00 30.68 627 GLU A CA 1
ATOM 5008 C C . GLU A 1 646 ? 32.150 -0.620 -17.297 1.00 30.80 627 GLU A C 1
ATOM 5009 O O . GLU A 1 646 ? 32.066 -0.476 -18.532 1.00 30.36 627 GLU A O 1
ATOM 5015 N N . ALA A 1 647 ? 33.010 0.068 -16.543 1.00 30.38 628 ALA A N 1
ATOM 5016 C CA . ALA A 1 647 ? 34.080 0.888 -17.122 1.00 30.27 628 ALA A CA 1
ATOM 5017 C C . ALA A 1 647 ? 35.098 0.069 -17.930 1.00 29.75 628 ALA A C 1
ATOM 5018 O O . ALA A 1 647 ? 35.770 0.603 -18.847 1.00 28.72 628 ALA A O 1
ATOM 5020 N N . ASP A 1 648 ? 35.231 -1.210 -17.596 1.00 29.56 629 ASP A N 1
ATOM 5021 C CA . ASP A 1 648 ? 36.189 -2.080 -18.275 1.00 29.41 629 ASP A CA 1
ATOM 5022 C C . ASP A 1 648 ? 35.670 -2.619 -19.611 1.00 28.77 629 ASP A C 1
ATOM 5023 O O . ASP A 1 648 ? 35.425 -3.820 -19.752 1.00 27.39 629 ASP A O 1
ATOM 5028 N N . VAL A 1 649 ? 35.512 -1.710 -20.589 1.00 27.86 630 VAL A N 1
ATOM 5029 C CA . VAL A 1 649 ? 35.340 -2.132 -21.960 1.00 27.73 630 VAL A CA 1
ATOM 5030 C C . VAL A 1 649 ? 36.522 -1.666 -22.817 1.00 27.20 630 VAL A C 1
ATOM 5031 O O . VAL A 1 649 ? 36.693 -0.489 -23.082 1.00 29.16 630 VAL A O 1
ATOM 5035 N N . HIS A 1 650 ? 37.323 -2.636 -23.234 1.00 26.02 631 HIS A N 1
ATOM 5036 C CA . HIS A 1 650 ? 38.661 -2.415 -23.696 1.00 25.16 631 HIS A CA 1
ATOM 5037 C C . HIS A 1 650 ? 38.742 -2.888 -25.111 1.00 24.29 631 HIS A C 1
ATOM 5038 O O . HIS A 1 650 ? 38.125 -3.853 -25.462 1.00 24.69 631 HIS A O 1
ATOM 5045 N N . GLY A 1 651 ? 39.501 -2.186 -25.928 1.00 25.68 632 GLY A N 1
ATOM 5046 C CA . GLY A 1 651 ? 39.834 -2.620 -27.288 1.00 25.06 632 GLY A CA 1
ATOM 5047 C C . GLY A 1 651 ? 41.347 -2.506 -27.386 1.00 25.02 632 GLY A C 1
ATOM 5048 O O . GLY A 1 651 ? 41.878 -1.446 -27.660 1.00 26.12 632 GLY A O 1
ATOM 5049 N N . ILE A 1 652 ? 42.037 -3.613 -27.181 1.00 24.61 633 ILE A N 1
ATOM 5050 C CA . ILE A 1 652 ? 43.473 -3.609 -27.170 1.00 24.41 633 ILE A CA 1
ATOM 5051 C C . ILE A 1 652 ? 44.032 -3.738 -28.587 1.00 24.64 633 ILE A C 1
ATOM 5052 O O . ILE A 1 652 ? 44.011 -4.815 -29.170 1.00 24.86 633 ILE A O 1
ATOM 5057 N N . TYR A 1 653 ? 44.567 -2.635 -29.108 1.00 24.63 634 TYR A N 1
ATOM 5058 C CA . TYR A 1 653 ? 44.942 -2.496 -30.528 1.00 25.38 634 TYR A CA 1
ATOM 5059 C C . TYR A 1 653 ? 46.428 -2.585 -30.642 1.00 25.73 634 TYR A C 1
ATOM 5060 O O . TYR A 1 653 ? 47.146 -1.810 -30.005 1.00 26.24 634 TYR A O 1
ATOM 5069 N N . PHE A 1 654 ? 46.876 -3.513 -31.480 1.00 25.41 635 PHE A N 1
ATOM 5070 C CA . PHE A 1 654 ? 48.259 -3.698 -31.782 1.00 26.02 635 PHE A CA 1
ATOM 5071 C C . PHE A 1 654 ? 48.523 -3.006 -33.111 1.00 27.54 635 PHE A C 1
ATOM 5072 O O . PHE A 1 654 ? 48.159 -3.532 -34.175 1.00 26.74 635 PHE A O 1
ATOM 5080 N N . SER A 1 655 ? 49.161 -1.848 -33.088 1.00 28.83 636 SER A N 1
ATOM 5081 C CA . SER A 1 655 ? 49.386 -1.130 -34.343 1.00 31.20 636 SER A CA 1
ATOM 5082 C C . SER A 1 655 ? 50.519 -1.842 -35.084 1.00 31.50 636 SER A C 1
ATOM 5083 O O . SER A 1 655 ? 51.339 -2.530 -34.483 1.00 32.70 636 SER A O 1
ATOM 5086 N N . GLY A 1 656 ? 50.493 -1.803 -36.400 1.00 31.84 637 GLY A N 1
ATOM 5087 C CA . GLY A 1 656 ? 51.576 -2.420 -37.156 1.00 32.39 637 GLY A CA 1
ATOM 5088 C C . GLY A 1 656 ? 51.513 -3.918 -37.416 1.00 32.49 637 GLY A C 1
ATOM 5089 O O . GLY A 1 656 ? 52.154 -4.336 -38.372 1.00 32.82 637 GLY A O 1
ATOM 5090 N N . ASN A 1 657 ? 50.814 -4.720 -36.584 1.00 31.24 638 ASN A N 1
ATOM 5091 C CA . ASN A 1 657 ? 50.586 -6.153 -36.875 1.00 31.46 638 ASN A CA 1
ATOM 5092 C C . ASN A 1 657 ? 49.163 -6.637 -36.666 1.00 30.21 638 ASN A C 1
ATOM 5093 O O . ASN A 1 657 ? 48.421 -6.050 -35.896 1.00 30.86 638 ASN A O 1
ATOM 5098 N N . THR A 1 658 ? 48.786 -7.711 -37.357 1.00 28.83 639 THR A N 1
ATOM 5099 C CA . THR A 1 658 ? 47.542 -8.388 -37.089 1.00 27.29 639 THR A CA 1
ATOM 5100 C C . THR A 1 658 ? 47.799 -9.702 -36.339 1.00 26.80 639 THR A C 1
ATOM 5101 O O . THR A 1 658 ? 48.922 -10.143 -36.222 1.00 27.18 639 THR A O 1
ATOM 5105 N N . TYR A 1 659 ? 46.735 -10.313 -35.839 1.00 25.39 640 TYR A N 1
ATOM 5106 C CA . TYR A 1 659 ? 46.827 -11.606 -35.237 1.00 25.98 640 TYR A CA 1
ATOM 5107 C C . TYR A 1 659 ? 45.709 -12.507 -35.756 1.00 26.51 640 TYR A C 1
ATOM 5108 O O . TYR A 1 659 ? 44.756 -12.031 -36.370 1.00 27.04 640 TYR A O 1
ATOM 5117 N N . LEU A 1 660 ? 45.844 -13.809 -35.506 1.00 27.24 641 LEU A N 1
ATOM 5118 C CA . LEU A 1 660 ? 44.749 -14.769 -35.684 1.00 27.94 641 LEU A CA 1
ATOM 5119 C C . LEU A 1 660 ? 44.192 -15.266 -34.369 1.00 27.66 641 LEU A C 1
ATOM 5120 O O . LEU A 1 660 ? 44.904 -15.502 -33.402 1.00 26.19 641 LEU A O 1
ATOM 5125 N N . SER A 1 661 ? 42.903 -15.492 -34.386 1.00 28.21 642 SER A N 1
ATOM 5126 C CA . SER A 1 661 ? 42.248 -16.109 -33.254 1.00 29.50 642 SER A CA 1
ATOM 5127 C C . SER A 1 661 ? 40.984 -16.746 -33.774 1.00 28.39 642 SER A C 1
ATOM 5128 O O . SER A 1 661 ? 40.248 -16.096 -34.483 1.00 27.18 642 SER A O 1
ATOM 5131 N N . LYS A 1 662 ? 40.818 -18.043 -33.511 1.00 28.73 643 LYS A N 1
ATOM 5132 C CA . LYS A 1 662 ? 39.681 -18.799 -33.988 1.00 29.85 643 LYS A CA 1
ATOM 5133 C C . LYS A 1 662 ? 39.419 -18.620 -35.489 1.00 30.03 643 LYS A C 1
ATOM 5134 O O . LYS A 1 662 ? 38.291 -18.481 -35.934 1.00 30.06 643 LYS A O 1
ATOM 5140 N N . GLY A 1 663 ? 40.496 -18.613 -36.253 1.00 30.47 644 GLY A N 1
ATOM 5141 C CA . GLY A 1 663 ? 40.479 -18.406 -37.699 1.00 30.95 644 GLY A CA 1
ATOM 5142 C C . GLY A 1 663 ? 40.055 -17.036 -38.239 1.00 30.66 644 GLY A C 1
ATOM 5143 O O . GLY A 1 663 ? 39.816 -16.918 -39.446 1.00 30.15 644 GLY A O 1
ATOM 5144 N N . GLU A 1 664 ? 39.944 -16.031 -37.370 1.00 29.69 645 GLU A N 1
ATOM 5145 C CA . GLU A 1 664 ? 39.531 -14.699 -37.771 1.00 30.68 645 GLU A CA 1
ATOM 5146 C C . GLU A 1 664 ? 40.724 -13.763 -37.588 1.00 30.16 645 GLU A C 1
ATOM 5147 O O . GLU A 1 664 ? 41.416 -13.838 -36.559 1.00 27.65 645 GLU A O 1
ATOM 5153 N N . ARG A 1 665 ? 40.930 -12.888 -38.574 1.00 30.13 646 ARG A N 1
ATOM 5154 C CA . ARG A 1 665 ? 41.963 -11.864 -38.519 1.00 31.68 646 ARG A CA 1
ATOM 5155 C C . ARG A 1 665 ? 41.534 -10.553 -37.899 1.00 31.81 646 ARG A C 1
ATOM 5156 O O . ARG A 1 665 ? 40.618 -9.929 -38.400 1.00 34.10 646 ARG A O 1
ATOM 5164 N N . ARG A 1 666 ? 42.231 -10.099 -36.869 1.00 31.20 647 ARG A N 1
ATOM 5165 C CA . ARG A 1 666 ? 41.940 -8.796 -36.268 1.00 30.30 647 ARG A CA 1
ATOM 5166 C C . ARG A 1 666 ? 43.251 -8.148 -35.827 1.00 29.29 647 ARG A C 1
ATOM 5167 O O . ARG A 1 666 ? 44.342 -8.783 -35.839 1.00 29.26 647 ARG A O 1
ATOM 5175 N N . ASP A 1 667 ? 43.156 -6.886 -35.461 1.00 26.57 648 ASP A N 1
ATOM 5176 C CA . ASP A 1 667 ? 44.235 -6.260 -34.777 1.00 26.50 648 ASP A CA 1
ATOM 5177 C C . ASP A 1 667 ? 43.846 -5.575 -33.461 1.00 25.31 648 ASP A C 1
ATOM 5178 O O . ASP A 1 667 ? 44.688 -4.938 -32.818 1.00 26.27 648 ASP A O 1
ATOM 5183 N N . THR A 1 668 ? 42.615 -5.774 -33.013 1.00 24.57 649 THR A N 1
ATOM 5184 C CA . THR A 1 668 ? 42.117 -5.139 -31.793 1.00 24.20 649 THR A CA 1
ATOM 5185 C C . THR A 1 668 ? 41.288 -6.184 -31.044 1.00 24.77 649 THR A C 1
ATOM 5186 O O . THR A 1 668 ? 40.384 -6.778 -31.630 1.00 24.12 649 THR A O 1
ATOM 5190 N N . ALA A 1 669 ? 41.634 -6.449 -29.785 1.00 24.17 650 ALA A N 1
ATOM 5191 C CA . ALA A 1 669 ? 40.953 -7.487 -29.000 1.00 23.15 650 ALA A CA 1
ATOM 5192 C C . ALA A 1 669 ? 40.075 -6.845 -27.927 1.00 22.70 650 ALA A C 1
ATOM 5193 O O . ALA A 1 669 ? 40.549 -6.049 -27.094 1.00 21.13 650 ALA A O 1
ATOM 5195 N N . ASN A 1 670 ? 38.807 -7.201 -27.937 1.00 21.93 651 ASN A N 1
ATOM 5196 C CA . ASN A 1 670 ? 37.877 -6.644 -27.014 1.00 22.49 651 ASN A CA 1
ATOM 5197 C C . ASN A 1 670 ? 37.885 -7.455 -25.719 1.00 22.78 651 ASN A C 1
ATOM 5198 O O . ASN A 1 670 ? 37.794 -8.685 -25.746 1.00 23.91 651 ASN A O 1
ATOM 5203 N N . LEU A 1 671 ? 38.020 -6.757 -24.589 1.00 22.41 652 LEU A N 1
ATOM 5204 C CA . LEU A 1 671 ? 38.008 -7.357 -23.274 1.00 22.90 652 LEU A CA 1
ATOM 5205 C C . LEU A 1 671 ? 36.959 -6.691 -22.376 1.00 23.83 652 LEU A C 1
ATOM 5206 O O . LEU A 1 671 ? 36.622 -5.511 -22.545 1.00 23.93 652 LEU A O 1
ATOM 5211 N N . PHE A 1 672 ? 36.530 -7.466 -21.378 1.00 24.24 653 PHE A N 1
ATOM 5212 C CA . PHE A 1 672 ? 35.505 -7.107 -20.433 1.00 24.46 653 PHE A CA 1
ATOM 5213 C C . PHE A 1 672 ? 35.888 -7.836 -19.149 1.00 25.20 653 PHE A C 1
ATOM 5214 O O . PHE A 1 672 ? 36.847 -8.606 -19.166 1.00 24.17 653 PHE A O 1
ATOM 5222 N N . PRO A 1 673 ? 35.168 -7.577 -18.024 1.00 25.45 654 PRO A N 1
ATOM 5223 C CA . PRO A 1 673 ? 35.521 -8.260 -16.779 1.00 26.28 654 PRO A CA 1
ATOM 5224 C C . PRO A 1 673 ? 35.528 -9.758 -16.945 1.00 26.64 654 PRO A C 1
ATOM 5225 O O . PRO A 1 673 ? 34.539 -10.335 -17.444 1.00 27.26 654 PRO A O 1
ATOM 5229 N N . HIS A 1 674 ? 36.659 -10.354 -16.575 1.00 26.63 655 HIS A N 1
ATOM 5230 C CA . HIS A 1 674 ? 36.911 -11.826 -16.564 1.00 27.88 655 HIS A CA 1
ATOM 5231 C C . HIS A 1 674 ? 37.010 -12.546 -17.901 1.00 26.07 655 HIS A C 1
ATOM 5232 O O . HIS A 1 674 ? 37.084 -13.779 -17.970 1.00 24.26 655 HIS A O 1
ATOM 5239 N N . LYS A 1 675 ? 37.062 -11.737 -18.942 1.00 25.38 656 LYS A N 1
ATOM 5240 C CA . LYS A 1 675 ? 37.253 -12.229 -20.246 1.00 25.95 656 LYS A CA 1
ATOM 5241 C C . LYS A 1 675 ? 38.735 -12.464 -20.403 1.00 25.45 656 LYS A C 1
ATOM 5242 O O . LYS A 1 675 ? 39.580 -11.722 -19.850 1.00 24.46 656 LYS A O 1
ATOM 5248 N N . SER A 1 676 ? 39.035 -13.463 -21.214 1.00 24.58 657 SER A N 1
ATOM 5249 C CA . SER A 1 676 ? 40.406 -13.807 -21.541 1.00 26.09 657 SER A CA 1
ATOM 5250 C C . SER A 1 676 ? 40.480 -14.358 -22.985 1.00 25.95 657 SER A C 1
ATOM 5251 O O . SER A 1 676 ? 39.544 -14.938 -23.451 1.00 24.67 657 SER A O 1
ATOM 5254 N N . LEU A 1 677 ? 41.594 -14.127 -23.680 1.00 25.99 658 LEU A N 1
ATOM 5255 C CA . LEU A 1 677 ? 41.736 -14.526 -25.092 1.00 26.72 658 LEU A CA 1
ATOM 5256 C C . LEU A 1 677 ? 43.157 -14.959 -25.402 1.00 24.62 658 LEU A C 1
ATOM 5257 O O . LEU A 1 677 ? 44.090 -14.439 -24.818 1.00 24.94 658 LEU A O 1
ATOM 5262 N N . THR A 1 678 ? 43.317 -15.839 -26.375 1.00 23.48 659 THR A N 1
ATOM 5263 C CA . THR A 1 678 ? 44.609 -16.239 -26.864 1.00 24.82 659 THR A CA 1
ATOM 5264 C C . THR A 1 678 ? 44.746 -15.740 -28.298 1.00 25.33 659 THR A C 1
ATOM 5265 O O . THR A 1 678 ? 43.896 -16.068 -29.149 1.00 25.48 659 THR A O 1
ATOM 5269 N N . LEU A 1 679 ? 45.802 -14.969 -28.584 1.00 24.99 660 LEU A N 1
ATOM 5270 C CA . LEU A 1 679 ? 46.020 -14.441 -29.962 1.00 25.52 660 LEU A CA 1
ATOM 5271 C C . LEU A 1 679 ? 47.344 -14.878 -30.569 1.00 26.09 660 LEU A C 1
ATOM 5272 O O . LEU A 1 679 ? 48.360 -14.830 -29.886 1.00 26.14 660 LEU A O 1
ATOM 5277 N N . LEU A 1 680 ? 47.366 -15.192 -31.862 1.00 27.11 661 LEU A N 1
ATOM 5278 C CA . LEU A 1 680 ? 48.583 -15.719 -32.502 1.00 29.17 661 LEU A CA 1
ATOM 5279 C C . LEU A 1 680 ? 49.102 -14.691 -33.475 1.00 29.32 661 LEU A C 1
ATOM 5280 O O . LEU A 1 680 ? 48.364 -14.187 -34.305 1.00 28.91 661 LEU A O 1
ATOM 5285 N N . MET A 1 681 ? 50.369 -14.345 -33.347 1.00 29.01 662 MET A N 1
ATOM 5286 C CA . MET A 1 681 ? 50.922 -13.281 -34.150 1.00 29.55 662 MET A CA 1
ATOM 5287 C C . MET A 1 681 ? 52.309 -13.678 -34.630 1.00 29.81 662 MET A C 1
ATOM 5288 O O . MET A 1 681 ? 53.092 -14.214 -33.870 1.00 29.55 662 MET A O 1
ATOM 5293 N N . THR A 1 682 ? 52.614 -13.376 -35.887 1.00 30.53 663 THR A N 1
ATOM 5294 C CA . THR A 1 682 ? 53.958 -13.529 -36.413 1.00 32.22 663 THR A CA 1
ATOM 5295 C C . THR A 1 682 ? 54.347 -12.184 -36.972 1.00 33.79 663 THR A C 1
ATOM 5296 O O . THR A 1 682 ? 53.917 -11.830 -38.060 1.00 33.82 663 THR A O 1
ATOM 5300 N N . PRO A 1 683 ? 55.102 -11.396 -36.191 1.00 35.38 664 PRO A N 1
ATOM 5301 C CA . PRO A 1 683 ? 55.265 -10.029 -36.621 1.00 36.28 664 PRO A CA 1
ATOM 5302 C C . PRO A 1 683 ? 56.159 -9.960 -37.853 1.00 35.68 664 PRO A C 1
ATOM 5303 O O . PRO A 1 683 ? 57.083 -10.713 -37.948 1.00 36.41 664 PRO A O 1
ATOM 5307 N N . ASP A 1 684 ? 55.859 -9.069 -38.778 1.00 35.84 665 ASP A N 1
ATOM 5308 C CA . ASP A 1 684 ? 56.493 -9.081 -40.084 1.00 36.60 665 ASP A CA 1
ATOM 5309 C C . ASP A 1 684 ? 57.135 -7.724 -40.467 1.00 36.73 665 ASP A C 1
ATOM 5310 O O . ASP A 1 684 ? 57.508 -7.527 -41.611 1.00 36.81 665 ASP A O 1
ATOM 5315 N N . THR A 1 685 ? 57.268 -6.806 -39.515 1.00 37.10 666 THR A N 1
ATOM 5316 C CA . THR A 1 685 ? 57.944 -5.557 -39.758 1.00 39.58 666 THR A CA 1
ATOM 5317 C C . THR A 1 685 ? 58.663 -5.087 -38.485 1.00 40.55 666 THR A C 1
ATOM 5318 O O . THR A 1 685 ? 58.157 -5.177 -37.367 1.00 39.86 666 THR A O 1
ATOM 5322 N N . GLU A 1 686 ? 59.886 -4.641 -38.681 1.00 41.54 667 GLU A N 1
ATOM 5323 C CA . GLU A 1 686 ? 60.708 -4.125 -37.622 1.00 43.81 667 GLU A CA 1
ATOM 5324 C C . GLU A 1 686 ? 60.231 -2.744 -37.151 1.00 40.47 667 GLU A C 1
ATOM 5325 O O . GLU A 1 686 ? 59.727 -1.953 -37.939 1.00 39.27 667 GLU A O 1
ATOM 5331 N N . GLY A 1 687 ? 60.383 -2.480 -35.856 1.00 38.44 668 GLY A N 1
ATOM 5332 C CA . GLY A 1 687 ? 60.125 -1.166 -35.293 1.00 37.28 668 GLY A CA 1
ATOM 5333 C C . GLY A 1 687 ? 59.640 -1.208 -33.866 1.00 36.34 668 GLY A C 1
ATOM 5334 O O . GLY A 1 687 ? 59.587 -2.271 -33.253 1.00 37.10 668 GLY A O 1
ATOM 5335 N N . SER A 1 688 ? 59.272 -0.029 -33.374 1.00 35.85 669 SER A N 1
ATOM 5336 C CA . SER A 1 688 ? 58.630 0.178 -32.080 1.00 35.88 669 SER A CA 1
ATOM 5337 C C . SER A 1 688 ? 57.156 0.553 -32.304 1.00 35.01 669 SER A C 1
ATOM 5338 O O . SER A 1 688 ? 56.820 1.595 -32.893 1.00 33.95 669 SER A O 1
ATOM 5341 N N . PHE A 1 689 ? 56.274 -0.308 -31.826 1.00 33.24 670 PHE A N 1
ATOM 5342 C CA . PHE A 1 689 ? 54.866 -0.207 -32.120 1.00 32.18 670 PHE A CA 1
ATOM 5343 C C . PHE A 1 689 ? 54.079 0.061 -30.876 1.00 31.99 670 PHE A C 1
ATOM 5344 O O . PHE A 1 689 ? 54.540 -0.254 -29.784 1.00 33.40 670 PHE A O 1
ATOM 5352 N N . ASP A 1 690 ? 52.851 0.547 -31.060 1.00 31.82 671 ASP A N 1
ATOM 5353 C CA . ASP A 1 690 ? 51.910 0.742 -29.959 1.00 31.99 671 ASP A CA 1
ATOM 5354 C C . ASP A 1 690 ? 51.028 -0.509 -29.728 1.00 30.64 671 ASP A C 1
ATOM 5355 O O . ASP A 1 690 ? 50.568 -1.109 -30.682 1.00 31.39 671 ASP A O 1
ATOM 5360 N N . VAL A 1 691 ? 50.877 -0.927 -28.475 1.00 29.34 672 VAL A N 1
ATOM 5361 C CA . VAL A 1 691 ? 49.776 -1.772 -28.055 1.00 29.66 672 VAL A CA 1
ATOM 5362 C C . VAL A 1 691 ? 49.049 -0.850 -27.105 1.00 30.46 672 VAL A C 1
ATOM 5363 O O . VAL A 1 691 ? 49.642 -0.454 -26.075 1.00 30.68 672 VAL A O 1
ATOM 5367 N N . GLU A 1 692 ? 47.777 -0.592 -27.373 1.00 30.53 673 GLU A N 1
ATOM 5368 C CA . GLU A 1 692 ? 47.043 0.469 -26.677 1.00 32.25 673 GLU A CA 1
ATOM 5369 C C . GLU A 1 692 ? 45.570 0.093 -26.611 1.00 29.59 673 GLU A C 1
ATOM 5370 O O . GLU A 1 692 ? 45.066 -0.644 -27.453 1.00 27.11 673 GLU A O 1
ATOM 5376 N N . CYS A 1 693 ? 44.875 0.610 -25.618 1.00 28.66 674 CYS A N 1
ATOM 5377 C CA . CYS A 1 693 ? 43.447 0.475 -25.607 1.00 28.21 674 CYS A CA 1
ATOM 5378 C C . CYS A 1 693 ? 42.914 1.625 -26.436 1.00 28.89 674 CYS A C 1
ATOM 5379 O O . CYS A 1 693 ? 43.336 2.747 -26.221 1.00 29.32 674 CYS A O 1
ATOM 5382 N N . LEU A 1 694 ? 42.048 1.300 -27.406 1.00 29.11 675 LEU A N 1
ATOM 5383 C CA . LEU A 1 694 ? 41.355 2.247 -28.319 1.00 30.32 675 LEU A CA 1
ATOM 5384 C C . LEU A 1 694 ? 40.231 2.985 -27.666 1.00 29.18 675 LEU A C 1
ATOM 5385 O O . LEU A 1 694 ? 39.680 3.954 -28.258 1.00 28.01 675 LEU A O 1
ATOM 5390 N N . THR A 1 695 ? 39.793 2.458 -26.527 1.00 27.98 676 THR A N 1
ATOM 5391 C CA . THR A 1 695 ? 38.728 3.094 -25.844 1.00 28.60 676 THR A CA 1
ATOM 5392 C C . THR A 1 695 ? 39.222 4.409 -25.301 1.00 29.22 676 THR A C 1
ATOM 5393 O O . THR A 1 695 ? 40.188 4.515 -24.580 1.00 31.83 676 THR A O 1
ATOM 5397 N N . THR A 1 696 ? 38.524 5.409 -25.772 1.00 28.87 677 THR A N 1
ATOM 5398 C CA . THR A 1 696 ? 38.909 6.817 -25.809 1.00 29.21 677 THR A CA 1
ATOM 5399 C C . THR A 1 696 ? 39.368 7.343 -24.445 1.00 28.27 677 THR A C 1
ATOM 5400 O O . THR A 1 696 ? 40.482 7.817 -24.294 1.00 26.87 677 THR A O 1
ATOM 5404 N N . ASP A 1 697 ? 38.548 7.141 -23.429 1.00 29.66 678 ASP A N 1
ATOM 5405 C CA . ASP A 1 697 ? 38.854 7.554 -22.067 1.00 31.57 678 ASP A CA 1
ATOM 5406 C C . ASP A 1 697 ? 40.118 6.819 -21.570 1.00 31.31 678 ASP A C 1
ATOM 5407 O O . ASP A 1 697 ? 40.938 7.425 -20.844 1.00 31.38 678 ASP A O 1
ATOM 5412 N N . HIS A 1 698 ? 40.294 5.551 -21.982 1.00 29.03 679 HIS A N 1
ATOM 5413 C CA . HIS A 1 698 ? 41.384 4.719 -21.442 1.00 29.23 679 HIS A CA 1
ATOM 5414 C C . HIS A 1 698 ? 42.702 5.157 -22.022 1.00 28.09 679 HIS A C 1
ATOM 5415 O O . HIS A 1 698 ? 43.675 5.220 -21.323 1.00 27.94 679 HIS A O 1
ATOM 5422 N N . TYR A 1 699 ? 42.728 5.439 -23.304 1.00 28.03 680 TYR A N 1
ATOM 5423 C CA . TYR A 1 699 ? 43.946 5.901 -23.964 1.00 29.42 680 TYR A CA 1
ATOM 5424 C C . TYR A 1 699 ? 44.439 7.222 -23.365 1.00 30.71 680 TYR A C 1
ATOM 5425 O O . TYR A 1 699 ? 45.604 7.367 -23.017 1.00 30.35 680 TYR A O 1
ATOM 5434 N N . THR A 1 700 ? 43.528 8.180 -23.290 1.00 32.55 681 THR A N 1
ATOM 5435 C CA . THR A 1 700 ? 43.746 9.455 -22.606 1.00 34.46 681 THR A CA 1
ATOM 5436 C C . THR A 1 700 ? 44.244 9.216 -21.166 1.00 33.84 681 THR A C 1
ATOM 5437 O O . THR A 1 700 ? 45.188 9.864 -20.730 1.00 34.81 681 THR A O 1
ATOM 5441 N N . GLY A 1 701 ? 43.645 8.257 -20.468 1.00 31.19 682 GLY A N 1
ATOM 5442 C CA . GLY A 1 701 ? 44.031 7.947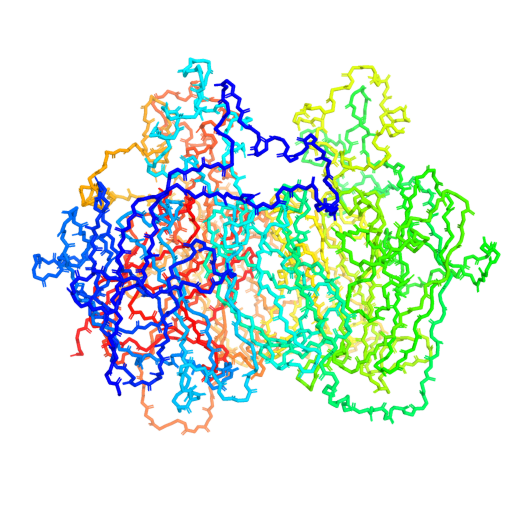 -19.091 1.00 31.43 682 GLY A CA 1
ATOM 5443 C C . GLY A 1 701 ? 45.322 7.171 -18.880 1.00 31.32 682 GLY A C 1
ATOM 5444 O O . GLY A 1 701 ? 45.694 6.868 -17.736 1.00 32.40 682 GLY A O 1
ATOM 5445 N N . GLY A 1 702 ? 45.989 6.809 -19.966 1.00 30.93 683 GLY A N 1
ATOM 5446 C CA . GLY A 1 702 ? 47.284 6.170 -19.927 1.00 31.90 683 GLY A CA 1
ATOM 5447 C C . GLY A 1 702 ? 47.379 4.697 -20.299 1.00 31.56 683 GLY A C 1
ATOM 5448 O O . GLY A 1 702 ? 48.440 4.139 -20.170 1.00 30.74 683 GLY A O 1
ATOM 5449 N N . MET A 1 703 ? 46.316 4.076 -20.785 1.00 33.12 684 MET A N 1
ATOM 5450 C CA . MET A 1 703 ? 46.330 2.638 -21.112 1.00 32.50 684 MET A CA 1
ATOM 5451 C C . MET A 1 703 ? 46.923 2.443 -22.504 1.00 32.05 684 MET A C 1
ATOM 5452 O O . MET A 1 703 ? 46.204 2.191 -23.478 1.00 32.11 684 MET A O 1
ATOM 5457 N N . LYS A 1 704 ? 48.245 2.526 -22.579 1.00 31.48 685 LYS A N 1
ATOM 5458 C CA . LYS A 1 704 ? 48.983 2.474 -23.850 1.00 31.73 685 LYS A CA 1
ATOM 5459 C C . LYS A 1 704 ? 50.443 2.138 -23.581 1.00 32.10 685 LYS A C 1
ATOM 5460 O O . LYS A 1 704 ? 51.035 2.648 -22.626 1.00 32.10 685 LYS A O 1
ATOM 5466 N N . GLN A 1 705 ? 51.022 1.282 -24.414 1.00 31.20 686 GLN A N 1
ATOM 5467 C CA . GLN A 1 705 ? 52.362 0.771 -24.175 1.00 30.71 686 GLN A CA 1
ATOM 5468 C C . GLN A 1 705 ? 53.036 0.515 -25.531 1.00 31.11 686 GLN A C 1
ATOM 5469 O O . GLN A 1 705 ? 52.414 0.664 -26.586 1.00 30.79 686 GLN A O 1
ATOM 5475 N N . LYS A 1 706 ? 54.303 0.125 -25.478 1.00 31.24 687 LYS A N 1
ATOM 5476 C CA . LYS A 1 706 ? 55.116 -0.132 -26.639 1.00 31.87 687 LYS A CA 1
ATOM 5477 C C . LYS A 1 706 ? 55.421 -1.613 -26.710 1.00 31.03 687 LYS A C 1
ATOM 5478 O O . LYS A 1 706 ? 55.603 -2.268 -25.685 1.00 31.44 687 LYS A O 1
ATOM 5484 N N . TYR A 1 707 ? 55.442 -2.148 -27.919 1.00 30.11 688 TYR A N 1
ATOM 5485 C CA . TYR A 1 707 ? 56.071 -3.424 -28.162 1.00 30.27 688 TYR A CA 1
ATOM 5486 C C . TYR A 1 707 ? 57.031 -3.306 -29.323 1.00 31.38 688 TYR A C 1
ATOM 5487 O O . TYR A 1 707 ? 56.796 -2.580 -30.277 1.00 31.29 688 TYR A O 1
ATOM 5496 N N . THR A 1 708 ? 58.108 -4.069 -29.236 1.00 32.17 689 THR A N 1
ATOM 5497 C CA . THR A 1 708 ? 59.278 -3.839 -30.039 1.00 33.76 689 THR A CA 1
ATOM 5498 C C . THR A 1 708 ? 59.562 -5.073 -30.863 1.00 33.61 689 THR A C 1
ATOM 5499 O O . THR A 1 708 ? 59.546 -6.174 -30.343 1.00 33.14 689 THR A O 1
ATOM 5503 N N . VAL A 1 709 ? 59.821 -4.877 -32.148 1.00 34.21 690 VAL A N 1
ATOM 5504 C CA . VAL A 1 709 ? 60.130 -5.987 -33.031 1.00 34.66 690 VAL A CA 1
ATOM 5505 C C . VAL A 1 709 ? 61.460 -5.621 -33.676 1.00 37.56 690 VAL A C 1
ATOM 5506 O O . VAL A 1 709 ? 61.558 -4.582 -34.354 1.00 35.39 690 VAL A O 1
ATOM 5510 N N . ASN A 1 710 ? 62.453 -6.491 -33.461 1.00 42.07 691 ASN A N 1
ATOM 5511 C CA . ASN A 1 710 ? 63.872 -6.232 -33.809 1.00 47.06 691 ASN A CA 1
ATOM 5512 C C . ASN A 1 710 ? 64.334 -7.200 -34.873 1.00 48.11 691 ASN A C 1
ATOM 5513 O O . ASN A 1 710 ? 63.764 -8.274 -35.023 1.00 45.59 691 ASN A O 1
ATOM 5518 N N . GLN A 1 711 ? 65.371 -6.829 -35.613 1.00 54.65 692 GLN A N 1
ATOM 5519 C CA . GLN A 1 711 ? 65.831 -7.701 -36.733 1.00 59.83 692 GLN A CA 1
ATOM 5520 C C . GLN A 1 711 ? 66.530 -8.991 -36.275 1.00 60.82 692 GLN A C 1
ATOM 5521 O O . GLN A 1 711 ? 66.256 -10.083 -36.809 1.00 58.78 692 GLN A O 1
ATOM 5527 N N . CYS A 1 712 ? 67.433 -8.841 -35.304 1.00 62.22 693 CYS A N 1
ATOM 5528 C CA . CYS A 1 712 ? 68.138 -9.969 -34.662 1.00 66.30 693 CYS A CA 1
ATOM 5529 C C . CYS A 1 712 ? 69.195 -10.725 -35.526 1.00 71.71 693 CYS A C 1
ATOM 5530 O O . CYS A 1 712 ? 69.735 -11.726 -35.035 1.00 74.36 693 CYS A O 1
ATOM 5533 N N . LYS A 1 713 ? 69.532 -10.239 -36.744 1.00 76.82 694 LYS A N 1
ATOM 5534 C CA . LYS A 1 713 ? 70.535 -10.894 -37.670 1.00 78.97 694 LYS A CA 1
ATOM 5535 C C . LYS A 1 713 ? 70.781 -10.231 -39.038 1.00 85.29 694 LYS A C 1
ATOM 5536 O O . LYS A 1 713 ? 71.927 -10.111 -39.500 1.00 78.22 694 LYS A O 1
ATOM 5542 N N . GLY A 1 714 ? 69.679 -9.862 -39.691 1.00 98.89 695 GLY A N 1
ATOM 5543 C CA . GLY A 1 714 ? 69.650 -9.507 -41.115 1.00 111.76 695 GLY A CA 1
ATOM 5544 C C . GLY A 1 714 ? 68.236 -9.697 -41.700 1.00 121.87 695 GLY A C 1
ATOM 5545 O O . GLY A 1 714 ? 67.261 -9.781 -40.926 1.00 117.14 695 GLY A O 1
ATOM 5546 N N . GLN A 1 715 ? 68.086 -9.796 -43.036 1.00 134.71 696 GLN A N 1
ATOM 5547 C CA . GLN A 1 715 ? 69.207 -9.905 -44.007 1.00 143.69 696 GLN A CA 1
ATOM 5548 C C . GLN A 1 715 ? 68.917 -9.461 -45.469 1.00 150.79 696 GLN A C 1
ATOM 5549 O O . GLN A 1 715 ? 69.696 -8.687 -46.029 1.00 155.07 696 GLN A O 1
ATOM 5555 N N . PHE A 1 716 ? 67.845 -9.969 -46.093 1.00 154.45 697 PHE A N 1
ATOM 5556 C CA . PHE A 1 716 ? 67.430 -9.524 -47.460 1.00 155.77 697 PHE A CA 1
ATOM 5557 C C . PHE A 1 716 ? 66.953 -8.042 -47.436 1.00 156.86 697 PHE A C 1
ATOM 5558 O O . PHE A 1 716 ? 66.438 -7.582 -46.415 1.00 156.43 697 PHE A O 1
ATOM 5566 N N . GLU A 1 717 ? 67.114 -7.315 -48.554 1.00 157.39 698 GLU A N 1
ATOM 5567 C CA . GLU A 1 717 ? 66.795 -5.855 -48.636 1.00 152.04 698 GLU A CA 1
ATOM 5568 C C . GLU A 1 717 ? 65.290 -5.488 -48.780 1.00 151.53 698 GLU A C 1
ATOM 5569 O O . GLU A 1 717 ? 64.833 -4.504 -48.184 1.00 145.48 698 GLU A O 1
ATOM 5575 N N . ASP A 1 718 ? 64.543 -6.271 -49.567 1.00 152.19 699 ASP A N 1
ATOM 5576 C CA . ASP A 1 718 ? 63.190 -5.897 -50.024 1.00 150.57 699 ASP A CA 1
ATOM 5577 C C . ASP A 1 718 ? 62.362 -7.165 -50.397 1.00 158.49 699 ASP A C 1
ATOM 5578 O O . ASP A 1 718 ? 62.297 -7.536 -51.575 1.00 158.03 699 ASP A O 1
ATOM 5583 N N . VAL A 1 719 ? 61.759 -7.832 -49.393 1.00 165.09 700 VAL A N 1
ATOM 5584 C CA . VAL A 1 719 ? 60.943 -9.080 -49.589 1.00 165.74 700 VAL A CA 1
ATOM 5585 C C . VAL A 1 719 ? 59.588 -9.073 -48.814 1.00 174.64 700 VAL A C 1
ATOM 5586 O O . VAL A 1 719 ? 59.493 -9.598 -47.694 1.00 176.12 700 VAL A O 1
ATOM 5590 N N . THR A 1 720 ? 58.550 -8.477 -49.424 1.00 180.71 701 THR A N 1
ATOM 5591 C CA . THR A 1 720 ? 57.156 -8.464 -48.887 1.00 177.62 701 THR A CA 1
ATOM 5592 C C . THR A 1 720 ? 56.119 -8.185 -50.040 1.00 181.47 701 THR A C 1
ATOM 5593 O O . THR A 1 720 ? 56.498 -7.608 -51.071 1.00 189.43 701 THR A O 1
ATOM 5597 N N . LEU A 1 721 ? 54.835 -8.558 -49.867 1.00 171.84 702 LEU A N 1
ATOM 5598 C CA . LEU A 1 721 ? 53.881 -8.734 -51.009 1.00 155.96 702 LEU A CA 1
ATOM 5599 C C . LEU A 1 721 ? 53.150 -7.463 -51.598 1.00 146.38 702 LEU A C 1
ATOM 5600 O O . LEU A 1 721 ? 52.315 -6.809 -50.939 1.00 123.47 702 LEU A O 1
ATOM 5605 N N . TYR A 1 722 ? 53.528 -7.149 -52.852 1.00 144.06 703 TYR A N 1
ATOM 5606 C CA . TYR A 1 722 ? 52.868 -6.172 -53.749 1.00 138.53 703 TYR A CA 1
ATOM 5607 C C . TYR A 1 722 ? 52.749 -6.791 -55.201 1.00 132.71 703 TYR A C 1
ATOM 5608 O O . TYR A 1 722 ? 53.719 -7.380 -55.698 1.00 136.44 703 TYR A O 1
ATOM 5617 N N . GLN A 1 723 ? 51.566 -6.693 -55.839 1.00 118.69 704 GLN A N 1
ATOM 5618 C CA . GLN A 1 723 ? 51.322 -7.124 -57.256 1.00 105.60 704 GLN A CA 1
ATOM 5619 C C . GLN A 1 723 ? 50.424 -6.115 -57.984 1.00 93.54 704 GLN A C 1
ATOM 5620 O O . GLN A 1 723 ? 50.845 -5.501 -58.971 1.00 87.89 704 GLN A O 1
ATOM 5626 N N . GLY A 1 724 ? 49.182 -5.973 -57.504 1.00 81.00 705 GLY A N 1
ATOM 5627 C CA . GLY A 1 724 ? 48.305 -4.870 -57.898 1.00 72.86 705 GLY A CA 1
ATOM 5628 C C . GLY A 1 724 ? 48.754 -3.575 -57.243 1.00 64.71 705 GLY A C 1
ATOM 5629 O O . GLY A 1 724 ? 49.438 -3.580 -56.242 1.00 59.26 705 GLY A O 1
ATOM 5630 N N . GLU A 1 725 ? 48.424 -2.461 -57.872 1.00 63.92 706 GLU A N 1
ATOM 5631 C CA . GLU A 1 725 ? 48.619 -1.118 -57.318 1.00 63.17 706 GLU A CA 1
ATOM 5632 C C . GLU A 1 725 ? 47.246 -0.460 -57.411 1.00 57.61 706 GLU A C 1
ATOM 5633 O O . GLU A 1 725 ? 46.534 -0.624 -58.402 1.00 57.64 706 GLU A O 1
ATOM 5639 N N . ARG A 1 726 ? 46.846 0.250 -56.375 1.00 52.30 707 ARG A N 1
ATOM 5640 C CA . ARG A 1 726 ? 45.623 1.033 -56.446 1.00 51.59 707 ARG A CA 1
ATOM 5641 C C . ARG A 1 726 ? 45.962 2.381 -55.907 1.00 47.27 707 ARG A C 1
ATOM 5642 O O . ARG A 1 726 ? 46.672 2.489 -54.930 1.00 43.25 707 ARG A O 1
ATOM 5650 N N . THR A 1 727 ? 45.474 3.432 -56.544 1.00 47.50 708 THR A N 1
ATOM 5651 C CA . THR A 1 727 ? 45.702 4.754 -55.952 1.00 45.99 708 THR A CA 1
ATOM 5652 C C . THR A 1 727 ? 44.364 5.467 -55.623 1.00 42.75 708 THR A C 1
ATOM 5653 O O . THR A 1 727 ? 43.435 5.441 -56.409 1.00 40.63 708 THR A O 1
ATOM 5657 N N . TYR A 1 728 ? 44.264 5.987 -54.393 1.00 39.77 709 TYR A N 1
ATOM 5658 C CA . TYR A 1 728 ? 43.136 6.822 -53.970 1.00 38.60 709 TYR A CA 1
ATOM 5659 C C . TYR A 1 728 ? 43.606 8.218 -53.598 1.00 37.45 709 TYR A C 1
ATOM 5660 O O . TYR A 1 728 ? 44.592 8.376 -52.873 1.00 36.65 709 TYR A O 1
ATOM 5669 N N . TYR A 1 729 ? 42.880 9.217 -54.082 1.00 36.33 710 TYR A N 1
ATOM 5670 C CA . TYR A 1 729 ? 43.119 10.611 -53.722 1.00 36.21 710 TYR A CA 1
ATOM 5671 C C . TYR A 1 729 ? 42.040 10.978 -52.705 1.00 35.54 710 TYR A C 1
ATOM 5672 O O . TYR A 1 729 ? 40.824 10.944 -53.003 1.00 35.42 710 TYR A O 1
ATOM 5681 N N . ILE A 1 730 ? 42.476 11.285 -51.485 1.00 34.61 711 ILE A N 1
ATOM 5682 C CA . ILE A 1 730 ? 41.559 11.553 -50.380 1.00 34.47 711 ILE A CA 1
ATOM 5683 C C . ILE A 1 730 ? 42.010 12.818 -49.676 1.00 34.48 711 ILE A C 1
ATOM 5684 O O . ILE A 1 730 ? 43.208 13.009 -49.437 1.00 33.43 711 ILE A O 1
ATOM 5689 N N . ALA A 1 731 ? 41.041 13.656 -49.319 1.00 33.73 712 ALA A N 1
ATOM 5690 C CA . ALA A 1 731 ? 41.353 14.830 -48.530 1.00 34.22 712 ALA A CA 1
ATOM 5691 C C . ALA A 1 731 ? 40.577 14.924 -47.221 1.00 33.42 712 ALA A C 1
ATOM 5692 O O . ALA A 1 731 ? 39.492 14.399 -47.084 1.00 32.41 712 ALA A O 1
ATOM 5694 N N . ALA A 1 732 ? 41.159 15.653 -46.291 1.00 34.57 713 ALA A N 1
ATOM 5695 C CA . ALA A 1 732 ? 40.511 16.044 -45.055 1.00 36.01 713 ALA A CA 1
ATOM 5696 C C . ALA A 1 732 ? 39.952 17.431 -45.280 1.00 37.65 713 ALA A C 1
ATOM 5697 O O . ALA A 1 732 ? 40.733 18.377 -45.400 1.00 38.59 713 ALA A O 1
ATOM 5699 N N . VAL A 1 733 ? 38.620 17.529 -45.307 1.00 37.94 714 VAL A N 1
ATOM 5700 C CA . VAL A 1 733 ? 37.904 18.762 -45.573 1.00 39.94 714 VAL A CA 1
ATOM 5701 C C . VAL A 1 733 ? 37.062 19.208 -44.381 1.00 40.10 714 VAL A C 1
ATOM 5702 O O . VAL A 1 733 ? 36.357 18.400 -43.783 1.00 39.19 714 VAL A O 1
ATOM 5706 N N . GLU A 1 734 ? 37.153 20.504 -44.044 1.00 41.61 715 GLU A N 1
ATOM 5707 C CA . GLU A 1 734 ? 36.336 21.134 -42.991 1.00 41.49 715 GLU A CA 1
ATOM 5708 C C . GLU A 1 734 ? 34.984 21.456 -43.574 1.00 42.16 715 GLU A C 1
ATOM 5709 O O . GLU A 1 734 ? 34.887 22.041 -44.629 1.00 45.90 715 GLU A O 1
ATOM 5715 N N . VAL A 1 735 ? 33.940 21.056 -42.875 1.00 41.39 716 VAL A N 1
ATOM 5716 C CA . VAL A 1 735 ? 32.623 20.974 -43.457 1.00 41.19 716 VAL A CA 1
ATOM 5717 C C . VAL A 1 735 ? 31.637 21.306 -42.324 1.00 41.02 716 VAL A C 1
ATOM 5718 O O . VAL A 1 735 ? 31.979 21.192 -41.138 1.00 39.72 716 VAL A O 1
ATOM 5722 N N . GLU A 1 736 ? 30.446 21.765 -42.677 1.00 41.64 717 GLU A N 1
ATOM 5723 C CA . GLU A 1 736 ? 29.386 21.931 -41.702 1.00 42.04 717 GLU A CA 1
ATOM 5724 C C . GLU A 1 736 ? 28.606 20.634 -41.734 1.00 40.68 717 GLU A C 1
ATOM 5725 O O . GLU A 1 736 ? 28.024 20.292 -42.783 1.00 38.99 717 GLU A O 1
ATOM 5731 N N . TRP A 1 737 ? 28.552 19.943 -40.589 1.00 39.50 718 TRP A N 1
ATOM 5732 C CA . TRP A 1 737 ? 27.880 18.637 -40.502 1.00 38.58 718 TRP A CA 1
ATOM 5733 C C . TRP A 1 737 ? 26.570 18.756 -39.756 1.00 38.57 718 TRP A C 1
ATOM 5734 O O . TRP A 1 737 ? 26.563 19.317 -38.674 1.00 41.95 718 TRP A O 1
ATOM 5745 N N . ASP A 1 738 ? 25.484 18.209 -40.307 1.00 37.91 719 ASP A N 1
ATOM 5746 C CA . ASP A 1 738 ? 24.164 18.188 -39.644 1.00 38.37 719 ASP A CA 1
ATOM 5747 C C . ASP A 1 738 ? 23.777 16.742 -39.308 1.00 36.68 719 ASP A C 1
ATOM 5748 O O . ASP A 1 738 ? 23.444 15.911 -40.191 1.00 35.36 719 ASP A O 1
ATOM 5753 N N . TYR A 1 739 ? 23.802 16.463 -38.016 1.00 35.80 720 TYR A N 1
ATOM 5754 C CA . TYR A 1 739 ? 23.384 15.163 -37.484 1.00 35.01 720 TYR A CA 1
ATOM 5755 C C . TYR A 1 739 ? 21.908 14.858 -37.673 1.00 35.71 720 TYR A C 1
ATOM 5756 O O . TYR A 1 739 ? 21.518 13.702 -37.600 1.00 37.10 720 TYR A O 1
ATOM 5765 N N . SER A 1 740 ? 21.089 15.878 -37.859 1.00 37.19 721 SER A N 1
ATOM 5766 C CA . SER A 1 740 ? 19.660 15.685 -38.054 1.00 38.23 721 SER A CA 1
ATOM 5767 C C . SER A 1 740 ? 19.075 16.788 -38.943 1.00 40.14 721 SER A C 1
ATOM 5768 O O . SER A 1 740 ? 18.445 17.713 -38.434 1.00 40.79 721 SER A O 1
ATOM 5771 N N . PRO A 1 741 ? 19.318 16.718 -40.265 1.00 41.15 722 PRO A N 1
ATOM 5772 C CA . PRO A 1 741 ? 18.838 17.829 -41.081 1.00 43.62 722 PRO A CA 1
ATOM 5773 C C . PRO A 1 741 ? 17.299 17.891 -41.168 1.00 44.55 722 PRO A C 1
ATOM 5774 O O . PRO A 1 741 ? 16.766 18.972 -41.327 1.00 45.78 722 PRO A O 1
ATOM 5778 N N . SER A 1 742 ? 16.594 16.772 -41.008 1.00 45.33 723 SER A N 1
ATOM 5779 C CA . SER A 1 742 ? 15.149 16.818 -40.786 1.00 45.16 723 SER A CA 1
ATOM 5780 C C . SER A 1 742 ? 14.844 16.294 -39.395 1.00 46.46 723 SER A C 1
ATOM 5781 O O . SER A 1 742 ? 15.632 15.529 -38.818 1.00 48.16 723 SER A O 1
ATOM 5784 N N . ARG A 1 743 ? 13.697 16.690 -38.862 1.00 46.67 724 ARG A N 1
ATOM 5785 C CA . ARG A 1 743 ? 13.182 16.096 -37.631 1.00 47.68 724 ARG A CA 1
ATOM 5786 C C . ARG A 1 743 ? 11.851 15.365 -37.807 1.00 47.02 724 ARG A C 1
ATOM 5787 O O . ARG A 1 743 ? 11.258 14.949 -36.823 1.00 46.77 724 ARG A O 1
ATOM 5795 N N . ASP A 1 744 ? 11.442 15.117 -39.058 1.00 48.85 725 ASP A N 1
ATOM 5796 C CA . ASP A 1 744 ? 10.123 14.515 -39.378 1.00 49.72 725 ASP A CA 1
ATOM 5797 C C . ASP A 1 744 ? 10.017 13.053 -38.914 1.00 47.08 725 ASP A C 1
ATOM 5798 O O . ASP A 1 744 ? 8.977 12.623 -38.390 1.00 46.70 725 ASP A O 1
ATOM 5803 N N . TRP A 1 745 ? 11.078 12.283 -39.133 1.00 43.97 726 TRP A N 1
ATOM 5804 C CA . TRP A 1 745 ? 11.105 10.893 -38.680 1.00 42.29 726 TRP A CA 1
ATOM 5805 C C . TRP A 1 745 ? 10.929 10.872 -37.145 1.00 40.89 726 TRP A C 1
ATOM 5806 O O . TRP A 1 745 ? 10.037 10.208 -36.606 1.00 38.83 726 TRP A O 1
ATOM 5817 N N . GLU A 1 746 ? 11.740 11.662 -36.458 1.00 41.57 727 GLU A N 1
ATOM 5818 C CA . GLU A 1 746 ? 11.701 11.723 -35.017 1.00 42.89 727 GLU A CA 1
ATOM 5819 C C . GLU A 1 746 ? 10.320 12.108 -34.514 1.00 44.29 727 GLU A C 1
ATOM 5820 O O . GLU A 1 746 ? 9.764 11.409 -33.633 1.00 43.49 727 GLU A O 1
ATOM 5826 N N . MET A 1 747 ? 9.780 13.211 -35.057 1.00 46.12 728 MET A N 1
ATOM 5827 C CA A MET A 1 747 ? 8.459 13.695 -34.620 0.60 47.62 728 MET A CA 1
ATOM 5828 C CA B MET A 1 747 ? 8.439 13.720 -34.680 0.40 48.24 728 MET A CA 1
ATOM 5829 C C . MET A 1 747 ? 7.351 12.665 -34.929 1.00 48.27 728 MET A C 1
ATOM 5830 O O . MET A 1 747 ? 6.503 12.413 -34.072 1.00 47.86 728 MET A O 1
ATOM 5839 N N . GLU A 1 748 ? 7.385 12.035 -36.105 1.00 48.16 729 GLU A N 1
ATOM 5840 C CA . GLU A 1 748 ? 6.410 10.996 -36.412 1.00 50.30 729 GLU A CA 1
ATOM 5841 C C . GLU A 1 748 ? 6.504 9.795 -35.491 1.00 48.31 729 GLU A C 1
ATOM 5842 O O . GLU A 1 748 ? 5.477 9.282 -35.073 1.00 47.19 729 GLU A O 1
ATOM 5848 N N . LEU A 1 749 ? 7.723 9.342 -35.179 1.00 47.92 730 LEU A N 1
ATOM 5849 C CA . LEU A 1 749 ? 7.916 8.221 -34.250 1.00 47.06 730 LEU A CA 1
ATOM 5850 C C . LEU A 1 749 ? 7.160 8.534 -32.986 1.00 46.49 730 LEU A C 1
ATOM 5851 O O . LEU A 1 749 ? 6.369 7.723 -32.512 1.00 45.93 730 LEU A O 1
ATOM 5856 N N . HIS A 1 750 ? 7.395 9.729 -32.461 1.00 47.69 731 HIS A N 1
ATOM 5857 C CA . HIS A 1 750 ? 6.784 10.160 -31.208 1.00 50.49 731 HIS A CA 1
ATOM 5858 C C . HIS A 1 750 ? 5.232 10.301 -31.241 1.00 51.97 731 HIS A C 1
ATOM 5859 O O . HIS A 1 750 ? 4.545 9.982 -30.242 1.00 52.09 731 HIS A O 1
ATOM 5866 N N . HIS A 1 751 ? 4.692 10.763 -32.371 1.00 53.55 732 HIS A N 1
ATOM 5867 C CA . HIS A 1 751 ? 3.230 10.842 -32.576 1.00 56.01 732 HIS A CA 1
ATOM 5868 C C . HIS A 1 751 ? 2.692 9.410 -32.416 1.00 54.45 732 HIS A C 1
ATOM 5869 O O . HIS A 1 751 ? 1.803 9.160 -31.601 1.00 52.25 732 HIS A O 1
ATOM 5876 N N . LEU A 1 752 ? 3.312 8.469 -33.127 1.00 51.51 733 LEU A N 1
ATOM 5877 C CA . LEU A 1 752 ? 2.897 7.070 -33.098 1.00 51.37 733 LEU A CA 1
ATOM 5878 C C . LEU A 1 752 ? 2.988 6.394 -31.720 1.00 53.02 733 LEU A C 1
ATOM 5879 O O . LEU A 1 752 ? 2.162 5.540 -31.389 1.00 54.93 733 LEU A O 1
ATOM 5884 N N . GLN A 1 753 ? 4.001 6.759 -30.938 1.00 53.38 734 GLN A N 1
ATOM 5885 C CA . GLN A 1 753 ? 4.172 6.250 -29.577 1.00 53.74 734 GLN A CA 1
ATOM 5886 C C . GLN A 1 753 ? 3.230 6.920 -28.582 1.00 57.43 734 GLN A C 1
ATOM 5887 O O . GLN A 1 753 ? 3.011 6.386 -27.482 1.00 54.09 734 GLN A O 1
ATOM 5893 N N . GLU A 1 754 ? 2.694 8.085 -28.979 1.00 62.46 735 GLU A N 1
ATOM 5894 C CA . GLU A 1 754 ? 1.855 8.952 -28.145 1.00 66.50 735 GLU A CA 1
ATOM 5895 C C . GLU A 1 754 ? 2.681 9.448 -26.969 1.00 67.67 735 GLU A C 1
ATOM 5896 O O . GLU A 1 754 ? 2.418 9.114 -25.820 1.00 69.26 735 GLU A O 1
ATOM 5902 N N . GLN A 1 755 ? 3.720 10.211 -27.289 1.00 68.88 736 GLN A N 1
ATOM 5903 C CA . GLN A 1 755 ? 4.627 10.776 -26.284 1.00 71.16 736 GLN A CA 1
ATOM 5904 C C . GLN A 1 755 ? 5.131 12.102 -26.800 1.00 67.99 736 GLN A C 1
ATOM 5905 O O . GLN A 1 755 ? 5.359 12.235 -28.004 1.00 62.34 736 GLN A O 1
ATOM 5911 N N . ASN A 1 756 ? 5.310 13.080 -25.915 1.00 70.88 737 ASN A N 1
ATOM 5912 C CA . ASN A 1 756 ? 5.758 14.399 -26.368 1.00 75.36 737 ASN A CA 1
ATOM 5913 C C . ASN A 1 756 ? 7.280 14.395 -26.354 1.00 76.00 737 ASN A C 1
ATOM 5914 O O . ASN A 1 756 ? 7.902 14.395 -27.423 1.00 75.39 737 ASN A O 1
ATOM 5919 N N . VAL A 1 757 ? 7.856 14.324 -25.154 1.00 78.65 738 VAL A N 1
ATOM 5920 C CA . VAL A 1 757 ? 9.331 14.288 -24.908 1.00 78.83 738 VAL A CA 1
ATOM 5921 C C . VAL A 1 757 ? 10.250 15.312 -25.656 1.00 73.51 738 VAL A C 1
ATOM 5922 O O . VAL A 1 757 ? 10.202 15.494 -26.879 1.00 71.62 738 VAL A O 1
ATOM 5926 N N . SER A 1 758 ? 11.095 15.979 -24.887 1.00 69.46 739 SER A N 1
ATOM 5927 C CA . SER A 1 758 ? 12.086 16.879 -25.449 1.00 67.88 739 SER A CA 1
ATOM 5928 C C . SER A 1 758 ? 13.316 16.072 -25.917 1.00 65.37 739 SER A C 1
ATOM 5929 O O . SER A 1 758 ? 13.382 14.821 -25.797 1.00 62.62 739 SER A O 1
ATOM 5932 N N . ASN A 1 759 ? 14.276 16.809 -26.480 1.00 59.46 740 ASN A N 1
ATOM 5933 C CA . ASN A 1 759 ? 15.492 16.235 -27.014 1.00 53.28 740 ASN A CA 1
ATOM 5934 C C . ASN A 1 759 ? 16.717 17.050 -26.589 1.00 50.00 740 ASN A C 1
ATOM 5935 O O . ASN A 1 759 ? 16.959 18.153 -27.107 1.00 48.52 740 ASN A O 1
ATOM 5940 N N . ALA A 1 760 ? 17.510 16.461 -25.692 1.00 46.19 741 ALA A N 1
ATOM 5941 C CA . ALA A 1 760 ? 18.675 17.121 -25.113 1.00 45.05 741 ALA A CA 1
ATOM 5942 C C . ALA A 1 760 ? 19.777 17.399 -26.119 1.00 42.93 741 ALA A C 1
ATOM 5943 O O . ALA A 1 760 ? 20.643 18.196 -25.839 1.00 40.13 741 ALA A O 1
ATOM 5945 N N . PHE A 1 761 ? 19.738 16.722 -27.269 1.00 42.43 742 PHE A N 1
ATOM 5946 C CA . PHE A 1 761 ? 20.842 16.725 -28.241 1.00 42.35 742 PHE A CA 1
ATOM 5947 C C . PHE A 1 761 ? 20.668 17.696 -29.407 1.00 42.39 742 PHE A C 1
ATOM 5948 O O . PHE A 1 761 ? 21.657 18.234 -29.931 1.00 40.83 742 PHE A O 1
ATOM 5956 N N . LEU A 1 762 ? 19.405 17.920 -29.767 1.00 43.46 743 LEU A N 1
ATOM 5957 C CA . LEU A 1 762 ? 19.004 18.711 -30.921 1.00 45.42 743 LEU A CA 1
ATOM 5958 C C . LEU A 1 762 ? 18.329 20.058 -30.590 1.00 47.02 743 LEU A C 1
ATOM 5959 O O . LEU A 1 762 ? 18.369 20.958 -31.420 1.00 46.52 743 LEU A O 1
ATOM 5964 N N . ASP A 1 763 ? 17.729 20.198 -29.406 1.00 48.74 744 ASP A N 1
ATOM 5965 C CA . ASP A 1 763 ? 17.001 21.434 -29.049 1.00 51.88 744 ASP A CA 1
ATOM 5966 C C . ASP A 1 763 ? 18.021 22.461 -28.610 1.00 51.63 744 ASP A C 1
ATOM 5967 O O . ASP A 1 763 ? 18.759 22.235 -27.646 1.00 49.44 744 ASP A O 1
ATOM 5972 N N . LYS A 1 764 ? 18.079 23.577 -29.333 1.00 53.75 745 LYS A N 1
ATOM 5973 C CA . LYS A 1 764 ? 18.997 24.670 -28.977 1.00 55.62 745 LYS A CA 1
ATOM 5974 C C . LYS A 1 764 ? 18.702 25.282 -27.602 1.00 56.89 745 LYS A C 1
ATOM 5975 O O . LYS A 1 764 ? 19.636 25.741 -26.930 1.00 54.10 745 LYS A O 1
ATOM 5981 N N . GLU A 1 765 ? 17.431 25.258 -27.172 1.00 60.65 746 GLU A N 1
ATOM 5982 C CA . GLU A 1 765 ? 17.038 25.752 -25.849 1.00 65.50 746 GLU A CA 1
ATOM 5983 C C . GLU A 1 765 ? 17.402 27.258 -25.734 1.00 65.48 746 GLU A C 1
ATOM 5984 O O . GLU A 1 765 ? 17.240 27.992 -26.703 1.00 60.53 746 GLU A O 1
ATOM 5990 N N . GLU A 1 766 ? 17.896 27.711 -24.580 1.00 69.77 747 GLU A N 1
ATOM 5991 C CA . GLU A 1 766 ? 18.444 29.065 -24.448 1.00 73.00 747 GLU A CA 1
ATOM 5992 C C . GLU A 1 766 ? 19.769 29.203 -25.215 1.00 67.20 747 GLU A C 1
ATOM 5993 O O . GLU A 1 766 ? 19.838 30.023 -26.125 1.00 66.50 747 GLU A O 1
ATOM 5999 N N . PHE A 1 767 ? 20.786 28.395 -24.885 1.00 64.19 748 PHE A N 1
ATOM 6000 C CA . PHE A 1 767 ? 22.166 28.606 -25.411 1.00 63.06 748 PHE A CA 1
ATOM 6001 C C . PHE A 1 767 ? 22.983 27.380 -25.914 1.00 58.62 748 PHE A C 1
ATOM 6002 O O . PHE A 1 767 ? 24.205 27.463 -26.024 1.00 56.95 748 PHE A O 1
ATOM 6010 N N . PHE A 1 768 ? 22.328 26.270 -26.245 1.00 54.33 749 PHE A N 1
ATOM 6011 C CA . PHE A 1 768 ? 23.035 25.105 -26.787 1.00 50.85 749 PHE A CA 1
ATOM 6012 C C . PHE A 1 768 ? 23.201 25.179 -28.300 1.00 47.71 749 PHE A C 1
ATOM 6013 O O . PHE A 1 768 ? 22.563 25.979 -28.970 1.00 47.30 749 PHE A O 1
ATOM 6021 N N . ILE A 1 769 ? 24.074 24.322 -28.814 1.00 44.62 750 ILE A N 1
ATOM 6022 C CA . ILE A 1 769 ? 24.539 24.370 -30.188 1.00 43.14 750 ILE A CA 1
ATOM 6023 C C . ILE A 1 769 ? 23.510 23.788 -31.155 1.00 42.59 750 ILE A C 1
ATOM 6024 O O . ILE A 1 769 ? 23.286 24.332 -32.236 1.00 42.41 750 ILE A O 1
ATOM 6029 N N . GLY A 1 770 ? 22.902 22.670 -30.790 1.00 41.74 751 GLY A N 1
ATOM 6030 C CA . GLY A 1 770 ? 21.971 21.985 -31.671 1.00 42.75 751 GLY A CA 1
ATOM 6031 C C . GLY A 1 770 ? 22.525 20.792 -32.460 1.00 42.24 751 GLY A C 1
ATOM 6032 O O . GLY A 1 770 ? 23.300 19.980 -31.940 1.00 43.26 751 GLY A O 1
ATOM 6033 N N . SER A 1 771 ? 22.081 20.683 -33.706 1.00 40.20 752 SER A N 1
ATOM 6034 C CA . SER A 1 771 ? 22.355 19.551 -34.557 1.00 40.43 752 SER A CA 1
ATOM 6035 C C . SER A 1 771 ? 23.458 19.763 -35.611 1.00 39.98 752 SER A C 1
ATOM 6036 O O . SER A 1 771 ? 23.904 18.793 -36.215 1.00 36.81 752 SER A O 1
ATOM 6039 N N . LYS A 1 772 ? 23.816 21.029 -35.868 1.00 40.67 753 LYS A N 1
ATOM 6040 C CA . LYS A 1 772 ? 24.869 21.407 -36.819 1.00 41.03 753 LYS A CA 1
ATOM 6041 C C . LYS A 1 772 ? 26.212 21.698 -36.107 1.00 38.77 753 LYS A C 1
ATOM 6042 O O . LYS A 1 772 ? 26.273 22.476 -35.129 1.00 36.91 753 LYS A O 1
ATOM 6048 N N . TYR A 1 773 ? 27.279 21.061 -36.594 1.00 36.63 754 TYR A N 1
ATOM 6049 C CA . TYR A 1 773 ? 28.631 21.274 -36.042 1.00 36.30 754 TYR A CA 1
ATOM 6050 C C . TYR A 1 773 ? 29.662 21.337 -37.146 1.00 36.23 754 TYR A C 1
ATOM 6051 O O . TYR A 1 773 ? 29.574 20.564 -38.092 1.00 35.79 754 TYR A O 1
ATOM 6060 N N . LYS A 1 774 ? 30.593 22.289 -37.052 1.00 37.05 755 LYS A N 1
ATOM 6061 C CA . LYS A 1 774 ? 31.782 22.255 -37.874 1.00 38.36 755 LYS A CA 1
ATOM 6062 C C . LYS A 1 774 ? 32.564 20.982 -37.521 1.00 35.91 755 LYS A C 1
ATOM 6063 O O . LYS A 1 774 ? 32.975 20.809 -36.390 1.00 34.80 755 LYS A O 1
ATOM 6069 N N . LYS A 1 775 ? 32.763 20.120 -38.508 1.00 34.44 756 LYS A N 1
ATOM 6070 C CA . LYS A 1 775 ? 33.605 18.939 -38.370 1.00 34.18 756 LYS A CA 1
ATOM 6071 C C . LYS A 1 775 ? 34.670 18.905 -39.479 1.00 34.17 756 LYS A C 1
ATOM 6072 O O . LYS A 1 775 ? 34.664 19.727 -40.417 1.00 34.54 756 LYS A O 1
ATOM 6078 N N . VAL A 1 776 ? 35.561 17.926 -39.380 1.00 33.33 757 VAL A N 1
ATOM 6079 C CA . VAL A 1 776 ? 36.506 17.633 -40.445 1.00 33.44 757 VAL A CA 1
ATOM 6080 C C . VAL A 1 776 ? 36.292 16.188 -40.867 1.00 32.96 757 VAL A C 1
ATOM 6081 O O . VAL A 1 776 ? 36.293 15.302 -40.022 1.00 32.17 757 VAL A O 1
ATOM 6085 N N . VAL A 1 777 ? 36.125 15.958 -42.165 1.00 32.29 758 VAL A N 1
ATOM 6086 C CA . VAL A 1 777 ? 35.802 14.632 -42.686 1.00 32.19 758 VAL A CA 1
ATOM 6087 C C . VAL A 1 777 ? 36.661 14.258 -43.879 1.00 31.86 758 VAL A C 1
ATOM 6088 O O . VAL A 1 777 ? 37.178 15.144 -44.557 1.00 31.99 758 VAL A O 1
ATOM 6092 N N . TYR A 1 778 ? 36.841 12.955 -44.111 1.00 30.50 759 TYR A N 1
ATOM 6093 C CA . TYR A 1 778 ? 37.569 12.476 -45.278 1.00 30.20 759 TYR A CA 1
ATOM 6094 C C . TYR A 1 778 ? 36.623 12.445 -46.474 1.00 31.69 759 TYR A C 1
ATOM 6095 O O . TYR A 1 778 ? 35.502 11.922 -46.360 1.00 31.84 759 TYR A O 1
ATOM 6104 N N . ARG A 1 779 ? 37.084 12.946 -47.626 1.00 32.68 760 ARG A N 1
ATOM 6105 C CA . ARG A 1 779 ? 36.310 12.888 -48.864 1.00 34.56 760 ARG A CA 1
ATOM 6106 C C . ARG A 1 779 ? 37.163 12.531 -50.105 1.00 34.84 760 ARG A C 1
ATOM 6107 O O . ARG A 1 779 ? 38.306 12.983 -50.246 1.00 35.24 760 ARG A O 1
ATOM 6115 N N . GLU A 1 780 ? 36.626 11.719 -50.999 1.00 34.70 761 GLU A N 1
ATOM 6116 C CA . GLU A 1 780 ? 37.434 11.315 -52.159 1.00 36.75 761 GLU A CA 1
ATOM 6117 C C . GLU A 1 780 ? 37.534 12.435 -53.207 1.00 38.07 761 GLU A C 1
ATOM 6118 O O . GLU A 1 780 ? 36.565 13.157 -53.423 1.00 37.44 761 GLU A O 1
ATOM 6124 N N . PHE A 1 781 ? 38.688 12.541 -53.863 1.00 39.38 762 PHE A N 1
ATOM 6125 C CA . PHE A 1 781 ? 38.885 13.418 -55.049 1.00 41.43 762 PHE A CA 1
ATOM 6126 C C . PHE A 1 781 ? 39.300 12.629 -56.311 1.00 42.18 762 PHE A C 1
ATOM 6127 O O . PHE A 1 781 ? 39.737 11.485 -56.215 1.00 42.35 762 PHE A O 1
ATOM 6135 N N . THR A 1 782 ? 39.136 13.218 -57.494 1.00 43.66 763 THR A N 1
ATOM 6136 C CA . THR A 1 782 ? 39.310 12.461 -58.742 1.00 44.88 763 THR A CA 1
ATOM 6137 C C . THR A 1 782 ? 40.737 12.261 -59.180 1.00 45.82 763 THR A C 1
ATOM 6138 O O . THR A 1 782 ? 41.000 11.323 -59.906 1.00 47.07 763 THR A O 1
ATOM 6142 N N . ASP A 1 783 ? 41.655 13.124 -58.757 1.00 45.92 764 ASP A N 1
ATOM 6143 C CA . ASP A 1 783 ? 43.055 13.010 -59.188 1.00 46.23 764 ASP A CA 1
ATOM 6144 C C . ASP A 1 783 ? 43.951 13.810 -58.249 1.00 46.92 764 ASP A C 1
ATOM 6145 O O . ASP A 1 783 ? 43.457 14.352 -57.251 1.00 45.50 764 ASP A O 1
ATOM 6150 N N . SER A 1 784 ? 45.250 13.897 -58.560 1.00 49.25 765 SER A N 1
ATOM 6151 C CA . SER A 1 784 ? 46.234 14.575 -57.672 1.00 50.63 765 SER A CA 1
ATOM 6152 C C . SER A 1 784 ? 46.176 16.105 -57.650 1.00 51.49 765 SER A C 1
ATOM 6153 O O . SER A 1 784 ? 46.922 16.728 -56.885 1.00 51.15 765 SER A O 1
ATOM 6156 N N . THR A 1 785 ? 45.307 16.712 -58.460 1.00 52.30 766 THR A N 1
ATOM 6157 C CA . THR A 1 785 ? 45.111 18.162 -58.418 1.00 53.05 766 THR A CA 1
ATOM 6158 C C . THR A 1 785 ? 44.209 18.568 -57.252 1.00 51.45 766 THR A C 1
ATOM 6159 O O . THR A 1 785 ? 44.273 19.708 -56.781 1.00 52.17 766 THR A O 1
ATOM 6163 N N . PHE A 1 786 ? 43.367 17.649 -56.797 1.00 49.27 767 PHE A N 1
ATOM 6164 C CA . PHE A 1 786 ? 42.370 17.942 -55.751 1.00 49.46 767 PHE A CA 1
ATOM 6165 C C . PHE A 1 786 ? 41.365 19.092 -56.099 1.00 50.98 767 PHE A C 1
ATOM 6166 O O . PHE A 1 786 ? 40.857 19.767 -55.190 1.00 50.75 767 PHE A O 1
ATOM 6174 N N . ARG A 1 787 ? 41.046 19.206 -57.404 1.00 51.70 768 ARG A N 1
ATOM 6175 C CA A ARG A 1 787 ? 40.143 20.242 -57.885 0.70 53.66 768 ARG A CA 1
ATOM 6176 C CA B ARG A 1 787 ? 40.154 20.213 -58.020 0.30 52.12 768 ARG A CA 1
ATOM 6177 C C . ARG A 1 787 ? 38.698 19.771 -58.036 1.00 52.08 768 ARG A C 1
ATOM 6178 O O . ARG A 1 787 ? 37.788 20.600 -58.119 1.00 50.32 768 ARG A O 1
ATOM 6193 N N . GLU A 1 788 ? 38.482 18.461 -58.091 1.00 51.48 769 GLU A N 1
ATOM 6194 C CA . GLU A 1 788 ? 37.137 17.915 -58.120 1.00 51.68 769 GLU A CA 1
ATOM 6195 C C . GLU A 1 788 ? 36.929 16.802 -57.087 1.00 48.32 769 GLU A C 1
ATOM 6196 O O . GLU A 1 788 ? 37.626 15.795 -57.088 1.00 45.89 769 GLU A O 1
ATOM 6202 N N . GLN A 1 789 ? 35.959 17.027 -56.205 1.00 47.34 770 GLN A N 1
ATOM 6203 C CA . GLN A 1 789 ? 35.524 16.065 -55.234 1.00 46.45 770 GLN A CA 1
ATOM 6204 C C . GLN A 1 789 ? 34.741 15.019 -55.992 1.00 44.88 770 GLN A C 1
ATOM 6205 O O . GLN A 1 789 ? 33.994 15.354 -56.878 1.00 42.25 770 GLN A O 1
ATOM 6211 N N . VAL A 1 790 ? 34.923 13.754 -55.648 1.00 45.42 771 VAL A N 1
ATOM 6212 C CA . VAL A 1 790 ? 34.142 12.704 -56.265 1.00 48.44 771 VAL A CA 1
ATOM 6213 C C . VAL A 1 790 ? 32.689 12.901 -55.851 1.00 50.52 771 VAL A C 1
ATOM 6214 O O . VAL A 1 790 ? 32.383 13.129 -54.687 1.00 48.99 771 VAL A O 1
ATOM 6218 N N . LYS A 1 791 ? 31.811 12.850 -56.841 1.00 55.51 772 LYS A N 1
ATOM 6219 C CA . LYS A 1 791 ? 30.381 13.013 -56.635 1.00 59.56 772 LYS A CA 1
ATOM 6220 C C . LYS A 1 791 ? 29.875 11.698 -56.085 1.00 56.99 772 LYS A C 1
ATOM 6221 O O . LYS A 1 791 ? 30.040 10.662 -56.716 1.00 54.19 772 LYS A O 1
ATOM 6227 N N . ARG A 1 792 ? 29.235 11.729 -54.931 1.00 56.34 773 ARG A N 1
ATOM 6228 C CA . ARG A 1 792 ? 28.821 10.475 -54.317 1.00 55.98 773 ARG A CA 1
ATOM 6229 C C . ARG A 1 792 ? 27.600 9.900 -55.046 1.00 56.33 773 ARG A C 1
ATOM 6230 O O . ARG A 1 792 ? 26.618 10.602 -55.234 1.00 55.13 773 ARG A O 1
ATOM 6238 N N . ARG A 1 793 ? 27.692 8.633 -55.447 1.00 57.71 774 ARG A N 1
ATOM 6239 C CA . ARG A 1 793 ? 26.582 7.876 -56.034 1.00 59.57 774 ARG A CA 1
ATOM 6240 C C . ARG A 1 793 ? 25.458 7.602 -55.035 1.00 58.24 774 ARG A C 1
ATOM 6241 O O . ARG A 1 793 ? 25.592 7.841 -53.839 1.00 59.20 774 ARG A O 1
ATOM 6249 N N . ALA A 1 794 ? 24.347 7.092 -55.555 1.00 57.65 775 ALA A N 1
ATOM 6250 C CA . ALA A 1 794 ? 23.175 6.683 -54.768 1.00 55.72 775 ALA A CA 1
ATOM 6251 C C . ALA A 1 794 ? 23.487 5.554 -53.782 1.00 53.55 775 ALA A C 1
ATOM 6252 O O . ALA A 1 794 ? 22.927 5.516 -52.687 1.00 49.50 775 ALA A O 1
ATOM 6254 N N . GLU A 1 795 ? 24.370 4.647 -54.198 1.00 53.89 776 GLU A N 1
ATOM 6255 C CA . GLU A 1 795 ? 24.742 3.473 -53.399 1.00 56.13 776 GLU A CA 1
ATOM 6256 C C . GLU A 1 795 ? 25.808 3.783 -52.335 1.00 53.69 776 GLU A C 1
ATOM 6257 O O . GLU A 1 795 ? 26.115 2.936 -51.514 1.00 52.20 776 GLU A O 1
ATOM 6263 N N . GLU A 1 796 ? 26.321 5.012 -52.336 1.00 54.98 777 GLU A N 1
ATOM 6264 C CA . GLU A 1 796 ? 27.201 5.526 -51.295 1.00 55.50 777 GLU A CA 1
ATOM 6265 C C . GLU A 1 796 ? 26.544 6.627 -50.410 1.00 50.23 777 GLU A C 1
ATOM 6266 O O . GLU A 1 796 ? 27.163 7.076 -49.435 1.00 45.69 777 GLU A O 1
ATOM 6272 N N . GLU A 1 797 ? 25.319 7.056 -50.724 1.00 47.47 778 GLU A N 1
ATOM 6273 C CA . GLU A 1 797 ? 24.623 8.076 -49.917 1.00 45.99 778 GLU A CA 1
ATOM 6274 C C . GLU A 1 797 ? 24.668 7.738 -48.413 1.00 42.05 778 GLU A C 1
ATOM 6275 O O . GLU A 1 797 ? 24.919 8.611 -47.580 1.00 38.42 778 GLU A O 1
ATOM 6281 N N . HIS A 1 798 ? 24.440 6.455 -48.110 1.00 39.72 779 HIS A N 1
ATOM 6282 C CA . HIS A 1 798 ? 24.437 5.908 -46.745 1.00 37.49 779 HIS A CA 1
ATOM 6283 C C . HIS A 1 798 ? 25.715 6.104 -45.938 1.00 36.46 779 HIS A C 1
ATOM 6284 O O . HIS A 1 798 ? 25.650 6.004 -44.728 1.00 35.12 779 HIS A O 1
ATOM 6291 N N . LEU A 1 799 ? 26.858 6.347 -46.592 1.00 36.52 780 LEU A N 1
ATOM 6292 C CA . LEU A 1 799 ? 28.143 6.525 -45.886 1.00 35.75 780 LEU A CA 1
ATOM 6293 C C . LEU A 1 799 ? 28.135 7.639 -44.858 1.00 35.29 780 LEU A C 1
ATOM 6294 O O . LEU A 1 799 ? 28.792 7.515 -43.826 1.00 34.56 780 LEU A O 1
ATOM 6299 N N . GLY A 1 800 ? 27.375 8.701 -45.110 1.00 34.36 781 GLY A N 1
ATOM 6300 C CA . GLY A 1 800 ? 27.266 9.790 -44.142 1.00 33.46 781 GLY A CA 1
ATOM 6301 C C . GLY A 1 800 ? 28.634 10.360 -43.824 1.00 32.94 781 GLY A C 1
ATOM 6302 O O . GLY A 1 800 ? 29.396 10.686 -44.736 1.00 33.48 781 GLY A O 1
ATOM 6303 N N . ILE A 1 801 ? 28.975 10.442 -42.544 1.00 32.51 782 ILE A N 1
ATOM 6304 C CA . ILE A 1 801 ? 30.258 11.018 -42.147 1.00 32.86 782 ILE A CA 1
ATOM 6305 C C . ILE A 1 801 ? 31.485 10.200 -42.564 1.00 32.17 782 ILE A C 1
ATOM 6306 O O . ILE A 1 801 ? 32.596 10.748 -42.661 1.00 31.94 782 ILE A O 1
ATOM 6311 N N . LEU A 1 802 ? 31.293 8.902 -42.842 1.00 31.04 783 LEU A N 1
ATOM 6312 C CA . LEU A 1 802 ? 32.387 8.059 -43.214 1.00 29.87 783 LEU A CA 1
ATOM 6313 C C . LEU A 1 802 ? 33.093 8.561 -44.461 1.00 30.44 783 LEU A C 1
ATOM 6314 O O . LEU A 1 802 ? 32.458 9.100 -45.357 1.00 32.23 783 LEU A O 1
ATOM 6319 N N . GLY A 1 803 ? 34.408 8.402 -44.494 1.00 29.85 784 GLY A N 1
ATOM 6320 C CA . GLY A 1 803 ? 35.188 8.583 -45.681 1.00 30.92 784 GLY A CA 1
ATOM 6321 C C . GLY A 1 803 ? 34.816 7.579 -46.749 1.00 31.21 784 GLY A C 1
ATOM 6322 O O . GLY A 1 803 ? 33.994 6.692 -46.523 1.00 30.69 784 GLY A O 1
ATOM 6323 N N . PRO A 1 804 ? 35.373 7.747 -47.954 1.00 33.52 785 PRO A N 1
ATOM 6324 C CA . PRO A 1 804 ? 35.062 6.818 -49.066 1.00 34.10 785 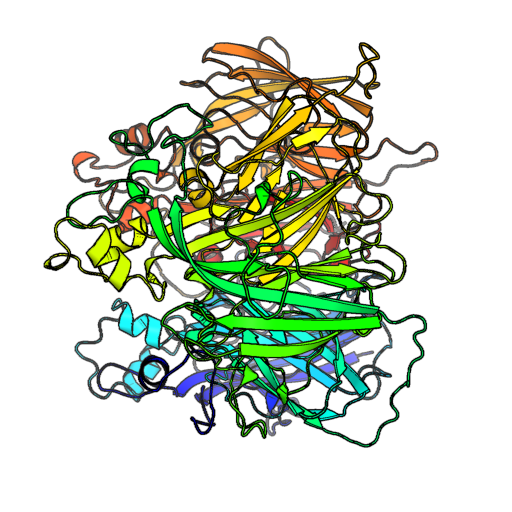PRO A CA 1
ATOM 6325 C C . PRO A 1 804 ? 35.545 5.410 -48.757 1.00 34.66 785 PRO A C 1
ATOM 6326 O O . PRO A 1 804 ? 36.551 5.221 -48.049 1.00 32.84 785 PRO A O 1
ATOM 6330 N N . LEU A 1 805 ? 34.784 4.443 -49.239 1.00 36.97 786 LEU A N 1
ATOM 6331 C CA . LEU A 1 805 ? 35.211 3.042 -49.271 1.00 37.40 786 LEU A CA 1
ATOM 6332 C C . LEU A 1 805 ? 36.554 2.951 -49.973 1.00 36.74 786 LEU A C 1
ATOM 6333 O O . LEU A 1 805 ? 36.649 3.376 -51.103 1.00 37.91 786 LEU A O 1
ATOM 6338 N N . ILE A 1 806 ? 37.569 2.393 -49.319 1.00 34.39 787 ILE A N 1
ATOM 6339 C CA . ILE A 1 806 ? 38.792 2.030 -49.965 1.00 33.61 787 ILE A CA 1
ATOM 6340 C C . ILE A 1 806 ? 38.766 0.512 -50.105 1.00 34.09 787 ILE A C 1
ATOM 6341 O O . ILE A 1 806 ? 38.754 -0.228 -49.101 1.00 32.95 787 ILE A O 1
ATOM 6346 N N . HIS A 1 807 ? 38.788 0.051 -51.342 1.00 35.17 788 HIS A N 1
ATOM 6347 C CA . HIS A 1 807 ? 38.832 -1.383 -51.640 1.00 37.20 788 HIS A CA 1
ATOM 6348 C C . HIS A 1 807 ? 40.241 -1.837 -51.979 1.00 35.84 788 HIS A C 1
ATOM 6349 O O . HIS A 1 807 ? 40.972 -1.138 -52.693 1.00 34.58 788 HIS A O 1
ATOM 6356 N N . ALA A 1 808 ? 40.587 -3.034 -51.526 1.00 33.80 789 ALA A N 1
ATOM 6357 C CA . ALA A 1 808 ? 41.863 -3.627 -51.856 1.00 34.60 789 ALA A CA 1
ATOM 6358 C C . ALA A 1 808 ? 41.780 -5.131 -51.844 1.00 34.48 789 ALA A C 1
ATOM 6359 O O . ALA A 1 808 ? 41.009 -5.706 -51.069 1.00 32.88 789 ALA A O 1
ATOM 6361 N N . ASP A 1 809 ? 42.581 -5.752 -52.700 1.00 35.47 790 ASP A N 1
ATOM 6362 C CA . ASP A 1 809 ? 42.747 -7.214 -52.717 1.00 37.05 790 ASP A CA 1
ATOM 6363 C C . ASP A 1 809 ? 44.090 -7.593 -52.061 1.00 35.33 790 ASP A C 1
ATOM 6364 O O . ASP A 1 809 ? 45.098 -6.855 -52.119 1.00 34.16 790 ASP A O 1
ATOM 6369 N N . VAL A 1 810 ? 44.086 -8.756 -51.424 1.00 33.95 791 VAL A N 1
ATOM 6370 C CA . VAL A 1 810 ? 45.313 -9.363 -50.910 1.00 33.01 791 VAL A CA 1
ATOM 6371 C C . VAL A 1 810 ? 46.354 -9.408 -52.027 1.00 33.65 791 VAL A C 1
ATOM 6372 O O . VAL A 1 810 ? 46.080 -9.839 -53.140 1.00 32.63 791 VAL A O 1
ATOM 6376 N N . GLY A 1 811 ? 47.545 -8.924 -51.702 1.00 35.22 792 GLY A N 1
ATOM 6377 C CA . GLY A 1 811 ? 48.611 -8.765 -52.657 1.00 36.55 792 GLY A CA 1
ATOM 6378 C C . GLY A 1 811 ? 48.734 -7.366 -53.229 1.00 37.70 792 GLY A C 1
ATOM 6379 O O . GLY A 1 811 ? 49.728 -7.086 -53.846 1.00 37.26 792 GLY A O 1
ATOM 6380 N N . ASP A 1 812 ? 47.759 -6.478 -53.036 1.00 39.26 793 ASP A N 1
ATOM 6381 C CA . ASP A 1 812 ? 47.885 -5.109 -53.573 1.00 40.44 793 ASP A CA 1
ATOM 6382 C C . ASP A 1 812 ? 48.791 -4.235 -52.718 1.00 41.00 793 ASP A C 1
ATOM 6383 O O . ASP A 1 812 ? 49.077 -4.541 -51.550 1.00 40.85 793 ASP A O 1
ATOM 6388 N N . LYS A 1 813 ? 49.263 -3.163 -53.330 1.00 43.55 794 LYS A N 1
ATOM 6389 C CA . LYS A 1 813 ? 49.841 -2.016 -52.636 1.00 46.77 794 LYS A CA 1
ATOM 6390 C C . LYS A 1 813 ? 48.786 -0.939 -52.832 1.00 44.79 794 LYS A C 1
ATOM 6391 O O . LYS A 1 813 ? 48.227 -0.831 -53.922 1.00 44.36 794 LYS A O 1
ATOM 6397 N N . VAL A 1 814 ? 48.439 -0.213 -51.781 1.00 42.88 795 VAL A N 1
ATOM 6398 C CA . VAL A 1 814 ? 47.473 0.874 -51.913 1.00 43.14 795 VAL A CA 1
ATOM 6399 C C . VAL A 1 814 ? 48.234 2.177 -51.693 1.00 42.41 795 VAL A C 1
ATOM 6400 O O . VAL A 1 814 ? 48.905 2.337 -50.689 1.00 41.13 795 VAL A O 1
ATOM 6404 N N . LYS A 1 815 ? 48.162 3.079 -52.660 1.00 43.94 796 LYS A N 1
ATOM 6405 C CA . LYS A 1 815 ? 48.732 4.410 -52.533 1.00 45.04 796 LYS A CA 1
ATOM 6406 C C . LYS A 1 815 ? 47.595 5.335 -52.174 1.00 42.26 796 LYS A C 1
ATOM 6407 O O . LYS A 1 815 ? 46.680 5.532 -52.974 1.00 40.02 796 LYS A O 1
ATOM 6413 N N . VAL A 1 816 ? 47.657 5.907 -50.983 1.00 41.48 797 VAL A N 1
ATOM 6414 C CA . VAL A 1 816 ? 46.686 6.910 -50.534 1.00 40.30 797 VAL A CA 1
ATOM 6415 C C . VAL A 1 816 ? 47.378 8.276 -50.623 1.00 39.88 797 VAL A C 1
ATOM 6416 O O . VAL A 1 816 ? 48.243 8.589 -49.796 1.00 38.59 797 VAL A O 1
ATOM 6420 N N . VAL A 1 817 ? 47.003 9.072 -51.635 1.00 38.61 798 VAL A N 1
ATOM 6421 C CA . VAL A 1 817 ? 47.527 10.417 -51.806 1.00 38.11 798 VAL A CA 1
ATOM 6422 C C . VAL A 1 817 ? 46.588 11.346 -51.055 1.00 37.27 798 VAL A C 1
ATOM 6423 O O . VAL A 1 817 ? 45.419 11.521 -51.420 1.00 38.30 798 VAL A O 1
ATOM 6427 N N . PHE A 1 818 ? 47.105 11.914 -49.978 1.00 35.90 799 PHE A N 1
ATOM 6428 C CA . PHE A 1 818 ? 46.292 12.570 -48.981 1.00 35.79 799 PHE A CA 1
ATOM 6429 C C . PHE A 1 818 ? 46.563 14.052 -48.990 1.00 36.75 799 PHE A C 1
ATOM 6430 O O . PHE A 1 818 ? 47.733 14.469 -48.833 1.00 36.46 799 PHE A O 1
ATOM 6438 N N . LYS A 1 819 ? 45.503 14.850 -49.137 1.00 37.25 800 LYS A N 1
ATOM 6439 C CA . LYS A 1 819 ? 45.663 16.300 -49.031 1.00 38.53 800 LYS A CA 1
ATOM 6440 C C . LYS A 1 819 ? 44.943 16.778 -47.795 1.00 37.45 800 LYS A C 1
ATOM 6441 O O . LYS A 1 819 ? 43.801 16.448 -47.594 1.00 36.65 800 LYS A O 1
ATOM 6447 N N . ASN A 1 820 ? 45.627 17.557 -46.972 1.00 37.95 801 ASN A N 1
ATOM 6448 C CA . ASN A 1 820 ? 45.031 18.182 -45.802 1.00 37.52 801 ASN A CA 1
ATOM 6449 C C . ASN A 1 820 ? 44.529 19.575 -46.197 1.00 39.91 801 ASN A C 1
ATOM 6450 O O . ASN A 1 820 ? 45.317 20.525 -46.344 1.00 38.67 801 ASN A O 1
ATOM 6455 N N . MET A 1 821 ? 43.208 19.676 -46.354 1.00 42.05 802 MET A N 1
ATOM 6456 C CA . MET A 1 821 ? 42.536 20.928 -46.727 1.00 43.92 802 MET A CA 1
ATOM 6457 C C . MET A 1 821 ? 41.898 21.582 -45.507 1.00 43.04 802 MET A C 1
ATOM 6458 O O . MET A 1 821 ? 40.992 22.407 -45.645 1.00 43.09 802 MET A O 1
ATOM 6463 N N . ALA A 1 822 ? 42.390 21.242 -44.324 1.00 41.08 803 ALA A N 1
ATOM 6464 C CA . ALA A 1 822 ? 41.787 21.663 -43.054 1.00 41.09 803 ALA A CA 1
ATOM 6465 C C . ALA A 1 822 ? 42.777 22.557 -42.299 1.00 41.54 803 ALA A C 1
ATOM 6466 O O . ALA A 1 822 ? 43.852 22.837 -42.806 1.00 41.75 803 ALA A O 1
ATO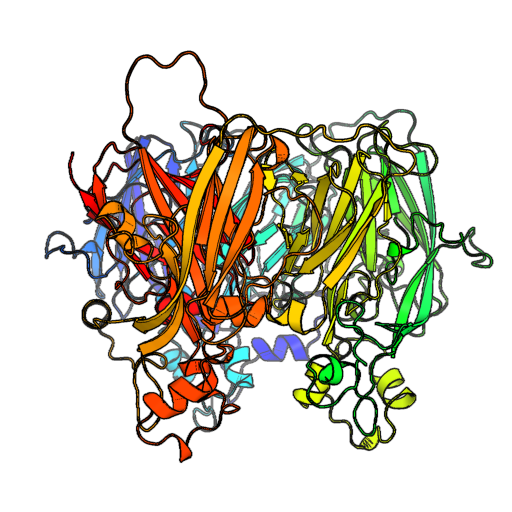M 6468 N N . SER A 1 823 ? 42.422 22.980 -41.087 1.00 42.82 804 SER A N 1
ATOM 6469 C CA . SER A 1 823 ? 43.147 24.050 -40.360 1.00 43.66 804 SER A CA 1
ATOM 6470 C C . SER A 1 823 ? 44.303 23.585 -39.422 1.00 42.59 804 SER A C 1
ATOM 6471 O O . SER A 1 823 ? 44.929 24.417 -38.753 1.00 43.58 804 SER A O 1
ATOM 6474 N N . ARG A 1 824 ? 44.583 22.287 -39.354 1.00 39.93 805 ARG A N 1
ATOM 6475 C CA . ARG A 1 824 ? 45.629 21.785 -38.457 1.00 39.61 805 ARG A CA 1
ATOM 6476 C C . ARG A 1 824 ? 46.119 20.427 -38.990 1.00 38.28 805 ARG A C 1
ATOM 6477 O O . ARG A 1 824 ? 45.456 19.858 -39.854 1.00 37.28 805 ARG A O 1
ATOM 6485 N N . PRO A 1 825 ? 47.258 19.907 -38.483 1.00 37.39 806 PRO A N 1
ATOM 6486 C CA . PRO A 1 825 ? 47.776 18.619 -38.962 1.00 36.81 806 PRO A CA 1
ATOM 6487 C C . PRO A 1 825 ? 46.900 17.397 -38.640 1.00 35.43 806 PRO A C 1
ATOM 6488 O O . PRO A 1 825 ? 46.347 17.255 -37.530 1.00 33.24 806 PRO A O 1
ATOM 6492 N N . TYR A 1 826 ? 46.776 16.545 -39.648 1.00 34.79 807 TYR A N 1
ATOM 6493 C CA . TYR A 1 826 ? 46.030 15.305 -39.576 1.00 33.99 807 TYR A CA 1
ATOM 6494 C C . TYR A 1 826 ? 46.776 14.288 -40.405 1.00 33.93 807 TYR A C 1
ATOM 6495 O O . TYR A 1 826 ? 47.781 14.607 -41.085 1.00 34.10 807 TYR A O 1
ATOM 6504 N N . SER A 1 827 ? 46.262 13.064 -40.376 1.00 33.35 808 SER A N 1
ATOM 6505 C CA . SER A 1 827 ? 46.829 11.975 -41.161 1.00 33.27 808 SER A CA 1
ATOM 6506 C C . SER A 1 827 ? 45.762 10.989 -41.611 1.00 32.23 808 SER A C 1
ATOM 6507 O O . SER A 1 827 ? 44.561 11.180 -41.370 1.00 31.88 808 SER A O 1
ATOM 6510 N N . ILE A 1 828 ? 46.218 9.962 -42.321 1.00 33.09 809 ILE A N 1
ATOM 6511 C CA . ILE A 1 828 ? 45.380 8.812 -42.697 1.00 33.10 809 ILE A CA 1
ATOM 6512 C C . ILE A 1 828 ? 46.187 7.518 -42.508 1.00 33.15 809 ILE A C 1
ATOM 6513 O O . ILE A 1 828 ? 47.291 7.378 -43.018 1.00 33.98 809 ILE A O 1
ATOM 6518 N N . HIS A 1 829 ? 45.622 6.606 -41.725 1.00 32.92 810 HIS A N 1
ATOM 6519 C CA . HIS A 1 829 ? 46.234 5.316 -41.420 1.00 32.64 810 HIS A CA 1
ATOM 6520 C C . HIS A 1 829 ? 45.137 4.281 -41.230 1.00 31.89 810 HIS A C 1
ATOM 6521 O O . HIS A 1 829 ? 44.029 4.617 -40.801 1.00 33.80 810 HIS A O 1
ATOM 6528 N N . ALA A 1 830 ? 45.428 3.034 -41.564 1.00 29.82 811 ALA A N 1
ATOM 6529 C CA . ALA A 1 830 ? 44.443 1.991 -41.458 1.00 29.50 811 ALA A CA 1
ATOM 6530 C C . ALA A 1 830 ? 44.841 0.902 -40.460 1.00 28.57 811 ALA A C 1
ATOM 6531 O O . ALA A 1 830 ? 46.013 0.538 -40.331 1.00 32.28 811 ALA A O 1
ATOM 6533 N N . HIS A 1 831 ? 43.850 0.376 -39.758 1.00 26.31 812 HIS A N 1
ATOM 6534 C CA . HIS A 1 831 ? 43.994 -0.914 -39.145 1.00 26.05 812 HIS A CA 1
ATOM 6535 C C . HIS A 1 831 ? 44.307 -1.988 -40.218 1.00 27.37 812 HIS A C 1
ATOM 6536 O O . HIS A 1 831 ? 44.048 -1.792 -41.418 1.00 27.69 812 HIS A O 1
ATOM 6543 N N . GLY A 1 832 ? 44.914 -3.101 -39.791 1.00 27.99 813 GLY A N 1
ATOM 6544 C CA . GLY A 1 832 ? 45.131 -4.267 -40.669 1.00 28.73 813 GLY A CA 1
ATOM 6545 C C . GLY A 1 832 ? 46.343 -4.265 -41.604 1.00 28.83 813 GLY A C 1
ATOM 6546 O O . GLY A 1 832 ? 46.980 -5.270 -41.874 1.00 28.39 813 GLY A O 1
ATOM 6547 N N . VAL A 1 833 ? 46.720 -3.093 -42.014 1.00 29.80 814 VAL A N 1
ATOM 6548 C CA . VAL A 1 833 ? 47.492 -2.881 -43.180 1.00 30.77 814 VAL A CA 1
ATOM 6549 C C . VAL A 1 833 ? 48.967 -2.909 -42.754 1.00 32.48 814 VAL A C 1
ATOM 6550 O O . VAL A 1 833 ? 49.308 -2.651 -41.617 1.00 31.96 814 VAL A O 1
ATOM 6554 N N . LYS A 1 834 ? 49.851 -3.278 -43.652 1.00 34.43 815 LYS A N 1
ATOM 6555 C CA . LYS A 1 834 ? 51.260 -3.318 -43.311 1.00 36.05 815 LYS A CA 1
ATOM 6556 C C . LYS A 1 834 ? 51.917 -2.063 -43.854 1.00 36.04 815 LYS A C 1
ATOM 6557 O O . LYS A 1 834 ? 51.578 -1.633 -44.952 1.00 36.03 815 LYS A O 1
ATOM 6563 N N . THR A 1 835 ? 52.835 -1.465 -43.094 1.00 35.82 816 THR A N 1
ATOM 6564 C CA . THR A 1 835 ? 53.609 -0.328 -43.594 1.00 37.24 816 THR A CA 1
ATOM 6565 C C . THR A 1 835 ? 55.091 -0.519 -43.357 1.00 39.58 816 THR A C 1
ATOM 6566 O O . THR A 1 835 ? 55.510 -1.447 -42.657 1.00 40.48 816 THR A O 1
ATOM 6570 N N . LYS A 1 836 ? 55.876 0.330 -44.004 1.00 43.93 817 LYS A N 1
ATOM 6571 C CA . LYS A 1 836 ? 57.333 0.255 -43.963 1.00 50.29 817 LYS A CA 1
ATOM 6572 C C . LYS A 1 836 ? 57.941 0.600 -42.583 1.00 50.58 817 LYS A C 1
ATOM 6573 O O . LYS A 1 836 ? 59.008 0.101 -42.250 1.00 50.54 817 LYS A O 1
ATOM 6579 N N . SER A 1 837 ? 57.273 1.429 -41.786 1.00 49.34 818 SER A N 1
ATOM 6580 C CA . SER A 1 837 ? 57.794 1.807 -40.488 1.00 47.59 818 SER A CA 1
ATOM 6581 C C . SER A 1 837 ? 56.670 2.024 -39.507 1.00 46.59 818 SER A C 1
ATOM 6582 O O . SER A 1 837 ? 55.512 2.149 -39.893 1.00 43.98 818 SER A O 1
ATOM 6585 N N . SER A 1 838 ? 57.047 2.101 -38.235 1.00 46.70 819 SER A N 1
ATOM 6586 C CA . SER A 1 838 ? 56.116 2.301 -37.134 1.00 46.13 819 SER A CA 1
ATOM 6587 C C . SER A 1 838 ? 55.561 3.707 -36.999 1.00 46.36 819 SER A C 1
ATOM 6588 O O . SER A 1 838 ? 54.564 3.895 -36.295 1.00 44.14 819 SER A O 1
ATOM 6591 N N . THR A 1 839 ? 56.200 4.702 -37.612 1.00 46.32 820 THR A N 1
ATOM 6592 C CA . THR A 1 839 ? 55.744 6.080 -37.454 1.00 45.33 820 THR A CA 1
ATOM 6593 C C . THR A 1 839 ? 54.801 6.424 -38.613 1.00 43.14 820 THR A C 1
ATOM 6594 O O . THR A 1 839 ? 55.038 6.027 -39.758 1.00 42.48 820 THR A O 1
ATOM 6598 N N . VAL A 1 840 ? 53.721 7.132 -38.303 1.00 39.75 821 VAL A N 1
ATOM 6599 C CA . VAL A 1 840 ? 52.883 7.691 -39.324 1.00 39.51 821 VAL A CA 1
ATOM 6600 C C . VAL A 1 840 ? 53.121 9.196 -39.379 1.00 38.67 821 VAL A C 1
ATOM 6601 O O . VAL A 1 840 ? 52.895 9.900 -38.408 1.00 36.69 821 VAL A O 1
ATOM 6605 N N . ALA A 1 841 ? 53.570 9.666 -40.534 1.00 39.48 822 ALA A N 1
ATOM 6606 C CA . ALA A 1 841 ? 53.876 11.093 -40.738 1.00 41.64 822 ALA A CA 1
ATOM 6607 C C . ALA A 1 841 ? 52.620 11.955 -40.700 1.00 40.39 822 ALA A C 1
ATOM 6608 O O . ALA A 1 841 ? 51.617 11.620 -41.311 1.00 40.09 822 ALA A O 1
ATOM 6610 N N . PRO A 1 842 ? 52.672 13.072 -39.997 1.00 41.85 823 PRO A N 1
ATOM 6611 C CA . PRO A 1 842 ? 51.527 13.972 -40.122 1.00 41.48 823 PRO A CA 1
ATOM 6612 C C . PRO A 1 842 ? 51.541 14.680 -41.492 1.00 41.13 823 PRO A C 1
ATOM 6613 O O . PRO A 1 842 ? 52.574 14.793 -42.124 1.00 42.38 823 PRO A O 1
ATOM 6617 N N . THR A 1 843 ? 50.384 15.111 -41.958 1.00 40.24 824 THR A N 1
ATOM 6618 C CA . THR A 1 843 ? 50.302 15.945 -43.136 1.00 39.68 824 THR A CA 1
ATOM 6619 C C . THR A 1 843 ? 49.877 17.308 -42.646 1.00 39.77 824 THR A C 1
ATOM 6620 O O . THR A 1 843 ? 48.835 17.441 -42.019 1.00 37.41 824 THR A O 1
ATOM 6624 N N . LEU A 1 844 ? 50.699 18.319 -42.922 1.00 41.30 825 LEU A N 1
ATOM 6625 C CA . LEU A 1 844 ? 50.393 19.685 -42.493 1.00 41.76 825 LEU A CA 1
ATOM 6626 C C . LEU A 1 844 ? 49.307 20.283 -43.375 1.00 41.27 825 LEU A C 1
ATOM 6627 O O . LEU A 1 844 ? 49.073 19.811 -44.490 1.00 40.33 825 LEU A O 1
ATOM 6632 N N . PRO A 1 845 ? 48.635 21.331 -42.876 1.00 40.97 826 PRO A N 1
ATOM 6633 C CA . PRO A 1 845 ? 47.641 22.043 -43.677 1.00 40.68 826 PRO A CA 1
ATOM 6634 C C . PRO A 1 845 ? 48.187 22.480 -45.031 1.00 41.34 826 PRO A C 1
ATOM 6635 O O . PRO A 1 845 ? 49.283 23.032 -45.105 1.00 41.57 826 PRO A O 1
ATOM 6639 N N . GLY A 1 846 ? 47.440 22.189 -46.093 1.00 42.72 827 GLY A N 1
ATOM 6640 C CA . GLY A 1 846 ? 47.862 22.479 -47.454 1.00 44.11 827 GLY A CA 1
ATOM 6641 C C . GLY A 1 846 ? 48.900 21.552 -48.079 1.00 45.63 827 GLY A C 1
ATOM 6642 O O . GLY A 1 846 ? 49.155 21.668 -49.274 1.00 46.90 827 GLY A O 1
ATOM 6643 N N . GLU A 1 847 ? 49.507 20.655 -47.296 1.00 46.85 828 GLU A N 1
ATOM 6644 C CA . GLU A 1 847 ? 50.479 19.684 -47.797 1.00 49.57 828 GLU A CA 1
ATOM 6645 C C . GLU A 1 847 ? 49.719 18.444 -48.373 1.00 48.43 828 GLU A C 1
ATOM 6646 O O . GLU A 1 847 ? 48.561 18.129 -47.965 1.00 44.59 828 GLU A O 1
ATOM 6652 N N . VAL A 1 848 ? 50.340 17.790 -49.365 1.00 47.54 829 VAL A N 1
ATOM 6653 C CA . VAL A 1 848 ? 49.875 16.498 -49.835 1.00 45.62 829 VAL A CA 1
ATOM 6654 C C . VAL A 1 848 ? 50.986 15.487 -49.601 1.00 45.18 829 VAL A C 1
ATOM 6655 O O . VAL A 1 848 ? 52.159 15.766 -49.788 1.00 46.33 829 VAL A O 1
ATOM 6659 N N . ARG A 1 849 ? 50.589 14.319 -49.124 1.00 42.19 830 ARG A N 1
ATOM 6660 C CA . ARG A 1 849 ? 51.524 13.308 -48.767 1.00 40.73 830 ARG A CA 1
ATOM 6661 C C . ARG A 1 849 ? 51.000 11.960 -49.194 1.00 38.83 830 ARG A C 1
ATOM 6662 O O . ARG A 1 849 ? 49.815 11.683 -49.093 1.00 37.79 830 ARG A O 1
ATOM 6670 N N . THR A 1 850 ? 51.904 11.127 -49.662 1.00 39.16 831 THR A N 1
ATOM 6671 C CA . THR A 1 850 ? 51.558 9.809 -50.107 1.00 40.56 831 THR A CA 1
ATOM 6672 C C . THR A 1 850 ? 51.792 8.825 -48.950 1.00 40.27 831 THR A C 1
ATOM 6673 O O . THR A 1 850 ? 52.877 8.794 -48.378 1.00 41.97 831 THR A O 1
ATOM 6677 N N . TYR A 1 851 ? 50.754 8.081 -48.566 1.00 39.13 832 TYR A N 1
ATOM 6678 C CA . TYR A 1 851 ? 50.896 6.975 -47.614 1.00 38.50 832 TYR A CA 1
ATOM 6679 C C . TYR A 1 851 ? 50.755 5.645 -48.381 1.00 38.49 832 TYR A C 1
ATOM 6680 O O . TYR A 1 851 ? 49.942 5.524 -49.305 1.00 38.50 832 TYR A O 1
ATOM 6689 N N . ILE A 1 852 ? 51.576 4.671 -48.017 1.00 38.32 833 ILE A N 1
ATOM 6690 C CA . ILE A 1 852 ? 51.674 3.426 -48.774 1.00 38.89 833 ILE A CA 1
ATOM 6691 C C . ILE A 1 852 ? 51.251 2.338 -47.815 1.00 36.17 833 ILE A C 1
ATOM 6692 O O . ILE A 1 852 ? 51.828 2.216 -46.739 1.00 33.78 833 ILE A O 1
ATOM 6697 N N . TRP A 1 853 ? 50.168 1.645 -48.183 1.00 35.02 834 TRP A N 1
ATOM 6698 C CA . TRP A 1 853 ? 49.620 0.547 -47.395 1.00 35.62 834 TRP A CA 1
ATOM 6699 C C . TRP A 1 853 ? 49.792 -0.746 -48.162 1.00 36.58 834 TRP A C 1
ATOM 6700 O O . TRP A 1 853 ? 49.186 -0.918 -49.208 1.00 37.66 834 TRP A O 1
ATOM 6711 N N . GLN A 1 854 ? 50.626 -1.635 -47.641 1.00 37.66 835 GLN A N 1
ATOM 6712 C CA . GLN A 1 854 ? 50.763 -2.971 -48.183 1.00 38.65 835 GLN A CA 1
ATOM 6713 C C . GLN A 1 854 ? 49.644 -3.882 -47.621 1.00 36.45 835 GLN A C 1
ATOM 6714 O O . GLN A 1 854 ? 49.222 -3.773 -46.421 1.00 33.36 835 GLN A O 1
ATOM 6720 N N . ILE A 1 855 ? 49.165 -4.763 -48.514 1.00 34.92 836 ILE A N 1
ATOM 6721 C CA . ILE A 1 855 ? 48.021 -5.630 -48.278 1.00 33.01 836 ILE A CA 1
ATOM 6722 C C . ILE A 1 855 ? 48.474 -7.080 -48.462 1.00 33.20 836 ILE A C 1
ATOM 6723 O O . ILE A 1 855 ? 47.985 -7.802 -49.342 1.00 32.83 836 ILE A O 1
ATOM 6728 N N . PRO A 1 856 ? 49.388 -7.537 -47.596 1.00 32.23 837 PRO A N 1
ATOM 6729 C CA . PRO A 1 856 ? 49.714 -8.955 -47.633 1.00 32.77 837 PRO A CA 1
ATOM 6730 C C . PRO A 1 856 ? 48.588 -9.832 -47.109 1.00 31.79 837 PRO A C 1
ATOM 6731 O O . PRO A 1 856 ? 47.584 -9.335 -46.577 1.00 28.99 837 PRO A O 1
ATOM 6735 N N . GLU A 1 857 ? 48.809 -11.137 -47.214 1.00 33.21 838 GLU A N 1
ATOM 6736 C CA . GLU A 1 857 ? 47.883 -12.126 -46.743 1.00 34.84 838 GLU A CA 1
ATOM 6737 C C . GLU A 1 857 ? 47.393 -11.845 -45.303 1.00 31.58 838 GLU A C 1
ATOM 6738 O O . GLU A 1 857 ? 46.199 -11.952 -45.007 1.00 30.18 838 GLU A O 1
ATOM 6744 N N . ARG A 1 858 ? 48.300 -11.485 -44.422 1.00 30.36 839 ARG A N 1
ATOM 6745 C CA . ARG A 1 858 ? 47.924 -11.197 -43.012 1.00 31.05 839 ARG A CA 1
ATOM 6746 C C . ARG A 1 858 ? 47.069 -9.912 -42.803 1.00 29.26 839 ARG A C 1
ATOM 6747 O O . ARG A 1 858 ? 46.642 -9.667 -41.662 1.00 29.26 839 ARG A O 1
ATOM 6755 N N . SER A 1 859 ? 46.842 -9.115 -43.866 1.00 27.56 840 SER A N 1
ATOM 6756 C CA . SER A 1 859 ? 45.941 -7.946 -43.824 1.00 26.45 840 SER A CA 1
ATOM 6757 C C . SER A 1 859 ? 44.511 -8.268 -44.379 1.00 27.04 840 SER A C 1
ATOM 6758 O O . SER A 1 859 ? 43.610 -7.406 -44.344 1.00 25.95 840 SER A O 1
ATOM 6761 N N . GLY A 1 860 ? 44.307 -9.509 -44.864 1.00 26.55 841 GLY A N 1
ATOM 6762 C CA . GLY A 1 860 ? 43.019 -9.979 -45.354 1.00 26.52 841 GLY A CA 1
ATOM 6763 C C . GLY A 1 860 ? 42.437 -11.082 -44.481 1.00 26.42 841 GLY A C 1
ATOM 6764 O O . GLY A 1 860 ? 42.997 -11.429 -43.453 1.00 24.07 841 GLY A O 1
ATOM 6765 N N . ALA A 1 861 ? 41.302 -11.621 -44.910 1.00 26.55 842 ALA A N 1
ATOM 6766 C CA . ALA A 1 861 ? 40.612 -12.682 -44.190 1.00 28.07 842 ALA A CA 1
ATOM 6767 C C . ALA A 1 861 ? 41.531 -13.766 -43.661 1.00 29.08 842 ALA A C 1
ATOM 6768 O O . ALA A 1 861 ? 42.480 -14.217 -44.380 1.00 29.32 842 ALA A O 1
ATOM 6770 N N . GLY A 1 862 ? 41.256 -14.177 -42.418 1.00 28.88 843 GLY A N 1
ATOM 6771 C CA . GLY A 1 862 ? 41.773 -15.465 -41.882 1.00 29.41 843 GLY A CA 1
ATOM 6772 C C . GLY A 1 862 ? 40.968 -16.606 -42.524 1.00 30.70 843 GLY A C 1
ATOM 6773 O O . GLY A 1 862 ? 40.045 -16.325 -43.276 1.00 30.22 843 GLY A O 1
ATOM 6774 N N . THR A 1 863 ? 41.294 -17.871 -42.251 1.00 33.18 844 THR A N 1
ATOM 6775 C CA . THR A 1 863 ? 40.629 -19.004 -42.931 1.00 35.17 844 THR A CA 1
ATOM 6776 C C . THR A 1 863 ? 39.140 -19.081 -42.615 1.00 34.77 844 THR A C 1
ATOM 6777 O O . THR A 1 863 ? 38.402 -19.654 -43.380 1.00 36.84 844 THR A O 1
ATOM 6781 N N . GLU A 1 864 ? 38.699 -18.532 -41.493 1.00 34.60 845 GLU A N 1
ATOM 6782 C CA . GLU A 1 864 ? 37.280 -18.545 -41.154 1.00 34.67 845 GLU A CA 1
ATOM 6783 C C . GLU A 1 864 ? 36.580 -17.195 -41.260 1.00 32.95 845 GLU A C 1
ATOM 6784 O O . GLU A 1 864 ? 35.445 -17.040 -40.820 1.00 32.69 845 GLU A O 1
ATOM 6790 N N . ASP A 1 865 ? 37.230 -16.230 -41.876 1.00 32.48 846 ASP A N 1
ATOM 6791 C CA . ASP A 1 865 ? 36.561 -14.966 -42.206 1.00 33.42 846 ASP A CA 1
ATOM 6792 C C . ASP A 1 865 ? 35.797 -15.126 -43.525 1.00 33.32 846 ASP A C 1
ATOM 6793 O O . ASP A 1 865 ? 36.100 -16.023 -44.359 1.00 31.37 846 ASP A O 1
ATOM 6798 N N . SER A 1 866 ? 34.808 -14.261 -43.719 1.00 33.15 847 SER A N 1
ATOM 6799 C CA . SER A 1 866 ? 34.171 -14.154 -45.045 1.00 34.93 847 SER A CA 1
ATOM 6800 C C . SER A 1 866 ? 35.229 -13.577 -46.000 1.00 33.92 847 SER A C 1
ATOM 6801 O O . SER A 1 866 ? 36.275 -13.137 -45.550 1.00 31.70 847 SER A O 1
ATOM 6804 N N . PRO A 1 867 ? 34.997 -13.658 -47.323 1.00 34.07 848 PRO A N 1
ATOM 6805 C CA . PRO A 1 867 ? 36.077 -13.235 -48.226 1.00 34.27 848 PRO A CA 1
ATOM 6806 C C . PRO A 1 867 ? 36.539 -11.766 -48.059 1.00 32.89 848 PRO A C 1
ATOM 6807 O O . PRO A 1 867 ? 37.725 -11.490 -48.275 1.00 34.14 848 PRO A O 1
ATOM 6811 N N . CYS A 1 868 ? 35.638 -10.870 -47.692 1.00 30.42 849 CYS A N 1
ATOM 6812 C CA . CYS A 1 868 ? 35.957 -9.468 -47.569 1.00 31.31 849 CYS A CA 1
ATOM 6813 C C . CYS A 1 868 ? 35.783 -9.069 -46.109 1.00 30.27 849 CYS A C 1
ATOM 6814 O O . CYS A 1 868 ? 34.765 -9.411 -45.519 1.00 29.77 849 CYS A O 1
ATOM 6817 N N . ILE A 1 869 ? 36.780 -8.359 -45.552 1.00 29.16 850 ILE A N 1
ATOM 6818 C CA . ILE A 1 869 ? 36.788 -7.913 -44.157 1.00 28.36 850 ILE A CA 1
ATOM 6819 C C . ILE A 1 869 ? 37.071 -6.411 -44.080 1.00 27.93 850 ILE A C 1
ATOM 6820 O O . ILE A 1 869 ? 37.792 -5.866 -44.926 1.00 27.64 850 ILE A O 1
ATOM 6825 N N . PRO A 1 870 ? 36.458 -5.726 -43.110 1.00 27.48 851 PRO A N 1
ATOM 6826 C CA . PRO A 1 870 ? 36.612 -4.281 -42.995 1.00 27.42 851 PRO A CA 1
ATOM 6827 C C . PRO A 1 870 ? 37.605 -3.919 -41.943 1.00 26.78 851 PRO A C 1
ATOM 6828 O O . PRO A 1 870 ? 37.753 -4.637 -40.959 1.00 25.75 851 PRO A O 1
ATOM 6832 N N . TRP A 1 871 ? 38.280 -2.799 -42.181 1.00 27.27 852 TRP A N 1
ATOM 6833 C CA . TRP A 1 871 ? 39.227 -2.220 -41.251 1.00 26.56 852 TRP A CA 1
ATOM 6834 C C . TRP A 1 871 ? 38.934 -0.716 -41.204 1.00 26.79 852 TRP A C 1
ATOM 6835 O O . TRP A 1 871 ? 38.781 -0.088 -42.243 1.00 26.61 852 TRP A O 1
ATOM 6846 N N . ALA A 1 872 ? 38.917 -0.124 -40.011 1.00 26.69 853 ALA A N 1
ATOM 6847 C CA . ALA A 1 872 ? 38.785 1.344 -39.890 1.00 25.41 853 ALA A CA 1
ATOM 6848 C C . ALA A 1 872 ? 40.031 2.045 -40.350 1.00 25.65 853 ALA A C 1
ATOM 6849 O O . ALA A 1 872 ? 41.134 1.583 -40.025 1.00 25.27 853 ALA A O 1
ATOM 6851 N N . TYR A 1 873 ? 39.882 3.140 -41.119 1.00 26.35 854 TYR A N 1
ATOM 6852 C CA . TYR A 1 873 ? 40.964 4.106 -41.252 1.00 27.09 854 TYR A CA 1
ATOM 6853 C C . TYR A 1 873 ? 40.581 5.416 -40.591 1.00 27.99 854 TYR A C 1
ATOM 6854 O O . TYR A 1 873 ? 39.405 5.734 -40.520 1.00 28.26 854 TYR A O 1
ATOM 6863 N N . TYR A 1 874 ? 41.585 6.149 -40.109 1.00 28.20 855 TYR A N 1
ATOM 6864 C CA . TYR A 1 874 ? 41.414 7.195 -39.095 1.00 29.37 855 TYR A CA 1
ATOM 6865 C C . TYR A 1 874 ? 42.714 8.022 -39.077 1.00 28.88 855 TYR A C 1
ATOM 6866 O O . TYR A 1 874 ? 43.691 7.628 -39.685 1.00 29.05 855 TYR A O 1
ATOM 6875 N N . SER A 1 875 ? 42.739 9.123 -38.345 1.00 28.74 856 SER A N 1
ATOM 6876 C CA . SER A 1 875 ? 43.953 9.940 -38.203 1.00 30.14 856 SER A CA 1
ATOM 6877 C C . SER A 1 875 ? 44.722 9.630 -36.869 1.00 30.01 856 SER A C 1
ATOM 6878 O O . SER A 1 875 ? 44.116 9.345 -35.826 1.00 28.29 856 SER A O 1
ATOM 6881 N N . THR A 1 876 ? 46.052 9.680 -36.949 1.00 30.82 857 THR A N 1
ATOM 6882 C CA . THR A 1 876 ? 46.963 9.307 -35.858 1.00 32.05 857 THR A CA 1
ATOM 6883 C C . THR A 1 876 ? 47.552 10.492 -35.100 1.00 33.31 857 THR A C 1
ATOM 6884 O O . THR A 1 876 ? 48.161 10.308 -34.063 1.00 33.86 857 THR A O 1
ATOM 6888 N N . VAL A 1 877 ? 47.349 11.716 -35.580 1.00 35.09 858 VAL A N 1
ATOM 6889 C CA . VAL A 1 877 ? 48.000 12.864 -34.947 1.00 34.54 858 VAL A CA 1
ATOM 6890 C C . VAL A 1 877 ? 47.478 13.011 -33.504 1.00 35.06 858 VAL A C 1
ATOM 6891 O O . VAL A 1 877 ? 48.255 13.066 -32.562 1.00 35.65 858 VAL A O 1
ATOM 6895 N N . ASP A 1 878 ? 46.158 13.054 -33.353 1.00 35.82 859 ASP A N 1
ATOM 6896 C CA . ASP A 1 878 ? 45.501 12.977 -32.043 1.00 34.98 859 ASP A CA 1
ATOM 6897 C C . ASP A 1 878 ? 44.353 11.983 -32.182 1.00 34.60 859 ASP A C 1
ATOM 6898 O O . ASP A 1 878 ? 43.284 12.325 -32.663 1.00 35.29 859 ASP A O 1
ATOM 6903 N N . ARG A 1 879 ? 44.610 10.734 -31.810 1.00 35.04 860 ARG A N 1
ATOM 6904 C CA . ARG A 1 879 ? 43.681 9.612 -32.028 1.00 35.73 860 ARG A CA 1
ATOM 6905 C C . ARG A 1 879 ? 42.249 9.888 -31.554 1.00 33.30 860 ARG A C 1
ATOM 6906 O O . ARG A 1 879 ? 41.264 9.563 -32.221 1.00 30.99 860 ARG A O 1
ATOM 6914 N N . VAL A 1 880 ? 42.159 10.491 -30.384 1.00 31.80 861 VAL A N 1
ATOM 6915 C CA . VAL A 1 880 ? 40.897 10.736 -29.760 1.00 31.38 861 VAL A CA 1
ATOM 6916 C C . VAL A 1 880 ? 40.200 11.912 -30.426 1.00 30.53 861 VAL A C 1
ATOM 6917 O O . VAL A 1 880 ? 39.060 11.790 -30.913 1.00 29.31 861 VAL A O 1
ATOM 6921 N N . LYS A 1 881 ? 40.875 13.048 -30.452 1.00 30.52 862 LYS A N 1
ATOM 6922 C CA . LYS A 1 881 ? 40.228 14.280 -30.908 1.00 31.30 862 LYS A CA 1
ATOM 6923 C C . LYS A 1 881 ? 39.997 14.256 -32.422 1.00 30.15 862 LYS A C 1
ATOM 6924 O O . LYS A 1 881 ? 38.958 14.745 -32.885 1.00 30.14 862 LYS A O 1
ATOM 6930 N N . ASP A 1 882 ? 40.899 13.635 -33.189 1.00 29.14 863 ASP A N 1
ATOM 6931 C CA . ASP A 1 882 ? 40.683 13.549 -34.645 1.00 29.57 863 ASP A CA 1
ATOM 6932 C C . ASP A 1 882 ? 39.488 12.688 -34.978 1.00 29.38 863 ASP A C 1
ATOM 6933 O O . ASP A 1 882 ? 38.734 13.021 -35.885 1.00 29.66 863 ASP A O 1
ATOM 6938 N N . LEU A 1 883 ? 39.287 11.601 -34.228 1.00 29.08 864 LEU A N 1
ATOM 6939 C CA . LEU A 1 883 ? 38.118 10.734 -34.455 1.00 28.56 864 LEU A CA 1
ATOM 6940 C C . LEU A 1 883 ? 36.852 11.533 -34.265 1.00 28.70 864 LEU A C 1
ATOM 6941 O O . LEU A 1 883 ? 35.991 11.602 -35.159 1.00 28.48 864 LEU A O 1
ATOM 6946 N N . TYR A 1 884 ? 36.769 12.175 -33.118 1.00 28.33 865 TYR A N 1
ATOM 6947 C CA . TYR A 1 884 ? 35.547 12.852 -32.757 1.00 28.74 865 TYR A CA 1
ATOM 6948 C C . TYR A 1 884 ? 35.298 14.096 -33.570 1.00 29.59 865 TYR A C 1
ATOM 6949 O O . TYR A 1 884 ? 34.138 14.537 -33.698 1.00 29.45 865 TYR A O 1
ATOM 6958 N N . SER A 1 885 ? 36.374 14.670 -34.107 1.00 29.54 866 SER A N 1
ATOM 6959 C CA . SER A 1 885 ? 36.230 15.825 -34.983 1.00 29.83 866 SER A CA 1
ATOM 6960 C C . SER A 1 885 ? 35.660 15.402 -36.325 1.00 29.39 866 SER A C 1
ATOM 6961 O O . SER A 1 885 ? 35.092 16.221 -37.022 1.00 31.07 866 SER A O 1
ATOM 6964 N N . GLY A 1 886 ? 35.793 14.126 -36.672 1.00 28.18 867 GLY A N 1
ATOM 6965 C CA . GLY A 1 886 ? 35.078 13.551 -37.802 1.00 27.88 867 GLY A CA 1
ATOM 6966 C C . GLY A 1 886 ? 35.791 12.625 -38.754 1.00 27.72 867 GLY A C 1
ATOM 6967 O O . GLY A 1 886 ? 35.182 12.162 -39.695 1.00 29.33 867 GLY A O 1
ATOM 6968 N N . LEU A 1 887 ? 37.064 12.338 -38.542 1.00 27.97 868 LEU A N 1
ATOM 6969 C CA . LEU A 1 887 ? 37.851 11.583 -39.531 1.00 27.99 868 LEU A CA 1
ATOM 6970 C C . LEU A 1 887 ? 37.773 10.096 -39.230 1.00 27.98 868 LEU A C 1
ATOM 6971 O O . LEU A 1 887 ? 38.282 9.638 -38.184 1.00 27.33 868 LEU A O 1
ATOM 6976 N N . ILE A 1 888 ? 37.065 9.381 -40.102 1.00 27.35 869 ILE A N 1
ATOM 6977 C CA . ILE A 1 888 ? 36.890 7.956 -39.957 1.00 27.27 869 ILE A CA 1
ATOM 6978 C C . ILE A 1 888 ? 36.376 7.388 -41.271 1.00 27.28 869 ILE A C 1
ATOM 6979 O O . ILE A 1 888 ? 35.575 8.023 -41.930 1.00 26.29 869 ILE A O 1
ATOM 6984 N N . GLY A 1 889 ? 36.843 6.201 -41.661 1.00 26.82 870 GLY A N 1
ATOM 6985 C CA . GLY A 1 889 ? 36.341 5.557 -42.876 1.00 27.38 870 GLY A CA 1
ATOM 6986 C C . GLY A 1 889 ? 36.636 4.073 -42.959 1.00 27.56 870 GLY A C 1
ATOM 6987 O O . GLY A 1 889 ? 37.404 3.576 -42.148 1.00 28.11 870 GLY A O 1
ATOM 6988 N N . PRO A 1 890 ? 36.036 3.361 -43.938 1.00 27.69 871 PRO A N 1
ATOM 6989 C CA . PRO A 1 890 ? 36.195 1.930 -44.093 1.00 27.86 871 PRO A CA 1
ATOM 6990 C C . PRO A 1 890 ? 37.137 1.543 -45.225 1.00 28.41 871 PRO A C 1
ATOM 6991 O O . PRO A 1 890 ? 36.957 1.980 -46.392 1.00 30.20 871 PRO A O 1
ATOM 6995 N N . LEU A 1 891 ? 38.152 0.772 -44.855 1.00 27.56 872 LEU A N 1
ATOM 6996 C CA . LEU A 1 891 ? 38.986 0.007 -45.773 1.00 27.78 872 LEU A CA 1
ATOM 6997 C C . LEU A 1 891 ? 38.416 -1.404 -45.820 1.00 27.57 872 LEU A C 1
ATOM 6998 O O . LEU A 1 891 ? 38.244 -2.016 -44.762 1.00 26.27 872 LEU A O 1
ATOM 7003 N N . ILE A 1 892 ? 38.143 -1.897 -47.033 1.00 27.98 873 ILE A N 1
ATOM 7004 C CA . ILE A 1 892 ? 37.656 -3.257 -47.279 1.00 27.67 873 ILE A CA 1
ATOM 7005 C C . ILE A 1 892 ? 38.748 -4.050 -47.968 1.00 28.63 873 ILE A C 1
ATOM 7006 O O . ILE A 1 892 ? 39.180 -3.672 -49.050 1.00 30.36 873 ILE A O 1
ATOM 7011 N N . VAL A 1 893 ? 39.184 -5.151 -47.362 1.00 28.65 874 VAL A N 1
ATOM 7012 C CA . VAL A 1 893 ? 40.187 -6.010 -47.959 1.00 29.48 874 VAL A CA 1
ATOM 7013 C C . VAL A 1 893 ? 39.557 -7.343 -48.320 1.00 30.83 874 VAL A C 1
ATOM 7014 O O . VAL A 1 893 ? 39.018 -8.030 -47.453 1.00 30.91 874 VAL A O 1
ATOM 7018 N N . CYS A 1 894 ? 39.635 -7.707 -49.600 1.00 33.25 875 CYS A N 1
ATOM 7019 C CA . CYS A 1 894 ? 39.094 -8.968 -50.121 1.00 34.82 875 CYS A CA 1
ATOM 7020 C C . CYS A 1 894 ? 40.186 -9.964 -50.482 1.00 34.75 875 CYS A C 1
ATOM 7021 O O . CYS A 1 894 ? 41.264 -9.568 -50.901 1.00 33.35 875 CYS A O 1
ATOM 7024 N N . ARG A 1 895 ? 39.892 -11.254 -50.329 1.00 36.06 876 ARG A N 1
ATOM 7025 C CA . ARG A 1 895 ? 40.807 -12.319 -50.800 1.00 40.16 876 ARG A CA 1
ATOM 7026 C C . ARG A 1 895 ? 40.979 -12.143 -52.274 1.00 42.11 876 ARG A C 1
ATOM 7027 O O . ARG A 1 895 ? 40.050 -11.820 -52.952 1.00 41.51 876 ARG A O 1
ATOM 7035 N N . LYS A 1 896 ? 42.176 -12.358 -52.761 1.00 48.86 877 LYS A N 1
ATOM 7036 C CA . LYS A 1 896 ? 42.406 -12.330 -54.195 1.00 57.68 877 LYS A CA 1
ATOM 7037 C C . LYS A 1 896 ? 41.401 -13.239 -54.943 1.00 60.25 877 LYS A C 1
ATOM 7038 O O . LYS A 1 896 ? 41.174 -14.406 -54.588 1.00 57.93 877 LYS A O 1
ATOM 7044 N N . SER A 1 897 ? 40.766 -12.622 -55.931 1.00 67.95 878 SER A N 1
ATOM 7045 C CA . SER A 1 897 ? 39.814 -13.229 -56.839 1.00 76.86 878 SER A CA 1
ATOM 7046 C C . SER A 1 897 ? 40.270 -14.607 -57.380 1.00 83.30 878 SER A C 1
ATOM 7047 O O . SER A 1 897 ? 41.255 -14.701 -58.123 1.00 79.31 878 SER A O 1
ATOM 7050 N N . TYR A 1 898 ? 39.543 -15.653 -56.976 1.00 92.02 879 TYR A N 1
ATOM 7051 C CA . TYR A 1 898 ? 39.695 -17.021 -57.504 1.00 102.67 879 TYR A CA 1
ATOM 7052 C C . TYR A 1 898 ? 39.714 -17.090 -59.040 1.00 110.27 879 TYR A C 1
ATOM 7053 O O . TYR A 1 898 ? 39.066 -16.296 -59.732 1.00 107.82 879 TYR A O 1
ATOM 7062 N N . VAL A 1 899 ? 40.431 -18.080 -59.556 1.00 120.93 880 VAL A N 1
ATOM 7063 C CA . VAL A 1 899 ? 40.416 -18.387 -60.985 1.00 129.22 880 VAL A CA 1
ATOM 7064 C C . VAL A 1 899 ? 39.496 -19.606 -61.184 1.00 139.46 880 VAL A C 1
ATOM 7065 O O . VAL A 1 899 ? 39.864 -20.744 -60.882 1.00 135.32 880 VAL A O 1
ATOM 7069 N N . LYS A 1 900 ? 38.265 -19.322 -61.623 1.00 152.47 881 LYS A N 1
ATOM 7070 C CA . LYS A 1 900 ? 37.222 -20.333 -61.933 1.00 159.63 881 LYS A CA 1
ATOM 7071 C C . LYS A 1 900 ? 35.976 -19.635 -62.543 1.00 167.70 881 LYS A C 1
ATOM 7072 O O . LYS A 1 900 ? 35.593 -19.935 -63.676 1.00 170.91 881 LYS A O 1
ATOM 7078 N N . VAL A 1 901 ? 35.387 -18.706 -61.773 1.00 169.09 882 VAL A N 1
ATOM 7079 C CA . VAL A 1 901 ? 34.166 -17.891 -62.112 1.00 165.93 882 VAL A CA 1
ATOM 7080 C C . VAL A 1 901 ? 33.718 -17.728 -63.613 1.00 168.79 882 VAL A C 1
ATOM 7081 O O . VAL A 1 901 ? 34.495 -17.240 -64.440 1.00 172.70 882 VAL A O 1
ATOM 7085 N N . PHE A 1 902 ? 32.463 -18.117 -63.931 1.00 167.06 883 PHE A N 1
ATOM 7086 C CA . PHE A 1 902 ? 31.863 -18.074 -65.314 1.00 165.89 883 PHE A CA 1
ATOM 7087 C C . PHE A 1 902 ? 30.825 -16.928 -65.530 1.00 169.51 883 PHE A C 1
ATOM 7088 O O . PHE A 1 902 ? 30.790 -16.341 -66.619 1.00 167.29 883 PHE A O 1
ATOM 7096 N N . ASN A 1 903 ? 29.994 -16.624 -64.513 1.00 172.60 884 ASN A N 1
ATOM 7097 C CA . ASN A 1 903 ? 28.863 -15.640 -64.601 1.00 171.73 884 ASN A CA 1
ATOM 7098 C C . ASN A 1 903 ? 28.786 -14.653 -63.384 1.00 170.45 884 ASN A C 1
ATOM 7099 O O . ASN A 1 903 ? 29.484 -14.867 -62.386 1.00 170.96 884 ASN A O 1
ATOM 7104 N N . PRO A 1 904 ? 27.943 -13.576 -63.459 1.00 164.70 885 PRO A N 1
ATOM 7105 C CA . PRO A 1 904 ? 27.816 -12.631 -62.313 1.00 155.10 885 PRO A CA 1
ATOM 7106 C C . PRO A 1 904 ? 26.914 -13.115 -61.133 1.00 147.17 885 PRO A C 1
ATOM 7107 O O . PRO A 1 904 ? 26.465 -14.270 -61.126 1.00 142.25 885 PRO A O 1
ATOM 7111 N N . LYS A 1 905 ? 26.681 -12.234 -60.147 1.00 137.88 886 LYS A N 1
ATOM 7112 C CA . LYS A 1 905 ? 25.947 -12.570 -58.898 1.00 127.30 886 LYS A CA 1
ATOM 7113 C C . LYS A 1 905 ? 25.110 -11.403 -58.278 1.00 121.94 886 LYS A C 1
ATOM 7114 O O . LYS A 1 905 ? 23.979 -11.634 -57.840 1.00 118.08 886 LYS A O 1
ATOM 7120 N N . LYS A 1 906 ? 25.684 -10.191 -58.213 1.00 115.69 887 LYS A N 1
ATOM 7121 C CA . LYS A 1 906 ? 24.991 -8.886 -57.879 1.00 111.17 887 LYS A CA 1
ATOM 7122 C C . LYS A 1 906 ? 25.090 -8.431 -56.372 1.00 103.37 887 LYS A C 1
ATOM 7123 O O . LYS A 1 906 ? 24.066 -8.307 -55.645 1.00 92.17 887 LYS A O 1
ATOM 7129 N N . LYS A 1 907 ? 26.336 -8.140 -55.961 1.00 90.87 888 LYS A N 1
ATOM 7130 C CA . LYS A 1 907 ? 26.714 -7.922 -54.558 1.00 82.72 888 LYS A CA 1
ATOM 7131 C C . LYS A 1 907 ? 26.555 -6.449 -54.046 1.00 76.54 888 LYS A C 1
ATOM 7132 O O . LYS A 1 907 ? 27.010 -5.496 -54.690 1.00 83.99 888 LYS A O 1
ATOM 7138 N N . MET A 1 908 ? 25.936 -6.276 -52.880 1.00 62.99 889 MET A N 1
ATOM 7139 C CA . MET A 1 908 ? 25.619 -4.949 -52.338 1.00 57.58 889 MET A CA 1
ATOM 7140 C C . MET A 1 908 ? 26.442 -4.706 -51.082 1.00 48.49 889 MET A C 1
ATOM 7141 O O . MET A 1 908 ? 26.561 -5.596 -50.241 1.00 45.98 889 MET A O 1
ATOM 7146 N N . GLU A 1 909 ? 26.953 -3.491 -50.929 1.00 41.07 890 GLU A N 1
ATOM 7147 C CA . GLU A 1 909 ? 27.811 -3.157 -49.809 1.00 38.11 890 GLU A CA 1
ATOM 7148 C C . GLU A 1 909 ? 27.260 -1.979 -49.032 1.00 34.78 890 GLU A C 1
ATOM 7149 O O . GLU A 1 909 ? 26.948 -0.974 -49.599 1.00 34.10 890 GLU A O 1
ATOM 7155 N N . PHE A 1 910 ? 27.105 -2.135 -47.723 1.00 33.61 891 PHE A N 1
ATOM 7156 C CA . PHE A 1 910 ? 26.822 -1.022 -46.808 1.00 32.87 891 PHE A CA 1
ATOM 7157 C C . PHE A 1 910 ? 27.796 -1.009 -45.614 1.00 31.48 891 PHE A C 1
ATOM 7158 O O . PHE A 1 910 ? 28.141 -2.050 -45.098 1.00 29.76 891 PHE A O 1
ATOM 7166 N N . SER A 1 911 ? 28.229 0.174 -45.194 1.00 30.50 892 SER A N 1
ATOM 7167 C CA . SER A 1 911 ? 29.143 0.352 -44.107 1.00 30.39 892 SER A CA 1
ATOM 7168 C C . SER A 1 911 ? 28.439 1.191 -43.088 1.00 29.62 892 SER A C 1
ATOM 7169 O O . SER A 1 911 ? 27.916 2.274 -43.402 1.00 30.43 892 SER A O 1
ATOM 7172 N N . LEU A 1 912 ? 28.405 0.683 -41.867 1.00 28.88 893 LEU A N 1
ATOM 7173 C CA . LEU A 1 912 ? 27.729 1.334 -40.757 1.00 28.70 893 LEU A CA 1
ATOM 7174 C C . LEU A 1 912 ? 28.717 1.515 -39.620 1.00 28.50 893 LEU A C 1
ATOM 7175 O O . LEU A 1 912 ? 29.415 0.588 -39.278 1.00 29.90 893 LEU A O 1
ATOM 7180 N N . LEU A 1 913 ? 28.756 2.712 -39.056 1.00 28.09 894 LEU A N 1
ATOM 7181 C CA . LEU A 1 913 ? 29.640 3.046 -37.978 1.00 28.45 894 LEU A CA 1
ATOM 7182 C C . LEU A 1 913 ? 28.776 3.495 -36.832 1.00 27.52 894 LEU A C 1
ATOM 7183 O O . LEU A 1 913 ? 28.025 4.502 -36.938 1.00 28.59 894 LEU A O 1
ATOM 7188 N N . PHE A 1 914 ? 28.844 2.739 -35.753 1.00 24.92 895 PHE A N 1
ATOM 7189 C CA . PHE A 1 914 ? 28.052 3.033 -34.583 1.00 24.62 895 PHE A CA 1
ATOM 7190 C C . PHE A 1 914 ? 28.991 3.714 -33.629 1.00 24.53 895 PHE A C 1
ATOM 7191 O O . PHE A 1 914 ? 30.005 3.102 -33.236 1.00 24.00 895 PHE A O 1
ATOM 7199 N N . LEU A 1 915 ? 28.680 4.974 -33.323 1.00 24.27 896 LEU A N 1
ATOM 7200 C CA . LEU A 1 915 ? 29.552 5.844 -32.552 1.00 25.26 896 LEU A CA 1
ATOM 7201 C C . LEU A 1 915 ? 28.780 7.025 -31.952 1.00 25.55 896 LEU A C 1
ATOM 7202 O O . LEU A 1 915 ? 28.052 7.709 -32.657 1.00 26.30 896 LEU A O 1
ATOM 7207 N N . VAL A 1 916 ? 28.971 7.254 -30.666 1.00 25.21 897 VAL A N 1
ATOM 7208 C CA . VAL A 1 916 ? 28.568 8.492 -30.009 1.00 25.78 897 VAL A CA 1
ATOM 7209 C C . VAL A 1 916 ? 29.637 9.590 -30.267 1.00 25.67 897 VAL A C 1
ATOM 7210 O O . VAL A 1 916 ? 30.729 9.611 -29.674 1.00 24.73 897 VAL A O 1
ATOM 7214 N N . PHE A 1 917 ? 29.325 10.483 -31.183 1.00 25.55 898 PHE A N 1
ATOM 7215 C CA . PHE A 1 917 ? 30.261 11.541 -31.517 1.00 26.46 898 PHE A CA 1
ATOM 7216 C C . PHE A 1 917 ? 30.283 12.555 -30.370 1.00 28.68 898 PHE A C 1
ATOM 7217 O O . PHE A 1 917 ? 29.280 13.229 -30.116 1.00 29.14 898 PHE A O 1
ATOM 7225 N N . ASP A 1 918 ? 31.390 12.600 -29.628 1.00 29.58 899 ASP A N 1
ATOM 7226 C CA . ASP A 1 918 ? 31.509 13.491 -28.516 1.00 31.20 899 ASP A CA 1
ATOM 7227 C C . ASP A 1 918 ? 32.056 14.818 -29.015 1.00 31.84 899 ASP A C 1
ATOM 7228 O O . ASP A 1 918 ? 33.279 15.015 -29.083 1.00 30.28 899 ASP A O 1
ATOM 7233 N N . GLU A 1 919 ? 31.146 15.745 -29.338 1.00 32.73 900 GLU A N 1
ATOM 7234 C CA . GLU A 1 919 ? 31.557 17.072 -29.854 1.00 32.97 900 GLU A CA 1
ATOM 7235 C C . GLU A 1 919 ? 32.246 17.922 -28.819 1.00 32.99 900 GLU A C 1
ATOM 7236 O O . GLU A 1 919 ? 32.850 18.936 -29.175 1.00 32.82 900 GLU A O 1
ATOM 7242 N N . ASN A 1 920 ? 32.233 17.487 -27.567 1.00 33.42 901 ASN A N 1
ATOM 7243 C CA . ASN A 1 920 ? 33.054 18.133 -26.541 1.00 35.57 901 ASN A CA 1
ATOM 7244 C C . ASN A 1 920 ? 34.547 17.948 -26.754 1.00 36.44 901 ASN A C 1
ATOM 7245 O O . ASN A 1 920 ? 35.322 18.785 -26.307 1.00 36.01 901 ASN A O 1
ATOM 7250 N N . GLU A 1 921 ? 34.947 16.854 -27.428 1.00 37.63 902 GLU A N 1
ATOM 7251 C CA . GLU A 1 921 ? 36.361 16.549 -27.714 1.00 37.50 902 GLU A CA 1
ATOM 7252 C C . GLU A 1 921 ? 36.766 17.013 -29.111 1.00 36.31 902 GLU A C 1
ATOM 7253 O O . GLU A 1 921 ? 37.908 16.811 -29.509 1.00 36.90 902 GLU A O 1
ATOM 7259 N N . SER A 1 922 ? 35.867 17.650 -29.860 1.00 36.04 903 SER A N 1
ATOM 7260 C CA . SER A 1 922 ? 36.218 18.095 -31.212 1.00 36.52 903 SER A CA 1
ATOM 7261 C C . SER A 1 922 ? 37.208 19.235 -31.101 1.00 37.16 903 SER A C 1
ATOM 7262 O O . SER A 1 922 ? 37.165 20.027 -30.153 1.00 39.32 903 SER A O 1
ATOM 7265 N N . TRP A 1 923 ? 38.131 19.269 -32.047 1.00 36.05 904 TRP A N 1
ATOM 7266 C CA . TRP A 1 923 ? 39.001 20.403 -32.221 1.00 36.49 904 TRP A CA 1
ATOM 7267 C C . TRP A 1 923 ? 38.163 21.669 -32.517 1.00 37.16 904 TRP A C 1
ATOM 7268 O O . TRP A 1 923 ? 38.618 22.778 -32.233 1.00 37.94 904 TRP A O 1
ATOM 7279 N N . TYR A 1 924 ? 36.954 21.499 -33.061 1.00 36.84 905 TYR A N 1
ATOM 7280 C CA . TYR A 1 924 ? 36.130 22.617 -33.487 1.00 37.96 905 TYR A CA 1
ATOM 7281 C C . TYR A 1 924 ? 35.122 23.110 -32.437 1.00 38.77 905 TYR A C 1
ATOM 7282 O O . TYR A 1 924 ? 34.239 23.913 -32.777 1.00 39.76 905 TYR A O 1
ATOM 7291 N N . LEU A 1 925 ? 35.256 22.672 -31.176 1.00 38.60 906 LEU A N 1
ATOM 7292 C CA . LEU A 1 925 ? 34.262 23.020 -30.144 1.00 39.16 906 LEU A CA 1
ATOM 7293 C C . LEU A 1 925 ? 34.127 24.535 -29.903 1.00 40.86 906 LEU A C 1
ATOM 7294 O O . LEU A 1 925 ? 33.024 25.031 -29.841 1.00 39.79 906 LEU A O 1
ATOM 7299 N N . ASP A 1 926 ? 35.244 25.242 -29.737 1.00 43.81 907 ASP A N 1
ATOM 7300 C CA . ASP A 1 926 ? 35.208 26.702 -29.570 1.00 46.62 907 ASP A CA 1
ATOM 7301 C C . ASP A 1 926 ? 34.562 27.380 -30.774 1.00 46.26 907 ASP A C 1
ATOM 7302 O O . ASP A 1 926 ? 33.738 28.260 -30.584 1.00 46.05 907 ASP A O 1
ATOM 7307 N N . ASP A 1 927 ? 34.897 26.960 -31.992 1.00 45.34 908 ASP A N 1
ATOM 7308 C CA . ASP A 1 927 ? 34.295 27.568 -33.183 1.00 46.92 908 ASP A CA 1
ATOM 7309 C C . ASP A 1 927 ? 32.790 27.334 -33.188 1.00 47.11 908 ASP A C 1
ATOM 7310 O O . ASP A 1 927 ? 32.022 28.199 -33.607 1.00 48.01 908 ASP A O 1
ATOM 7315 N N . ASN A 1 928 ? 32.381 26.147 -32.748 1.00 46.30 909 ASN A N 1
ATOM 7316 C CA . ASN A 1 928 ? 30.979 25.781 -32.735 1.00 46.36 909 ASN A CA 1
ATOM 7317 C C . ASN A 1 928 ? 30.249 26.481 -31.617 1.00 44.64 909 ASN A C 1
ATOM 7318 O O . ASN A 1 928 ? 29.104 26.749 -31.750 1.00 43.17 909 ASN A O 1
ATOM 7323 N N . ILE A 1 929 ? 30.898 26.754 -30.498 1.00 46.23 910 ILE A N 1
ATOM 7324 C CA . ILE A 1 929 ? 30.276 27.570 -29.440 1.00 46.24 910 ILE A CA 1
ATOM 7325 C C . ILE A 1 929 ? 29.969 28.965 -29.995 1.00 47.19 910 ILE A C 1
ATOM 7326 O O . ILE A 1 929 ? 28.843 29.433 -29.912 1.00 47.66 910 ILE A O 1
ATOM 7331 N N . ASN A 1 930 ? 30.957 29.572 -30.643 1.00 48.74 911 ASN A N 1
ATOM 7332 C CA . ASN A 1 930 ? 30.842 30.939 -31.147 1.00 49.65 911 ASN A CA 1
ATOM 7333 C C . ASN A 1 930 ? 29.941 31.039 -32.337 1.00 48.96 911 ASN A C 1
ATOM 7334 O O . ASN A 1 930 ? 29.201 32.001 -32.433 1.00 48.53 911 ASN A O 1
ATOM 7339 N N . THR A 1 931 ? 29.949 30.031 -33.206 1.00 47.43 912 THR A N 1
ATOM 7340 C CA . THR A 1 931 ? 29.102 30.063 -34.389 1.00 47.24 912 THR A CA 1
ATOM 7341 C C . THR A 1 931 ? 27.641 29.781 -34.128 1.00 47.57 912 THR A C 1
ATOM 7342 O O . THR A 1 931 ? 26.802 30.393 -34.785 1.00 48.28 912 THR A O 1
ATOM 7346 N N . TYR A 1 932 ? 27.334 28.861 -33.209 1.00 47.10 913 TYR A N 1
ATOM 7347 C CA . TYR A 1 932 ? 25.971 28.294 -33.105 1.00 48.02 913 TYR A CA 1
ATOM 7348 C C . TYR A 1 932 ? 25.140 28.694 -31.884 1.00 49.24 913 TYR A C 1
ATOM 7349 O O . TYR A 1 932 ? 23.918 28.736 -32.005 1.00 50.08 913 TYR A O 1
ATOM 7358 N N . SER A 1 933 ? 25.726 28.949 -30.713 1.00 49.13 914 SER A N 1
ATOM 7359 C CA . SER A 1 933 ? 24.825 29.298 -29.612 1.00 51.85 914 SER A CA 1
ATOM 7360 C C . SER A 1 933 ? 24.404 30.753 -29.714 1.00 53.17 914 SER A C 1
ATOM 7361 O O . SER A 1 933 ? 25.190 31.636 -30.113 1.00 50.16 914 SER A O 1
ATOM 7364 N N . ASP A 1 934 ? 23.138 30.958 -29.360 1.00 55.55 915 ASP A N 1
ATOM 7365 C CA . ASP A 1 934 ? 22.528 32.280 -29.261 1.00 57.98 915 ASP A CA 1
ATOM 7366 C C . ASP A 1 934 ? 23.256 33.176 -28.281 1.00 57.51 915 ASP A C 1
ATOM 7367 O O . ASP A 1 934 ? 23.358 34.347 -28.547 1.00 63.28 915 ASP A O 1
ATOM 7372 N N . HIS A 1 935 ? 23.770 32.621 -27.185 1.00 57.98 916 HIS A N 1
ATOM 7373 C CA . HIS A 1 935 ? 24.542 33.360 -26.187 1.00 61.05 916 HIS A CA 1
ATOM 7374 C C . HIS A 1 935 ? 25.812 32.566 -25.716 1.00 59.79 916 HIS A C 1
ATOM 7375 O O . HIS A 1 935 ? 25.811 31.999 -24.634 1.00 62.42 916 HIS A O 1
ATOM 7382 N N . PRO A 1 936 ? 26.909 32.545 -26.512 1.00 59.63 917 PRO A N 1
ATOM 7383 C CA . PRO A 1 936 ? 28.171 31.859 -26.121 1.00 59.91 917 PRO A CA 1
ATOM 7384 C C . PRO A 1 936 ? 28.802 32.244 -24.779 1.00 62.55 917 PRO A C 1
ATOM 7385 O O . PRO A 1 936 ? 29.528 31.441 -24.179 1.00 63.76 917 PRO A O 1
ATOM 7389 N N . GLU A 1 937 ? 28.534 33.465 -24.333 1.00 65.30 918 GLU A N 1
ATOM 7390 C CA . GLU A 1 937 ? 28.935 33.953 -22.994 1.00 67.40 918 GLU A CA 1
ATOM 7391 C C . GLU A 1 937 ? 28.420 33.011 -21.887 1.00 64.32 918 GLU A C 1
ATOM 7392 O O . GLU A 1 937 ? 29.115 32.739 -20.922 1.00 62.00 918 GLU A O 1
ATOM 7398 N N . LYS A 1 938 ? 27.194 32.524 -22.055 1.00 64.57 919 LYS A N 1
ATOM 7399 C CA . LYS A 1 938 ? 26.528 31.682 -21.068 1.00 65.92 919 LYS A CA 1
ATOM 7400 C C . LYS A 1 938 ? 27.094 30.243 -20.998 1.00 64.50 919 LYS A C 1
ATOM 7401 O O . LYS A 1 938 ? 26.797 29.509 -20.055 1.00 66.30 919 LYS A O 1
ATOM 7407 N N . VAL A 1 939 ? 27.891 29.831 -21.987 1.00 61.78 920 VAL A N 1
ATOM 7408 C CA . VAL A 1 939 ? 28.325 28.435 -22.096 1.00 57.15 920 VAL A CA 1
ATOM 7409 C C . VAL A 1 939 ? 29.414 28.158 -21.094 1.00 55.30 920 VAL A C 1
ATOM 7410 O O . VAL A 1 939 ? 30.419 28.856 -21.069 1.00 56.14 920 VAL A O 1
ATOM 7414 N N . ASN A 1 940 ? 29.174 27.149 -20.259 1.00 55.60 921 ASN A N 1
ATOM 7415 C CA . ASN A 1 940 ? 30.182 26.554 -19.397 1.00 55.84 921 ASN A CA 1
ATOM 7416 C C . ASN A 1 940 ? 30.479 25.161 -19.946 1.00 55.87 921 ASN A C 1
ATOM 7417 O O . ASN A 1 940 ? 29.583 24.315 -19.986 1.00 54.91 921 ASN A O 1
ATOM 7422 N N . LYS A 1 941 ? 31.731 24.906 -20.338 1.00 56.85 922 LYS A N 1
ATOM 7423 C CA . LYS A 1 941 ? 32.101 23.612 -20.950 1.00 54.43 922 LYS A CA 1
ATOM 7424 C C . LYS A 1 941 ? 32.109 22.476 -19.963 1.00 53.16 922 LYS A C 1
ATOM 7425 O O . LYS A 1 941 ? 32.042 21.325 -20.384 1.00 53.86 922 LYS A O 1
ATOM 7431 N N . ASP A 1 942 ? 32.210 22.792 -18.671 1.00 52.52 923 ASP A N 1
ATOM 7432 C CA . ASP A 1 942 ? 32.215 21.780 -17.598 1.00 51.16 923 ASP A CA 1
ATOM 7433 C C . ASP A 1 942 ? 30.826 21.468 -17.062 1.00 48.62 923 ASP A C 1
ATOM 7434 O O . ASP A 1 942 ? 30.678 20.574 -16.240 1.00 46.68 923 ASP A O 1
ATOM 7439 N N . ASN A 1 943 ? 29.815 22.207 -17.522 1.00 48.08 924 ASN A N 1
ATOM 7440 C CA . ASN A 1 943 ? 28.444 21.963 -17.130 1.00 48.25 924 ASN A CA 1
ATOM 7441 C C . ASN A 1 943 ? 27.967 20.622 -17.734 1.00 49.66 924 ASN A C 1
ATOM 7442 O O . ASN A 1 943 ? 28.115 20.392 -18.940 1.00 47.38 924 ASN A O 1
ATOM 7447 N N . GLU A 1 944 ? 27.392 19.763 -16.893 1.00 51.34 925 GLU A N 1
ATOM 7448 C CA . GLU A 1 944 ? 27.058 18.385 -17.264 1.00 52.88 925 GLU A CA 1
ATOM 7449 C C . GLU A 1 944 ? 25.940 18.300 -18.301 1.00 51.85 925 GLU A C 1
ATOM 7450 O O . GLU A 1 944 ? 25.987 17.451 -19.204 1.00 49.93 925 GLU A O 1
ATOM 7456 N N . GLU A 1 945 ? 24.982 19.219 -18.227 1.00 53.25 926 GLU A N 1
ATOM 7457 C CA . GLU A 1 945 ? 23.856 19.219 -19.175 1.00 53.40 926 GLU A CA 1
ATOM 7458 C C . GLU A 1 945 ? 24.351 19.654 -20.594 1.00 48.90 926 GLU A C 1
ATOM 7459 O O . GLU A 1 945 ? 23.856 19.148 -21.612 1.00 47.44 926 GLU A O 1
ATOM 7465 N N . PHE A 1 946 ? 25.363 20.529 -20.644 1.00 45.65 927 PHE A N 1
ATOM 7466 C CA . PHE A 1 946 ? 25.958 21.030 -21.908 1.00 44.38 927 PHE A CA 1
ATOM 7467 C C . PHE A 1 946 ? 26.809 19.943 -22.550 1.00 43.16 927 PHE A C 1
ATOM 7468 O O . PHE A 1 946 ? 26.756 19.706 -23.761 1.00 42.17 927 PHE A O 1
ATOM 7476 N N . ILE A 1 947 ? 27.614 19.319 -21.705 1.00 42.48 928 ILE A N 1
ATOM 7477 C CA . ILE A 1 947 ? 28.378 18.170 -22.096 1.00 42.97 928 ILE A CA 1
ATOM 7478 C C . ILE A 1 947 ? 27.439 17.136 -22.749 1.00 42.53 928 ILE A C 1
ATOM 7479 O O . ILE A 1 947 ? 27.707 16.673 -23.863 1.00 44.15 928 ILE A O 1
ATOM 7484 N N . GLU A 1 948 ? 26.331 16.813 -22.097 1.00 41.06 929 GLU A N 1
ATOM 7485 C CA . GLU A 1 948 ? 25.398 15.816 -22.647 1.00 40.29 929 GLU A CA 1
ATOM 7486 C C . GLU A 1 948 ? 24.816 16.264 -24.014 1.00 40.30 929 GLU A C 1
ATOM 7487 O O . GLU A 1 948 ? 24.710 15.445 -24.933 1.00 41.60 929 GLU A O 1
ATOM 7493 N N . SER A 1 949 ? 24.524 17.562 -24.169 1.00 38.46 930 SER A N 1
ATOM 7494 C CA . SER A 1 949 ? 23.937 18.122 -25.399 1.00 37.48 930 SER A CA 1
ATOM 7495 C C . SER A 1 949 ? 24.776 17.942 -26.663 1.00 35.77 930 SER A C 1
ATOM 7496 O O . SER A 1 949 ? 24.252 18.088 -27.806 1.00 34.20 930 SER A O 1
ATOM 7499 N N . ASN A 1 950 ? 26.057 17.688 -26.446 1.00 33.77 931 ASN A N 1
ATOM 7500 C CA . ASN A 1 950 ? 27.022 17.543 -27.511 1.00 34.63 931 ASN A CA 1
ATOM 7501 C C . ASN A 1 950 ? 27.460 16.102 -27.705 1.00 33.73 931 ASN A C 1
ATOM 7502 O O . ASN A 1 950 ? 28.394 15.842 -28.445 1.00 33.54 931 ASN A O 1
ATOM 7507 N N . LYS A 1 951 ? 26.776 15.170 -27.054 1.00 34.04 932 LYS A N 1
ATOM 7508 C CA . LYS A 1 951 ? 26.995 13.746 -27.310 1.00 33.55 932 LYS A CA 1
ATOM 7509 C C . LYS A 1 951 ? 25.969 13.285 -28.288 1.00 32.24 932 LYS A C 1
ATOM 7510 O O . LYS A 1 951 ? 24.814 13.071 -27.944 1.00 33.89 932 LYS A O 1
ATOM 7516 N N . MET A 1 952 ? 26.428 13.068 -29.505 1.00 31.72 933 MET A N 1
ATOM 7517 C CA . MET A 1 952 ? 25.567 12.824 -30.634 1.00 31.99 933 MET A CA 1
ATOM 7518 C C . MET A 1 952 ? 25.570 11.331 -30.980 1.00 30.95 933 MET A C 1
ATOM 7519 O O . MET A 1 952 ? 26.496 10.825 -31.605 1.00 33.12 933 MET A O 1
ATOM 7524 N N . HIS A 1 953 ? 24.518 10.636 -30.581 1.00 30.03 934 HIS A N 1
ATOM 7525 C CA . HIS A 1 953 ? 24.462 9.154 -30.605 1.00 29.52 934 HIS A CA 1
ATOM 7526 C C . HIS A 1 953 ? 23.961 8.665 -31.991 1.00 29.08 934 HIS A C 1
ATOM 7527 O O . HIS A 1 953 ? 22.749 8.562 -32.217 1.00 29.72 934 HIS A O 1
ATOM 7534 N N . ALA A 1 954 ? 24.881 8.335 -32.885 1.00 28.64 935 ALA A N 1
ATOM 7535 C CA . ALA A 1 954 ? 24.595 8.273 -34.323 1.00 29.86 935 ALA A CA 1
ATOM 7536 C C . ALA A 1 954 ? 25.071 7.021 -35.038 1.00 30.15 935 ALA A C 1
ATOM 7537 O O . ALA A 1 954 ? 25.940 6.267 -34.548 1.00 30.63 935 ALA A O 1
ATOM 7539 N N . ILE A 1 955 ? 24.462 6.813 -36.202 1.00 30.45 936 ILE A N 1
ATOM 7540 C CA . ILE A 1 955 ? 24.935 5.849 -37.202 1.00 29.70 936 ILE A CA 1
ATOM 7541 C C . ILE A 1 955 ? 25.389 6.643 -38.424 1.00 29.75 936 ILE A C 1
ATOM 7542 O O . ILE A 1 955 ? 24.573 7.340 -39.037 1.00 29.18 936 ILE A O 1
ATOM 7547 N N . ASN A 1 956 ? 26.680 6.528 -38.740 1.00 29.61 937 ASN A N 1
ATOM 7548 C CA . ASN A 1 956 ? 27.369 7.289 -39.782 1.00 29.67 937 ASN A CA 1
ATOM 7549 C C . ASN A 1 956 ? 27.142 8.793 -39.606 1.00 30.95 937 ASN A C 1
ATOM 7550 O O . ASN A 1 956 ? 26.926 9.519 -40.575 1.00 32.41 937 ASN A O 1
ATOM 7555 N N . GLY A 1 957 ? 27.210 9.258 -38.360 1.00 29.99 938 GLY A N 1
ATOM 7556 C CA . GLY A 1 957 ? 26.921 10.641 -38.051 1.00 32.15 938 GLY A CA 1
ATOM 7557 C C . GLY A 1 957 ? 25.522 11.182 -38.346 1.00 32.69 938 GLY A C 1
ATOM 7558 O O . GLY A 1 957 ? 25.360 12.402 -38.499 1.00 32.86 938 GLY A O 1
ATOM 7559 N N . LYS A 1 958 ? 24.522 10.308 -38.396 1.00 33.69 939 LYS A N 1
ATOM 7560 C CA . LYS A 1 958 ? 23.108 10.718 -38.545 1.00 36.32 939 LYS A CA 1
ATOM 7561 C C . LYS A 1 958 ? 22.211 10.058 -37.507 1.00 36.99 939 LYS A C 1
ATOM 7562 O O . LYS A 1 958 ? 22.438 8.907 -37.128 1.00 37.39 939 LYS A O 1
ATOM 7568 N N . MET A 1 959 ? 21.179 10.785 -37.078 1.00 37.75 940 MET A N 1
ATOM 7569 C CA . MET A 1 959 ? 20.255 10.343 -36.028 1.00 37.77 940 MET A CA 1
ATOM 7570 C C . MET A 1 959 ? 18.823 10.226 -36.513 1.00 37.66 940 MET A C 1
ATOM 7571 O O . MET A 1 959 ? 18.451 10.812 -37.519 1.00 36.14 940 MET A O 1
ATOM 7576 N N . PHE A 1 960 ? 18.026 9.495 -35.741 1.00 37.84 941 PHE A N 1
ATOM 7577 C CA . PHE A 1 960 ? 16.580 9.508 -35.864 1.00 38.59 941 PHE A CA 1
ATOM 7578 C C . PHE A 1 960 ? 16.103 9.455 -37.314 1.00 37.96 941 PHE A C 1
ATOM 7579 O O . PHE A 1 960 ? 15.307 10.303 -37.765 1.00 36.89 941 PHE A O 1
ATOM 7587 N N . GLY A 1 961 ? 16.626 8.473 -38.032 1.00 36.09 942 GLY A N 1
ATOM 7588 C CA . GLY A 1 961 ? 16.160 8.178 -39.370 1.00 38.03 942 GLY A CA 1
ATOM 7589 C C . GLY A 1 961 ? 16.717 9.065 -40.475 1.00 38.83 942 GLY A C 1
ATOM 7590 O O . GLY A 1 961 ? 16.357 8.902 -41.639 1.00 37.43 942 GLY A O 1
ATOM 7591 N N . ASN A 1 962 ? 17.632 9.965 -40.142 1.00 38.87 943 ASN A N 1
ATOM 7592 C CA . ASN A 1 962 ? 18.247 10.767 -41.181 1.00 40.24 943 ASN A CA 1
ATOM 7593 C C . ASN A 1 962 ? 19.324 10.043 -41.980 1.00 40.32 943 ASN A C 1
ATOM 7594 O O . ASN A 1 962 ? 19.872 10.620 -42.896 1.00 39.47 943 ASN A O 1
ATOM 7599 N N . LEU A 1 963 ? 19.634 8.790 -41.645 1.00 41.19 944 LEU A N 1
ATOM 7600 C CA . LEU A 1 963 ? 20.576 8.014 -42.422 1.00 41.27 944 LEU A CA 1
ATOM 7601 C C . LEU A 1 963 ? 19.826 7.257 -43.507 1.00 40.98 944 LEU A C 1
ATOM 7602 O O . LEU A 1 963 ? 19.093 6.304 -43.236 1.00 38.14 944 LEU A O 1
ATOM 7607 N N . GLN A 1 964 ? 19.997 7.706 -44.737 1.00 41.78 945 GLN A N 1
ATOM 7608 C CA . GLN A 1 964 ? 19.190 7.215 -45.822 1.00 43.95 945 GLN A CA 1
ATOM 7609 C C . GLN A 1 964 ? 20.078 6.513 -46.786 1.00 41.69 945 GLN A C 1
ATOM 7610 O O . GLN A 1 964 ? 21.271 6.486 -46.582 1.00 38.66 945 GLN A O 1
ATOM 7616 N N . GLY A 1 965 ? 19.470 5.919 -47.806 1.00 39.88 946 GLY A N 1
ATOM 7617 C CA . GLY A 1 965 ? 20.172 5.264 -48.871 1.00 39.89 946 GLY A CA 1
ATOM 7618 C C . GLY A 1 965 ? 20.468 3.815 -48.555 1.00 39.75 946 GLY A C 1
ATOM 7619 O O . GLY A 1 965 ? 21.338 3.242 -49.179 1.00 40.64 946 GLY A O 1
ATOM 7620 N N . LEU A 1 966 ? 19.802 3.225 -47.567 1.00 39.33 947 LEU A N 1
ATOM 7621 C CA . LEU A 1 966 ? 19.947 1.794 -47.314 1.00 39.98 947 LEU A CA 1
ATOM 7622 C C . LEU A 1 966 ? 18.820 1.045 -48.037 1.00 40.85 947 LEU A C 1
ATOM 7623 O O . LEU A 1 966 ? 17.865 0.553 -47.414 1.00 39.59 947 LEU A O 1
ATOM 7628 N N . THR A 1 967 ? 18.921 0.999 -49.364 1.00 42.21 948 THR A N 1
ATOM 7629 C CA . THR A 1 967 ? 17.862 0.415 -50.155 1.00 43.33 948 THR A CA 1
ATOM 7630 C C . THR A 1 967 ? 18.407 -0.783 -50.989 1.00 42.31 948 THR A C 1
ATOM 7631 O O . THR A 1 967 ? 19.510 -0.746 -51.544 1.00 39.77 948 THR A O 1
ATOM 7635 N N . MET A 1 968 ? 17.635 -1.875 -50.968 1.00 42.95 949 MET A N 1
ATOM 7636 C CA . MET A 1 968 ? 17.983 -3.122 -51.628 1.00 44.48 949 MET A CA 1
ATOM 7637 C C . MET A 1 968 ? 16.719 -3.812 -52.117 1.00 46.12 949 MET A C 1
ATOM 7638 O O . MET A 1 968 ? 15.610 -3.332 -51.865 1.00 47.81 949 MET A O 1
ATOM 7643 N N . HIS A 1 969 ? 16.904 -4.914 -52.831 1.00 45.48 950 HIS A N 1
ATOM 7644 C CA . HIS A 1 969 ? 15.828 -5.656 -53.443 1.00 47.57 950 HIS A CA 1
ATOM 7645 C C . HIS A 1 969 ? 15.834 -7.083 -52.899 1.00 47.12 950 HIS A C 1
ATOM 7646 O O . HIS A 1 969 ? 16.883 -7.606 -52.545 1.00 45.36 950 HIS A O 1
ATOM 7653 N N . VAL A 1 970 ? 14.661 -7.716 -52.873 1.00 48.24 951 VAL A N 1
ATOM 7654 C CA . VAL A 1 970 ? 14.528 -9.145 -52.560 1.00 48.38 951 VAL A CA 1
ATOM 7655 C C . VAL A 1 970 ? 15.448 -9.915 -53.516 1.00 48.44 951 VAL A C 1
ATOM 7656 O O . VAL A 1 970 ? 15.535 -9.584 -54.716 1.00 47.59 951 VAL A O 1
ATOM 7660 N N . GLY A 1 971 ? 16.176 -10.892 -52.967 1.00 48.30 952 GLY A N 1
ATOM 7661 C CA . GLY A 1 971 ? 17.134 -11.673 -53.747 1.00 48.96 952 GLY A CA 1
ATOM 7662 C C . GLY A 1 971 ? 18.530 -11.089 -53.868 1.00 48.29 952 GLY A C 1
ATOM 7663 O O . GLY A 1 971 ? 19.402 -11.722 -54.442 1.00 47.50 952 GLY A O 1
ATOM 7664 N N . ASP A 1 972 ? 18.762 -9.890 -53.336 1.00 48.95 953 ASP A N 1
ATOM 7665 C CA . ASP A 1 972 ? 20.118 -9.322 -53.320 1.00 48.67 953 ASP A CA 1
ATOM 7666 C C . ASP A 1 972 ? 21.017 -10.123 -52.346 1.00 47.27 953 ASP A C 1
ATOM 7667 O O . ASP A 1 972 ? 20.520 -10.806 -51.434 1.00 43.63 953 ASP A O 1
ATOM 7672 N N . GLU A 1 973 ? 22.327 -10.081 -52.588 1.00 47.47 954 GLU A N 1
ATOM 7673 C CA . GLU A 1 973 ? 23.321 -10.563 -51.622 1.00 48.43 954 GLU A CA 1
ATOM 7674 C C . GLU A 1 973 ? 23.990 -9.337 -51.035 1.00 44.98 954 GLU A C 1
ATOM 7675 O O . GLU A 1 973 ? 24.623 -8.581 -51.764 1.00 44.37 954 GLU A O 1
ATOM 7681 N N . VAL A 1 974 ? 23.859 -9.143 -49.727 1.00 41.26 955 VAL A N 1
ATOM 7682 C CA . VAL A 1 974 ? 24.276 -7.891 -49.115 1.00 39.35 955 VAL A CA 1
ATOM 7683 C C . VAL A 1 974 ? 25.355 -8.177 -48.104 1.00 35.69 955 VAL A C 1
ATOM 7684 O O . VAL A 1 974 ? 25.152 -9.026 -47.248 1.00 33.66 955 VAL A O 1
ATOM 7688 N N . ASN A 1 975 ? 26.479 -7.470 -48.229 1.00 33.23 956 ASN A N 1
ATOM 7689 C CA . ASN A 1 975 ? 27.460 -7.333 -47.152 1.00 32.41 956 ASN A CA 1
ATOM 7690 C C . ASN A 1 975 ? 27.197 -6.025 -46.388 1.00 31.05 956 ASN A C 1
ATOM 7691 O O . ASN A 1 975 ? 27.148 -4.946 -46.981 1.00 29.97 956 ASN A O 1
ATOM 7696 N N . TRP A 1 976 ? 27.057 -6.149 -45.075 1.00 29.59 957 TRP A N 1
ATOM 7697 C CA . TRP A 1 976 ? 27.088 -5.026 -44.167 1.00 29.19 957 TRP A CA 1
ATOM 7698 C C . TRP A 1 976 ? 28.416 -5.047 -43.417 1.00 28.30 957 TRP A C 1
ATOM 7699 O O . TRP A 1 976 ? 28.695 -6.003 -42.705 1.00 29.32 957 TRP A O 1
ATOM 7710 N N . TYR A 1 977 ? 29.192 -3.976 -43.536 1.00 27.83 958 TYR A N 1
ATOM 7711 C CA . TYR A 1 977 ? 30.444 -3.778 -42.834 1.00 26.54 958 TYR A CA 1
ATOM 7712 C C . TYR A 1 977 ? 30.158 -2.899 -41.630 1.00 26.61 958 TYR A C 1
ATOM 7713 O O . TYR A 1 977 ? 30.051 -1.695 -41.738 1.00 27.03 958 TYR A O 1
ATOM 7722 N N . VAL A 1 978 ? 30.037 -3.514 -40.463 1.00 26.89 959 VAL A N 1
ATOM 7723 C CA . VAL A 1 978 ? 29.661 -2.784 -39.245 1.00 27.41 959 VAL A CA 1
ATOM 7724 C C . VAL A 1 978 ? 30.900 -2.480 -38.413 1.00 27.54 959 VAL A C 1
ATOM 7725 O O . VAL A 1 978 ? 31.824 -3.318 -38.370 1.00 26.74 959 VAL A O 1
ATOM 7729 N N . MET A 1 979 ? 30.931 -1.293 -37.798 1.00 27.39 960 MET A N 1
ATOM 7730 C CA . MET A 1 979 ? 32.108 -0.823 -37.051 1.00 29.76 960 MET A CA 1
ATOM 7731 C C . MET A 1 979 ? 31.737 -0.006 -35.822 1.00 28.17 960 MET A C 1
ATOM 7732 O O . MET A 1 979 ? 30.775 0.747 -35.831 1.00 26.94 960 MET A O 1
ATOM 7737 N N . ALA A 1 980 ? 32.508 -0.173 -34.757 1.00 26.87 961 ALA A N 1
ATOM 7738 C CA . ALA A 1 980 ? 32.430 0.733 -33.631 1.00 26.75 961 ALA A CA 1
ATOM 7739 C C . ALA A 1 980 ? 33.809 1.238 -33.278 1.00 26.34 961 ALA A C 1
ATOM 7740 O O . ALA A 1 980 ? 34.856 0.617 -33.599 1.00 26.31 961 ALA A O 1
ATOM 7742 N N . MET A 1 981 ? 33.776 2.425 -32.696 1.00 26.42 962 MET A N 1
ATOM 7743 C CA . MET A 1 981 ? 34.926 3.155 -32.221 1.00 27.44 962 MET A CA 1
ATOM 7744 C C . MET A 1 981 ? 34.426 3.912 -31.004 1.00 26.72 962 MET A C 1
ATOM 7745 O O . MET A 1 981 ? 33.299 3.747 -30.595 1.00 27.84 962 MET A O 1
ATOM 7750 N N . GLY A 1 982 ? 35.273 4.691 -30.387 1.00 27.06 963 GLY A N 1
ATOM 7751 C CA . GLY A 1 982 ? 34.821 5.530 -29.298 1.00 27.49 963 GLY A CA 1
ATOM 7752 C C . GLY A 1 982 ? 35.237 5.169 -27.890 1.00 27.47 963 GLY A C 1
ATOM 7753 O O . GLY A 1 982 ? 36.407 4.750 -27.629 1.00 27.67 963 GLY A O 1
ATOM 7754 N N . ASN A 1 983 ? 34.288 5.368 -26.975 1.00 26.83 964 ASN A N 1
ATOM 7755 C CA . ASN A 1 983 ? 34.552 5.437 -25.542 1.00 27.60 964 ASN A CA 1
ATOM 7756 C C . ASN A 1 983 ? 34.030 4.178 -24.832 1.00 27.29 964 ASN A C 1
ATOM 7757 O O . ASN A 1 983 ? 33.564 3.276 -25.481 1.00 26.70 964 ASN A O 1
ATOM 7762 N N . GLU A 1 984 ? 34.106 4.154 -23.510 1.00 28.41 965 GLU A N 1
ATOM 7763 C CA . GLU A 1 984 ? 33.654 3.047 -22.643 1.00 31.09 965 GLU A CA 1
ATOM 7764 C C . GLU A 1 984 ? 32.204 2.676 -22.861 1.00 30.99 965 GLU A C 1
ATOM 7765 O O . GLU A 1 984 ? 31.743 1.566 -22.569 1.00 30.58 965 GLU A O 1
ATOM 7771 N N . ILE A 1 985 ? 31.513 3.697 -23.318 1.00 31.54 966 ILE A N 1
ATOM 7772 C CA . ILE A 1 985 ? 30.077 3.805 -23.472 1.00 32.63 966 ILE A CA 1
ATOM 7773 C C . ILE A 1 985 ? 29.636 3.352 -24.838 1.00 31.08 966 ILE A C 1
ATOM 7774 O O . ILE A 1 985 ? 28.445 3.171 -25.056 1.00 30.84 966 ILE A O 1
ATOM 7779 N N . ASP A 1 986 ? 30.599 3.165 -25.750 1.00 30.00 967 ASP A N 1
ATOM 7780 C CA . ASP A 1 986 ? 30.321 2.763 -27.126 1.00 29.80 967 ASP A CA 1
ATOM 7781 C C . ASP A 1 986 ? 30.249 1.230 -27.233 1.00 30.64 967 ASP A C 1
ATOM 7782 O O . ASP A 1 986 ? 30.961 0.593 -28.031 1.00 28.92 967 ASP A O 1
ATOM 7787 N N . LEU A 1 987 ? 29.349 0.658 -26.421 1.00 31.75 968 LEU A N 1
ATOM 7788 C CA . LEU A 1 987 ? 28.868 -0.691 -26.654 1.00 32.15 968 LEU A CA 1
ATOM 7789 C C . LEU A 1 987 ? 27.568 -0.599 -27.472 1.00 30.25 968 LEU A C 1
ATOM 7790 O O . LEU A 1 987 ? 26.636 0.074 -27.082 1.00 33.02 968 LEU A O 1
ATOM 7795 N N . HIS A 1 988 ? 27.577 -1.193 -28.650 1.00 27.44 969 HIS A N 1
ATOM 7796 C CA . HIS A 1 988 ? 26.494 -1.082 -29.590 1.00 27.25 969 HIS A CA 1
ATOM 7797 C C . HIS A 1 988 ? 26.131 -2.476 -30.006 1.00 28.28 969 HIS A C 1
ATOM 7798 O O . HIS A 1 988 ? 26.976 -3.233 -30.476 1.00 28.85 969 HIS A O 1
ATOM 7805 N N . THR A 1 989 ? 24.860 -2.820 -29.832 1.00 29.06 970 THR A N 1
ATOM 7806 C CA . THR A 1 989 ? 24.332 -4.125 -30.170 1.00 28.49 970 THR A CA 1
ATOM 7807 C C . THR A 1 989 ? 23.379 -3.894 -31.329 1.00 29.54 970 THR A C 1
ATOM 7808 O O . THR A 1 989 ? 22.269 -3.393 -31.142 1.00 31.27 970 THR A O 1
ATOM 7812 N N . VAL A 1 990 ? 23.846 -4.248 -32.525 1.00 29.02 971 VAL A N 1
ATOM 7813 C CA . VAL A 1 990 ? 23.203 -3.895 -33.771 1.00 29.15 971 VAL A CA 1
ATOM 7814 C C . VAL A 1 990 ? 22.118 -4.914 -34.087 1.00 29.09 971 VAL A C 1
ATOM 7815 O O . VAL A 1 990 ? 22.370 -6.088 -34.262 1.00 28.74 971 VAL A O 1
ATOM 7819 N N . HIS A 1 991 ? 20.908 -4.420 -34.216 1.00 29.55 972 HIS A N 1
ATOM 7820 C CA . HIS A 1 991 ? 19.756 -5.231 -34.519 1.00 30.15 972 HIS A CA 1
ATOM 7821 C C . HIS A 1 991 ? 19.034 -4.764 -35.810 1.00 30.66 972 HIS A C 1
ATOM 7822 O O . HIS A 1 991 ? 18.684 -3.584 -35.966 1.00 31.34 972 HIS A O 1
ATOM 7829 N N . PHE A 1 992 ? 18.852 -5.676 -36.743 1.00 31.07 973 PHE A N 1
ATOM 7830 C CA . PHE A 1 992 ? 18.057 -5.429 -37.928 1.00 32.05 973 PHE A CA 1
ATOM 7831 C C . PHE A 1 992 ? 16.690 -6.094 -37.723 1.00 33.56 973 PHE A C 1
ATOM 7832 O O . PHE A 1 992 ? 16.611 -7.321 -37.509 1.00 33.30 973 PHE A O 1
ATOM 7840 N N . HIS A 1 993 ? 15.613 -5.297 -37.780 1.00 34.72 974 HIS A N 1
ATOM 7841 C CA . HIS A 1 993 ? 14.260 -5.841 -37.886 1.00 35.30 974 HIS A CA 1
ATOM 7842 C C . HIS A 1 993 ? 14.138 -6.445 -39.265 1.00 35.55 974 HIS A C 1
ATOM 7843 O O . HIS A 1 993 ? 14.791 -5.997 -40.214 1.00 35.95 974 HIS A O 1
ATOM 7850 N N . GLY A 1 994 ? 13.310 -7.478 -39.357 1.00 36.37 975 GLY A N 1
ATOM 7851 C CA . GLY A 1 994 ? 12.950 -8.101 -40.621 1.00 38.24 975 GLY A CA 1
ATOM 7852 C C . GLY A 1 994 ? 13.896 -9.106 -41.236 1.00 37.92 975 GLY A C 1
ATOM 7853 O O . GLY A 1 994 ? 13.500 -9.819 -42.135 1.00 40.46 975 GLY A O 1
ATOM 7854 N N . HIS A 1 995 ? 15.153 -9.131 -40.823 1.00 37.46 976 HIS A N 1
ATOM 7855 C CA . HIS A 1 995 ? 16.086 -10.124 -41.326 1.00 37.26 976 HIS A CA 1
ATOM 7856 C C . HIS A 1 995 ? 17.166 -10.389 -40.318 1.00 36.79 976 HIS A C 1
ATOM 7857 O O . HIS A 1 995 ? 17.578 -9.505 -39.578 1.00 37.06 976 HIS A O 1
ATOM 7864 N N . SER A 1 996 ? 17.559 -11.648 -40.278 1.00 36.95 977 SER A N 1
ATOM 7865 C CA . SER A 1 996 ? 18.760 -12.113 -39.624 1.00 36.41 977 SER A CA 1
ATOM 7866 C C . SER A 1 996 ? 19.899 -12.011 -40.656 1.00 36.14 977 SER A C 1
ATOM 7867 O O . SER A 1 996 ? 19.646 -11.749 -41.865 1.00 35.80 977 SER A O 1
ATOM 7870 N N . PHE A 1 997 ? 21.132 -12.214 -40.160 1.00 32.88 978 PHE A N 1
ATOM 7871 C CA . PHE A 1 997 ? 22.347 -12.142 -40.980 1.00 32.02 978 PHE A CA 1
ATOM 7872 C C . PHE A 1 997 ? 23.244 -13.274 -40.588 1.00 30.99 978 PHE A C 1
ATOM 7873 O O . PHE A 1 997 ? 22.999 -13.962 -39.605 1.00 30.53 978 PHE A O 1
ATOM 7881 N N . GLN A 1 998 ? 24.313 -13.435 -41.339 1.00 31.82 979 GLN A N 1
ATOM 7882 C CA . GLN A 1 998 ? 25.312 -14.450 -41.050 1.00 32.61 979 GLN A CA 1
ATOM 7883 C C . GLN A 1 998 ? 26.694 -13.893 -41.081 1.00 30.37 979 GLN A C 1
ATOM 7884 O O . GLN A 1 998 ? 26.936 -12.894 -41.702 1.00 30.11 979 GLN A O 1
ATOM 7890 N N . TYR A 1 999 ? 27.603 -14.580 -40.439 1.00 29.52 980 TYR A N 1
ATOM 7891 C CA . TYR A 1 999 ? 28.987 -14.159 -40.393 1.00 28.83 980 TYR A CA 1
ATOM 7892 C C . TYR A 1 999 ? 29.907 -15.359 -40.274 1.00 27.76 980 TYR A C 1
ATOM 7893 O O . TYR A 1 999 ? 29.448 -16.494 -40.113 1.00 25.76 980 TYR A O 1
ATOM 7902 N N . LYS A 1 1000 ? 31.200 -15.082 -40.374 1.00 27.50 981 LYS A N 1
ATOM 7903 C CA . LYS A 1 1000 ? 32.234 -16.076 -40.655 1.00 29.04 981 LYS A CA 1
ATOM 7904 C C . LYS A 1 1000 ? 32.086 -16.691 -42.045 1.00 30.13 981 LYS A C 1
ATOM 7905 O O . LYS A 1 1000 ? 31.078 -16.501 -42.733 1.00 30.55 981 LYS A O 1
ATOM 7911 N N . HIS A 1 1001 ? 33.130 -17.409 -42.443 1.00 33.42 982 HIS A N 1
ATOM 7912 C CA . HIS A 1 1001 ? 33.224 -18.119 -43.743 1.00 36.54 982 HIS A CA 1
ATOM 7913 C C . HIS A 1 1001 ? 31.970 -18.950 -43.978 1.00 34.74 982 HIS A C 1
ATOM 7914 O O . HIS A 1 1001 ? 31.521 -19.660 -43.074 1.00 34.04 982 HIS A O 1
ATOM 7921 N N . ARG A 1 1002 ? 31.348 -18.746 -45.135 1.00 35.17 983 ARG A N 1
ATOM 7922 C CA . ARG A 1 1002 ? 30.186 -19.490 -45.597 1.00 37.00 983 ARG A CA 1
ATOM 7923 C C . ARG A 1 1002 ? 28.930 -19.243 -44.802 1.00 36.43 983 ARG A C 1
ATOM 7924 O O . ARG A 1 1002 ? 27.979 -20.018 -44.885 1.00 37.29 983 ARG A O 1
ATOM 7932 N N . GLY A 1 1003 ? 28.907 -18.157 -44.045 1.00 35.34 984 GLY A N 1
ATOM 7933 C CA . GLY A 1 1003 ? 27.775 -17.851 -43.170 1.00 34.47 984 GLY A CA 1
ATOM 7934 C C . GLY A 1 1003 ? 27.394 -18.947 -42.205 1.00 34.37 984 GLY A C 1
ATOM 7935 O O . GLY A 1 1003 ? 26.197 -19.183 -41.995 1.00 36.57 984 GLY A O 1
ATOM 7936 N N . ILE A 1 1004 ? 28.394 -19.612 -41.624 1.00 32.74 985 ILE A N 1
ATOM 7937 C CA . ILE A 1 1004 ? 28.167 -20.676 -40.631 1.00 32.97 985 ILE A CA 1
ATOM 7938 C C . ILE A 1 1004 ? 27.457 -20.257 -39.346 1.00 32.31 985 ILE A C 1
ATOM 7939 O O . ILE A 1 1004 ? 26.806 -21.111 -38.712 1.00 31.55 985 ILE A O 1
ATOM 7944 N N . HIS A 1 1005 ? 27.579 -18.982 -38.956 1.00 30.90 986 HIS A N 1
ATOM 7945 C CA . HIS A 1 1005 ? 26.856 -18.460 -37.816 1.00 32.10 986 HIS A CA 1
ATOM 7946 C C . HIS A 1 1005 ? 25.808 -17.445 -38.247 1.00 33.34 986 HIS A C 1
ATOM 7947 O O . HIS A 1 1005 ? 26.002 -16.682 -39.209 1.00 32.33 986 HIS A O 1
ATOM 7954 N N . SER A 1 1006 ? 24.732 -17.419 -37.469 1.00 33.81 987 SER A N 1
ATOM 7955 C CA . SER A 1 1006 ? 23.545 -16.637 -37.761 1.00 37.02 987 SER A CA 1
ATOM 7956 C C . SER A 1 1006 ? 23.084 -15.920 -36.493 1.00 33.66 987 SER A C 1
ATOM 7957 O O . SER A 1 1006 ? 23.209 -16.439 -35.401 1.00 32.00 987 SER A O 1
ATOM 7960 N N . SER A 1 1007 ? 22.583 -14.714 -36.653 1.00 32.79 988 SER A N 1
ATOM 7961 C CA . SER A 1 1007 ? 21.991 -13.947 -35.540 1.00 32.02 988 SER A CA 1
ATOM 7962 C C . SER A 1 1007 ? 21.196 -12.766 -36.064 1.00 30.98 988 SER A C 1
ATOM 7963 O O . SER A 1 1007 ? 21.198 -12.495 -37.259 1.00 29.56 988 SER A O 1
ATOM 7966 N N . ASP A 1 1008 ? 20.518 -12.055 -35.178 1.00 31.74 989 ASP A N 1
ATOM 7967 C CA . ASP A 1 1008 ? 20.022 -10.727 -35.571 1.00 33.73 989 ASP A CA 1
ATOM 7968 C C . ASP A 1 1008 ? 20.401 -9.601 -34.635 1.00 31.38 989 ASP A C 1
ATOM 7969 O O . ASP A 1 1008 ? 19.879 -8.502 -34.758 1.00 30.13 989 ASP A O 1
ATOM 7974 N N . VAL A 1 1009 ? 21.289 -9.897 -33.703 1.00 30.60 990 VAL A N 1
ATOM 7975 C CA . VAL A 1 1009 ? 21.969 -8.856 -32.913 1.00 30.09 990 VAL A CA 1
ATOM 7976 C C . VAL A 1 1009 ? 23.475 -9.131 -33.020 1.00 27.46 990 VAL A C 1
ATOM 7977 O O . VAL A 1 1009 ? 23.880 -10.227 -32.760 1.00 25.20 990 VAL A O 1
ATOM 7981 N N . PHE A 1 1010 ? 24.274 -8.139 -33.414 1.00 27.17 991 PHE A N 1
ATOM 7982 C CA . PHE A 1 1010 ? 25.748 -8.275 -33.420 1.00 26.86 991 PHE A CA 1
ATOM 7983 C C . PHE A 1 1010 ? 26.319 -7.272 -32.436 1.00 27.44 991 PHE A C 1
ATOM 7984 O O . PHE A 1 1010 ? 26.016 -6.070 -32.527 1.00 27.28 991 PHE A O 1
ATOM 7992 N N . ASP A 1 1011 ? 27.147 -7.765 -31.520 1.00 27.53 992 ASP A N 1
ATOM 7993 C CA . ASP A 1 1011 ? 27.781 -6.946 -30.488 1.00 28.78 992 ASP A CA 1
ATOM 7994 C C . ASP A 1 1011 ? 29.017 -6.190 -31.025 1.00 27.66 992 ASP A C 1
ATOM 7995 O O . ASP A 1 1011 ? 29.938 -6.798 -31.589 1.00 26.00 992 ASP A O 1
ATOM 8000 N N . LEU A 1 1012 ? 29.044 -4.862 -30.855 1.00 27.27 993 LEU A N 1
ATOM 8001 C CA . LEU A 1 1012 ? 30.188 -4.031 -31.298 1.00 27.30 993 LEU A CA 1
ATOM 8002 C C . LEU A 1 1012 ? 30.698 -3.231 -30.153 1.00 26.54 993 LEU A C 1
ATOM 8003 O O . LEU A 1 1012 ? 29.920 -2.819 -29.317 1.00 27.91 993 LEU A O 1
ATOM 8008 N N . PHE A 1 1013 ? 32.014 -3.021 -30.116 1.00 26.06 994 PHE A N 1
ATOM 8009 C CA . PHE A 1 1013 ? 32.709 -2.228 -29.101 1.00 25.64 994 PHE A CA 1
ATOM 8010 C C . PHE A 1 1013 ? 33.792 -1.407 -29.805 1.00 25.74 994 PHE A C 1
ATOM 8011 O O . PHE A 1 1013 ? 34.050 -1.607 -30.990 1.00 26.34 994 PHE A O 1
ATOM 8019 N N . PRO A 1 1014 ? 34.460 -0.505 -29.092 1.00 25.26 995 PRO A N 1
ATOM 8020 C CA . PRO A 1 1014 ? 35.498 0.236 -29.807 1.00 25.46 995 PRO A CA 1
ATOM 8021 C C . PRO A 1 1014 ? 36.519 -0.675 -30.456 1.00 25.04 995 PRO A C 1
ATOM 8022 O O . PRO A 1 1014 ? 37.049 -1.549 -29.800 1.00 26.21 995 PRO A O 1
ATOM 8026 N N . GLY A 1 1015 ? 36.700 -0.529 -31.770 1.00 25.19 996 GLY A N 1
ATOM 8027 C CA . GLY A 1 1015 ? 37.602 -1.343 -32.563 1.00 23.92 996 GLY A CA 1
ATOM 8028 C C . GLY A 1 1015 ? 37.022 -2.622 -33.123 1.00 23.88 996 GLY A C 1
ATOM 8029 O O . GLY A 1 1015 ? 37.752 -3.400 -33.725 1.00 22.22 996 GLY A O 1
ATOM 8030 N N . THR A 1 1016 ? 35.731 -2.893 -32.924 1.00 25.04 997 THR A N 1
ATOM 8031 C CA . THR A 1 1016 ? 35.156 -4.126 -33.504 1.00 25.26 997 THR A CA 1
ATOM 8032 C C . THR A 1 1016 ? 34.708 -3.859 -34.936 1.00 26.90 997 THR A C 1
ATOM 8033 O O . THR A 1 1016 ? 33.940 -2.908 -35.176 1.00 26.83 997 THR A O 1
ATOM 8037 N N . TYR A 1 1017 ? 35.135 -4.720 -35.863 1.00 27.42 998 TYR A N 1
ATOM 8038 C CA . TYR A 1 1017 ? 34.797 -4.606 -37.285 1.00 29.04 998 TYR A CA 1
ATOM 8039 C C . TYR A 1 1017 ? 34.411 -5.970 -37.798 1.00 28.07 998 TYR A C 1
ATOM 8040 O O . TYR A 1 1017 ? 35.145 -6.933 -37.600 1.00 28.86 998 TYR A O 1
ATOM 8049 N N . GLN A 1 1018 ? 33.289 -6.048 -38.504 1.00 28.57 999 GLN A N 1
ATOM 8050 C CA . GLN A 1 1018 ? 32.750 -7.324 -38.955 1.00 28.36 999 GLN A CA 1
ATOM 8051 C C . GLN A 1 1018 ? 31.956 -7.199 -40.241 1.00 27.62 999 GLN A C 1
ATOM 8052 O O . GLN A 1 1018 ? 31.199 -6.270 -40.411 1.00 27.34 999 GLN A O 1
ATOM 8058 N N . THR A 1 1019 ? 32.137 -8.172 -41.125 1.00 27.54 1000 THR A N 1
ATOM 8059 C CA . THR A 1 1019 ? 31.232 -8.409 -42.255 1.00 27.57 1000 THR A CA 1
ATOM 8060 C C . THR A 1 1019 ? 30.035 -9.268 -41.835 1.00 28.07 1000 THR A C 1
ATOM 8061 O O . THR A 1 1019 ? 30.222 -10.376 -41.320 1.00 28.56 1000 THR A O 1
ATOM 8065 N N . LEU A 1 1020 ? 28.821 -8.753 -42.067 1.00 28.90 1001 LEU A N 1
ATOM 8066 C CA . LEU A 1 1020 ? 27.562 -9.476 -41.890 1.00 29.84 1001 LEU A CA 1
ATOM 8067 C C . LEU A 1 1020 ? 26.947 -9.679 -43.277 1.00 32.03 1001 LEU A C 1
ATOM 8068 O O . LEU A 1 1020 ? 26.806 -8.718 -44.045 1.00 33.52 1001 LEU A O 1
ATOM 8073 N N . GLU A 1 1021 ? 26.581 -10.914 -43.604 1.00 33.59 1002 GLU A N 1
ATOM 8074 C CA . GLU A 1 1021 ? 25.956 -11.211 -44.885 1.00 35.82 1002 GLU A CA 1
ATOM 8075 C C . GLU A 1 1021 ? 24.479 -11.282 -44.630 1.00 33.46 1002 GLU A C 1
ATOM 8076 O O . GLU A 1 1021 ? 24.055 -11.891 -43.684 1.00 30.98 1002 GLU A O 1
ATOM 8082 N N . MET A 1 1022 ? 23.697 -10.654 -45.482 1.00 34.63 1003 MET A N 1
ATOM 8083 C CA . MET A 1 1022 ? 22.234 -10.723 -45.371 1.00 36.49 1003 MET A CA 1
ATOM 8084 C C . MET A 1 1022 ? 21.657 -11.120 -46.727 1.00 36.97 1003 MET A C 1
ATOM 8085 O O . MET A 1 1022 ? 22.211 -10.760 -47.758 1.00 37.72 1003 MET A O 1
ATOM 8090 N N . PHE A 1 1023 ? 20.564 -11.878 -46.717 1.00 39.36 1004 PHE A N 1
ATOM 8091 C CA . PHE A 1 1023 ? 19.861 -12.302 -47.946 1.00 41.42 1004 PHE A CA 1
ATOM 8092 C C . PHE A 1 1023 ? 18.419 -11.840 -47.834 1.00 41.38 1004 PHE A C 1
ATOM 8093 O O . PHE A 1 1023 ? 17.547 -12.610 -47.431 1.00 42.20 1004 PHE A O 1
ATOM 8101 N N . PRO A 1 1024 ? 18.165 -10.569 -48.167 1.00 41.77 1005 PRO A N 1
ATOM 8102 C CA . PRO A 1 1024 ? 16.824 -10.001 -48.035 1.00 43.46 1005 PRO A CA 1
ATOM 8103 C C . PRO A 1 1024 ? 15.771 -10.758 -48.850 1.00 43.37 1005 PRO A C 1
ATOM 8104 O O . PRO A 1 1024 ? 16.013 -11.100 -49.983 1.00 42.74 1005 PRO A O 1
ATOM 8108 N N . GLN A 1 1025 ? 14.650 -11.035 -48.218 1.00 44.76 1006 GLN A N 1
ATOM 8109 C CA . GLN A 1 1025 ? 13.547 -11.792 -48.797 1.00 48.89 1006 GLN A CA 1
ATOM 8110 C C . GLN A 1 1025 ? 12.132 -11.297 -48.411 1.00 46.87 1006 GLN A C 1
ATOM 8111 O O . GLN A 1 1025 ? 11.197 -11.617 -49.113 1.00 47.65 1006 GLN A O 1
ATOM 8117 N N . THR A 1 1026 ? 11.970 -10.600 -47.286 1.00 45.01 1007 THR A N 1
ATOM 8118 C CA . THR A 1 1026 ? 10.731 -9.919 -46.931 1.00 44.53 1007 THR A CA 1
ATOM 8119 C C . THR A 1 1026 ? 10.697 -8.408 -47.223 1.00 45.32 1007 THR A C 1
ATOM 8120 O O . THR A 1 1026 ? 11.347 -7.619 -46.522 1.00 43.44 1007 THR A O 1
ATOM 8124 N N . PRO A 1 1027 ? 9.843 -7.981 -48.190 1.00 46.56 1008 PRO A N 1
ATOM 8125 C CA . PRO A 1 1027 ? 9.728 -6.560 -48.500 1.00 45.37 1008 PRO A CA 1
ATOM 8126 C C . PRO A 1 1027 ? 9.249 -5.721 -47.337 1.00 43.04 1008 PRO A C 1
ATOM 8127 O O . PRO A 1 1027 ? 8.518 -6.197 -46.505 1.00 44.09 1008 PRO A O 1
ATOM 8131 N N . GLY A 1 1028 ? 9.651 -4.467 -47.324 1.00 41.83 1009 GLY A N 1
ATOM 8132 C CA . GLY A 1 1028 ? 9.205 -3.512 -46.335 1.00 41.85 1009 GLY A CA 1
ATOM 8133 C C . GLY A 1 1028 ? 10.280 -2.461 -46.054 1.00 42.19 1009 GLY A C 1
ATOM 8134 O O . GLY A 1 1028 ? 11.383 -2.444 -46.679 1.00 40.97 1009 GLY A O 1
ATOM 8135 N N . THR A 1 1029 ? 9.939 -1.585 -45.113 1.00 41.34 1010 THR A N 1
ATOM 8136 C CA . THR A 1 1029 ? 10.862 -0.609 -44.566 1.00 41.47 1010 THR A CA 1
ATOM 8137 C C . THR A 1 1029 ? 11.039 -0.949 -43.091 1.00 40.57 1010 THR A C 1
ATOM 8138 O O . THR A 1 1029 ? 10.080 -0.892 -42.306 1.00 41.37 1010 THR A O 1
ATOM 8142 N N . TRP A 1 1030 ? 12.278 -1.265 -42.733 1.00 38.72 1011 TRP A N 1
ATOM 8143 C CA . TRP A 1 1030 ? 12.588 -1.989 -41.503 1.00 38.39 1011 TRP A CA 1
ATOM 8144 C C . TRP A 1 1030 ? 13.516 -1.204 -40.574 1.00 36.39 1011 TRP A C 1
ATOM 8145 O O . TRP A 1 1030 ? 14.466 -0.612 -41.035 1.00 35.38 1011 TRP A O 1
ATOM 8156 N N . LEU A 1 1031 ? 13.272 -1.273 -39.271 1.00 35.84 1012 LEU A N 1
ATOM 8157 C CA . LEU A 1 1031 ? 14.079 -0.562 -38.269 1.00 35.56 1012 LEU A CA 1
ATOM 8158 C C . LEU A 1 1031 ? 15.468 -1.211 -38.169 1.00 35.82 1012 LEU A C 1
ATOM 8159 O O . LEU A 1 1031 ? 15.619 -2.431 -38.365 1.00 35.50 1012 LEU A O 1
ATOM 8164 N N . LEU A 1 1032 ? 16.459 -0.361 -37.917 1.00 34.84 1013 LEU A N 1
ATOM 8165 C CA . LEU A 1 1032 ? 17.858 -0.718 -37.819 1.00 33.96 1013 LEU A CA 1
ATOM 8166 C C . LEU A 1 1032 ? 18.376 0.122 -36.654 1.00 33.64 1013 LEU A C 1
ATOM 8167 O O . LEU A 1 1032 ? 18.397 1.349 -36.743 1.00 33.16 1013 LEU A O 1
ATOM 8172 N N . HIS A 1 1033 ? 18.743 -0.501 -35.550 1.00 33.10 1014 HIS A N 1
ATOM 8173 C CA . HIS A 1 1033 ? 19.120 0.291 -34.390 1.00 33.77 1014 HIS A CA 1
ATOM 8174 C C . HIS A 1 1033 ? 20.009 -0.464 -33.455 1.00 33.11 1014 HIS A C 1
ATOM 8175 O O . HIS A 1 1033 ? 20.021 -1.702 -33.444 1.00 32.05 1014 HIS A O 1
ATOM 8182 N N . CYS A 1 1034 ? 20.761 0.309 -32.690 1.00 31.49 1015 CYS A N 1
ATOM 8183 C CA . CYS A 1 1034 ? 21.497 -0.237 -31.595 1.00 31.86 1015 CYS A CA 1
ATOM 8184 C C . CYS A 1 1034 ? 20.497 -0.630 -30.544 1.00 31.54 1015 CYS A C 1
ATOM 8185 O O . CYS A 1 1034 ? 19.474 0.041 -30.387 1.00 33.13 1015 CYS A O 1
ATOM 8188 N N . HIS A 1 1035 ? 20.764 -1.677 -29.786 1.00 29.88 1016 HIS A N 1
ATOM 8189 C CA . HIS A 1 1035 ? 19.715 -2.145 -28.866 1.00 30.27 1016 HIS A CA 1
ATOM 8190 C C . HIS A 1 1035 ? 19.908 -1.650 -27.443 1.00 29.57 1016 HIS A C 1
ATOM 8191 O O . HIS A 1 1035 ? 19.153 -2.052 -26.548 1.00 29.18 1016 HIS A O 1
ATOM 8198 N N . VAL A 1 1036 ? 20.876 -0.757 -27.216 1.00 29.83 1017 VAL A N 1
ATOM 8199 C CA . VAL A 1 1036 ? 21.051 -0.243 -25.877 1.00 30.24 1017 VAL A CA 1
ATOM 8200 C C . VAL A 1 1036 ? 20.111 0.961 -25.652 1.00 30.82 1017 VAL A C 1
ATOM 8201 O O . VAL A 1 1036 ? 20.068 1.898 -26.452 1.00 30.63 1017 VAL A O 1
ATOM 8205 N N . THR A 1 1037 ? 19.379 0.902 -24.553 1.00 30.73 1018 THR A N 1
ATOM 8206 C CA . THR A 1 1037 ? 18.354 1.884 -24.192 1.00 33.78 1018 THR A CA 1
ATOM 8207 C C . THR A 1 1037 ? 18.758 3.344 -24.454 1.00 33.38 1018 THR A C 1
ATOM 8208 O O . THR A 1 1037 ? 18.151 4.040 -25.273 1.00 32.37 1018 THR A O 1
ATOM 8212 N N . ASP A 1 1038 ? 19.814 3.776 -23.782 1.00 33.89 1019 ASP A N 1
ATOM 8213 C CA . ASP A 1 1038 ? 20.289 5.166 -23.875 1.00 33.47 1019 ASP A CA 1
ATOM 8214 C C . ASP A 1 1038 ? 20.485 5.543 -25.340 1.00 33.05 1019 ASP A C 1
ATOM 8215 O O . ASP A 1 1038 ? 20.184 6.637 -25.741 1.00 32.98 1019 ASP A O 1
ATOM 8220 N N . HIS A 1 1039 ? 20.970 4.598 -26.141 1.00 33.03 1020 HIS A N 1
ATOM 8221 C CA . HIS A 1 1039 ? 21.331 4.888 -27.500 1.00 31.94 1020 HIS A CA 1
ATOM 8222 C C . HIS A 1 1039 ? 20.128 4.957 -28.401 1.00 32.89 1020 HIS A C 1
ATOM 8223 O O . HIS A 1 1039 ? 20.116 5.809 -29.284 1.00 33.44 1020 HIS A O 1
ATOM 8230 N N . ILE A 1 1040 ? 19.135 4.081 -28.207 1.00 35.10 1021 ILE A N 1
ATOM 8231 C CA . ILE A 1 1040 ? 17.887 4.174 -29.015 1.00 38.52 1021 ILE A CA 1
ATOM 8232 C C . ILE A 1 1040 ? 17.228 5.521 -28.697 1.00 37.39 1021 ILE A C 1
ATOM 8233 O O . ILE A 1 1040 ? 16.904 6.259 -29.607 1.00 35.72 1021 ILE A O 1
ATOM 8238 N N . HIS A 1 1041 ? 17.081 5.834 -27.409 1.00 36.98 1022 HIS A N 1
ATOM 8239 C CA . HIS A 1 1041 ? 16.405 7.073 -27.006 1.00 38.20 1022 HIS A CA 1
ATOM 8240 C C . HIS A 1 1041 ? 17.112 8.309 -27.505 1.00 36.20 1022 HIS A C 1
ATOM 8241 O O . HIS A 1 1041 ? 16.467 9.296 -27.789 1.00 38.69 1022 HIS A O 1
ATOM 8248 N N . ALA A 1 1042 ? 18.427 8.239 -27.628 1.00 33.43 1023 ALA A N 1
ATOM 8249 C CA . ALA A 1 1042 ? 19.228 9.369 -28.058 1.00 32.34 1023 ALA A CA 1
ATOM 8250 C C . ALA A 1 1042 ? 19.379 9.502 -29.560 1.00 31.17 1023 ALA A C 1
ATOM 8251 O O . ALA A 1 1042 ? 20.026 10.420 -30.019 1.00 31.69 1023 ALA A O 1
ATOM 8253 N N . GLY A 1 1043 ? 18.868 8.546 -30.314 1.00 30.86 1024 GLY A N 1
ATOM 8254 C CA . GLY A 1 1043 ? 18.757 8.678 -31.763 1.00 31.98 1024 GLY A CA 1
ATOM 8255 C C . GLY A 1 1043 ? 19.531 7.710 -32.647 1.00 31.57 1024 GLY A C 1
ATOM 8256 O O . GLY A 1 1043 ? 19.574 7.931 -33.863 1.00 30.96 1024 GLY A O 1
ATOM 8257 N N . MET A 1 1044 ? 20.115 6.646 -32.078 1.00 31.03 1025 MET A N 1
ATOM 8258 C CA . MET A 1 1044 ? 20.977 5.723 -32.859 1.00 31.09 1025 MET A CA 1
ATOM 8259 C C . MET A 1 1044 ? 20.094 4.730 -33.543 1.00 30.56 1025 MET A C 1
ATOM 8260 O O . MET A 1 1044 ? 20.028 3.577 -33.157 1.00 30.83 1025 MET A O 1
ATOM 8265 N N . VAL A 1 1045 ? 19.358 5.222 -34.528 1.00 31.38 1026 VAL A N 1
ATOM 8266 C CA . VAL A 1 1045 ? 18.331 4.428 -35.231 1.00 31.95 1026 VAL A CA 1
ATOM 8267 C C . VAL A 1 1045 ? 18.074 4.976 -36.644 1.00 31.91 1026 VAL A C 1
ATOM 8268 O O . VAL A 1 1045 ? 18.207 6.172 -36.898 1.00 32.06 1026 VAL A O 1
ATOM 8272 N N . THR A 1 1046 ? 17.763 4.068 -37.555 1.00 31.56 1027 THR A N 1
ATOM 8273 C CA . THR A 1 1046 ? 17.329 4.402 -38.871 1.00 33.02 1027 THR A CA 1
ATOM 8274 C C . THR A 1 1046 ? 16.489 3.252 -39.438 1.00 33.56 1027 THR A C 1
ATOM 8275 O O . THR A 1 1046 ? 16.065 2.352 -38.699 1.00 32.93 1027 THR A O 1
ATOM 8279 N N . THR A 1 1047 ? 16.197 3.313 -40.734 1.00 33.79 1028 THR A N 1
ATOM 8280 C CA . THR A 1 1047 ? 15.576 2.185 -41.405 1.00 34.18 1028 THR A CA 1
ATOM 8281 C C . THR A 1 1047 ? 16.348 1.785 -42.657 1.00 33.96 1028 THR A C 1
ATOM 8282 O O . THR A 1 1047 ? 17.095 2.570 -43.203 1.00 33.28 1028 THR A O 1
ATOM 8286 N N . TYR A 1 1048 ? 16.110 0.554 -43.112 1.00 35.29 1029 TYR A N 1
ATOM 8287 C CA . TYR A 1 1048 ? 16.560 0.075 -44.423 1.00 34.99 1029 TYR A CA 1
ATOM 8288 C C . TYR A 1 1048 ? 15.313 -0.456 -45.131 1.00 36.93 1029 TYR A C 1
ATOM 8289 O O . TYR A 1 1048 ? 14.360 -0.878 -44.478 1.00 37.89 1029 TYR A O 1
ATOM 8298 N N . THR A 1 1049 ? 15.324 -0.407 -46.456 1.00 37.60 1030 THR A N 1
ATOM 8299 C CA . THR A 1 1049 ? 14.160 -0.712 -47.224 1.00 39.34 1030 THR A CA 1
ATOM 8300 C C . THR A 1 1049 ? 14.477 -1.842 -48.173 1.00 40.82 1030 THR A C 1
ATOM 8301 O O . THR A 1 1049 ? 15.436 -1.760 -48.936 1.00 41.39 1030 THR A O 1
ATOM 8305 N N . VAL A 1 1050 ? 13.667 -2.897 -48.117 1.00 41.66 1031 VAL A N 1
ATOM 8306 C CA . VAL A 1 1050 ? 13.769 -4.006 -49.028 1.00 41.66 1031 VAL A CA 1
ATOM 8307 C C . VAL A 1 1050 ? 12.584 -3.905 -49.967 1.00 44.52 1031 VAL A C 1
ATOM 8308 O O . VAL A 1 1050 ? 11.454 -3.998 -49.517 1.00 42.43 1031 VAL A O 1
ATOM 8312 N N . LEU A 1 1051 ? 12.854 -3.724 -51.254 1.00 47.45 1032 LEU A N 1
ATOM 8313 C CA . LEU A 1 1051 ? 11.822 -3.630 -52.292 1.00 52.70 1032 LEU A CA 1
ATOM 8314 C C . LEU A 1 1051 ? 11.561 -4.992 -52.964 1.00 56.75 1032 LEU A C 1
ATOM 8315 O O . LEU A 1 1051 ? 12.481 -5.807 -53.019 1.00 57.74 1032 LEU A O 1
ATOM 8320 N N . PRO A 1 1052 ? 10.318 -5.248 -53.484 1.00 62.09 1033 PRO A N 1
ATOM 8321 C CA . PRO A 1 1052 ? 10.056 -6.509 -54.244 1.00 64.17 1033 PRO A CA 1
ATOM 8322 C C . PRO A 1 1052 ? 10.933 -6.646 -55.497 1.00 66.27 1033 PRO A C 1
ATOM 8323 O O . PRO A 1 1052 ? 11.349 -5.640 -56.064 1.00 66.77 1033 PRO A O 1
ATOM 8327 N N . ASN A 1 1053 ? 11.187 -7.874 -55.935 1.00 69.94 1034 ASN A N 1
ATOM 8328 C CA . ASN A 1 1053 ? 12.250 -8.132 -56.925 1.00 71.45 1034 ASN A CA 1
ATOM 8329 C C . ASN A 1 1053 ? 12.152 -7.320 -58.244 1.00 70.78 1034 ASN A C 1
ATOM 8330 O O . ASN A 1 1053 ? 11.137 -7.341 -58.950 1.00 68.53 1034 ASN A O 1
#

B-factor: mean 45.9, std 20.66, range [14.13, 189.43]

Foldseek 3Di:
DEEEWEKEKEKDKAFQAPCPPVWFAFQADPVLQCLQAPFDQLALHGIFTFIAMFTDDDPVSPDGDDAQLLLARAHHEAEEEAFYKYKYKYWYQYQAWWAKAWFQWFFFLQQGQADFPFPDDDSRCPRPIAGHGGIDIHITHCHECRFFQLADQKWWIKMFIHLPGQQRVLSRGMHIYIYGYPPQDDPRDGPLADEEEEKEFEQSFLLSHPCVVVSLVPGNNHSPPDPVPPPSRRSSRGAGEISSHFQARRDDQEEAQQGKYKYKYAYAFFLQGFWWKAWPQFWKDFSQWTDQTDTHGHGDTGMIIGRDHAFWKTKIATQQLVSSHSGRIHIHGYHHPVDDDPDDDDDPAAEAEWEKEWDKDWFFQFVVCDLPVVRDRQCDPPALSVLQAPFEAQFLGGIAIFIAIFTADDPVRDHGPDADLLRLLLALAHDEAEDEAFYKYKYKYFYQDQAWWAKAWGQWHFHPVQHQADIDPIPDDDCCHNTPHNGGIDMHITHHHPSSETGPLFDFKAKAKMFIHNRSSAGVLSRGIHIYIYGHPPQADPVGDGPPADGEEEKEWDFSQCLSYPCVVVSLVPTHPHSVPHDSPDPSNRVNRGQGEISSYFSARRDNQEEEQQGKYKYKYAYAHHLQQWWWWFKPQWWWDGSQWIAGTDTYDHRDIGITITRHHAFAKTKGATQAQVSRSSTRIHIHGYHHVPDDDDDDDFADAEAEWEKEWDWDKAFQAPDCVSVVRSCVSSVHDDDALAADLPQWALHGIFTFIAMFTADDLVSPGTDDDDLLCLLLALAYDEAEEEARHKYKYWYAYQDDAWWFKDKTLWHARYRDGDIAGHGGIDIGITHRHPSSAGGPWFAQKWKIKMFTDPRSNQRVLSRYIHIYIYGYPDDDDDDDDQAEGEAEKEWEFRQLLSHPCNVVSSVPGTPDSVPDDSPDPSNSVNRGQGEISSYFSAPRDSQEEEQQHKYKYKYAYGYHSSGWFWKAKPSWWWATIYPRSGIGGTDIYDHRDIGITITRDHHFIKIKIATNHSVNVVNGHIHTHGYHYD

InterPro domains:
  IPR001117 Multicopper oxidase, second cupredoxin domain [PF00394] (222-356)
  IPR002355 Multicopper oxidase, copper-binding site [PS00080] (1033-1044)
  IPR008972 Cupredoxin [G3DSA:2.60.40.420] (18-365)
  IPR008972 Cupredoxin [G3DSA:2.60.40.420] (366-566)
  IPR008972 Cupredoxin [G3DSA:2.60.40.420] (567-718)
  IPR008972 Cupredoxin [G3DSA:2.60.40.420] (719-901)
  IPR008972 Cupredoxin [G3DSA:2.60.40.420] (902-1059)
  IPR008972 Cupredoxin [SSF49503] (22-208)
  IPR008972 Cupredoxin [SSF49503] (212-356)
  IPR008972 Cupredoxin [SSF49503] (367-565)
  IPR008972 Cupredoxin [SSF49503] (568-712)
  IPR008972 Cupredoxin [SSF49503] (726-898)
  IPR008972 Cupredoxin [SSF49503] (909-1052)
  IPR011706 Multicopper oxidase, C-terminal [PF07731] (948-1053)
  IPR011707 Multicopper oxidase-like, N-terminal [PF07732] (92-199)
  IPR011707 Multicopper oxidase-like, N-terminal [PF07732] (447-520)
  IPR011707 Multicopper oxidase-like, N-terminal [PF07732] (801-861)
  IPR024715 Coagulation factor 5/8-like [PIRSF000354] (21-1054)
  IPR033138 Multicopper oxidases, conserved site [PS00079] (331-351)
  IPR033138 Multicopper oxidases, conserved site [PS00079] (687-707)

Radius of gyration: 28.22 Å; Cα contacts (8 Å, |Δi|>4): 2895; chains: 1; bounding box: 81×77×74 Å

Solvent-accessible surface area: 38224 Å² total; per-residue (Å²): 156,126,15,104,22,47,0,0,0,43,43,54,93,35,31,0,2,59,38,71,73,136,51,86,18,4,31,29,87,92,143,62,11,47,68,14,28,159,83,13,73,61,48,3,4,82,88,2,67,0,0,19,0,27,28,26,62,65,36,86,20,111,136,77,77,130,58,61,65,30,0,7,2,0,0,4,35,0,20,0,11,55,47,3,65,1,8,0,25,0,55,0,83,7,81,39,19,0,0,0,1,1,4,0,2,16,9,65,10,25,18,1,0,0,4,0,15,6,159,16,79,115,169,48,49,51,0,1,35,2,85,64,50,84,88,47,77,0,33,0,99,0,77,11,53,1,11,6,114,21,18,37,68,0,7,2,6,0,0,2,0,14,1,9,4,12,37,0,21,9,0,1,0,1,0,1,0,2,0,0,50,152,51,15,24,108,174,63,82,11,100,111,28,42,45,26,5,4,0,4,0,5,6,8,23,0,30,44,4,62,5,20,103,64,0,17,177,99,50,7,88,100,85,139,201,26,77,94,109,63,146,87,2,53,43,5,0,48,1,16,1,0,0,0,23,0,5,1,10,10,50,39,0,36,6,28,13,28,5,104,1,9,0,1,0,0,0,3,18,38,36,56,1,0,0,0,0,18,4,10,12,15,11,7,41,14,84,105,25,13,27,26,7,3,19,0,5,0,0,6,25,43,18,1,42,7,67,0,34,23,71,24,38,0,0,0,0,0,0,0,2,48,0,0,50,3,0,0,1,0,6,0,47,5,134,104,58,136,85,116,78,110,137,68,127,40,143,108,113,75,78,37,75,12,49,0,0,0,12,76,50,92,26,52,0,3,84,64,34,40,13,62,49,91,58,91,88,4,54,34,154,83,25,89,9,71,65,10,16,58,107,25,58,40,43,1,2,12,27,0,35,0,1,0,0,32,32,9,63,52,96,78,20,94,91,115,116,162,78,21,120,76,57,94,2,3,8,0,0,0,6,26,0,38,0,11,15,1,0,36,0,79,0,5,0,40,1,93,1,132,61,40,0,0,0,6,4,4,12,1,64,9,73,29,130,22,1,0,6,49,0,0,87,17,85,32,107,71,98,111,6,6,84,2,28,38,178,94,64,28,64,0,64,1,35,1,30,122,69,5,1,14,33,216,51,9,29,55,0,16,6,0,0,0,4,0,1,47,38,5,7,64,1,0,3,0,0,0,0,0,0,0,5,0,0,65,84,42,14,14,69,104,91,4,110,16,106,138,14,72,67,22,4,12,2,0,1,0,8,0,16,0,19,39,4,43,4,13,59,50,0,12,163,107,31,9,116,20,50,149,109,22,84,94,139,60,135,96,2,54,63,2,0,60,0,6,0,1,0,0,16,0,8,8,19,9,46,13,3,75,3,28,68,48,33,40,1,3,0,0,0,0,0,0,0,19,43,29,1,0,0,0,2,2,0,11,19,4,10,9,58,23,76,20,37,25,39,4,7,3,26,0,8,0,0,54,21,37,14,2,78,5,84,0,45,10,86,20,54,7,19,0,2,0,22,0,10,50,0,37,49,2,0,0,14,0,58,1,30,0,67,88,75,180,23,176,187,179,120,112,58,103,133,106,29,107,92,71,22,54,0,0,0,20,57,55,104,25,26,0,6,83,46,78,113,38,2,92,78,22,24,145,22,17,104,46,145,80,104,8,50,23,12,41,88,124,110,48,25,1,4,20,92,0,63,0,0,0,0,23,46,16,70,61,73,62,9,201,113,86,49,185,72,149,78,90,45,101,0,3,7,0,0,0,8,20,0,53,1,51,22,4,14,47,0,64,0,15,0,50,0,75,10,79,66,38,0,0,0,16,2,1,4,6,10,27,182,57,46,112,30,34,67,0,99,64,54,59,71,81,62,19,81,1,28,0,6,123,32,0,0,10,2,117,49,3,6,76,24,7,6,2,0,0,10,1,20,57,46,48,14,54,0,9,2,0,0,0,0,0,0,0,0,0,22,80,116,86,175,149,187,121,207,120,126,164,127,112,34,57,3,0,0,0,0,0,4,1,16,0,27,65,5,80,5,15,77,65,1,12,100,92,34,9,103,74,42,141,123,24,84,100,121,50,132,118,1,50,66,3,0,56,0,6,0,0,0,0,34,0,6,12,22,4,117,14,3,71,1,75,36,59,7,38,1,9,0,1,0,0,0,11,0,33,35,64,0,2,0,0,0,1,2,0,3,6,4,0,17,27,9,44,162,8,19,6,7,10,3,9,26,36,0,12,0,3,19,3,16,3,0,23,1,87,2,77,16,58,19,25,0,8,0,1,0,8,0,12,44,0,26,78,3,0,0,4,1,24,2,31,2,80,92,149